Protein 6XSS (pdb70)

Structure (mmCIF, N/CA/C/O backbone):
data_6XSS
#
_entry.id   6XSS
#
_cell.length_a   1.00
_cell.length_b   1.00
_cell.length_c   1.00
_cell.angle_alpha   90.00
_cell.angle_beta   90.00
_cell.angle_gamma   90.00
#
_symmetry.space_group_name_H-M   'P 1'
#
loop_
_atom_site.group_PDB
_atom_site.id
_atom_site.type_symbol
_atom_site.label_atom_id
_atom_site.label_alt_id
_atom_site.label_comp_id
_atom_site.label_asym_id
_atom_site.label_entity_id
_atom_site.label_seq_id
_atom_site.pdbx_PDB_ins_code
_atom_site.Cartn_x
_atom_site.Cartn_y
_atom_site.Cartn_z
_atom_site.occupancy
_atom_site.B_iso_or_equiv
_atom_site.auth_seq_id
_atom_site.auth_comp_id
_atom_site.auth_asym_id
_atom_site.auth_atom_id
_atom_site.pdbx_PDB_model_num
ATOM 1 N N . ALA A 1 1 ? 100.827 102.109 140.138 1.00 92.76 1 ALA A N 1
ATOM 2 C CA . ALA A 1 1 ? 99.666 101.745 139.335 1.00 92.76 1 ALA A CA 1
ATOM 3 C C . ALA A 1 1 ? 99.841 102.191 137.888 1.00 92.76 1 ALA A C 1
ATOM 4 O O . ALA A 1 1 ? 99.910 101.366 136.978 1.00 92.76 1 ALA A O 1
ATOM 6 N N . SER A 1 2 ? 99.915 103.508 137.684 1.00 78.18 2 SER A N 1
ATOM 7 C CA . SER A 1 2 ? 100.069 104.049 136.340 1.00 78.18 2 SER A CA 1
ATOM 8 C C . SER A 1 2 ? 101.448 103.783 135.754 1.00 78.18 2 SER A C 1
ATOM 9 O O . SER A 1 2 ? 101.632 103.952 134.544 1.00 78.18 2 SER A O 1
ATOM 12 N N . SER A 1 3 ? 102.415 103.374 136.579 1.00 72.43 3 SER A N 1
ATOM 13 C CA . SER A 1 3 ? 103.752 103.085 136.071 1.00 72.43 3 SER A CA 1
ATOM 14 C C . SER A 1 3 ? 103.720 101.947 135.060 1.00 72.43 3 SER A C 1
ATOM 15 O O . SER A 1 3 ? 104.326 102.033 133.985 1.00 72.43 3 SER A O 1
ATOM 18 N N . TRP A 1 4 ? 103.007 100.868 135.384 1.00 65.31 4 TRP A N 1
ATOM 19 C CA . TRP A 1 4 ? 102.918 99.758 134.446 1.00 65.31 4 TRP A CA 1
ATOM 20 C C . TRP A 1 4 ? 102.072 100.117 133.233 1.00 65.31 4 TRP A C 1
ATOM 21 O O . TRP A 1 4 ? 102.283 99.565 132.150 1.00 65.31 4 TRP A O 1
ATOM 32 N N . VAL A 1 5 ? 101.131 101.051 133.382 1.00 57.49 5 VAL A N 1
ATOM 33 C CA . VAL A 1 5 ? 100.396 101.546 132.221 1.00 57.49 5 VAL A CA 1
ATOM 34 C C . VAL A 1 5 ? 101.344 102.265 131.272 1.00 57.49 5 VAL A C 1
ATOM 35 O O . VAL A 1 5 ? 101.298 102.073 130.050 1.00 57.49 5 VAL A O 1
ATOM 39 N N . MET A 1 6 ? 102.218 103.111 131.825 1.00 60.31 6 MET A N 1
ATOM 40 C CA . MET A 1 6 ? 103.237 103.764 131.011 1.00 60.31 6 MET A CA 1
ATOM 41 C C . MET A 1 6 ? 104.150 102.739 130.356 1.00 60.31 6 MET A C 1
ATOM 42 O O . MET A 1 6 ? 104.529 102.887 129.189 1.00 60.31 6 MET A O 1
ATOM 47 N N . LEU A 1 7 ? 104.519 101.696 131.100 1.00 55.86 7 LEU A N 1
ATOM 48 C CA . LEU A 1 7 ? 105.385 100.660 130.548 1.00 55.86 7 LEU A CA 1
ATOM 49 C C . LEU A 1 7 ? 104.716 99.949 129.378 1.00 55.86 7 LEU A C 1
ATOM 50 O O . LEU A 1 7 ? 105.354 99.687 128.351 1.00 55.86 7 LEU A O 1
ATOM 55 N N . GLY A 1 8 ? 103.429 99.632 129.517 1.00 51.41 8 GLY A N 1
ATOM 56 C CA . GLY A 1 8 ? 102.711 98.998 128.424 1.00 51.41 8 GLY A CA 1
ATOM 57 C C . GLY A 1 8 ? 102.578 99.904 127.217 1.00 51.41 8 GLY A C 1
ATOM 58 O O . GLY A 1 8 ? 102.718 99.457 126.076 1.00 51.41 8 GLY A O 1
ATOM 59 N N . LEU A 1 9 ? 102.309 101.190 127.448 1.00 46.54 9 LEU A N 1
ATOM 60 C CA . LEU A 1 9 ? 102.254 102.138 126.340 1.00 46.54 9 LEU A CA 1
ATOM 61 C C . LEU A 1 9 ? 103.593 102.209 125.617 1.00 46.54 9 LEU A C 1
ATOM 62 O O . LEU A 1 9 ? 103.647 102.208 124.379 1.00 46.54 9 LEU A O 1
ATOM 67 N N . LEU A 1 10 ? 104.688 102.252 126.378 1.00 45.57 10 LEU A N 1
ATOM 68 C CA . LEU A 1 10 ? 106.016 102.303 125.780 1.00 45.57 10 LEU A CA 1
ATOM 69 C C . LEU A 1 10 ? 106.293 101.052 124.959 1.00 45.57 10 LEU A C 1
ATOM 70 O O . LEU A 1 10 ? 106.793 101.131 123.832 1.00 45.57 10 LEU A O 1
ATOM 75 N N . LEU A 1 11 ? 105.970 99.882 125.514 1.00 51.95 11 LEU A N 1
ATOM 76 C CA . LEU A 1 11 ? 106.163 98.637 124.778 1.00 51.95 11 LEU A CA 1
ATOM 77 C C . LEU A 1 11 ? 105.328 98.616 123.506 1.00 51.95 11 LEU A C 1
ATOM 78 O O . LEU A 1 11 ? 105.775 98.112 122.469 1.00 51.95 11 LEU A O 1
ATOM 83 N N . SER A 1 12 ? 104.108 99.157 123.565 1.00 47.52 12 SER A N 1
ATOM 84 C CA . SER A 1 12 ? 103.273 99.230 122.372 1.00 47.52 12 SER A CA 1
ATOM 85 C C . SER A 1 12 ? 103.858 100.182 121.339 1.00 47.52 12 SER A C 1
ATOM 86 O O . SER A 1 12 ? 103.640 99.999 120.137 1.00 47.52 12 SER A O 1
ATOM 89 N N . LEU A 1 13 ? 104.594 101.203 121.781 1.00 46.09 13 LEU A N 1
ATOM 90 C CA . LEU A 1 13 ? 105.259 102.082 120.827 1.00 46.09 13 LEU A CA 1
ATOM 91 C C . LEU A 1 13 ? 106.379 101.381 120.073 1.00 46.09 13 LEU A C 1
ATOM 92 O O . LEU A 1 13 ? 106.755 101.836 118.989 1.00 46.09 13 LEU A O 1
ATOM 97 N N . LEU A 1 14 ? 106.937 100.329 120.662 1.00 50.39 14 LEU A N 1
ATOM 98 C CA . LEU A 1 14 ? 108.059 99.599 120.075 1.00 50.39 14 LEU A CA 1
ATOM 99 C C . LEU A 1 14 ? 107.623 98.392 119.260 1.00 50.39 14 LEU A C 1
ATOM 100 O O . LEU A 1 14 ? 108.458 97.557 118.896 1.00 50.39 14 LEU A O 1
ATOM 105 N N . ASN A 1 15 ? 106.306 98.289 119.070 1.00 58.13 15 ASN A N 1
ATOM 106 C CA . ASN A 1 15 ? 105.611 97.224 118.329 1.00 58.13 15 ASN A CA 1
ATOM 107 C C . ASN A 1 15 ? 105.597 95.899 119.081 1.00 58.13 15 ASN A C 1
ATOM 108 O O . ASN A 1 15 ? 105.272 94.853 118.522 1.00 58.13 15 ASN A O 1
ATOM 113 N N . ARG A 1 16 ? 105.956 95.962 120.360 1.00 62.32 16 ARG A N 1
ATOM 114 C CA . ARG A 1 16 ? 105.919 94.788 121.220 1.00 62.32 16 ARG A CA 1
ATOM 115 C C . ARG A 1 16 ? 104.527 94.739 121.839 1.00 62.32 16 ARG A C 1
ATOM 116 O O . ARG A 1 16 ? 104.352 95.027 123.023 1.00 62.32 16 ARG A O 1
ATOM 124 N N . LEU A 1 17 ? 103.541 94.371 121.031 1.00 61.91 17 LEU A N 1
ATOM 125 C CA . LEU A 1 17 ? 102.158 94.316 121.464 1.00 61.91 17 LEU A CA 1
ATOM 126 C C . LEU A 1 17 ? 101.927 93.296 122.562 1.00 61.91 17 LEU A C 1
ATOM 127 O O . LEU A 1 17 ? 101.150 93.535 123.486 1.00 61.91 17 LEU A O 1
ATOM 132 N N . SER A 1 18 ? 102.601 92.157 122.465 1.00 67.28 18 SER A N 1
ATOM 133 C CA . SER A 1 18 ? 102.373 91.098 123.444 1.00 67.28 18 SER A CA 1
ATOM 134 C C . SER A 1 18 ? 102.840 91.521 124.831 1.00 67.28 18 SER A C 1
ATOM 135 O O . SER A 1 18 ? 102.097 91.399 125.814 1.00 67.28 18 SER A O 1
ATOM 138 N N . LEU A 1 19 ? 104.075 92.017 124.930 1.00 64.81 19 LEU A N 1
ATOM 139 C CA . LEU A 1 19 ? 104.560 92.526 126.207 1.00 64.81 19 LEU A CA 1
ATOM 140 C C . LEU A 1 19 ? 103.742 93.719 126.673 1.00 64.81 19 LEU A C 1
ATOM 141 O O . LEU A 1 19 ? 103.562 93.916 127.879 1.00 64.81 19 LEU A O 1
ATOM 146 N N . ALA A 1 20 ? 103.234 94.521 125.736 1.00 64.07 20 ALA A N 1
ATOM 147 C CA . ALA A 1 20 ? 102.359 95.627 126.105 1.00 64.07 20 ALA A CA 1
ATOM 148 C C . ALA A 1 20 ? 101.096 95.115 126.784 1.00 64.07 20 ALA A C 1
ATOM 149 O O . ALA A 1 20 ? 100.686 95.629 127.830 1.00 64.07 20 ALA A O 1
ATOM 151 N N . ALA A 1 21 ? 100.468 94.094 126.199 1.00 69.44 21 ALA A N 1
ATOM 152 C CA . ALA A 1 21 ? 99.265 93.525 126.796 1.00 69.44 21 ALA A CA 1
ATOM 153 C C . ALA A 1 21 ? 99.571 92.892 128.145 1.00 69.44 21 ALA A C 1
ATOM 154 O O . ALA A 1 21 ? 98.763 92.977 129.078 1.00 69.44 21 ALA A O 1
ATOM 156 N N . GLU A 1 22 ? 100.737 92.257 128.271 1.00 76.99 22 GLU A N 1
ATOM 157 C CA . GLU A 1 22 ? 101.115 91.671 129.554 1.00 76.99 22 GLU A CA 1
ATOM 158 C C . GLU A 1 22 ? 101.295 92.747 130.618 1.00 76.99 22 GLU A C 1
ATOM 159 O O . GLU A 1 22 ? 100.845 92.586 131.760 1.00 76.99 22 GLU A O 1
ATOM 165 N N . ALA A 1 23 ? 101.945 93.855 130.260 1.00 70.28 23 ALA A N 1
ATOM 166 C CA . ALA A 1 23 ? 102.114 94.952 131.207 1.00 70.28 23 ALA A CA 1
ATOM 167 C C . ALA A 1 23 ? 100.775 95.577 131.568 1.00 70.28 23 ALA A C 1
ATOM 168 O O . ALA A 1 23 ? 100.566 95.992 132.712 1.00 70.28 23 ALA A O 1
ATOM 170 N N . TYR A 1 24 ? 99.851 95.649 130.607 1.00 63.67 24 TYR A N 1
ATOM 171 C CA . TYR A 1 24 ? 98.517 96.155 130.910 1.00 63.67 24 TYR A CA 1
ATOM 172 C C . TYR A 1 24 ? 97.796 95.237 131.888 1.00 63.67 24 TYR A C 1
ATOM 173 O O . TYR A 1 24 ? 97.139 95.705 132.826 1.00 63.67 24 TYR A O 1
ATOM 182 N N . LYS A 1 25 ? 97.902 93.924 131.677 1.00 74.47 25 LYS A N 1
ATOM 183 C CA . LYS A 1 25 ? 97.303 92.975 132.608 1.00 74.47 25 LYS A CA 1
ATOM 184 C C . LYS A 1 25 ? 97.904 93.121 133.999 1.00 74.47 25 LYS A C 1
ATOM 185 O O . LYS A 1 25 ? 97.186 93.063 135.003 1.00 74.47 25 LYS A O 1
ATOM 191 N N . LYS A 1 26 ? 99.220 93.322 134.077 1.00 79.58 26 LYS A N 1
ATOM 192 C CA . LYS A 1 26 ? 99.856 93.501 135.380 1.00 79.58 26 LYS A CA 1
ATOM 193 C C . LYS A 1 26 ? 99.402 94.795 136.046 1.00 79.58 26 LYS A C 1
ATOM 194 O O . LYS A 1 26 ? 99.197 94.835 137.265 1.00 79.58 26 LYS A O 1
ATOM 200 N N . ALA A 1 27 ? 99.242 95.863 135.262 1.00 82.13 27 ALA A N 1
ATOM 201 C CA . ALA A 1 27 ? 98.750 97.120 135.814 1.00 82.13 27 ALA A CA 1
ATOM 202 C C . ALA A 1 27 ? 97.335 96.963 136.351 1.00 82.13 27 ALA A C 1
ATOM 203 O O . ALA A 1 27 ? 96.999 97.507 137.409 1.00 82.13 27 ALA A O 1
ATOM 205 N N . ILE A 1 28 ? 96.491 96.225 135.630 1.00 86.40 28 ILE A N 1
ATOM 206 C CA . ILE A 1 28 ? 95.143 95.959 136.119 1.00 86.40 28 ILE A CA 1
ATOM 207 C C . ILE A 1 28 ? 95.196 95.114 137.385 1.00 86.40 28 ILE A C 1
ATOM 208 O O . ILE A 1 28 ? 94.397 95.304 138.309 1.00 86.40 28 ILE A O 1
ATOM 213 N N . GLU A 1 29 ? 96.138 94.173 137.449 1.00 97.75 29 GLU A N 1
ATOM 214 C CA . GLU A 1 29 ? 96.322 93.387 138.664 1.00 97.75 29 GLU A CA 1
ATOM 215 C C . GLU A 1 29 ? 96.691 94.278 139.843 1.00 97.75 29 GLU A C 1
ATOM 216 O O . GLU A 1 29 ? 96.230 94.055 140.968 1.00 97.75 29 GLU A O 1
ATOM 222 N N . LEU A 1 30 ? 97.520 95.297 139.603 1.00 95.93 30 LEU A N 1
ATOM 223 C CA . LEU A 1 30 ? 97.883 96.220 140.674 1.00 95.93 30 LEU A CA 1
ATOM 224 C C . LEU A 1 30 ? 96.676 97.018 141.151 1.00 95.93 30 LEU A C 1
ATOM 225 O O . LEU A 1 30 ? 96.512 97.246 142.355 1.00 95.93 30 LEU A O 1
ATOM 230 N N . ASP A 1 31 ? 95.826 97.454 140.226 1.00 104.84 31 ASP A N 1
ATOM 231 C CA . ASP A 1 31 ? 94.632 98.227 140.568 1.00 104.84 31 ASP A CA 1
ATOM 232 C C . ASP A 1 31 ? 93.586 98.010 139.485 1.00 104.84 31 ASP A C 1
ATOM 233 O O . ASP A 1 31 ? 93.643 98.638 138.417 1.00 104.84 31 ASP A O 1
ATOM 238 N N . PRO A 1 32 ? 92.611 97.126 139.719 1.00 103.42 32 PRO A N 1
ATOM 239 C CA . PRO A 1 32 ? 91.580 96.869 138.702 1.00 103.42 32 PRO A CA 1
ATOM 240 C C . PRO A 1 32 ? 90.594 98.009 138.515 1.00 103.42 32 PRO A C 1
ATOM 241 O O . PRO A 1 32 ? 89.708 97.899 137.660 1.00 103.42 32 PRO A O 1
ATOM 245 N N . ASN A 1 33 ? 90.711 99.094 139.278 1.00 107.63 33 ASN A N 1
ATOM 246 C CA . ASN A 1 33 ? 89.813 100.234 139.165 1.00 107.63 33 ASN A CA 1
ATOM 247 C C . ASN A 1 33 ? 90.288 101.257 138.139 1.00 107.63 33 ASN A C 1
ATOM 248 O O . ASN A 1 33 ? 89.843 102.410 138.173 1.00 107.63 33 ASN A O 1
ATOM 253 N N . ASP A 1 34 ? 91.177 100.862 137.232 1.00 95.35 34 ASP A N 1
ATOM 254 C CA . ASP A 1 34 ? 91.721 101.755 136.212 1.00 95.35 34 ASP A CA 1
ATOM 255 C C . ASP A 1 34 ? 90.993 101.475 134.902 1.00 95.35 34 ASP A C 1
ATOM 256 O O . ASP A 1 34 ? 91.264 100.478 134.228 1.00 95.35 34 ASP A O 1
ATOM 261 N N . ALA A 1 35 ? 90.062 102.361 134.545 1.00 85.39 35 ALA A N 1
ATOM 262 C CA . ALA A 1 35 ? 89.351 102.210 133.281 1.00 85.39 35 ALA A CA 1
ATOM 263 C C . ALA A 1 35 ? 90.285 102.398 132.095 1.00 85.39 35 ALA A C 1
ATOM 264 O O . ALA A 1 35 ? 90.141 101.717 131.074 1.00 85.39 35 ALA A O 1
ATOM 266 N N . LEU A 1 36 ? 91.247 103.315 132.212 1.00 72.38 36 LEU A N 1
ATOM 267 C CA . LEU A 1 36 ? 92.203 103.529 131.131 1.00 72.38 36 LEU A CA 1
ATOM 268 C C . LEU A 1 36 ? 93.039 102.282 130.882 1.00 72.38 36 LEU A C 1
ATOM 269 O O . LEU A 1 36 ? 93.373 101.968 129.734 1.00 72.38 36 LEU A O 1
ATOM 274 N N . ALA A 1 37 ? 93.380 101.553 131.946 1.00 72.10 37 ALA A N 1
ATOM 275 C CA . ALA A 1 37 ? 94.170 100.337 131.786 1.00 72.10 37 ALA A CA 1
ATOM 276 C C . ALA A 1 37 ? 93.406 99.289 130.987 1.00 72.10 37 ALA A C 1
ATOM 277 O O . ALA A 1 37 ? 93.936 98.721 130.025 1.00 72.10 37 ALA A O 1
ATOM 279 N N . TRP A 1 38 ? 92.158 99.015 131.377 1.00 76.04 38 TRP A N 1
ATOM 280 C CA . TRP A 1 38 ? 91.333 98.071 130.628 1.00 76.04 38 TRP A CA 1
ATOM 281 C C . TRP A 1 38 ? 91.135 98.538 129.194 1.00 76.04 38 TRP A C 1
ATOM 282 O O . TRP A 1 38 ? 91.152 97.732 128.255 1.00 76.04 38 TRP A O 1
ATOM 293 N N . LEU A 1 39 ? 90.945 99.844 129.013 1.00 64.16 39 LEU A N 1
ATOM 294 C CA . LEU A 1 39 ? 90.746 100.412 127.686 1.00 64.16 39 LEU A CA 1
ATOM 295 C C . LEU A 1 39 ? 91.943 100.132 126.787 1.00 64.16 39 LEU A C 1
ATOM 296 O O . LEU A 1 39 ? 91.799 99.599 125.679 1.00 64.16 39 LEU A O 1
ATOM 301 N N . LEU A 1 40 ? 93.141 100.473 127.263 1.00 63.41 40 LEU A N 1
ATOM 302 C CA . LEU A 1 40 ? 94.347 100.251 126.476 1.00 63.41 40 LEU A CA 1
ATOM 303 C C . LEU A 1 40 ? 94.604 98.766 126.262 1.00 63.41 40 LEU A C 1
ATOM 304 O O . LEU A 1 40 ? 95.073 98.361 125.192 1.00 63.41 40 LEU A O 1
ATOM 309 N N . LEU A 1 41 ? 94.305 97.938 127.267 1.00 64.53 41 LEU A N 1
ATOM 310 C CA . LEU A 1 41 ? 94.509 96.502 127.116 1.00 64.53 41 LEU A CA 1
ATOM 311 C C . LEU A 1 41 ? 93.623 95.937 126.017 1.00 64.53 41 LEU A C 1
ATOM 312 O O . LEU A 1 41 ? 94.084 95.151 125.184 1.00 64.53 41 LEU A O 1
ATOM 317 N N . GLY A 1 42 ? 92.348 96.322 126.000 1.00 74.15 42 GLY A N 1
ATOM 318 C CA . GLY A 1 42 ? 91.482 95.899 124.913 1.00 74.15 42 GLY A CA 1
ATOM 319 C C . GLY A 1 42 ? 91.956 96.411 123.568 1.00 74.15 42 GLY A C 1
ATOM 320 O O . GLY A 1 42 ? 91.959 95.676 122.575 1.00 74.15 42 GLY A O 1
ATOM 321 N N . SER A 1 43 ? 92.378 97.677 123.521 1.00 67.62 43 SER A N 1
ATOM 322 C CA . SER A 1 43 ? 92.846 98.258 122.268 1.00 67.62 43 SER A CA 1
ATOM 323 C C . SER A 1 43 ? 94.030 97.480 121.709 1.00 67.62 43 SER A C 1
ATOM 324 O O . SER A 1 43 ? 94.094 97.205 120.505 1.00 67.62 43 SER A O 1
ATOM 327 N N . VAL A 1 44 ? 94.977 97.108 122.571 1.00 66.97 44 VAL A N 1
ATOM 328 C CA . VAL A 1 44 ? 96.170 96.419 122.087 1.00 66.97 44 VAL A CA 1
ATOM 329 C C . VAL A 1 44 ? 95.864 94.956 121.791 1.00 66.97 44 VAL A C 1
ATOM 330 O O . VAL A 1 44 ? 96.412 94.374 120.847 1.00 66.97 44 VAL A O 1
ATOM 334 N N . LEU A 1 45 ? 94.974 94.339 122.574 1.00 72.33 45 LEU A N 1
ATOM 335 C CA . LEU A 1 45 ? 94.616 92.949 122.325 1.00 72.33 45 LEU A CA 1
ATOM 336 C C . LEU A 1 45 ? 93.853 92.798 121.021 1.00 72.33 45 LEU A C 1
ATOM 337 O O . LEU A 1 45 ? 93.896 91.730 120.400 1.00 72.33 45 LEU A O 1
ATOM 342 N N . LEU A 1 46 ? 93.148 93.849 120.594 1.00 76.48 46 LEU A N 1
ATOM 343 C CA . LEU A 1 46 ? 92.490 93.807 119.293 1.00 76.48 46 LEU A CA 1
ATOM 344 C C . LEU A 1 46 ? 93.495 93.561 118.176 1.00 76.48 46 LEU A C 1
ATOM 345 O O . LEU A 1 46 ? 93.184 92.890 117.185 1.00 76.48 46 LEU A O 1
ATOM 350 N N . LEU A 1 47 ? 94.699 94.096 118.336 1.00 67.68 47 LEU A N 1
ATOM 351 C CA . LEU A 1 47 ? 95.740 93.956 117.323 1.00 67.68 47 LEU A CA 1
ATOM 352 C C . LEU A 1 47 ? 96.369 92.569 117.277 1.00 67.68 47 LEU A C 1
ATOM 353 O O . LEU A 1 47 ? 96.932 92.172 116.259 1.00 67.68 47 LEU A O 1
ATOM 358 N N . LEU A 1 48 ? 96.271 91.835 118.378 1.00 71.20 48 LEU A N 1
ATOM 359 C CA . LEU A 1 48 ? 96.857 90.501 118.451 1.00 71.20 48 LEU A CA 1
ATOM 360 C C . LEU A 1 48 ? 96.030 89.434 117.737 1.00 71.20 48 LEU A C 1
ATOM 361 O O . LEU A 1 48 ? 96.581 88.529 117.111 1.00 71.20 48 LEU A O 1
ATOM 366 N N . GLY A 1 49 ? 94.710 89.544 117.828 1.00 77.52 49 GLY A N 1
ATOM 367 C CA . GLY A 1 49 ? 93.827 88.584 117.195 1.00 77.52 49 GLY A CA 1
ATOM 368 C C . GLY A 1 49 ? 92.889 87.962 118.219 1.00 77.52 49 GLY A C 1
ATOM 369 O O . GLY A 1 49 ? 91.999 87.191 117.866 1.00 77.52 49 GLY A O 1
ATOM 370 N N . ARG A 1 50 ? 93.091 88.300 119.492 1.00 79.32 50 ARG A N 1
ATOM 371 C CA . ARG A 1 50 ? 92.266 87.787 120.581 1.00 79.32 50 ARG A CA 1
ATOM 372 C C . ARG A 1 50 ? 91.074 88.705 120.810 1.00 79.32 50 ARG A C 1
ATOM 373 O O . ARG A 1 50 ? 90.949 89.337 121.858 1.00 79.32 50 ARG A O 1
ATOM 381 N N . GLU A 1 51 ? 90.194 88.756 119.819 1.00 92.56 51 GLU A N 1
ATOM 382 C CA . GLU A 1 51 ? 89.009 89.606 119.851 1.00 92.56 51 GLU A CA 1
ATOM 383 C C . GLU A 1 51 ? 88.170 89.365 121.098 1.00 92.56 51 GLU A C 1
ATOM 384 O O . GLU A 1 51 ? 87.510 90.289 121.582 1.00 92.56 51 GLU A O 1
ATOM 390 N N . GLU A 1 52 ? 88.180 88.141 121.630 1.00 96.84 52 GLU A N 1
ATOM 391 C CA . GLU A 1 52 ? 87.369 87.841 122.806 1.00 96.84 52 GLU A CA 1
ATOM 392 C C . GLU A 1 52 ? 87.903 88.557 124.041 1.00 96.84 52 GLU A C 1
ATOM 393 O O . GLU A 1 52 ? 87.137 89.160 124.803 1.00 96.84 52 GLU A O 1
ATOM 399 N N . GLU A 1 53 ? 89.218 88.497 124.257 1.00 91.56 53 GLU A N 1
ATOM 400 C CA . GLU A 1 53 ? 89.807 89.198 125.392 1.00 91.56 53 GLU A CA 1
ATOM 401 C C . GLU A 1 53 ? 89.643 90.705 125.249 1.00 91.56 53 GLU A C 1
ATOM 402 O O . GLU A 1 53 ? 89.408 91.409 126.238 1.00 91.56 53 GLU A O 1
ATOM 408 N N . ALA A 1 54 ? 89.751 91.216 124.021 1.00 90.81 54 ALA A N 1
ATOM 409 C CA . ALA A 1 54 ? 89.547 92.643 123.797 1.00 90.81 54 ALA A CA 1
ATOM 410 C C . ALA A 1 54 ? 88.107 93.044 124.089 1.00 90.81 54 ALA A C 1
ATOM 411 O O . ALA A 1 54 ? 87.856 94.105 124.671 1.00 90.81 54 ALA A O 1
ATOM 413 N N . GLU A 1 55 ? 87.147 92.204 123.698 1.00 95.55 55 GLU A N 1
ATOM 414 C CA . GLU A 1 55 ? 85.747 92.491 123.992 1.00 95.55 55 GLU A CA 1
ATOM 415 C C . GLU A 1 55 ? 85.485 92.453 125.492 1.00 95.55 55 GLU A C 1
ATOM 416 O O . GLU A 1 55 ? 84.731 93.279 126.020 1.00 95.55 55 GLU A O 1
ATOM 422 N N . GLU A 1 56 ? 86.104 91.503 126.195 1.00 95.33 56 GLU A N 1
ATOM 423 C CA . GLU A 1 56 ? 85.951 91.445 127.646 1.00 95.33 56 GLU A CA 1
ATOM 424 C C . GLU A 1 56 ? 86.549 92.679 128.310 1.00 95.33 56 GLU A C 1
ATOM 425 O O . GLU A 1 56 ? 85.971 93.229 129.255 1.00 95.33 56 GLU A O 1
ATOM 431 N N . ALA A 1 57 ? 87.707 93.132 127.824 1.00 89.29 57 ALA A N 1
ATOM 432 C CA . ALA A 1 57 ? 88.313 94.342 128.367 1.00 89.29 57 ALA A CA 1
ATOM 433 C C . ALA A 1 57 ? 87.446 95.563 128.092 1.00 89.29 57 ALA A C 1
ATOM 434 O O . ALA A 1 57 ? 87.316 96.446 128.948 1.00 89.29 57 ALA A O 1
ATOM 436 N N . ALA A 1 58 ? 86.843 95.629 126.903 1.00 91.61 58 ALA A N 1
ATOM 437 C CA . ALA A 1 58 ? 85.932 96.725 126.593 1.00 91.61 58 ALA A CA 1
ATOM 438 C C . ALA A 1 58 ? 84.725 96.711 127.519 1.00 91.61 58 ALA A C 1
ATOM 439 O O . ALA A 1 58 ? 84.298 97.761 128.013 1.00 91.61 58 ALA A O 1
ATOM 441 N N . ARG A 1 59 ? 84.155 95.527 127.755 1.00 101.14 59 ARG A N 1
ATOM 442 C CA . ARG A 1 59 ? 83.028 95.418 128.673 1.00 101.14 59 ARG A CA 1
ATOM 443 C C . ARG A 1 59 ? 83.421 95.858 130.076 1.00 101.14 59 ARG A C 1
ATOM 444 O O . ARG A 1 59 ? 82.658 96.558 130.752 1.00 101.14 59 ARG A O 1
ATOM 452 N N . LYS A 1 60 ? 84.612 95.459 130.529 1.00 95.01 60 LYS A N 1
ATOM 453 C CA . LYS A 1 60 ? 85.074 95.864 131.853 1.00 95.01 60 LYS A CA 1
ATOM 454 C C . LYS A 1 60 ? 85.244 97.374 131.939 1.00 95.01 60 LYS A C 1
ATOM 455 O O . LYS A 1 60 ? 84.849 97.996 132.933 1.00 95.01 60 LYS A O 1
ATOM 461 N N . ALA A 1 61 ? 85.825 97.983 130.904 1.00 95.49 61 ALA A N 1
ATOM 462 C CA . ALA A 1 61 ? 86.016 99.429 130.908 1.00 95.49 61 ALA A CA 1
ATOM 463 C C . ALA A 1 61 ? 84.681 100.161 130.902 1.00 95.49 61 ALA A C 1
ATOM 464 O O . ALA A 1 61 ? 84.515 101.170 131.596 1.00 95.49 61 ALA A O 1
ATOM 466 N N . ILE A 1 62 ? 83.717 99.665 130.126 1.00 95.84 62 ILE A N 1
ATOM 467 C CA . ILE A 1 62 ? 82.410 100.309 130.064 1.00 95.84 62 ILE A CA 1
ATOM 468 C C . ILE A 1 62 ? 81.695 100.189 131.403 1.00 95.84 62 ILE A C 1
ATOM 469 O O . ILE A 1 62 ? 81.118 101.161 131.907 1.00 95.84 62 ILE A O 1
ATOM 474 N N . GLU A 1 63 ? 81.728 98.998 132.007 1.00 111.48 63 GLU A N 1
ATOM 475 C CA . GLU A 1 63 ? 81.067 98.803 133.292 1.00 111.48 63 GLU A CA 1
ATOM 476 C C . GLU A 1 63 ? 81.742 99.597 134.401 1.00 111.48 63 GLU A C 1
ATOM 477 O O . GLU A 1 63 ? 81.078 100.004 135.360 1.00 111.48 63 GLU A O 1
ATOM 483 N N . LEU A 1 64 ? 83.051 99.830 134.291 1.00 103.95 64 LEU A N 1
ATOM 484 C CA . LEU A 1 64 ? 83.738 100.617 135.308 1.00 103.95 64 LEU A CA 1
ATOM 485 C C . LEU A 1 64 ? 83.444 102.103 135.146 1.00 103.95 64 LEU A C 1
ATOM 486 O O . LEU A 1 64 ? 83.195 102.800 136.136 1.00 103.95 64 LEU A O 1
ATOM 491 N N . LYS A 1 65 ? 83.466 102.601 133.912 1.00 107.58 65 LYS A N 1
ATOM 492 C CA . LYS A 1 65 ? 83.135 103.993 133.635 1.00 107.58 65 LYS A CA 1
ATOM 493 C C . LYS A 1 65 ? 82.298 104.079 132.364 1.00 107.58 65 LYS A C 1
ATOM 494 O O . LYS A 1 65 ? 82.826 103.908 131.258 1.00 107.58 65 LYS A O 1
ATOM 500 N N . PRO A 1 66 ? 80.995 104.338 132.479 1.00 111.80 66 PRO A N 1
ATOM 501 C CA . PRO A 1 66 ? 80.139 104.372 131.285 1.00 111.80 66 PRO A CA 1
ATOM 502 C C . PRO A 1 66 ? 80.343 105.623 130.447 1.00 111.80 66 PRO A C 1
ATOM 503 O O . PRO A 1 66 ? 80.100 105.611 129.236 1.00 111.80 66 PRO A O 1
ATOM 507 N N . GLU A 1 67 ? 80.784 106.712 131.082 1.00 120.97 67 GLU A N 1
ATOM 508 C CA . GLU A 1 67 ? 80.960 107.972 130.370 1.00 120.97 67 GLU A CA 1
ATOM 509 C C . GLU A 1 67 ? 82.087 107.916 129.348 1.00 120.97 67 GLU A C 1
ATOM 510 O O . GLU A 1 67 ? 82.130 108.762 128.449 1.00 120.97 67 GLU A O 1
ATOM 516 N N . MET A 1 68 ? 82.994 106.949 129.463 1.00 117.05 68 MET A N 1
ATOM 517 C CA . MET A 1 68 ? 84.112 106.827 128.533 1.00 117.05 68 MET A CA 1
ATOM 518 C C . MET A 1 68 ? 83.588 106.378 127.176 1.00 117.05 68 MET A C 1
ATOM 519 O O . MET A 1 68 ? 83.291 105.198 126.972 1.00 117.05 68 MET A O 1
ATOM 524 N N . ASP A 1 69 ? 83.473 107.320 126.240 1.00 109.78 69 ASP A N 1
ATOM 525 C CA . ASP A 1 69 ? 83.006 106.995 124.900 1.00 109.78 69 ASP A CA 1
ATOM 526 C C . ASP A 1 69 ? 84.048 106.248 124.082 1.00 109.78 69 ASP A C 1
ATOM 527 O O . ASP A 1 69 ? 83.679 105.469 123.197 1.00 109.78 69 ASP A O 1
ATOM 532 N N . SER A 1 70 ? 85.335 106.469 124.355 1.00 93.83 70 SER A N 1
ATOM 533 C CA . SER A 1 70 ? 86.385 105.758 123.634 1.00 93.83 70 SER A CA 1
ATOM 534 C C . SER A 1 70 ? 86.288 104.255 123.862 1.00 93.83 70 SER A C 1
ATOM 535 O O . SER A 1 70 ? 86.569 103.459 122.959 1.00 93.83 70 SER A O 1
ATOM 538 N N . ALA A 1 71 ? 85.899 103.846 125.071 1.00 97.91 71 ALA A N 1
ATOM 539 C CA . ALA A 1 71 ? 85.631 102.435 125.322 1.00 97.91 71 ALA A CA 1
ATOM 540 C C . ALA A 1 71 ? 84.493 101.938 124.442 1.00 97.91 71 ALA A C 1
ATOM 541 O O . ALA A 1 71 ? 84.592 100.873 123.820 1.00 97.91 71 ALA A O 1
ATOM 543 N N . ARG A 1 72 ? 83.405 102.707 124.376 1.00 101.35 72 ARG A N 1
ATOM 544 C CA . ARG A 1 72 ? 82.303 102.380 123.481 1.00 101.35 72 ARG A CA 1
ATOM 545 C C . ARG A 1 72 ? 82.767 102.380 122.031 1.00 101.35 72 ARG A C 1
ATOM 546 O O . ARG A 1 72 ? 82.252 101.625 121.200 1.00 101.35 72 ARG A O 1
ATOM 554 N N . ARG A 1 73 ? 83.753 103.222 121.714 1.00 98.85 73 ARG A N 1
ATOM 555 C CA . ARG A 1 73 ? 84.261 103.286 120.349 1.00 98.85 73 ARG A CA 1
ATOM 556 C C . ARG A 1 73 ? 84.881 101.963 119.922 1.00 98.85 73 ARG A C 1
ATOM 557 O O . ARG A 1 73 ? 84.498 101.402 118.891 1.00 98.85 73 ARG A O 1
ATOM 565 N N . LEU A 1 74 ? 85.820 101.428 120.705 1.00 96.11 74 LEU A N 1
ATOM 566 C CA . LEU A 1 74 ? 86.421 100.159 120.312 1.00 96.11 74 LEU A CA 1
ATOM 567 C C . LEU A 1 74 ? 85.475 98.993 120.568 1.00 96.11 74 LEU A C 1
ATOM 568 O O . LEU A 1 74 ? 85.617 97.935 119.953 1.00 96.11 74 LEU A O 1
ATOM 573 N N . GLU A 1 75 ? 84.495 99.169 121.456 1.00 102.15 75 GLU A N 1
ATOM 574 C CA . GLU A 1 75 ? 83.416 98.189 121.545 1.00 102.15 75 GLU A CA 1
ATOM 575 C C . GLU A 1 75 ? 82.689 98.056 120.213 1.00 102.15 75 GLU A C 1
ATOM 576 O O . GLU A 1 75 ? 82.540 96.946 119.682 1.00 102.15 75 GLU A O 1
ATOM 582 N N . GLY A 1 76 ? 82.238 99.182 119.659 1.00 100.17 76 GLY A N 1
ATOM 583 C CA . GLY A 1 76 ? 81.628 99.160 118.342 1.00 100.17 76 GLY A CA 1
ATOM 584 C C . GLY A 1 76 ? 82.594 98.705 117.266 1.00 100.17 76 GLY A C 1
ATOM 585 O O . GLY A 1 76 ? 82.189 98.101 116.274 1.00 100.17 76 GLY A O 1
ATOM 586 N N . ILE A 1 77 ? 83.886 98.978 117.454 1.00 97.96 77 ILE A N 1
ATOM 587 C CA . ILE A 1 77 ? 84.890 98.530 116.490 1.00 97.96 77 ILE A CA 1
ATOM 588 C C . ILE A 1 77 ? 84.967 97.007 116.469 1.00 97.96 77 ILE A C 1
ATOM 589 O O . ILE A 1 77 ? 85.020 96.387 115.402 1.00 97.96 77 ILE A O 1
ATOM 594 N N . ILE A 1 78 ? 84.980 96.385 117.648 1.00 100.11 78 ILE A N 1
ATOM 595 C CA . ILE A 1 78 ? 85.009 94.927 117.729 1.00 100.11 78 ILE A CA 1
ATOM 596 C C . ILE A 1 78 ? 83.721 94.342 117.167 1.00 100.11 78 ILE A C 1
ATOM 597 O O . ILE A 1 78 ? 83.738 93.330 116.452 1.00 100.11 78 ILE A O 1
ATOM 602 N N . GLU A 1 79 ? 82.583 94.959 117.495 1.00 108.12 79 GLU A N 1
ATOM 603 C CA . GLU A 1 79 ? 81.315 94.520 116.921 1.00 108.12 79 GLU A CA 1
ATOM 604 C C . GLU A 1 79 ? 81.355 94.590 115.400 1.00 108.12 79 GLU A C 1
ATOM 605 O O . GLU A 1 79 ? 80.889 93.676 114.710 1.00 108.12 79 GLU A O 1
ATOM 611 N N . LEU A 1 80 ? 81.937 95.662 114.862 1.00 104.85 80 LEU A N 1
ATOM 612 C CA . LEU A 1 80 ? 82.011 95.839 113.418 1.00 104.85 80 LEU A CA 1
ATOM 613 C C . LEU A 1 80 ? 82.950 94.820 112.792 1.00 104.85 80 LEU A C 1
ATOM 614 O O . LEU A 1 80 ? 82.692 94.320 111.695 1.00 104.85 80 LEU A O 1
ATOM 619 N N . ILE A 1 81 ? 84.050 94.505 113.473 1.00 105.73 81 ILE A N 1
ATOM 620 C CA . ILE A 1 81 ? 84.989 93.517 112.952 1.00 105.73 81 ILE A CA 1
ATOM 621 C C . ILE A 1 81 ? 84.338 92.141 112.916 1.00 105.73 81 ILE A C 1
ATOM 622 O O . ILE A 1 81 ? 84.481 91.391 111.942 1.00 105.73 81 ILE A O 1
ATOM 627 N N . ARG A 1 82 ? 83.601 91.793 113.973 1.00 115.16 82 ARG A N 1
ATOM 628 C CA . ARG A 1 82 ? 82.892 90.517 113.987 1.00 115.16 82 ARG A CA 1
ATOM 629 C C . ARG A 1 82 ? 81.819 90.477 112.906 1.00 115.16 82 ARG A C 1
ATOM 630 O O . ARG A 1 82 ? 81.646 89.458 112.227 1.00 115.16 82 ARG A O 1
ATOM 638 N N . ARG A 1 83 ? 81.139 91.601 112.717 1.00 122.18 83 ARG A N 1
ATOM 639 C CA . ARG A 1 83 ? 80.103 91.700 111.702 1.00 122.18 83 ARG A CA 1
ATOM 640 C C . ARG A 1 83 ? 80.708 91.536 110.309 1.00 122.18 83 ARG A C 1
ATOM 641 O O . ARG A 1 83 ? 80.131 90.875 109.447 1.00 122.18 83 ARG A O 1
ATOM 649 N N . ALA A 1 84 ? 81.876 92.135 110.099 1.00 115.44 84 ALA A N 1
ATOM 650 C CA . ALA A 1 84 ? 82.557 92.054 108.814 1.00 115.44 84 ALA A CA 1
ATOM 651 C C . ALA A 1 84 ? 83.064 90.645 108.550 1.00 115.44 84 ALA A C 1
ATOM 652 O O . ALA A 1 84 ? 82.993 90.160 107.419 1.00 115.44 84 ALA A O 1
ATOM 654 N N . ARG A 1 85 ? 83.573 89.969 109.582 1.00 120.64 85 ARG A N 1
ATOM 655 C CA . ARG A 1 85 ? 83.993 88.582 109.409 1.00 120.64 85 ARG A CA 1
ATOM 656 C C . ARG A 1 85 ? 82.802 87.680 109.109 1.00 120.64 85 ARG A C 1
ATOM 657 O O . ARG A 1 85 ? 82.907 86.749 108.301 1.00 120.64 85 ARG A O 1
ATOM 665 N N . GLU A 1 86 ? 81.660 87.946 109.747 1.00 140.15 86 GLU A N 1
ATOM 666 C CA . GLU A 1 86 ? 80.457 87.171 109.460 1.00 140.15 86 GLU A CA 1
ATOM 667 C C . GLU A 1 86 ? 79.996 87.389 108.025 1.00 140.15 86 GLU A C 1
ATOM 668 O O . GLU A 1 86 ? 79.651 86.432 107.321 1.00 140.15 86 GLU A O 1
ATOM 674 N N . ALA A 1 87 ? 79.986 88.642 107.571 1.00 142.13 87 ALA A N 1
ATOM 675 C CA . ALA A 1 87 ? 79.632 88.920 106.185 1.00 142.13 87 ALA A CA 1
ATOM 676 C C . ALA A 1 87 ? 80.634 88.293 105.225 1.00 142.13 87 ALA A C 1
ATOM 677 O O . ALA A 1 87 ? 80.260 87.822 104.147 1.00 142.13 87 ALA A O 1
ATOM 679 N N . ALA A 1 88 ? 81.909 88.254 105.612 1.00 143.32 88 ALA A N 1
ATOM 680 C CA . ALA A 1 88 ? 82.933 87.662 104.761 1.00 143.32 88 ALA A CA 1
ATOM 681 C C . ALA A 1 88 ? 82.719 86.162 104.607 1.00 143.32 88 ALA A C 1
ATOM 682 O O . ALA A 1 88 ? 82.777 85.628 103.493 1.00 143.32 88 ALA A O 1
ATOM 684 N N . GLU A 1 89 ? 82.467 85.464 105.717 1.00 152.07 89 GLU A N 1
ATOM 685 C CA . GLU A 1 89 ? 82.223 84.029 105.620 1.00 152.07 89 GLU A CA 1
ATOM 686 C C . GLU A 1 89 ? 80.908 83.734 104.910 1.00 152.07 89 GLU A C 1
ATOM 687 O O . GLU A 1 89 ? 80.807 82.729 104.198 1.00 152.07 89 GLU A O 1
ATOM 693 N N . ARG A 1 90 ? 79.902 84.599 105.064 1.00 153.77 90 ARG A N 1
ATOM 694 C CA . ARG A 1 90 ? 78.660 84.411 104.321 1.00 153.77 90 ARG A CA 1
ATOM 695 C C . ARG A 1 90 ? 78.882 84.585 102.823 1.00 153.77 90 ARG A C 1
ATOM 696 O O . ARG A 1 90 ? 78.347 83.816 102.016 1.00 153.77 90 ARG A O 1
ATOM 704 N N . ALA A 1 91 ? 79.671 85.590 102.434 1.00 161.41 91 ALA A N 1
ATOM 705 C CA . ALA A 1 91 ? 79.997 85.776 101.024 1.00 161.41 91 ALA A CA 1
ATOM 706 C C . ALA A 1 91 ? 80.790 84.595 100.486 1.00 161.41 91 ALA A C 1
ATOM 707 O O . ALA A 1 91 ? 80.570 84.157 99.352 1.00 161.41 91 ALA A O 1
ATOM 709 N N . GLN A 1 92 ? 81.719 84.070 101.286 1.00 164.98 92 GLN A N 1
ATOM 710 C CA . GLN A 1 92 ? 82.481 82.898 100.869 1.00 164.98 92 GLN A CA 1
ATOM 711 C C . GLN A 1 92 ? 81.568 81.695 100.671 1.00 164.98 92 GLN A C 1
ATOM 712 O O . GLN A 1 92 ? 81.696 80.960 99.684 1.00 164.98 92 GLN A O 1
ATOM 718 N N . GLU A 1 93 ? 80.628 81.488 101.596 1.00 176.25 93 GLU A N 1
ATOM 719 C CA . GLU A 1 93 ? 79.692 80.376 101.472 1.00 176.25 93 GLU A CA 1
ATOM 720 C C . GLU A 1 93 ? 78.814 80.529 100.237 1.00 176.25 93 GLU A C 1
ATOM 721 O O . GLU A 1 93 ? 78.574 79.556 99.512 1.00 176.25 93 GLU A O 1
ATOM 727 N N . ALA A 1 94 ? 78.331 81.745 99.976 1.00 177.70 94 ALA A N 1
ATOM 728 C CA . ALA A 1 94 ? 77.491 81.968 98.803 1.00 177.70 94 ALA A CA 1
ATOM 729 C C . ALA A 1 94 ? 78.276 81.767 97.513 1.00 177.70 94 ALA A C 1
ATOM 730 O O . ALA A 1 94 ? 77.768 81.170 96.556 1.00 177.70 94 ALA A O 1
ATOM 732 N N . ALA A 1 95 ? 79.521 82.250 97.469 1.00 180.29 95 ALA A N 1
ATOM 733 C CA . ALA A 1 95 ? 80.342 82.069 96.278 1.00 180.29 95 ALA A CA 1
ATOM 734 C C . ALA A 1 95 ? 80.672 80.601 96.053 1.00 180.29 95 ALA A C 1
ATOM 735 O O . ALA A 1 95 ? 80.728 80.143 94.906 1.00 180.29 95 ALA A O 1
ATOM 737 N N . GLU A 1 96 ? 80.883 79.843 97.132 1.00 182.51 96 GLU A N 1
ATOM 738 C CA . GLU A 1 96 ? 81.137 78.415 96.985 1.00 182.51 96 GLU A CA 1
ATOM 739 C C . GLU A 1 96 ? 79.887 77.679 96.518 1.00 182.51 96 GLU A C 1
ATOM 740 O O . GLU A 1 96 ? 79.972 76.761 95.692 1.00 182.51 96 GLU A O 1
ATOM 746 N N . ARG A 1 97 ? 78.718 78.066 97.034 1.00 182.90 97 ARG A N 1
ATOM 747 C CA . ARG A 1 97 ? 77.472 77.456 96.582 1.00 182.90 97 ARG A CA 1
ATOM 748 C C . ARG A 1 97 ? 77.206 77.755 95.113 1.00 182.90 97 ARG A C 1
ATOM 749 O O . ARG A 1 97 ? 76.699 76.894 94.385 1.00 182.90 97 ARG A O 1
ATOM 757 N N . THR A 1 98 ? 77.539 78.966 94.659 1.00 187.16 98 THR A N 1
ATOM 758 C CA . THR A 1 98 ? 77.366 79.290 93.247 1.00 187.16 98 THR A CA 1
ATOM 759 C C . THR A 1 98 ? 78.410 78.597 92.380 1.00 187.16 98 THR A C 1
ATOM 760 O O . THR A 1 98 ? 78.128 78.262 91.223 1.00 187.16 98 THR A O 1
ATOM 764 N N . GLY A 1 99 ? 79.611 78.374 92.913 1.00 184.62 99 GLY A N 1
ATOM 765 C CA . GLY A 1 99 ? 80.661 77.690 92.191 1.00 184.62 99 GLY A CA 1
ATOM 766 C C . GLY A 1 99 ? 81.405 78.526 91.174 1.00 184.62 99 GLY A C 1
ATOM 767 O O . GLY A 1 99 ? 82.366 78.029 90.574 1.00 184.62 99 GLY A O 1
ATOM 768 N N . ASP A 1 100 ? 81.003 79.770 90.958 1.00 181.33 100 ASP A N 1
ATOM 769 C CA . ASP A 1 100 ? 81.638 80.599 89.940 1.00 181.33 100 ASP A CA 1
ATOM 770 C C . ASP A 1 100 ? 82.999 81.082 90.420 1.00 181.33 100 ASP A C 1
ATOM 771 O O . ASP A 1 100 ? 83.082 81.731 91.473 1.00 181.33 100 ASP A O 1
ATOM 776 N N . PRO A 1 101 ? 84.084 80.792 89.697 1.00 179.72 101 PRO A N 1
ATOM 777 C CA . PRO A 1 101 ? 85.399 81.300 90.118 1.00 179.72 101 PRO A CA 1
ATOM 778 C C . PRO A 1 101 ? 85.471 82.815 90.139 1.00 179.72 101 PRO A C 1
ATOM 779 O O . PRO A 1 101 ? 86.209 83.380 90.957 1.00 179.72 101 PRO A O 1
ATOM 783 N N . ARG A 1 102 ? 84.716 83.491 89.269 1.00 174.03 102 ARG A N 1
ATOM 784 C CA . ARG A 1 102 ? 84.675 84.949 89.296 1.00 174.03 102 ARG A CA 1
ATOM 785 C C . ARG A 1 102 ? 84.163 85.455 90.638 1.00 174.03 102 ARG A C 1
ATOM 786 O O . ARG A 1 102 ? 84.835 86.240 91.318 1.00 174.03 102 ARG A O 1
ATOM 794 N N . VAL A 1 103 ? 82.969 85.012 91.039 1.00 171.46 103 VAL A N 1
ATOM 795 C CA . VAL A 1 103 ? 82.410 85.479 92.301 1.00 171.46 103 VAL A CA 1
ATOM 796 C C . VAL A 1 103 ? 83.248 84.985 93.473 1.00 171.46 103 VAL A C 1
ATOM 797 O O . VAL A 1 103 ? 83.334 85.658 94.506 1.00 171.46 103 VAL A O 1
ATOM 801 N N . ARG A 1 104 ? 83.914 83.836 93.326 1.00 177.51 104 ARG A N 1
ATOM 802 C CA . ARG A 1 104 ? 84.773 83.342 94.398 1.00 177.51 104 ARG A CA 1
ATOM 803 C C . ARG A 1 104 ? 85.969 84.263 94.617 1.00 177.51 104 ARG A C 1
ATOM 804 O O . ARG A 1 104 ? 86.260 84.660 95.752 1.00 177.51 104 ARG A O 1
ATOM 812 N N . GLU A 1 105 ? 86.674 84.620 93.540 1.00 174.96 105 GLU A N 1
ATOM 813 C CA . GLU A 1 105 ? 87.819 85.513 93.683 1.00 174.96 105 GLU A CA 1
ATOM 814 C C . GLU A 1 105 ? 87.385 86.919 94.080 1.00 174.96 105 GLU A C 1
ATOM 815 O O . GLU A 1 105 ? 88.121 87.615 94.791 1.00 174.96 105 GLU A O 1
ATOM 821 N N . LEU A 1 106 ? 86.195 87.350 93.655 1.00 166.51 106 LEU A N 1
ATOM 822 C CA . LEU A 1 106 ? 85.690 88.641 94.110 1.00 166.51 106 LEU A CA 1
ATOM 823 C C . LEU A 1 106 ? 85.413 88.630 95.608 1.00 166.51 106 LEU A C 1
ATOM 824 O O . LEU A 1 106 ? 85.756 89.586 96.313 1.00 166.51 106 LEU A O 1
ATOM 829 N N . ALA A 1 107 ? 84.806 87.555 96.117 1.00 155.25 107 ALA A N 1
ATOM 830 C CA . ALA A 1 107 ? 84.592 87.441 97.555 1.00 155.25 107 ALA A CA 1
ATOM 831 C C . ALA A 1 107 ? 85.916 87.368 98.302 1.00 155.25 107 ALA A C 1
ATOM 832 O O . ALA A 1 107 ? 86.046 87.911 99.404 1.00 155.25 107 ALA A O 1
ATOM 834 N N . ARG A 1 108 ? 86.916 86.711 97.711 1.00 157.31 108 ARG A N 1
ATOM 835 C CA . ARG A 1 108 ? 88.231 86.633 98.342 1.00 157.31 108 ARG A CA 1
ATOM 836 C C . ARG A 1 108 ? 88.875 88.011 98.446 1.00 157.31 108 ARG A C 1
ATOM 837 O O . ARG A 1 108 ? 89.404 88.388 99.499 1.00 157.31 108 ARG A O 1
ATOM 845 N N . GLU A 1 109 ? 88.845 88.778 97.352 1.00 148.15 109 GLU A N 1
ATOM 846 C CA . GLU A 1 109 ? 89.386 90.134 97.382 1.00 148.15 109 GLU A CA 1
ATOM 847 C C . GLU A 1 109 ? 88.604 91.019 98.345 1.00 148.15 109 GLU A C 1
ATOM 848 O O . GLU A 1 109 ? 89.182 91.886 99.011 1.00 148.15 109 GLU A O 1
ATOM 854 N N . LEU A 1 110 ? 87.290 90.808 98.437 1.00 137.33 110 LEU A N 1
ATOM 855 C CA . LEU A 1 110 ? 86.481 91.565 99.385 1.00 137.33 110 LEU A CA 1
ATOM 856 C C . LEU A 1 110 ? 86.879 91.252 100.822 1.00 137.33 110 LEU A C 1
ATOM 857 O O . LEU A 1 110 ? 86.989 92.159 101.655 1.00 137.33 110 LEU A O 1
ATOM 862 N N . LYS A 1 111 ? 87.098 89.971 101.129 1.00 139.90 111 LYS A N 1
ATOM 863 C CA . LYS A 1 111 ? 87.576 89.594 102.455 1.00 139.90 111 LYS A CA 1
ATOM 864 C C . LYS A 1 111 ? 88.936 90.213 102.743 1.00 139.90 111 LYS A C 1
ATOM 865 O O . LYS A 1 111 ? 89.186 90.697 103.854 1.00 139.90 111 LYS A O 1
ATOM 871 N N . ARG A 1 112 ? 89.830 90.201 101.752 1.00 137.63 112 ARG A N 1
ATOM 872 C CA . ARG A 1 112 ? 91.151 90.796 101.935 1.00 137.63 112 ARG A CA 1
ATOM 873 C C . ARG A 1 112 ? 91.046 92.285 102.238 1.00 137.63 112 ARG A C 1
ATOM 874 O O . ARG A 1 112 ? 91.723 92.797 103.138 1.00 137.63 112 ARG A O 1
ATOM 882 N N . LEU A 1 113 ? 90.194 92.995 101.497 1.00 137.01 113 LEU A N 1
ATOM 883 C CA . LEU A 1 113 ? 90.033 94.427 101.720 1.00 137.01 113 LEU A CA 1
ATOM 884 C C . LEU A 1 113 ? 89.402 94.711 103.077 1.00 137.01 113 LEU A C 1
ATOM 885 O O . LEU A 1 113 ? 89.788 95.668 103.762 1.00 137.01 113 LEU A O 1
ATOM 890 N N . ALA A 1 114 ? 88.426 93.893 103.479 1.00 128.68 114 ALA A N 1
ATOM 891 C CA . ALA A 1 114 ? 87.829 94.052 104.800 1.00 128.68 114 ALA A CA 1
ATOM 892 C C . ALA A 1 114 ? 88.866 93.850 105.895 1.00 128.68 114 ALA A C 1
ATOM 893 O O . ALA A 1 114 ? 88.905 94.608 106.870 1.00 128.68 114 ALA A O 1
ATOM 895 N N . GLN A 1 115 ? 89.726 92.840 105.745 1.00 133.37 115 GLN A N 1
ATOM 896 C CA . GLN A 1 115 ? 90.767 92.604 106.740 1.00 133.37 115 GLN A CA 1
ATOM 897 C C . GLN A 1 115 ? 91.780 93.742 106.761 1.00 133.37 115 GLN A C 1
ATOM 898 O O . GLN A 1 115 ? 92.277 94.118 107.829 1.00 133.37 115 GLN A O 1
ATOM 904 N N . GLU A 1 116 ? 92.096 94.306 105.593 1.00 133.76 116 GLU A N 1
ATOM 905 C CA . GLU A 1 116 ? 93.022 95.433 105.542 1.00 133.76 116 GLU A CA 1
ATOM 906 C C . GLU A 1 116 ? 92.445 96.645 106.264 1.00 133.76 116 GLU A C 1
ATOM 907 O O . GLU A 1 116 ? 93.131 97.296 107.063 1.00 133.76 116 GLU A O 1
ATOM 913 N N . ALA A 1 117 ? 91.175 96.959 105.999 1.00 124.29 117 ALA A N 1
ATOM 914 C CA . ALA A 1 117 ? 90.531 98.068 106.695 1.00 124.29 117 ALA A CA 1
ATOM 915 C C . ALA A 1 117 ? 90.414 97.798 108.190 1.00 124.29 117 ALA A C 1
ATOM 916 O O . ALA A 1 117 ? 90.528 98.726 109.002 1.00 124.29 117 ALA A O 1
ATOM 918 N N . ALA A 1 118 ? 90.196 96.538 108.572 1.00 121.13 118 ALA A N 1
ATOM 919 C CA . ALA A 1 118 ? 90.138 96.191 109.987 1.00 121.13 118 ALA A CA 1
ATOM 920 C C . ALA A 1 118 ? 91.485 96.416 110.659 1.00 121.13 118 ALA A C 1
ATOM 921 O O . ALA A 1 118 ? 91.558 96.953 111.768 1.00 121.13 118 ALA A O 1
ATOM 923 N N . GLU A 1 119 ? 92.569 96.011 109.997 1.00 125.62 119 GLU A N 1
ATOM 924 C CA . GLU A 1 119 ? 93.897 96.267 110.543 1.00 125.62 119 GLU A CA 1
ATOM 925 C C . GLU A 1 119 ? 94.164 97.764 110.648 1.00 125.62 119 GLU A C 1
ATOM 926 O O . GLU A 1 119 ? 94.771 98.230 111.621 1.00 125.62 119 GLU A O 1
ATOM 932 N N . GLU A 1 120 ? 93.701 98.535 109.662 1.00 122.38 120 GLU A N 1
ATOM 933 C CA . GLU A 1 120 ? 93.893 99.981 109.701 1.00 122.38 120 GLU A CA 1
ATOM 934 C C . GLU A 1 120 ? 93.173 100.600 110.894 1.00 122.38 120 GLU A C 1
ATOM 935 O O . GLU A 1 120 ? 93.745 101.417 111.626 1.00 122.38 120 GLU A O 1
ATOM 941 N N . VAL A 1 121 ? 91.911 100.218 111.108 1.00 117.27 121 VAL A N 1
ATOM 942 C CA . VAL A 1 121 ? 91.167 100.798 112.223 1.00 117.27 121 VAL A CA 1
ATOM 943 C C . VAL A 1 121 ? 91.717 100.295 113.553 1.00 117.27 121 VAL A C 1
ATOM 944 O O . VAL A 1 121 ? 91.646 100.999 114.567 1.00 117.27 121 VAL A O 1
ATOM 948 N N . ARG A 1 122 ? 92.288 99.088 113.577 1.00 107.84 122 ARG A N 1
ATOM 949 C CA . ARG A 1 122 ? 92.965 98.619 114.781 1.00 107.84 122 ARG A CA 1
ATOM 950 C C . ARG A 1 122 ? 94.180 99.484 115.088 1.00 107.84 122 ARG A C 1
ATOM 951 O O . ARG A 1 122 ? 94.430 99.835 116.247 1.00 107.84 122 ARG A O 1
ATOM 959 N N . ARG A 1 123 ? 94.947 99.838 114.055 1.00 114.67 123 ARG A N 1
ATOM 960 C CA . ARG A 1 123 ? 96.105 100.700 114.264 1.00 114.67 123 ARG A CA 1
ATOM 961 C C . ARG A 1 123 ? 95.695 102.100 114.699 1.00 114.67 123 ARG A C 1
ATOM 962 O O . ARG A 1 123 ? 96.373 102.709 115.535 1.00 114.67 123 ARG A O 1
ATOM 970 N N . ASP A 1 124 ? 94.595 102.628 114.155 1.00 116.22 124 ASP A N 1
ATOM 971 C CA . ASP A 1 124 ? 94.101 103.961 114.496 1.00 116.22 124 ASP A CA 1
ATOM 972 C C . ASP A 1 124 ? 92.645 103.838 114.931 1.00 116.22 124 ASP A C 1
ATOM 973 O O . ASP A 1 124 ? 91.724 104.049 114.128 1.00 116.22 124 ASP A O 1
ATOM 978 N N . PRO A 1 125 ? 92.398 103.496 116.199 1.00 115.12 125 PRO A N 1
ATOM 979 C CA . PRO A 1 125 ? 91.010 103.305 116.647 1.00 115.12 125 PRO A CA 1
ATOM 980 C C . PRO A 1 125 ? 90.239 104.603 116.815 1.00 115.12 125 PRO A C 1
ATOM 981 O O . PRO A 1 125 ? 89.064 104.675 116.437 1.00 115.12 125 PRO A O 1
ATOM 985 N N . ASP A 1 126 ? 90.872 105.634 117.375 1.00 108.26 126 ASP A N 1
ATOM 986 C CA . ASP A 1 126 ? 90.157 106.854 117.730 1.00 108.26 126 ASP A CA 1
ATOM 987 C C . ASP A 1 126 ? 89.745 107.689 116.525 1.00 108.26 126 ASP A C 1
ATOM 988 O O . ASP A 1 126 ? 88.954 108.624 116.690 1.00 108.26 126 ASP A O 1
ATOM 993 N N . SER A 1 127 ? 90.248 107.387 115.332 1.00 114.27 127 SER A N 1
ATOM 994 C CA . SER A 1 127 ? 89.979 108.222 114.164 1.00 114.27 127 SER A CA 1
ATOM 995 C C . SER A 1 127 ? 88.588 107.910 113.625 1.00 114.27 127 SER A C 1
ATOM 996 O O . SER A 1 127 ? 88.362 106.875 112.985 1.00 114.27 127 SER A O 1
ATOM 999 N N . LYS A 1 128 ? 87.649 108.826 113.882 1.00 120.47 128 LYS A N 1
ATOM 1000 C CA . LYS A 1 128 ? 86.296 108.687 113.356 1.00 120.47 128 LYS A CA 1
ATOM 1001 C C . LYS A 1 128 ? 86.297 108.588 111.838 1.00 120.47 128 LYS A C 1
ATOM 1002 O O . LYS A 1 128 ? 85.373 108.012 111.256 1.00 120.47 128 LYS A O 1
ATOM 1008 N N . ASP A 1 129 ? 87.329 109.128 111.188 1.00 124.76 129 ASP A N 1
ATOM 1009 C CA . ASP A 1 129 ? 87.446 109.021 109.738 1.00 124.76 129 ASP A CA 1
ATOM 1010 C C . ASP A 1 129 ? 87.418 107.565 109.291 1.00 124.76 129 ASP A C 1
ATOM 1011 O O . ASP A 1 129 ? 86.488 107.130 108.600 1.00 124.76 129 ASP A O 1
ATOM 1016 N N . VAL A 1 130 ? 88.424 106.788 109.698 1.00 110.58 130 VAL A N 1
ATOM 1017 C CA . VAL A 1 130 ? 88.481 105.391 109.285 1.00 110.58 130 VAL A CA 1
ATOM 1018 C C . VAL A 1 130 ? 87.378 104.588 109.965 1.00 110.58 130 VAL A C 1
ATOM 1019 O O . VAL A 1 130 ? 86.903 103.587 109.412 1.00 110.58 130 VAL A O 1
ATOM 1023 N N . ASN A 1 131 ? 86.923 105.021 111.145 1.00 115.91 131 ASN A N 1
ATOM 1024 C CA . ASN A 1 131 ? 85.765 104.381 111.764 1.00 115.91 131 ASN A CA 1
ATOM 1025 C C . ASN A 1 131 ? 84.567 104.380 110.817 1.00 115.91 131 ASN A C 1
ATOM 1026 O O . ASN A 1 131 ? 84.041 103.320 110.455 1.00 115.91 131 ASN A O 1
ATOM 1031 N N . GLU A 1 132 ? 84.127 105.569 110.396 1.00 121.65 132 GLU A N 1
ATOM 1032 C CA . GLU A 1 132 ? 82.987 105.666 109.493 1.00 121.65 132 GLU A CA 1
ATOM 1033 C C . GLU A 1 132 ? 83.301 105.079 108.124 1.00 121.65 132 GLU A C 1
ATOM 1034 O O . GLU A 1 132 ? 82.397 104.572 107.449 1.00 121.65 132 GLU A O 1
ATOM 1040 N N . ALA A 1 133 ? 84.566 105.132 107.697 1.00 118.07 133 ALA A N 1
ATOM 1041 C CA . ALA A 1 133 ? 84.945 104.490 106.443 1.00 118.07 133 ALA A CA 1
ATOM 1042 C C . ALA A 1 133 ? 84.648 102.997 106.490 1.00 118.07 133 ALA A C 1
ATOM 1043 O O . ALA A 1 133 ? 83.991 102.450 105.597 1.00 118.07 133 ALA A O 1
ATOM 1045 N N . LEU A 1 134 ? 85.113 102.323 107.542 1.00 117.21 134 LEU A N 1
ATOM 1046 C CA . LEU A 1 134 ? 84.832 100.902 107.685 1.00 117.21 134 LEU A CA 1
ATOM 1047 C C . LEU A 1 134 ? 83.355 100.642 107.953 1.00 117.21 134 LEU A C 1
ATOM 1048 O O . LEU A 1 134 ? 82.862 99.558 107.641 1.00 117.21 134 LEU A O 1
ATOM 1053 N N . LYS A 1 135 ? 82.633 101.614 108.514 1.00 113.75 135 LYS A N 1
ATOM 1054 C CA . LYS A 1 135 ? 81.182 101.476 108.631 1.00 113.75 135 LYS A CA 1
ATOM 1055 C C . LYS A 1 135 ? 80.526 101.388 107.254 1.00 113.75 135 LYS A C 1
ATOM 1056 O O . LYS A 1 135 ? 79.688 100.509 106.994 1.00 113.75 135 LYS A O 1
ATOM 1062 N N . LEU A 1 136 ? 80.883 102.313 106.362 1.00 126.46 136 LEU A N 1
ATOM 1063 C CA . LEU A 1 136 ? 80.384 102.232 104.993 1.00 126.46 136 LEU A CA 1
ATOM 1064 C C . LEU A 1 136 ? 80.835 100.938 104.328 1.00 126.46 136 LEU A C 1
ATOM 1065 O O . LEU A 1 136 ? 80.073 100.319 103.579 1.00 126.46 136 LEU A O 1
ATOM 1070 N N . ILE A 1 137 ? 82.059 100.495 104.621 1.00 115.72 137 ILE A N 1
ATOM 1071 C CA . ILE A 1 137 ? 82.569 99.261 104.026 1.00 115.72 137 ILE A CA 1
ATOM 1072 C C . ILE A 1 137 ? 81.766 98.055 104.504 1.00 115.72 137 ILE A C 1
ATOM 1073 O O . ILE A 1 137 ? 81.496 97.123 103.735 1.00 115.72 137 ILE A O 1
ATOM 1078 N N . VAL A 1 138 ? 81.370 98.048 105.777 1.00 115.15 138 VAL A N 1
ATOM 1079 C CA . VAL A 1 138 ? 80.665 96.879 106.286 1.00 115.15 138 VAL A CA 1
ATOM 1080 C C . VAL A 1 138 ? 79.222 96.866 105.796 1.00 115.15 138 VAL A C 1
ATOM 1081 O O . VAL A 1 138 ? 78.686 95.796 105.491 1.00 115.15 138 VAL A O 1
ATOM 1085 N N . GLU A 1 139 ? 78.567 98.027 105.674 1.00 121.54 139 GLU A N 1
ATOM 1086 C CA . GLU A 1 139 ? 77.270 98.011 104.999 1.00 121.54 139 GLU A CA 1
ATOM 1087 C C . GLU A 1 139 ? 77.421 97.652 103.524 1.00 121.54 139 GLU A C 1
ATOM 1088 O O . GLU A 1 139 ? 76.509 97.072 102.926 1.00 121.54 139 GLU A O 1
ATOM 1094 N N . ALA A 1 140 ? 78.575 97.956 102.927 1.00 119.94 140 ALA A N 1
ATOM 1095 C CA . ALA A 1 140 ? 78.811 97.542 101.548 1.00 119.94 140 ALA A CA 1
ATOM 1096 C C . ALA A 1 140 ? 78.887 96.026 101.430 1.00 119.94 140 ALA A C 1
ATOM 1097 O O . ALA A 1 140 ? 78.252 95.433 100.551 1.00 119.94 140 ALA A O 1
ATOM 1099 N N . ILE A 1 141 ? 79.645 95.376 102.315 1.00 132.47 141 ILE A N 1
ATOM 1100 C CA . ILE A 1 141 ? 79.741 93.919 102.242 1.00 132.47 141 ILE A CA 1
ATOM 1101 C C . ILE A 1 141 ? 78.421 93.276 102.659 1.00 132.47 141 ILE A C 1
ATOM 1102 O O . ILE A 1 141 ? 78.070 92.191 102.179 1.00 132.47 141 ILE A O 1
ATOM 1107 N N . GLU A 1 142 ? 77.650 93.939 103.524 1.00 129.04 142 GLU A N 1
ATOM 1108 C CA . GLU A 1 142 ? 76.331 93.420 103.870 1.00 129.04 142 GLU A CA 1
ATOM 1109 C C . GLU A 1 142 ? 75.378 93.488 102.681 1.00 129.04 142 GLU A C 1
ATOM 1110 O O . GLU A 1 142 ? 74.653 92.526 102.403 1.00 129.04 142 GLU A O 1
ATOM 1116 N N . ALA A 1 143 ? 75.356 94.619 101.973 1.00 133.67 143 ALA A N 1
ATOM 1117 C CA . ALA A 1 143 ? 74.575 94.697 100.744 1.00 133.67 143 ALA A CA 1
ATOM 1118 C C . ALA A 1 143 ? 75.068 93.681 99.723 1.00 133.67 143 ALA A C 1
ATOM 1119 O O . ALA A 1 143 ? 74.276 93.124 98.955 1.00 133.67 143 ALA A O 1
ATOM 1121 N N . ALA A 1 144 ? 76.374 93.406 99.720 1.00 132.41 144 ALA A N 1
ATOM 1122 C CA . ALA A 1 144 ? 76.922 92.423 98.794 1.00 132.41 144 ALA A CA 1
ATOM 1123 C C . ALA A 1 144 ? 76.423 91.018 99.110 1.00 132.41 144 ALA A C 1
ATOM 1124 O O . ALA A 1 144 ? 76.034 90.276 98.203 1.00 132.41 144 ALA A O 1
ATOM 1126 N N . VAL A 1 145 ? 76.427 90.631 100.388 1.00 142.16 145 VAL A N 1
ATOM 1127 C CA . VAL A 1 145 ? 75.953 89.291 100.724 1.00 142.16 145 VAL A CA 1
ATOM 1128 C C . VAL A 1 145 ? 74.443 89.201 100.552 1.00 142.16 145 VAL A C 1
ATOM 1129 O O . VAL A 1 145 ? 73.912 88.130 100.233 1.00 142.16 145 VAL A O 1
ATOM 1133 N N . ARG A 1 146 ? 73.726 90.313 100.739 1.00 148.77 146 ARG A N 1
ATOM 1134 C CA . ARG A 1 146 ? 72.302 90.322 100.425 1.00 148.77 146 ARG A CA 1
ATOM 1135 C C . ARG A 1 146 ? 72.073 90.107 98.933 1.00 148.77 146 ARG A C 1
ATOM 1136 O O . ARG A 1 146 ? 71.179 89.349 98.535 1.00 148.77 146 ARG A O 1
ATOM 1144 N N . ALA A 1 147 ? 72.882 90.754 98.093 1.00 155.02 147 ALA A N 1
ATOM 1145 C CA . ALA A 1 147 ? 72.789 90.531 96.655 1.00 155.02 147 ALA A CA 1
ATOM 1146 C C . ALA A 1 147 ? 73.132 89.092 96.299 1.00 155.02 147 ALA A C 1
ATOM 1147 O O . ALA A 1 147 ? 72.516 88.502 95.406 1.00 155.02 147 ALA A O 1
ATOM 1149 N N . LEU A 1 148 ? 74.111 88.508 96.993 1.00 163.10 148 LEU A N 1
ATOM 1150 C CA . LEU A 1 148 ? 74.478 87.119 96.732 1.00 163.10 148 LEU A CA 1
ATOM 1151 C C . LEU A 1 148 ? 73.347 86.167 97.097 1.00 163.10 148 LEU A C 1
ATOM 1152 O O . LEU A 1 148 ? 73.041 85.236 96.343 1.00 163.10 148 LEU A O 1
ATOM 1157 N N . GLU A 1 149 ? 72.713 86.379 98.253 1.00 168.50 149 GLU A N 1
ATOM 1158 C CA . GLU A 1 149 ? 71.609 85.507 98.641 1.00 168.50 149 GLU A CA 1
ATOM 1159 C C . GLU A 1 149 ? 70.417 85.694 97.709 1.00 168.50 149 GLU A C 1
ATOM 1160 O O . GLU A 1 149 ? 69.721 84.727 97.379 1.00 168.50 149 GLU A O 1
ATOM 1166 N N . ALA A 1 150 ? 70.186 86.926 97.243 1.00 172.88 150 ALA A N 1
ATOM 1167 C CA . ALA A 1 150 ? 69.114 87.154 96.281 1.00 172.88 150 ALA A CA 1
ATOM 1168 C C . ALA A 1 150 ? 69.406 86.461 94.956 1.00 172.88 150 ALA A C 1
ATOM 1169 O O . ALA A 1 150 ? 68.512 85.858 94.352 1.00 172.88 150 ALA A O 1
ATOM 1171 N N . ALA A 1 151 ? 70.657 86.527 94.494 1.00 180.53 151 ALA A N 1
ATOM 1172 C CA . ALA A 1 151 ? 71.027 85.857 93.253 1.00 180.53 151 ALA A CA 1
ATOM 1173 C C . ALA A 1 151 ? 70.900 84.346 93.386 1.00 180.53 151 ALA A C 1
ATOM 1174 O O . ALA A 1 151 ? 70.477 83.667 92.443 1.00 180.53 151 ALA A O 1
ATOM 1176 N N . GLU A 1 152 ? 71.261 83.801 94.550 1.00 180.53 152 GLU A N 1
ATOM 1177 C CA . GLU A 1 152 ? 71.100 82.369 94.771 1.00 180.53 152 GLU A CA 1
ATOM 1178 C C . GLU A 1 152 ? 69.631 81.970 94.810 1.00 180.53 152 GLU A C 1
ATOM 1179 O O . GLU A 1 152 ? 69.265 80.908 94.293 1.00 180.53 152 GLU A O 1
ATOM 1185 N N . ARG A 1 153 ? 68.778 82.803 95.412 1.00 180.31 153 ARG A N 1
ATOM 1186 C CA . ARG A 1 153 ? 67.350 82.503 95.433 1.00 180.31 153 ARG A CA 1
ATOM 1187 C C . ARG A 1 153 ? 66.730 82.623 94.047 1.00 180.31 153 ARG A C 1
ATOM 1188 O O . ARG A 1 153 ? 65.755 81.925 93.744 1.00 180.31 153 ARG A O 1
ATOM 1196 N N . THR A 1 154 ? 67.273 83.495 93.195 1.00 188.64 154 THR A N 1
ATOM 1197 C CA . THR A 1 154 ? 66.749 83.629 91.839 1.00 188.64 154 THR A CA 1
ATOM 1198 C C . THR A 1 154 ? 67.207 82.473 90.955 1.00 188.64 154 THR A C 1
ATOM 1199 O O . THR A 1 154 ? 66.387 81.698 90.451 1.00 188.64 154 THR A O 1
ATOM 1203 N N . GLY A 1 155 ? 68.518 82.343 90.757 1.00 191.42 155 GLY A N 1
ATOM 1204 C CA . GLY A 1 155 ? 69.072 81.266 89.967 1.00 191.42 155 GLY A CA 1
ATOM 1205 C C . GLY A 1 155 ? 69.190 81.535 88.482 1.00 191.42 155 GLY A C 1
ATOM 1206 O O . GLY A 1 155 ? 69.707 80.677 87.755 1.00 191.42 155 GLY A O 1
ATOM 1207 N N . ASP A 1 156 ? 68.730 82.693 88.002 1.00 187.33 156 ASP A N 1
ATOM 1208 C CA . ASP A 1 156 ? 68.816 82.980 86.576 1.00 187.33 156 ASP A CA 1
ATOM 1209 C C . ASP A 1 156 ? 70.197 83.530 86.225 1.00 187.33 156 ASP A C 1
ATOM 1210 O O . ASP A 1 156 ? 70.778 84.294 87.000 1.00 187.33 156 ASP A O 1
ATOM 1215 N N . PRO A 1 157 ? 70.746 83.154 85.066 1.00 188.91 157 PRO A N 1
ATOM 1216 C CA . PRO A 1 157 ? 72.076 83.662 84.694 1.00 188.91 157 PRO A CA 1
ATOM 1217 C C . PRO A 1 157 ? 72.105 85.163 84.473 1.00 188.91 157 PRO A C 1
ATOM 1218 O O . PRO A 1 157 ? 73.130 85.798 84.751 1.00 188.91 157 PRO A O 1
ATOM 1222 N N . GLU A 1 158 ? 71.011 85.751 83.984 1.00 184.19 158 GLU A N 1
ATOM 1223 C CA . GLU A 1 158 ? 70.969 87.196 83.788 1.00 184.19 158 GLU A CA 1
ATOM 1224 C C . GLU A 1 158 ? 71.153 87.932 85.109 1.00 184.19 158 GLU A C 1
ATOM 1225 O O . GLU A 1 158 ? 72.049 88.773 85.248 1.00 184.19 158 GLU A O 1
ATOM 1231 N N . VAL A 1 159 ? 70.316 87.617 86.101 1.00 177.17 159 VAL A N 1
ATOM 1232 C CA . VAL A 1 159 ? 70.445 88.265 87.398 1.00 177.17 159 VAL A CA 1
ATOM 1233 C C . VAL A 1 159 ? 71.726 87.841 88.103 1.00 177.17 159 VAL A C 1
ATOM 1234 O O . VAL A 1 159 ? 72.252 88.592 88.929 1.00 177.17 159 VAL A O 1
ATOM 1238 N N . ARG A 1 160 ? 72.262 86.661 87.782 1.00 180.71 160 ARG A N 1
ATOM 1239 C CA . ARG A 1 160 ? 73.564 86.274 88.317 1.00 180.71 160 ARG A CA 1
ATOM 1240 C C . ARG A 1 160 ? 74.652 87.225 87.835 1.00 180.71 160 ARG A C 1
ATOM 1241 O O . ARG A 1 160 ? 75.453 87.730 88.631 1.00 180.71 160 ARG A O 1
ATOM 1249 N N . GLU A 1 161 ? 74.690 87.487 86.527 1.00 176.39 161 GLU A N 1
ATOM 1250 C CA . GLU A 1 161 ? 75.660 88.437 85.990 1.00 176.39 161 GLU A CA 1
ATOM 1251 C C . GLU A 1 161 ? 75.405 89.843 86.520 1.00 176.39 161 GLU A C 1
ATOM 1252 O O . GLU A 1 161 ? 76.350 90.607 86.758 1.00 176.39 161 GLU A O 1
ATOM 1258 N N . LEU A 1 162 ? 74.134 90.201 86.712 1.00 172.08 162 LEU A N 1
ATOM 1259 C CA . LEU A 1 162 ? 73.810 91.508 87.278 1.00 172.08 162 LEU A CA 1
ATOM 1260 C C . LEU A 1 162 ? 74.383 91.652 88.683 1.00 172.08 162 LEU A C 1
ATOM 1261 O O . LEU A 1 162 ? 75.007 92.668 89.014 1.00 172.08 162 LEU A O 1
ATOM 1266 N N . ALA A 1 163 ? 74.178 90.637 89.526 1.00 167.58 163 ALA A N 1
ATOM 1267 C CA . ALA A 1 163 ? 74.750 90.653 90.866 1.00 167.58 163 ALA A CA 1
ATOM 1268 C C . ALA A 1 163 ? 76.270 90.656 90.823 1.00 167.58 163 ALA A C 1
ATOM 1269 O O . ALA A 1 163 ? 76.913 91.275 91.678 1.00 167.58 163 ALA A O 1
ATOM 1271 N N . ARG A 1 164 ? 76.861 89.966 89.843 1.00 171.09 164 ARG A N 1
ATOM 1272 C CA . ARG A 1 164 ? 78.310 90.012 89.679 1.00 171.09 164 ARG A CA 1
ATOM 1273 C C . ARG A 1 164 ? 78.784 91.436 89.425 1.00 171.09 164 ARG A C 1
ATOM 1274 O O . ARG A 1 164 ? 79.744 91.901 90.047 1.00 171.09 164 ARG A O 1
ATOM 1282 N N . GLU A 1 165 ? 78.113 92.147 88.516 1.00 176.68 165 GLU A N 1
ATOM 1283 C CA . GLU A 1 165 ? 78.485 93.533 88.240 1.00 176.68 165 GLU A CA 1
ATOM 1284 C C . GLU A 1 165 ? 78.288 94.418 89.468 1.00 176.68 165 GLU A C 1
ATOM 1285 O O . GLU A 1 165 ? 79.118 95.294 89.755 1.00 176.68 165 GLU A O 1
ATOM 1291 N N . LEU A 1 166 ? 77.194 94.205 90.206 1.00 161.92 166 LEU A N 1
ATOM 1292 C CA . LEU A 1 166 ? 76.947 95.004 91.404 1.00 161.92 166 LEU A CA 1
ATOM 1293 C C . LEU A 1 166 ? 78.036 94.791 92.448 1.00 161.92 166 LEU A C 1
ATOM 1294 O O . LEU A 1 166 ? 78.554 95.754 93.022 1.00 161.92 166 LEU A O 1
ATOM 1299 N N . VAL A 1 167 ? 78.403 93.535 92.709 1.00 156.33 167 VAL A N 1
ATOM 1300 C CA . VAL A 1 167 ? 79.431 93.292 93.715 1.00 156.33 167 VAL A CA 1
ATOM 1301 C C . VAL A 1 167 ? 80.793 93.753 93.213 1.00 156.33 167 VAL A C 1
ATOM 1302 O O . VAL A 1 167 ? 81.642 94.171 94.010 1.00 156.33 167 VAL A O 1
ATOM 1306 N N . ARG A 1 168 ? 81.019 93.724 91.897 1.00 163.88 168 ARG A N 1
ATOM 1307 C CA . ARG A 1 168 ? 82.262 94.257 91.351 1.00 163.88 168 ARG A CA 1
ATOM 1308 C C . ARG A 1 168 ? 82.381 95.749 91.631 1.00 163.88 168 ARG A C 1
ATOM 1309 O O . ARG A 1 168 ? 83.394 96.214 92.168 1.00 163.88 168 ARG A O 1
ATOM 1317 N N . LEU A 1 169 ? 81.345 96.518 91.282 1.00 159.37 169 LEU A N 1
ATOM 1318 C CA . LEU A 1 169 ? 81.397 97.952 91.552 1.00 159.37 169 LEU A CA 1
ATOM 1319 C C . LEU A 1 169 ? 81.436 98.228 93.050 1.00 159.37 169 LEU A C 1
ATOM 1320 O O . LEU A 1 169 ? 82.073 99.195 93.487 1.00 159.37 169 LEU A O 1
ATOM 1325 N N . ALA A 1 170 ? 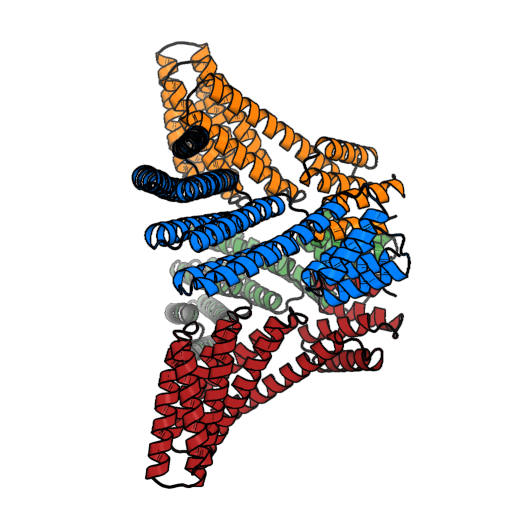80.782 97.384 93.850 1.00 152.47 170 ALA A N 1
ATOM 1326 C CA . ALA A 1 170 ? 80.795 97.565 95.296 1.00 152.47 170 ALA A CA 1
ATOM 1327 C C . ALA A 1 170 ? 82.204 97.422 95.852 1.00 152.47 170 ALA A C 1
ATOM 1328 O O . ALA A 1 170 ? 82.676 98.279 96.607 1.00 152.47 170 ALA A O 1
ATOM 1330 N N . VAL A 1 171 ? 82.897 96.341 95.487 1.00 149.74 171 VAL A N 1
ATOM 1331 C CA . VAL A 1 171 ? 84.245 96.137 96.003 1.00 149.74 171 VAL A CA 1
ATOM 1332 C C . VAL A 1 171 ? 85.205 97.166 95.419 1.00 149.74 171 VAL A C 1
ATOM 1333 O O . VAL A 1 171 ? 86.180 97.552 96.072 1.00 149.74 171 VAL A O 1
ATOM 1337 N N . GLU A 1 172 ? 84.935 97.659 94.207 1.00 160.43 172 GLU A N 1
ATOM 1338 C CA . GLU A 1 172 ? 85.781 98.710 93.648 1.00 160.43 172 GLU A CA 1
ATOM 1339 C C . GLU A 1 172 ? 85.645 100.003 94.445 1.00 160.43 172 GLU A C 1
ATOM 1340 O O . GLU A 1 172 ? 86.647 100.630 94.812 1.00 160.43 172 GLU A O 1
ATOM 1346 N N . ALA A 1 173 ? 84.407 100.413 94.730 1.00 156.66 173 ALA A N 1
ATOM 1347 C CA . ALA A 1 173 ? 84.196 101.604 95.544 1.00 156.66 173 ALA A CA 1
ATOM 1348 C C . ALA A 1 173 ? 84.742 101.418 96.953 1.00 156.66 173 ALA A C 1
ATOM 1349 O O . ALA A 1 173 ? 85.257 102.368 97.556 1.00 156.66 173 ALA A O 1
ATOM 1351 N N . ALA A 1 174 ? 84.649 100.200 97.491 1.00 152.21 174 ALA A N 1
ATOM 1352 C CA . ALA A 1 174 ? 85.188 99.938 98.819 1.00 152.21 174 ALA A CA 1
ATOM 1353 C C . ALA A 1 174 ? 86.708 100.047 98.827 1.00 152.21 174 ALA A C 1
ATOM 1354 O O . ALA A 1 174 ? 87.291 100.598 99.766 1.00 152.21 174 ALA A O 1
ATOM 1356 N N . GLU A 1 175 ? 87.366 99.535 97.785 1.00 152.60 175 GLU A N 1
ATOM 1357 C CA . GLU A 1 175 ? 88.809 99.712 97.668 1.00 152.60 175 GLU A CA 1
ATOM 1358 C C . GLU A 1 175 ? 89.166 101.186 97.537 1.00 152.60 175 GLU A C 1
ATOM 1359 O O . GLU A 1 175 ? 90.160 101.647 98.109 1.00 152.60 175 GLU A O 1
ATOM 1365 N N . GLU A 1 176 ? 88.355 101.943 96.795 1.00 163.27 176 GLU A N 1
ATOM 1366 C CA . GLU A 1 176 ? 88.605 103.374 96.650 1.00 163.27 176 GLU A CA 1
ATOM 1367 C C . GLU A 1 176 ? 88.537 104.086 97.997 1.00 163.27 176 GLU A C 1
ATOM 1368 O O . GLU A 1 176 ? 89.423 104.879 98.339 1.00 163.27 176 GLU A O 1
ATOM 1374 N N . VAL A 1 177 ? 87.490 103.811 98.779 1.00 155.63 177 VAL A N 1
ATOM 1375 C CA . VAL A 1 177 ? 87.336 104.506 100.054 1.00 155.63 177 VAL A CA 1
ATOM 1376 C C . VAL A 1 177 ? 88.362 104.010 101.067 1.00 155.63 177 VAL A C 1
ATOM 1377 O O . VAL A 1 177 ? 88.762 104.756 101.969 1.00 155.63 177 VAL A O 1
ATOM 1381 N N . GLN A 1 178 ? 88.821 102.763 100.932 1.00 157.77 178 GLN A N 1
ATOM 1382 C CA . GLN A 1 178 ? 89.887 102.281 101.802 1.00 157.77 178 GLN A CA 1
ATOM 1383 C C . GLN A 1 178 ? 91.214 102.951 101.472 1.00 157.77 178 GLN A C 1
ATOM 1384 O O . GLN A 1 178 ? 91.994 103.268 102.378 1.00 157.77 178 GLN A O 1
ATOM 1390 N N . ARG A 1 179 ? 91.488 103.175 100.186 1.00 158.49 179 ARG A N 1
ATOM 1391 C CA . ARG A 1 179 ? 92.719 103.854 99.800 1.00 158.49 179 ARG A CA 1
ATOM 1392 C C . ARG A 1 179 ? 92.678 105.331 100.172 1.00 158.49 179 ARG A C 1
ATOM 1393 O O . ARG A 1 179 ? 93.705 105.908 100.548 1.00 158.49 179 ARG A O 1
ATOM 1401 N N . ASN A 1 180 ? 91.503 105.959 100.074 1.00 157.09 180 ASN A N 1
ATOM 1402 C CA . ASN A 1 180 ? 91.324 107.378 100.378 1.00 157.09 180 ASN A CA 1
ATOM 1403 C C . ASN A 1 180 ? 90.273 107.512 101.475 1.00 157.09 180 ASN A C 1
ATOM 1404 O O . ASN A 1 180 ? 89.092 107.760 101.192 1.00 157.09 180 ASN A O 1
ATOM 1409 N N . PRO A 1 181 ? 90.668 107.353 102.741 1.00 154.96 181 PRO A N 1
ATOM 1410 C CA . PRO A 1 181 ? 89.671 107.437 103.822 1.00 154.96 181 PRO A CA 1
ATOM 1411 C C . PRO A 1 181 ? 89.217 108.855 104.121 1.00 154.96 181 PRO A C 1
ATOM 1412 O O . PRO A 1 181 ? 88.023 109.078 104.355 1.00 154.96 181 PRO A O 1
ATOM 1416 N N . SER A 1 182 ? 90.131 109.827 104.107 1.00 148.61 182 SER A N 1
ATOM 1417 C CA . SER A 1 182 ? 89.853 111.181 104.573 1.00 148.61 182 SER A CA 1
ATOM 1418 C C . SER A 1 182 ? 89.350 112.096 103.464 1.00 148.61 182 SER A C 1
ATOM 1419 O O . SER A 1 182 ? 89.575 113.312 103.515 1.00 148.61 182 SER A O 1
ATOM 1422 N N . SER A 1 183 ? 88.671 111.547 102.461 1.00 164.15 183 SER A N 1
ATOM 1423 C CA . SER A 1 183 ? 88.152 112.328 101.343 1.00 164.15 183 SER A CA 1
ATOM 1424 C C . SER A 1 183 ? 86.626 112.268 101.342 1.00 164.15 183 SER A C 1
ATOM 1425 O O . SER A 1 183 ? 86.028 111.236 101.006 1.00 164.15 183 SER A O 1
ATOM 1428 N N . SER A 1 184 ? 86.005 113.389 101.718 1.00 170.09 184 SER A N 1
ATOM 1429 C CA . SER A 1 184 ? 84.551 113.448 101.822 1.00 170.09 184 SER A CA 1
ATOM 1430 C C . SER A 1 184 ? 83.872 113.194 100.484 1.00 170.09 184 SER A C 1
ATOM 1431 O O . SER A 1 184 ? 82.727 112.732 100.452 1.00 170.09 184 SER A O 1
ATOM 1434 N N . ASP A 1 185 ? 84.552 113.485 99.374 1.00 177.61 185 ASP A N 1
ATOM 1435 C CA . ASP A 1 185 ? 83.959 113.226 98.066 1.00 177.61 185 ASP A CA 1
ATOM 1436 C C . ASP A 1 185 ? 83.724 111.734 97.859 1.00 177.61 185 ASP A C 1
ATOM 1437 O O . ASP A 1 185 ? 82.620 111.312 97.494 1.00 177.61 185 ASP A O 1
ATOM 1442 N N . VAL A 1 186 ? 84.743 110.909 98.121 1.00 166.92 186 VAL A N 1
ATOM 1443 C CA . VAL A 1 186 ? 84.540 109.474 97.969 1.00 166.92 186 VAL A CA 1
ATOM 1444 C C . VAL A 1 186 ? 83.673 108.945 99.099 1.00 166.92 186 VAL A C 1
ATOM 1445 O O . VAL A 1 186 ? 83.022 107.908 98.949 1.00 166.92 186 VAL A O 1
ATOM 1449 N N . ASN A 1 187 ? 83.622 109.647 100.235 1.00 165.10 187 ASN A N 1
ATOM 1450 C CA . ASN A 1 187 ? 82.690 109.250 101.289 1.00 165.10 187 ASN A CA 1
ATOM 1451 C C . ASN A 1 187 ? 81.244 109.364 100.810 1.00 165.10 187 ASN A C 1
ATOM 1452 O O . ASN A 1 187 ? 80.453 108.419 100.938 1.00 165.10 187 ASN A O 1
ATOM 1457 N N . GLU A 1 188 ? 80.884 110.526 100.257 1.00 163.67 188 GLU A N 1
ATOM 1458 C CA . GLU A 1 188 ? 79.550 110.707 99.692 1.00 163.67 188 GLU A CA 1
ATOM 1459 C C . GLU A 1 188 ? 79.310 109.751 98.533 1.00 163.67 188 GLU A C 1
ATOM 1460 O O . GLU A 1 188 ? 78.200 109.231 98.367 1.00 163.67 188 GLU A O 1
ATOM 1466 N N . ALA A 1 189 ? 80.340 109.510 97.717 1.00 159.16 189 ALA A N 1
ATOM 1467 C CA . ALA A 1 189 ? 80.207 108.565 96.614 1.00 159.16 189 ALA A CA 1
ATOM 1468 C C . ALA A 1 189 ? 79.860 107.174 97.127 1.00 159.16 189 ALA A C 1
ATOM 1469 O O . ALA A 1 189 ? 78.973 106.505 96.589 1.00 159.16 189 ALA A O 1
ATOM 1471 N N . LEU A 1 190 ? 80.542 106.728 98.184 1.00 149.54 190 LEU A N 1
ATOM 1472 C CA . LEU A 1 190 ? 80.275 105.407 98.742 1.00 149.54 190 LEU A CA 1
ATOM 1473 C C . LEU A 1 190 ? 78.887 105.338 99.362 1.00 149.54 190 LEU A C 1
ATOM 1474 O O . LEU A 1 190 ? 78.186 104.330 99.219 1.00 149.54 190 LEU A O 1
ATOM 1479 N N . LYS A 1 191 ? 78.478 106.393 100.070 1.00 148.08 191 LYS A N 1
ATOM 1480 C CA . LYS A 1 191 ? 77.131 106.410 100.636 1.00 148.08 191 LYS A CA 1
ATOM 1481 C C . LYS A 1 191 ? 76.081 106.289 99.537 1.00 148.08 191 LYS A C 1
ATOM 1482 O O . LYS A 1 191 ? 75.152 105.473 99.626 1.00 148.08 191 LYS A O 1
ATOM 1488 N N . LEU A 1 192 ? 76.232 107.082 98.475 1.00 160.71 192 LEU A N 1
ATOM 1489 C CA . LEU A 1 192 ? 75.288 107.031 97.365 1.00 160.71 192 LEU A CA 1
ATOM 1490 C C . LEU A 1 192 ? 75.308 105.665 96.691 1.00 160.71 192 LEU A C 1
ATOM 1491 O O . LEU A 1 192 ? 74.257 105.135 96.309 1.00 160.71 192 LEU A O 1
ATOM 1496 N N . ILE A 1 193 ? 76.493 105.066 96.564 1.00 151.91 193 ILE A N 1
ATOM 1497 C CA . ILE A 1 193 ? 76.609 103.777 95.891 1.00 151.91 193 ILE A CA 1
ATOM 1498 C C . ILE A 1 193 ? 75.929 102.683 96.705 1.00 151.91 193 ILE A C 1
ATOM 1499 O O . ILE A 1 193 ? 75.218 101.837 96.154 1.00 151.91 193 ILE A O 1
ATOM 1504 N N . VAL A 1 194 ? 76.125 102.681 98.025 1.00 148.93 194 VAL A N 1
ATOM 1505 C CA . VAL A 1 194 ? 75.488 101.644 98.832 1.00 148.93 194 VAL A CA 1
ATOM 1506 C C . VAL A 1 194 ? 73.980 101.855 98.885 1.00 148.93 194 VAL A C 1
ATOM 1507 O O . VAL A 1 194 ? 73.215 100.882 98.917 1.00 148.93 194 VAL A O 1
ATOM 1511 N N . GLU A 1 195 ? 73.517 103.110 98.869 1.00 155.80 195 GLU A N 1
ATOM 1512 C CA . GLU A 1 195 ? 72.080 103.344 98.753 1.00 155.80 195 GLU A CA 1
ATOM 1513 C C . GLU A 1 195 ? 71.546 102.792 97.437 1.00 155.80 195 GLU A C 1
ATOM 1514 O O . GLU A 1 195 ? 70.470 102.178 97.397 1.00 155.80 195 GLU A O 1
ATOM 1520 N N . ALA A 1 196 ? 72.295 102.990 96.350 1.00 159.21 196 ALA A N 1
ATOM 1521 C CA . ALA A 1 196 ? 71.882 102.464 95.055 1.00 159.21 196 ALA A CA 1
ATOM 1522 C C . ALA A 1 196 ? 71.833 100.941 95.066 1.00 159.21 196 ALA A C 1
ATOM 1523 O O . ALA A 1 196 ? 70.910 100.341 94.506 1.00 159.21 196 ALA A O 1
ATOM 1525 N N . ILE A 1 197 ? 72.819 100.298 95.695 1.00 155.39 197 ILE A N 1
ATOM 1526 C CA . ILE A 1 197 ? 72.814 98.838 95.765 1.00 155.39 197 ILE A CA 1
ATOM 1527 C C . ILE A 1 197 ? 71.645 98.340 96.604 1.00 155.39 197 ILE A C 1
ATOM 1528 O O . ILE A 1 197 ? 71.026 97.322 96.275 1.00 155.39 197 ILE A O 1
ATOM 1533 N N . ASP A 1 198 ? 71.328 99.034 97.699 1.00 170.73 198 ASP A N 1
ATOM 1534 C CA . ASP A 1 198 ? 70.177 98.643 98.507 1.00 170.73 198 ASP A CA 1
ATOM 1535 C C . ASP A 1 198 ? 68.890 98.742 97.699 1.00 170.73 198 ASP A C 1
ATOM 1536 O O . ASP A 1 198 ? 68.056 97.825 97.714 1.00 170.73 198 ASP A O 1
ATOM 1541 N N . ALA A 1 199 ? 68.714 99.849 96.977 1.00 177.95 199 ALA A N 1
ATOM 1542 C CA . ALA A 1 199 ? 67.531 99.988 96.136 1.00 177.95 199 ALA A CA 1
ATOM 1543 C C . ALA A 1 199 ? 67.493 98.912 95.058 1.00 177.95 199 ALA A C 1
ATOM 1544 O O . ALA A 1 199 ? 66.427 98.365 94.754 1.00 177.95 199 ALA A O 1
ATOM 1546 N N . ALA A 1 200 ? 68.651 98.584 94.482 1.00 175.32 200 ALA A N 1
ATOM 1547 C CA . ALA A 1 200 ? 68.699 97.589 93.418 1.00 175.32 200 ALA A CA 1
ATOM 1548 C C . ALA A 1 200 ? 68.323 96.207 93.934 1.00 175.32 200 ALA A C 1
ATOM 1549 O O . ALA A 1 200 ? 67.559 95.484 93.283 1.00 175.32 200 ALA A O 1
ATOM 1551 N N . VAL A 1 201 ? 68.846 95.820 95.101 1.00 175.55 201 VAL A N 1
ATOM 1552 C CA . VAL A 1 201 ? 68.525 94.498 95.628 1.00 175.55 201 VAL A CA 1
ATOM 1553 C C . VAL A 1 201 ? 67.059 94.436 96.036 1.00 175.55 201 VAL A C 1
ATOM 1554 O O . VAL A 1 201 ? 66.386 93.425 95.809 1.00 175.55 201 VAL A O 1
ATOM 1558 N N . ARG A 1 202 ? 66.529 95.520 96.613 1.00 183.25 202 ARG A N 1
ATOM 1559 C CA . ARG A 1 202 ? 65.108 95.542 96.947 1.00 183.25 202 ARG A CA 1
ATOM 1560 C C . ARG A 1 202 ? 64.249 95.399 95.695 1.00 183.25 202 ARG A C 1
ATOM 1561 O O . ARG A 1 202 ? 63.285 94.622 95.674 1.00 183.25 202 ARG A O 1
ATOM 1569 N N . ALA A 1 203 ? 64.605 96.122 94.630 1.00 192.91 203 ALA A N 1
ATOM 1570 C CA . ALA A 1 203 ? 63.820 96.075 93.401 1.00 192.91 203 ALA A CA 1
ATOM 1571 C C . ALA A 1 203 ? 63.879 94.698 92.755 1.00 192.91 203 ALA A C 1
ATOM 1572 O O . ALA A 1 203 ? 62.853 94.174 92.305 1.00 192.91 203 ALA A O 1
ATOM 1574 N N . LEU A 1 204 ? 65.069 94.095 92.691 1.00 192.80 204 LEU A N 1
ATOM 1575 C CA . LEU A 1 204 ? 65.169 92.779 92.069 1.00 192.80 204 LEU A CA 1
ATOM 1576 C C . LEU A 1 204 ? 64.485 91.711 92.913 1.00 192.80 204 LEU A C 1
ATOM 1577 O O . LEU A 1 204 ? 63.903 90.770 92.363 1.00 192.80 204 LEU A O 1
ATOM 1582 N N . GLU A 1 205 ? 64.525 91.844 94.242 1.00 204.70 205 GLU A N 1
ATOM 1583 C CA . GLU A 1 205 ? 63.788 90.916 95.091 1.00 204.70 205 GLU A CA 1
ATOM 1584 C C . GLU A 1 205 ? 62.288 91.033 94.856 1.00 204.70 205 GLU A C 1
ATOM 1585 O O . GLU A 1 205 ? 61.588 90.018 94.760 1.00 204.70 205 GLU A O 1
ATOM 1591 N N . ALA A 1 206 ? 61.777 92.263 94.752 1.00 213.01 206 ALA A N 1
ATOM 1592 C CA . ALA A 1 206 ? 60.356 92.445 94.471 1.00 213.01 206 ALA A CA 1
ATOM 1593 C C . ALA A 1 206 ? 59.989 91.894 93.097 1.00 213.01 206 ALA A C 1
ATOM 1594 O O . ALA A 1 206 ? 58.916 91.303 92.922 1.00 213.01 206 ALA A O 1
ATOM 1596 N N . ALA A 1 207 ? 60.870 92.074 92.109 1.00 216.67 207 ALA A N 1
ATOM 1597 C CA . ALA A 1 207 ? 60.594 91.558 90.772 1.00 216.67 207 ALA A CA 1
ATOM 1598 C C . ALA A 1 207 ? 60.578 90.035 90.758 1.00 216.67 207 ALA A C 1
ATOM 1599 O O . ALA A 1 207 ? 59.739 89.424 90.085 1.00 216.67 207 ALA A O 1
ATOM 1601 N N . GLU A 1 208 ? 61.502 89.404 91.485 1.00 214.85 208 GLU A N 1
ATOM 1602 C CA . GLU A 1 208 ? 61.496 87.949 91.575 1.00 214.85 208 GLU A CA 1
ATOM 1603 C C . GLU A 1 208 ? 60.277 87.446 92.336 1.00 214.85 208 GLU A C 1
ATOM 1604 O O . GLU A 1 208 ? 59.740 86.381 92.011 1.00 214.85 208 GLU A O 1
ATOM 1610 N N . LYS A 1 209 ? 59.826 88.195 93.343 1.00 212.77 209 LYS A N 1
ATOM 1611 C CA . LYS A 1 209 ? 58.613 87.816 94.057 1.00 212.77 209 LYS A CA 1
ATOM 1612 C C . LYS A 1 209 ? 57.393 87.898 93.153 1.00 212.77 209 LYS A C 1
ATOM 1613 O O . LYS A 1 209 ? 56.516 87.028 93.205 1.00 212.77 209 LYS A O 1
ATOM 1619 N N . THR A 1 210 ? 57.314 88.936 92.322 1.00 219.21 210 THR A N 1
ATOM 1620 C CA . THR A 1 210 ? 56.203 89.036 91.386 1.00 219.21 210 THR A CA 1
ATOM 1621 C C . THR A 1 210 ? 56.257 87.905 90.369 1.00 219.21 210 THR A C 1
ATOM 1622 O O . THR A 1 210 ? 55.311 87.117 90.247 1.00 219.21 210 THR A O 1
ATOM 1626 N N . GLY A 1 211 ? 57.368 87.799 89.639 1.00 223.63 211 GLY A N 1
ATOM 1627 C CA . GLY A 1 211 ? 57.560 86.712 88.702 1.00 223.63 211 GLY A CA 1
ATOM 1628 C C . GLY A 1 211 ? 56.863 86.896 87.372 1.00 223.63 211 GLY A C 1
ATOM 1629 O O . GLY A 1 211 ? 56.233 85.956 86.880 1.00 223.63 211 GLY A O 1
ATOM 1630 N N . ASP A 1 212 ? 56.961 88.082 86.778 1.00 225.03 212 ASP A N 1
ATOM 1631 C CA . ASP A 1 212 ? 56.398 88.311 85.457 1.00 225.03 212 ASP A CA 1
ATOM 1632 C C . ASP A 1 212 ? 57.507 88.733 84.505 1.00 225.03 212 ASP A C 1
ATOM 1633 O O . ASP A 1 212 ? 58.447 89.425 84.913 1.00 225.03 212 ASP A O 1
ATOM 1638 N N . PRO A 1 213 ? 57.444 88.317 83.237 1.00 224.89 213 PRO A N 1
ATOM 1639 C CA . PRO A 1 213 ? 58.526 88.663 82.302 1.00 224.89 213 PRO A CA 1
ATOM 1640 C C . PRO A 1 213 ? 58.697 90.159 82.100 1.00 224.89 213 PRO A C 1
ATOM 1641 O O . PRO A 1 213 ? 59.834 90.640 82.006 1.00 224.89 213 PRO A O 1
ATOM 1645 N N . GLU A 1 214 ? 57.598 90.914 82.048 1.00 218.32 214 GLU A N 1
ATOM 1646 C CA . GLU A 1 214 ? 57.694 92.353 81.831 1.00 218.32 214 GLU A CA 1
ATOM 1647 C C . GLU A 1 214 ? 58.327 93.068 83.021 1.00 218.32 214 GLU A C 1
ATOM 1648 O O . GLU A 1 214 ? 59.208 93.917 82.839 1.00 218.32 214 GLU A O 1
ATOM 1654 N N . VAL A 1 215 ? 57.918 92.727 84.246 1.00 214.43 215 VAL A N 1
ATOM 1655 C CA . VAL A 1 215 ? 58.511 93.360 85.419 1.00 214.43 215 VAL A CA 1
ATOM 1656 C C . VAL A 1 215 ? 59.940 92.882 85.628 1.00 214.43 215 VAL A C 1
ATOM 1657 O O . VAL A 1 215 ? 60.778 93.621 86.154 1.00 214.43 215 VAL A O 1
ATOM 1661 N N . ARG A 1 216 ? 60.256 91.663 85.185 1.00 210.10 216 ARG A N 1
ATOM 1662 C CA . ARG A 1 216 ? 61.630 91.179 85.252 1.00 210.10 216 ARG A CA 1
ATOM 1663 C C . ARG A 1 216 ? 62.534 91.944 84.295 1.00 210.10 216 ARG A C 1
ATOM 1664 O O . ARG A 1 216 ? 63.653 92.323 84.656 1.00 210.10 216 ARG A O 1
ATOM 1672 N N . GLU A 1 217 ? 62.068 92.172 83.064 1.00 205.89 217 GLU A N 1
ATOM 1673 C CA . GLU A 1 217 ? 62.831 92.979 82.117 1.00 205.89 217 GLU A CA 1
ATOM 1674 C C . GLU A 1 217 ? 62.964 94.418 82.601 1.00 205.89 217 GLU A C 1
ATOM 1675 O O . GLU A 1 217 ? 64.023 95.036 82.448 1.00 205.89 217 GLU A O 1
ATOM 1681 N N . LEU A 1 218 ? 61.905 94.960 83.206 1.00 198.05 218 LEU A N 1
ATOM 1682 C CA . LEU A 1 218 ? 61.984 96.297 83.786 1.00 198.05 218 LEU A CA 1
ATOM 1683 C C . LEU A 1 218 ? 63.027 96.346 84.896 1.00 198.05 218 LEU A C 1
ATOM 1684 O O . LEU A 1 218 ? 63.799 97.308 84.999 1.00 198.05 218 LEU A O 1
ATOM 1689 N N . ALA A 1 219 ? 63.061 95.308 85.738 1.00 203.64 219 ALA A N 1
ATOM 1690 C CA . ALA A 1 219 ? 64.053 95.243 86.804 1.00 203.64 219 ALA A CA 1
ATOM 1691 C C . ALA A 1 219 ? 65.464 95.160 86.241 1.00 203.64 219 ALA A C 1
ATOM 1692 O O . ALA A 1 219 ? 66.381 95.825 86.740 1.00 203.64 219 ALA A O 1
ATOM 1694 N N . ARG A 1 220 ? 65.655 94.337 85.208 1.00 199.06 220 ARG A N 1
ATOM 1695 C CA . ARG A 1 220 ? 66.955 94.253 84.553 1.00 199.06 220 ARG A CA 1
ATOM 1696 C C . ARG A 1 220 ? 67.359 95.604 83.982 1.00 199.06 220 ARG A C 1
ATOM 1697 O O . ARG A 1 220 ? 68.526 96.001 84.064 1.00 199.06 220 ARG A O 1
ATOM 1705 N N . GLU A 1 221 ? 66.393 96.343 83.435 1.00 200.89 221 GLU A N 1
ATOM 1706 C CA . GLU A 1 221 ? 66.690 97.662 82.888 1.00 200.89 221 GLU A CA 1
ATOM 1707 C C . GLU A 1 221 ? 67.131 98.628 83.981 1.00 200.89 221 GLU A C 1
ATOM 1708 O O . GLU A 1 221 ? 68.117 99.361 83.809 1.00 200.89 221 GLU A O 1
ATOM 1714 N N . LEU A 1 222 ? 66.413 98.656 85.111 1.00 196.16 222 LEU A N 1
ATOM 1715 C CA . LEU A 1 222 ? 66.802 99.600 86.157 1.00 196.16 222 LEU A CA 1
ATOM 1716 C C . LEU A 1 222 ? 68.155 99.228 86.749 1.00 196.16 222 LEU A C 1
ATOM 1717 O O . LEU A 1 222 ? 68.980 100.106 87.018 1.00 196.16 222 LEU A O 1
ATOM 1722 N N . VAL A 1 223 ? 68.421 97.932 86.938 1.00 187.16 223 VAL A N 1
ATOM 1723 C CA . VAL A 1 223 ? 69.708 97.569 87.526 1.00 187.16 223 VAL A CA 1
ATOM 1724 C C . VAL A 1 223 ? 70.837 97.801 86.526 1.00 187.16 223 VAL A C 1
ATOM 1725 O O . VAL A 1 223 ? 71.969 98.105 86.921 1.00 187.16 223 VAL A O 1
ATOM 1729 N N . ARG A 1 224 ? 70.552 97.713 85.223 1.00 189.52 224 ARG A N 1
ATOM 1730 C CA . ARG A 1 224 ? 71.588 97.977 84.230 1.00 189.52 224 ARG A CA 1
ATOM 1731 C C . ARG A 1 224 ? 71.919 99.464 84.163 1.00 189.52 224 ARG A C 1
ATOM 1732 O O . ARG A 1 224 ? 73.097 99.848 84.146 1.00 189.52 224 ARG A O 1
ATOM 1740 N N . LEU A 1 225 ? 70.897 100.322 84.137 1.00 184.84 225 LEU A N 1
ATOM 1741 C CA . LEU A 1 225 ? 71.180 101.752 84.208 1.00 184.84 225 LEU A CA 1
ATOM 1742 C C . LEU A 1 225 ? 71.821 102.113 85.543 1.00 184.84 225 LEU A C 1
ATOM 1743 O O . LEU A 1 225 ? 72.636 103.041 85.615 1.00 184.84 225 LEU A O 1
ATOM 1748 N N . ALA A 1 226 ? 71.510 101.354 86.596 1.00 185.01 226 ALA A N 1
ATOM 1749 C CA . ALA A 1 226 ? 72.098 101.608 87.904 1.00 185.01 226 ALA A CA 1
ATOM 1750 C C . ALA A 1 226 ? 73.584 101.280 87.916 1.00 185.01 226 ALA A C 1
ATOM 1751 O O . ALA A 1 226 ? 74.385 102.054 88.441 1.00 185.01 226 ALA A O 1
ATOM 1753 N N . VAL A 1 227 ? 73.973 100.135 87.349 1.00 183.38 227 VAL A N 1
ATOM 1754 C CA . VAL A 1 227 ? 75.394 99.797 87.308 1.00 183.38 227 VAL A CA 1
ATOM 1755 C C . VAL A 1 227 ? 76.135 100.744 86.372 1.00 183.38 227 VAL A C 1
ATOM 1756 O O . VAL A 1 227 ? 77.279 101.131 86.642 1.00 183.38 227 VAL A O 1
ATOM 1760 N N . GLU A 1 228 ? 75.489 101.162 85.278 1.00 192.79 228 GLU A N 1
ATOM 1761 C CA . GLU A 1 228 ? 76.083 102.176 84.411 1.00 192.79 228 GLU A CA 1
ATOM 1762 C C . GLU A 1 228 ? 76.394 103.451 85.187 1.00 192.79 228 GLU A C 1
ATOM 1763 O O . GLU A 1 228 ? 77.542 103.916 85.216 1.00 192.79 228 GLU A O 1
ATOM 1769 N N . ALA A 1 229 ? 75.376 104.028 85.830 1.00 188.12 229 ALA A N 1
ATOM 1770 C CA . ALA A 1 229 ? 75.567 105.271 86.566 1.00 188.12 229 ALA A CA 1
ATOM 1771 C C . ALA A 1 229 ? 76.503 105.091 87.755 1.00 188.12 229 ALA A C 1
ATOM 1772 O O . ALA A 1 229 ? 77.228 106.024 88.115 1.00 188.12 229 ALA A O 1
ATOM 1774 N N . ALA A 1 230 ? 76.515 103.905 88.367 1.00 188.99 230 ALA A N 1
ATOM 1775 C CA . ALA A 1 230 ? 77.406 103.658 89.494 1.00 188.99 230 ALA A CA 1
ATOM 1776 C C . ALA A 1 230 ? 78.858 103.620 89.047 1.00 188.99 230 ALA A C 1
ATOM 1777 O O . ALA A 1 230 ? 79.729 104.198 89.705 1.00 188.99 230 ALA A O 1
ATOM 1779 N N . GLU A 1 231 ? 79.141 102.949 87.930 1.00 187.25 231 GLU A N 1
ATOM 1780 C CA . GLU A 1 231 ? 80.488 102.991 87.375 1.00 187.25 231 GLU A CA 1
ATOM 1781 C C . GLU A 1 231 ? 80.868 104.413 86.988 1.00 187.25 231 GLU A C 1
ATOM 1782 O O . GLU A 1 231 ? 82.011 104.839 87.197 1.00 187.25 231 GLU A O 1
ATOM 1788 N N . GLU A 1 232 ? 79.912 105.175 86.449 1.00 195.58 232 GLU A N 1
ATOM 1789 C CA . GLU A 1 232 ? 80.200 106.552 86.059 1.00 195.58 232 GLU A CA 1
ATOM 1790 C C . GLU A 1 232 ? 80.575 107.404 87.268 1.00 195.58 232 GLU A C 1
ATOM 1791 O O . GLU A 1 232 ? 81.557 108.155 87.231 1.00 195.58 232 GLU A O 1
ATOM 1797 N N . VAL A 1 233 ? 79.809 107.293 88.356 1.00 193.82 233 VAL A N 1
ATOM 1798 C CA . VAL A 1 233 ? 80.089 108.112 89.533 1.00 193.82 233 VAL A CA 1
ATOM 1799 C C . VAL A 1 233 ? 81.332 107.606 90.257 1.00 193.82 233 VAL A C 1
ATOM 1800 O O . VAL A 1 233 ? 82.038 108.384 90.909 1.00 193.82 233 VAL A O 1
ATOM 1804 N N . GLN A 1 234 ? 81.634 106.310 90.150 1.00 185.19 234 GLN A N 1
ATOM 1805 C CA . GLN A 1 234 ? 82.862 105.796 90.743 1.00 185.19 234 GLN A CA 1
ATOM 1806 C C . GLN A 1 234 ? 84.084 106.289 89.983 1.00 185.19 234 GLN A C 1
ATOM 1807 O O . GLN A 1 234 ? 85.134 106.539 90.586 1.00 185.19 234 GLN A O 1
ATOM 1813 N N . ARG A 1 235 ? 83.968 106.438 88.662 1.00 194.83 235 ARG A N 1
ATOM 1814 C CA . ARG A 1 235 ? 85.069 106.995 87.885 1.00 194.83 235 ARG A CA 1
ATOM 1815 C C . ARG A 1 235 ? 85.166 108.508 88.035 1.00 194.83 235 ARG A C 1
ATOM 1816 O O . ARG A 1 235 ? 86.261 109.068 87.907 1.00 194.83 235 ARG A O 1
ATOM 1824 N N . ASN A 1 236 ? 84.049 109.181 88.307 1.00 205.89 236 ASN A N 1
ATOM 1825 C CA . ASN A 1 236 ? 84.024 110.630 88.516 1.00 205.89 236 ASN A CA 1
ATOM 1826 C C . ASN A 1 236 ? 83.294 110.914 89.821 1.00 205.89 236 ASN A C 1
ATOM 1827 O O . ASN A 1 236 ? 82.098 111.230 89.829 1.00 205.89 236 ASN A O 1
ATOM 1832 N N . PRO A 1 237 ? 83.991 110.806 90.956 1.00 199.57 237 PRO A N 1
ATOM 1833 C CA . PRO A 1 237 ? 83.319 111.007 92.249 1.00 199.57 237 PRO A CA 1
ATOM 1834 C C . PRO A 1 237 ? 83.029 112.466 92.562 1.00 199.57 237 PRO A C 1
ATOM 1835 O O . PRO A 1 237 ? 82.027 112.764 93.223 1.00 199.57 237 PRO A O 1
ATOM 1839 N N . SER A 1 238 ? 83.875 113.384 92.101 1.00 202.64 238 SER A N 1
ATOM 1840 C CA . SER A 1 238 ? 83.761 114.797 92.442 1.00 202.64 238 SER A CA 1
ATOM 1841 C C . SER A 1 238 ? 82.731 115.544 91.594 1.00 202.64 238 SER A C 1
ATOM 1842 O O . SER A 1 238 ? 82.768 116.780 91.553 1.00 202.64 238 SER A O 1
ATOM 1845 N N . SER A 1 239 ? 81.818 114.838 90.931 1.00 203.05 239 SER A N 1
ATOM 1846 C CA . SER A 1 239 ? 80.825 115.455 90.057 1.00 203.05 239 SER A CA 1
ATOM 1847 C C . SER A 1 239 ? 79.475 115.464 90.769 1.00 203.05 239 SER A C 1
ATOM 1848 O O . SER A 1 239 ? 78.807 114.428 90.873 1.00 203.05 239 SER A O 1
ATOM 1851 N N . GLU A 1 240 ? 79.073 116.641 91.257 1.00 199.71 240 GLU A N 1
ATOM 1852 C CA . GLU A 1 240 ? 77.740 116.786 91.830 1.00 199.71 240 GLU A CA 1
ATOM 1853 C C . GLU A 1 240 ? 76.655 116.493 90.803 1.00 199.71 240 GLU A C 1
ATOM 1854 O O . GLU A 1 240 ? 75.550 116.087 91.175 1.00 199.71 240 GLU A O 1
ATOM 1860 N N . GLU A 1 241 ? 76.957 116.673 89.515 1.00 198.41 241 GLU A N 1
ATOM 1861 C CA . GLU A 1 241 ? 76.002 116.323 88.468 1.00 198.41 241 GLU A CA 1
ATOM 1862 C C . GLU A 1 241 ? 75.681 114.833 88.497 1.00 198.41 241 GLU A C 1
ATOM 1863 O O . GLU A 1 241 ? 74.511 114.438 88.560 1.00 198.41 241 GLU A O 1
ATOM 1869 N N . VAL A 1 242 ? 76.714 113.986 88.462 1.00 192.30 242 VAL A N 1
ATOM 1870 C CA . VAL A 1 242 ? 76.470 112.548 88.502 1.00 192.30 242 VAL A CA 1
ATOM 1871 C C . VAL A 1 242 ? 75.963 112.124 89.874 1.00 192.30 242 VAL A C 1
ATOM 1872 O O . VAL A 1 242 ? 75.227 111.136 89.988 1.00 192.30 242 VAL A O 1
ATOM 1876 N N . ASN A 1 243 ? 76.315 112.863 90.930 1.00 193.08 243 ASN A N 1
ATOM 1877 C CA . ASN A 1 243 ? 75.752 112.573 92.245 1.00 193.08 243 ASN A CA 1
ATOM 1878 C C . ASN A 1 243 ? 74.237 112.751 92.240 1.00 193.08 243 ASN A C 1
ATOM 1879 O O . ASN A 1 243 ? 73.488 111.863 92.670 1.00 193.08 243 ASN A O 1
ATOM 1884 N N . GLU A 1 244 ? 73.766 113.895 91.740 1.00 184.63 244 GLU A N 1
ATOM 1885 C CA . GLU A 1 244 ? 72.330 114.117 91.621 1.00 184.63 244 GLU A CA 1
ATOM 1886 C C . GLU A 1 244 ? 71.694 113.143 90.639 1.00 184.63 244 GLU A C 1
ATOM 1887 O O . GLU A 1 244 ? 70.525 112.779 90.802 1.00 184.63 244 GLU A O 1
ATOM 1893 N N . ALA A 1 245 ? 72.441 112.706 89.622 1.00 184.87 245 ALA A N 1
ATOM 1894 C CA . ALA A 1 245 ? 71.913 111.715 88.688 1.00 184.87 245 ALA A CA 1
ATOM 1895 C C . ALA A 1 245 ? 71.635 110.392 89.392 1.00 184.87 245 ALA A C 1
ATOM 1896 O O . ALA A 1 245 ? 70.561 109.800 89.228 1.00 184.87 245 ALA A O 1
ATOM 1898 N N . LEU A 1 246 ? 72.599 109.912 90.181 1.00 184.31 246 LEU A N 1
ATOM 1899 C CA . LEU A 1 246 ? 72.386 108.695 90.961 1.00 184.31 246 LEU A CA 1
ATOM 1900 C C . LEU A 1 246 ? 71.274 108.875 91.985 1.00 184.31 246 LEU A C 1
ATOM 1901 O O . LEU A 1 246 ? 70.518 107.934 92.253 1.00 184.31 246 LEU A O 1
ATOM 1906 N N . LYS A 1 247 ? 71.171 110.064 92.584 1.00 181.60 247 LYS A N 1
ATOM 1907 C CA . LYS A 1 247 ? 70.084 110.325 93.525 1.00 181.60 247 LYS A CA 1
ATOM 1908 C C . LYS A 1 247 ? 68.727 110.230 92.835 1.00 181.60 247 LYS A C 1
ATOM 1909 O O . LYS A 1 247 ? 67.788 109.618 93.357 1.00 181.60 247 LYS A O 1
ATOM 1915 N N . ASP A 1 248 ? 68.606 110.836 91.653 1.00 186.74 248 ASP A N 1
ATOM 1916 C CA . ASP A 1 248 ? 67.377 110.721 90.877 1.00 186.74 248 ASP A CA 1
ATOM 1917 C C . ASP A 1 248 ? 67.096 109.274 90.495 1.00 186.74 248 ASP A C 1
ATOM 1918 O O . ASP A 1 248 ? 65.940 108.837 90.519 1.00 186.74 248 ASP A O 1
ATOM 1923 N N . ILE A 1 249 ? 68.139 108.516 90.159 1.00 183.83 249 ILE A N 1
ATOM 1924 C CA . ILE A 1 249 ? 67.956 107.128 89.746 1.00 183.83 249 ILE A CA 1
ATOM 1925 C C . ILE A 1 249 ? 67.446 106.285 90.909 1.00 183.83 249 ILE A C 1
ATOM 1926 O O . ILE A 1 249 ? 66.514 105.486 90.757 1.00 183.83 249 ILE A O 1
ATOM 1931 N N . VAL A 1 250 ? 68.042 106.455 92.092 1.00 183.52 250 VAL A N 1
ATOM 1932 C CA . VAL A 1 250 ? 67.592 105.689 93.250 1.00 183.52 250 VAL A CA 1
ATOM 1933 C C . VAL A 1 250 ? 66.196 106.133 93.675 1.00 183.52 250 VAL A C 1
ATOM 1934 O O . VAL A 1 250 ? 65.386 105.309 94.119 1.00 183.52 250 VAL A O 1
ATOM 1938 N N . LYS A 1 251 ? 65.875 107.421 93.518 1.00 182.74 251 LYS A N 1
ATOM 1939 C CA . LYS A 1 251 ? 64.514 107.874 93.786 1.00 182.74 251 LYS A CA 1
ATOM 1940 C C . LYS A 1 251 ? 63.521 107.212 92.840 1.00 182.74 251 LYS A C 1
ATOM 1941 O O . LYS A 1 251 ? 62.430 106.803 93.257 1.00 182.74 251 LYS A O 1
ATOM 1947 N N . ALA A 1 252 ? 63.884 107.093 91.561 1.00 186.91 252 ALA A N 1
ATOM 1948 C CA . ALA A 1 252 ? 63.006 106.439 90.597 1.00 186.91 252 ALA A CA 1
ATOM 1949 C C . ALA A 1 252 ? 62.834 104.960 90.920 1.00 186.91 252 ALA A C 1
ATOM 1950 O O . ALA A 1 252 ? 61.730 104.418 90.798 1.00 186.91 252 ALA A O 1
ATOM 1952 N N . ILE A 1 253 ? 63.914 104.291 91.331 1.00 186.10 253 ILE A N 1
ATOM 1953 C CA . ILE A 1 253 ? 63.807 102.882 91.707 1.00 186.10 253 ILE A CA 1
ATOM 1954 C C . ILE A 1 253 ? 62.896 102.720 92.916 1.00 186.10 253 ILE A C 1
ATOM 1955 O O . ILE A 1 253 ? 62.072 101.797 92.973 1.00 186.10 253 ILE A O 1
ATOM 1960 N N . GLN A 1 254 ? 63.025 103.613 93.901 1.00 192.31 254 GLN A N 1
ATOM 1961 C CA . GLN A 1 254 ? 62.154 103.546 95.070 1.00 192.31 254 GLN A CA 1
ATOM 1962 C C . GLN A 1 254 ? 60.698 103.772 94.683 1.00 192.31 254 GLN A C 1
ATOM 1963 O O . GLN A 1 254 ? 59.806 103.045 95.138 1.00 192.31 254 GLN A O 1
ATOM 1969 N N . GLU A 1 255 ? 60.439 104.776 93.842 1.00 200.90 255 GLU A N 1
ATOM 1970 C CA . GLU A 1 255 ? 59.076 105.024 93.385 1.00 200.90 255 GLU A CA 1
ATOM 1971 C C . GLU A 1 255 ? 58.507 103.808 92.667 1.00 200.90 255 GLU A C 1
ATOM 1972 O O . GLU A 1 255 ? 57.361 103.414 92.910 1.00 200.90 255 GLU A O 1
ATOM 1978 N N . ALA A 1 256 ? 59.304 103.184 91.797 1.00 202.17 256 ALA A N 1
ATOM 1979 C CA . ALA A 1 256 ? 58.823 102.026 91.052 1.00 202.17 256 ALA A CA 1
ATOM 1980 C C . ALA A 1 256 ? 58.536 100.847 91.975 1.00 202.17 256 ALA A C 1
ATOM 1981 O O . ALA A 1 256 ? 57.513 100.168 91.823 1.00 202.17 256 ALA A O 1
ATOM 1983 N N . VAL A 1 257 ? 59.423 100.588 92.940 1.00 200.32 257 VAL A N 1
ATOM 1984 C CA . VAL A 1 257 ? 59.239 99.421 93.797 1.00 200.32 257 VAL A CA 1
ATOM 1985 C C . VAL A 1 257 ? 58.074 99.633 94.757 1.00 200.32 257 VAL A C 1
ATOM 1986 O O . VAL A 1 257 ? 57.382 98.675 95.124 1.00 200.32 257 VAL A O 1
ATOM 1990 N N . GLU A 1 258 ? 57.820 100.878 95.171 1.00 210.51 258 GLU A N 1
ATOM 1991 C CA . GLU A 1 258 ? 56.644 101.134 95.996 1.00 210.51 258 GLU A CA 1
ATOM 1992 C C . GLU A 1 258 ? 55.366 101.193 95.171 1.00 210.51 258 GLU A C 1
ATOM 1993 O O . GLU A 1 258 ? 54.274 101.014 95.722 1.00 210.51 258 GLU A O 1
ATOM 1999 N N . SER A 1 259 ? 55.473 101.441 93.863 1.00 208.46 259 SER A N 1
ATOM 2000 C CA . SER A 1 259 ? 54.290 101.413 93.012 1.00 208.46 259 SER A CA 1
ATOM 2001 C C . SER A 1 259 ? 53.875 99.987 92.676 1.00 208.46 259 SER A C 1
ATOM 2002 O O . SER A 1 259 ? 52.683 99.662 92.712 1.00 208.46 259 SER A O 1
ATOM 2005 N N . LEU A 1 260 ? 54.835 99.126 92.348 1.00 206.10 260 LEU A N 1
ATOM 2006 C CA . LEU A 1 260 ? 54.519 97.739 92.023 1.00 206.10 260 LEU A CA 1
ATOM 2007 C C . LEU A 1 260 ? 54.100 96.971 93.273 1.00 206.10 260 LEU A C 1
ATOM 2008 O O . LEU A 1 260 ? 53.668 95.821 93.190 1.00 206.10 260 LEU A O 1
ATOM 2013 N N . ALA B 1 1 ? 102.340 114.072 140.180 1.00 92.76 1 ALA B N 1
ATOM 2014 C CA . ALA B 1 1 ? 101.964 115.228 139.376 1.00 92.76 1 ALA B CA 1
ATOM 2015 C C . ALA B 1 1 ? 102.410 115.056 137.929 1.00 92.76 1 ALA B C 1
ATOM 2016 O O . ALA B 1 1 ? 101.585 114.978 137.020 1.00 92.76 1 ALA B O 1
ATOM 2018 N N . SER B 1 2 ? 103.728 114.995 137.724 1.00 78.18 2 SER B N 1
ATOM 2019 C CA . SER B 1 2 ? 104.269 114.844 136.380 1.00 78.18 2 SER B CA 1
ATOM 2020 C C . SER B 1 2 ? 104.016 113.462 135.796 1.00 78.18 2 SER B C 1
ATOM 2021 O O . SER B 1 2 ? 104.186 113.278 134.586 1.00 78.18 2 SER B O 1
ATOM 2024 N N . SER B 1 3 ? 103.617 112.492 136.622 1.00 72.43 3 SER B N 1
ATOM 2025 C CA . SER B 1 3 ? 103.341 111.152 136.116 1.00 72.43 3 SER B CA 1
ATOM 2026 C C . SER B 1 3 ? 102.202 111.171 135.106 1.00 72.43 3 SER B C 1
ATOM 2027 O O . SER B 1 3 ? 102.293 110.565 134.032 1.00 72.43 3 SER B O 1
ATOM 2030 N N . TRP B 1 4 ? 101.116 111.874 135.430 1.00 65.31 4 TRP B N 1
ATOM 2031 C CA . TRP B 1 4 ? 100.005 111.951 134.493 1.00 65.31 4 TRP B CA 1
ATOM 2032 C C . TRP B 1 4 ? 100.354 112.799 133.279 1.00 65.31 4 TRP B C 1
ATOM 2033 O O . TRP B 1 4 ? 99.804 112.581 132.196 1.00 65.31 4 TRP B O 1
ATOM 2044 N N . VAL B 1 5 ? 101.279 113.749 133.426 1.00 57.49 5 VAL B N 1
ATOM 2045 C CA . VAL B 1 5 ? 101.766 114.487 132.263 1.00 57.49 5 VAL B CA 1
ATOM 2046 C C . VAL B 1 5 ? 102.493 113.545 131.315 1.00 57.49 5 VAL B C 1
ATOM 2047 O O . VAL B 1 5 ? 102.300 113.588 130.093 1.00 57.49 5 VAL B O 1
ATOM 2051 N N . MET B 1 6 ? 103.348 112.680 131.868 1.00 60.31 6 MET B N 1
ATOM 2052 C CA . MET B 1 6 ? 104.011 111.667 131.055 1.00 60.31 6 MET B CA 1
ATOM 2053 C C . MET B 1 6 ? 102.994 110.743 130.402 1.00 60.31 6 MET B C 1
ATOM 2054 O O . MET B 1 6 ? 103.145 110.364 129.235 1.00 60.31 6 MET B O 1
ATOM 2059 N N . LEU B 1 7 ? 101.955 110.365 131.147 1.00 55.86 7 LEU B N 1
ATOM 2060 C CA . LEU B 1 7 ? 100.928 109.488 130.597 1.00 55.86 7 LEU B CA 1
ATOM 2061 C C . LEU B 1 7 ? 100.209 110.148 129.427 1.00 55.86 7 LEU B C 1
ATOM 2062 O O . LEU B 1 7 ? 99.952 109.506 128.401 1.00 55.86 7 LEU B O 1
ATOM 2067 N N . GLY B 1 8 ? 99.879 111.432 129.565 1.00 51.41 8 GLY B N 1
ATOM 2068 C CA . GLY B 1 8 ? 99.237 112.143 128.471 1.00 51.41 8 GLY B CA 1
ATOM 2069 C C . GLY B 1 8 ? 100.141 112.283 127.263 1.00 51.41 8 GLY B C 1
ATOM 2070 O O . GLY B 1 8 ? 99.694 112.137 126.123 1.00 51.41 8 GLY B O 1
ATOM 2071 N N . LEU B 1 9 ? 101.425 112.565 127.493 1.00 46.54 9 LEU B N 1
ATOM 2072 C CA . LEU B 1 9 ? 102.371 112.628 126.384 1.00 46.54 9 LEU B CA 1
ATOM 2073 C C . LEU B 1 9 ? 102.455 111.289 125.663 1.00 46.54 9 LEU B C 1
ATOM 2074 O O . LEU B 1 9 ? 102.453 111.233 124.425 1.00 46.54 9 LEU B O 1
ATOM 2079 N N . LEU B 1 10 ? 102.509 110.195 126.425 1.00 45.57 10 LEU B N 1
ATOM 2080 C CA . LEU B 1 10 ? 102.573 108.867 125.829 1.00 45.57 10 LEU B CA 1
ATOM 2081 C C . LEU B 1 10 ? 101.324 108.577 125.009 1.00 45.57 10 LEU B C 1
ATOM 2082 O O . LEU B 1 10 ? 101.407 108.076 123.883 1.00 45.57 10 LEU B O 1
ATOM 2087 N N . LEU B 1 11 ? 100.151 108.889 125.565 1.00 51.95 11 LEU B N 1
ATOM 2088 C CA . LEU B 1 11 ? 98.907 108.683 124.830 1.00 51.95 11 LEU B CA 1
ATOM 2089 C C . LEU B 1 11 ? 98.877 109.516 123.557 1.00 51.95 11 LEU B C 1
ATOM 2090 O O . LEU B 1 11 ? 98.376 109.063 122.521 1.00 51.95 11 LEU B O 1
ATOM 2095 N N . SER B 1 12 ? 99.406 110.741 123.614 1.00 47.52 12 SER B N 1
ATOM 2096 C CA . SER B 1 12 ? 99.470 111.575 122.420 1.00 47.52 12 SER B CA 1
ATOM 2097 C C . SER B 1 12 ? 100.426 110.998 121.387 1.00 47.52 12 SER B C 1
ATOM 2098 O O . SER B 1 12 ? 100.240 111.213 120.185 1.00 47.52 12 SER B O 1
ATOM 2101 N N . LEU B 1 13 ? 101.455 110.273 121.829 1.00 46.09 13 LEU B N 1
ATOM 2102 C CA . LEU B 1 13 ? 102.340 109.616 120.875 1.00 46.09 13 LEU B CA 1
ATOM 2103 C C . LEU B 1 13 ? 101.649 108.488 120.123 1.00 46.09 13 LEU B C 1
ATOM 2104 O O . LEU B 1 13 ? 102.107 108.115 119.039 1.00 46.09 13 LEU B O 1
ATOM 2109 N N . LEU B 1 14 ? 100.603 107.920 120.713 1.00 50.39 14 LEU B N 1
ATOM 2110 C CA . LEU B 1 14 ? 99.883 106.790 120.128 1.00 50.39 14 LEU B CA 1
ATOM 2111 C C . LEU B 1 14 ? 98.672 107.213 119.314 1.00 50.39 14 LEU B C 1
ATOM 2112 O O . LEU B 1 14 ? 97.845 106.370 118.952 1.00 50.39 14 LEU B O 1
ATOM 2117 N N . ASN B 1 15 ? 98.556 108.529 119.122 1.00 58.13 15 ASN B N 1
ATOM 2118 C CA . ASN B 1 15 ? 97.484 109.213 118.381 1.00 58.13 15 ASN B CA 1
ATOM 2119 C C . ASN B 1 15 ? 96.159 109.214 119.135 1.00 58.13 15 ASN B C 1
ATOM 2120 O O . ASN B 1 15 ? 95.109 109.529 118.576 1.00 58.13 15 ASN B O 1
ATOM 2125 N N . ARG B 1 16 ? 96.227 108.858 120.414 1.00 62.32 16 ARG B N 1
ATOM 2126 C CA . ARG B 1 16 ? 95.053 108.885 121.275 1.00 62.32 16 ARG B CA 1
ATOM 2127 C C . ARG B 1 16 ? 94.990 110.276 121.893 1.00 62.32 16 ARG B C 1
ATOM 2128 O O . ARG B 1 16 ? 95.278 110.456 123.076 1.00 62.32 16 ARG B O 1
ATOM 2136 N N . LEU B 1 17 ? 94.613 111.258 121.084 1.00 61.91 17 LEU B N 1
ATOM 2137 C CA . LEU B 1 17 ? 94.544 112.641 121.515 1.00 61.91 17 LEU B CA 1
ATOM 2138 C C . LEU B 1 17 ? 93.523 112.863 122.614 1.00 61.91 17 LEU B C 1
ATOM 2139 O O . LEU B 1 17 ? 93.756 113.643 123.537 1.00 61.91 17 LEU B O 1
ATOM 2144 N N . SER B 1 18 ? 92.390 112.178 122.518 1.00 67.28 18 SER B N 1
ATOM 2145 C CA . SER B 1 18 ? 91.330 112.397 123.498 1.00 67.28 18 SER B CA 1
ATOM 2146 C C . SER B 1 18 ? 91.759 111.935 124.885 1.00 67.28 18 SER B C 1
ATOM 2147 O O . SER B 1 18 ? 91.631 112.678 125.867 1.00 67.28 18 SER B O 1
ATOM 2150 N N . LEU B 1 19 ? 92.267 110.706 124.985 1.00 64.81 19 LEU B N 1
ATOM 2151 C CA . LEU B 1 19 ? 92.782 110.227 126.262 1.00 64.81 19 LEU B CA 1
ATOM 2152 C C . LEU B 1 19 ? 93.967 111.058 126.726 1.00 64.81 19 LEU B C 1
ATOM 2153 O O . LEU B 1 19 ? 94.164 111.241 127.932 1.00 64.81 19 LEU B O 1
ATOM 2158 N N . ALA B 1 20 ? 94.763 111.572 125.788 1.00 64.07 20 ALA B N 1
ATOM 2159 C CA . ALA B 1 20 ? 95.861 112.459 126.155 1.00 64.07 20 ALA B CA 1
ATOM 2160 C C . ALA B 1 20 ? 95.337 113.717 126.833 1.00 64.07 20 ALA B C 1
ATOM 2161 O O . ALA B 1 20 ? 95.848 114.134 127.878 1.00 64.07 20 ALA B O 1
ATOM 2163 N N . ALA B 1 21 ? 94.310 114.334 126.248 1.00 69.44 21 ALA B N 1
ATOM 2164 C CA . ALA B 1 21 ? 93.729 115.533 126.844 1.00 69.44 21 ALA B CA 1
ATOM 2165 C C . ALA B 1 21 ? 93.101 115.222 128.194 1.00 69.44 21 ALA B C 1
ATOM 2166 O O . ALA B 1 21 ? 93.178 116.032 129.126 1.00 69.44 21 ALA B O 1
ATOM 2168 N N . GLU B 1 22 ? 92.477 114.050 128.322 1.00 76.99 22 GLU B N 1
ATOM 2169 C CA . GLU B 1 22 ? 91.896 113.668 129.606 1.00 76.99 22 GLU B CA 1
ATOM 2170 C C . GLU B 1 22 ? 92.975 113.500 130.669 1.00 76.99 22 GLU B C 1
ATOM 2171 O O . GLU B 1 22 ? 92.810 113.950 131.811 1.00 76.99 22 GLU B O 1
ATOM 2177 N N . ALA B 1 23 ? 94.089 112.860 130.311 1.00 70.28 23 ALA B N 1
ATOM 2178 C CA . ALA B 1 23 ? 95.188 112.703 131.257 1.00 70.28 23 ALA B CA 1
ATOM 2179 C C . ALA B 1 23 ? 95.800 114.049 131.616 1.00 70.28 23 ALA B C 1
ATOM 2180 O O . ALA B 1 23 ? 96.214 114.263 132.759 1.00 70.28 23 ALA B O 1
ATOM 2182 N N . TYR B 1 24 ? 95.862 114.972 130.654 1.00 63.67 24 TYR B N 1
ATOM 2183 C CA . TYR B 1 24 ? 96.355 116.312 130.955 1.00 63.67 24 TYR B CA 1
ATOM 2184 C C . TYR B 1 24 ? 95.431 117.025 131.933 1.00 63.67 24 TYR B C 1
ATOM 2185 O O . TYR B 1 24 ? 95.894 117.687 132.869 1.00 63.67 24 TYR B O 1
ATOM 2194 N N . LYS B 1 25 ? 94.119 116.906 131.723 1.00 74.47 25 LYS B N 1
ATOM 2195 C CA . LYS B 1 25 ? 93.165 117.496 132.654 1.00 74.47 25 LYS B CA 1
ATOM 2196 C C . LYS B 1 25 ? 93.318 116.899 134.046 1.00 74.47 25 LYS B C 1
ATOM 2197 O O . LYS B 1 25 ? 93.254 117.617 135.049 1.00 74.47 25 LYS B O 1
ATOM 2203 N N . LYS B 1 26 ? 93.532 115.585 134.125 1.00 79.58 26 LYS B N 1
ATOM 2204 C CA . LYS B 1 26 ? 93.719 114.952 135.429 1.00 79.58 26 LYS B CA 1
ATOM 2205 C C . LYS B 1 26 ? 95.009 115.420 136.093 1.00 79.58 26 LYS B C 1
ATOM 2206 O O . LYS B 1 26 ? 95.048 115.627 137.312 1.00 79.58 26 LYS B O 1
ATOM 2212 N N . ALA B 1 27 ? 96.074 115.589 135.308 1.00 82.13 27 ALA B N 1
ATOM 2213 C CA . ALA B 1 27 ? 97.327 116.094 135.858 1.00 82.13 27 ALA B CA 1
ATOM 2214 C C . ALA B 1 27 ? 97.157 117.508 136.393 1.00 82.13 27 ALA B C 1
ATOM 2215 O O . ALA B 1 27 ? 97.698 117.851 137.451 1.00 82.13 27 ALA B O 1
ATOM 2217 N N . ILE B 1 28 ? 96.410 118.344 135.672 1.00 86.40 28 ILE B N 1
ATOM 2218 C CA . ILE B 1 28 ? 96.131 119.690 136.160 1.00 86.40 28 ILE B CA 1
ATOM 2219 C C . ILE B 1 28 ? 95.288 119.630 137.426 1.00 86.40 28 ILE B C 1
ATOM 2220 O O . ILE B 1 28 ? 95.470 120.432 138.349 1.00 86.40 28 ILE B O 1
ATOM 2225 N N . GLU B 1 29 ? 94.356 118.679 137.492 1.00 97.75 29 GLU B N 1
ATOM 2226 C CA . GLU B 1 29 ? 93.573 118.489 138.708 1.00 97.75 29 GLU B CA 1
ATOM 2227 C C . GLU B 1 29 ? 94.468 118.130 139.887 1.00 97.75 29 GLU B C 1
ATOM 2228 O O . GLU B 1 29 ? 94.242 118.590 141.012 1.00 97.75 29 GLU B O 1
ATOM 2234 N N . LEU B 1 30 ? 95.495 117.311 139.647 1.00 95.93 30 LEU B N 1
ATOM 2235 C CA . LEU B 1 30 ? 96.423 116.958 140.718 1.00 95.93 30 LEU B CA 1
ATOM 2236 C C . LEU B 1 30 ? 97.209 118.174 141.193 1.00 95.93 30 LEU B C 1
ATOM 2237 O O . LEU B 1 30 ? 97.437 118.342 142.396 1.00 95.93 30 LEU B O 1
ATOM 2242 N N . ASP B 1 31 ? 97.636 119.027 140.266 1.00 104.84 31 ASP B N 1
ATOM 2243 C CA . ASP B 1 31 ? 98.398 120.229 140.606 1.00 104.84 31 ASP B CA 1
ATOM 2244 C C . ASP B 1 31 ? 98.169 121.271 139.522 1.00 104.84 31 ASP B C 1
ATOM 2245 O O . ASP B 1 31 ? 98.797 121.219 138.453 1.00 104.84 31 ASP B O 1
ATOM 2250 N N . PRO B 1 32 ? 97.276 122.238 139.755 1.00 103.42 32 PRO B N 1
ATOM 2251 C CA . PRO B 1 32 ? 97.008 123.265 138.737 1.00 103.42 32 PRO B CA 1
ATOM 2252 C C . PRO B 1 32 ? 98.138 124.262 138.548 1.00 103.42 32 PRO B C 1
ATOM 2253 O O . PRO B 1 32 ? 98.019 125.146 137.692 1.00 103.42 32 PRO B O 1
ATOM 2257 N N . ASN B 1 33 ? 99.225 124.157 139.310 1.00 107.63 33 ASN B N 1
ATOM 2258 C CA . ASN B 1 33 ? 100.356 125.066 139.195 1.00 107.63 33 ASN B CA 1
ATOM 2259 C C . ASN B 1 33 ? 101.383 124.600 138.169 1.00 107.63 33 ASN B C 1
ATOM 2260 O O . ASN B 1 33 ? 102.531 125.056 138.201 1.00 107.63 33 ASN B O 1
ATOM 2265 N N . ASP B 1 34 ? 100.996 123.706 137.263 1.00 95.35 34 ASP B N 1
ATOM 2266 C CA . ASP B 1 34 ? 101.893 123.169 136.243 1.00 95.35 34 ASP B CA 1
ATOM 2267 C C . ASP B 1 34 ? 101.605 123.893 134.933 1.00 95.35 34 ASP B C 1
ATOM 2268 O O . ASP B 1 34 ? 100.610 123.611 134.260 1.00 95.35 34 ASP B O 1
ATOM 2273 N N . ALA B 1 35 ? 102.481 124.832 134.574 1.00 85.39 35 ALA B N 1
ATOM 2274 C CA . ALA B 1 35 ? 102.322 125.540 133.309 1.00 85.39 35 ALA B CA 1
ATOM 2275 C C . ALA B 1 35 ? 102.518 124.606 132.124 1.00 85.39 35 ALA B C 1
ATOM 2276 O O . ALA B 1 35 ? 101.835 124.742 131.103 1.00 85.39 35 ALA B O 1
ATOM 2278 N N . LEU B 1 36 ? 103.445 123.653 132.241 1.00 72.38 36 LEU B N 1
ATOM 2279 C CA . LEU B 1 36 ? 103.667 122.698 131.161 1.00 72.38 36 LEU B CA 1
ATOM 2280 C C . LEU B 1 36 ? 102.428 121.850 130.914 1.00 72.38 36 LEU B C 1
ATOM 2281 O O . LEU B 1 36 ? 102.117 121.511 129.767 1.00 72.38 36 LEU B O 1
ATOM 2286 N N . ALA B 1 37 ? 101.704 121.503 131.979 1.00 72.10 37 ALA B N 1
ATOM 2287 C CA . ALA B 1 37 ? 100.495 120.701 131.822 1.00 72.10 37 ALA B CA 1
ATOM 2288 C C . ALA B 1 37 ? 99.439 121.453 131.023 1.00 72.10 37 ALA B C 1
ATOM 2289 O O . ALA B 1 37 ? 98.875 120.916 130.062 1.00 72.10 37 ALA B O 1
ATOM 2291 N N . TRP B 1 38 ? 99.153 122.699 131.411 1.00 76.04 38 TRP B N 1
ATOM 2292 C CA . TRP B 1 38 ? 98.200 123.514 130.662 1.00 76.04 38 TRP B CA 1
ATOM 2293 C C . TRP B 1 38 ? 98.664 123.715 129.227 1.00 76.04 38 TRP B C 1
ATOM 2294 O O . TRP B 1 38 ? 97.858 123.688 128.289 1.00 76.04 38 TRP B O 1
ATOM 2305 N N . LEU B 1 39 ? 99.968 123.917 129.045 1.00 64.16 39 LEU B N 1
ATOM 2306 C CA . LEU B 1 39 ? 100.533 124.120 127.717 1.00 64.16 39 LEU B CA 1
ATOM 2307 C C . LEU B 1 39 ? 100.264 122.919 126.820 1.00 64.16 39 LEU B C 1
ATOM 2308 O O . LEU B 1 39 ? 99.729 123.057 125.712 1.00 64.16 39 LEU B O 1
ATOM 2313 N N . LEU B 1 40 ? 100.617 121.725 127.297 1.00 63.41 40 LEU B N 1
ATOM 2314 C CA . LEU B 1 40 ? 100.406 120.516 126.512 1.00 63.41 40 LEU B CA 1
ATOM 2315 C C . LEU B 1 40 ? 98.924 120.244 126.299 1.00 63.41 40 LEU B C 1
ATOM 2316 O O . LEU B 1 40 ? 98.522 119.770 125.230 1.00 63.41 40 LEU B O 1
ATOM 2321 N N . LEU B 1 41 ? 98.094 120.536 127.305 1.00 64.53 41 LEU B N 1
ATOM 2322 C CA . LEU B 1 41 ? 96.660 120.318 127.155 1.00 64.53 41 LEU B CA 1
ATOM 2323 C C . LEU B 1 41 ? 96.085 121.197 126.056 1.00 64.53 41 LEU B C 1
ATOM 2324 O O . LEU B 1 41 ? 95.303 120.727 125.224 1.00 64.53 41 LEU B O 1
ATOM 2329 N N . GLY B 1 42 ? 96.457 122.476 126.037 1.00 74.15 42 GLY B N 1
ATOM 2330 C CA . GLY B 1 42 ? 96.025 123.336 124.949 1.00 74.15 42 GLY B CA 1
ATOM 2331 C C . GLY B 1 42 ? 96.540 122.866 123.604 1.00 74.15 42 GLY B C 1
ATOM 2332 O O . GLY B 1 42 ? 95.805 122.854 122.612 1.00 74.15 42 GLY B O 1
ATOM 2333 N N . SER B 1 43 ? 97.810 122.456 123.557 1.00 67.62 43 SER B N 1
ATOM 2334 C CA . SER B 1 43 ? 98.395 121.992 122.304 1.00 67.62 43 SER B CA 1
ATOM 2335 C C . SER B 1 43 ? 97.628 120.800 121.747 1.00 67.62 43 SER B C 1
ATOM 2336 O O . SER B 1 43 ? 97.353 120.732 120.543 1.00 67.62 43 SER B O 1
ATOM 2339 N N . VAL B 1 44 ? 97.266 119.850 122.610 1.00 66.97 44 VAL B N 1
ATOM 2340 C CA . VAL B 1 44 ? 96.589 118.650 122.129 1.00 66.97 44 VAL B CA 1
ATOM 2341 C C . VAL B 1 44 ? 95.122 118.941 121.833 1.00 66.97 44 VAL B C 1
ATOM 2342 O O . VAL B 1 44 ? 94.545 118.386 120.891 1.00 66.97 44 VAL B O 1
ATOM 2346 N N . LEU B 1 45 ? 94.497 119.826 122.616 1.00 72.33 45 LEU B N 1
ATOM 2347 C CA . LEU B 1 45 ? 93.104 120.170 122.368 1.00 72.33 45 LEU B CA 1
ATOM 2348 C C . LEU B 1 45 ? 92.944 120.930 121.063 1.00 72.33 45 LEU B C 1
ATOM 2349 O O . LEU B 1 45 ? 91.876 120.876 120.443 1.00 72.33 45 LEU B O 1
ATOM 2354 N N . LEU B 1 46 ? 93.988 121.645 120.634 1.00 76.48 46 LEU B N 1
ATOM 2355 C CA . LEU B 1 46 ? 93.938 122.301 119.332 1.00 76.48 46 LEU B CA 1
ATOM 2356 C C . LEU B 1 46 ? 93.701 121.292 118.217 1.00 76.48 46 LEU B C 1
ATOM 2357 O O . LEU B 1 46 ? 93.026 121.595 117.226 1.00 76.48 46 LEU B O 1
ATOM 2362 N N . LEU B 1 47 ? 94.248 120.093 118.378 1.00 67.68 47 LEU B N 1
ATOM 2363 C CA . LEU B 1 47 ? 94.117 119.050 117.366 1.00 67.68 47 LEU B CA 1
ATOM 2364 C C . LEU B 1 47 ? 92.737 118.407 117.322 1.00 67.68 47 LEU B C 1
ATOM 2365 O O . LEU B 1 47 ? 92.344 117.839 116.305 1.00 67.68 47 LEU B O 1
ATOM 2370 N N . LEU B 1 48 ? 92.003 118.499 118.424 1.00 71.20 48 LEU B N 1
ATOM 2371 C CA . LEU B 1 48 ? 90.674 117.900 118.499 1.00 71.20 48 LEU B CA 1
ATOM 2372 C C . LEU B 1 48 ? 89.599 118.716 117.785 1.00 71.20 48 LEU B C 1
ATOM 2373 O O . LEU B 1 48 ? 88.699 118.155 117.160 1.00 71.20 48 LEU B O 1
ATOM 2378 N N . GLY B 1 49 ? 89.696 120.037 117.874 1.00 77.52 49 GLY B N 1
ATOM 2379 C CA . GLY B 1 49 ? 88.727 120.910 117.241 1.00 77.52 49 GLY B CA 1
ATOM 2380 C C . GLY B 1 49 ? 88.096 121.843 118.264 1.00 77.52 49 GLY B C 1
ATOM 2381 O O . GLY B 1 49 ? 87.316 122.725 117.911 1.00 77.52 49 GLY B O 1
ATOM 2382 N N . ARG B 1 50 ? 88.437 121.646 119.537 1.00 79.32 50 ARG B N 1
ATOM 2383 C CA . ARG B 1 50 ? 87.917 122.467 120.625 1.00 79.32 50 ARG B CA 1
ATOM 2384 C C . ARG B 1 50 ? 88.824 123.668 120.852 1.00 79.32 50 ARG B C 1
ATOM 2385 O O . ARG B 1 50 ? 89.455 123.801 121.899 1.00 79.32 50 ARG B O 1
ATOM 2393 N N . GLU B 1 51 ? 88.865 124.547 119.860 1.00 92.56 51 GLU B N 1
ATOM 2394 C CA . GLU B 1 51 ? 89.703 125.741 119.890 1.00 92.56 51 GLU B CA 1
ATOM 2395 C C . GLU B 1 51 ? 89.455 126.579 121.136 1.00 92.56 51 GLU B C 1
ATOM 2396 O O . GLU B 1 51 ? 90.373 127.249 121.618 1.00 92.56 51 GLU B O 1
ATOM 2402 N N . GLU B 1 52 ? 88.232 126.557 121.669 1.00 96.84 52 GLU B N 1
ATOM 2403 C CA . GLU B 1 52 ? 87.925 127.367 122.844 1.00 96.84 52 GLU B CA 1
ATOM 2404 C C . GLU B 1 52 ? 88.647 126.842 124.079 1.00 96.84 52 GLU B C 1
ATOM 2405 O O . GLU B 1 52 ? 89.243 127.614 124.840 1.00 96.84 52 GLU B O 1
ATOM 2411 N N . GLU B 1 53 ? 88.600 125.526 124.297 1.00 91.56 53 GLU B N 1
ATOM 2412 C CA . GLU B 1 53 ? 89.308 124.946 125.432 1.00 91.56 53 GLU B CA 1
ATOM 2413 C C . GLU B 1 53 ? 90.813 125.124 125.287 1.00 91.56 53 GLU B C 1
ATOM 2414 O O . GLU B 1 53 ? 91.516 125.368 126.276 1.00 91.56 53 GLU B O 1
ATOM 2420 N N . ALA B 1 54 ? 91.324 125.020 124.059 1.00 90.81 54 ALA B N 1
ATOM 2421 C CA . ALA B 1 54 ? 92.749 125.238 123.834 1.00 90.81 54 ALA B CA 1
ATOM 2422 C C . ALA B 1 54 ? 93.136 126.682 124.123 1.00 90.81 54 ALA B C 1
ATOM 2423 O O . ALA B 1 54 ? 94.195 126.944 124.704 1.00 90.81 54 ALA B O 1
ATOM 2425 N N . GLU B 1 55 ? 92.286 127.633 123.732 1.00 95.55 55 GLU B N 1
ATOM 2426 C CA . GLU B 1 55 ? 92.560 129.036 124.024 1.00 95.55 55 GLU B CA 1
ATOM 2427 C C . GLU B 1 55 ? 92.521 129.300 125.524 1.00 95.55 55 GLU B C 1
ATOM 2428 O O . GLU B 1 55 ? 93.340 130.062 126.050 1.00 95.55 55 GLU B O 1
ATOM 2434 N N . GLU B 1 56 ? 91.577 128.672 126.228 1.00 95.33 56 GLU B N 1
ATOM 2435 C CA . GLU B 1 56 ? 91.519 128.826 127.679 1.00 95.33 56 GLU B CA 1
ATOM 2436 C C . GLU B 1 56 ? 92.760 128.241 128.343 1.00 95.33 56 GLU B C 1
ATOM 2437 O O . GLU B 1 56 ? 93.305 128.826 129.287 1.00 95.33 56 GLU B O 1
ATOM 2443 N N . ALA B 1 57 ? 93.223 127.087 127.858 1.00 89.29 57 ALA B N 1
ATOM 2444 C CA . ALA B 1 57 ? 94.440 126.494 128.401 1.00 89.29 57 ALA B CA 1
ATOM 2445 C C . ALA B 1 57 ? 95.652 127.373 128.123 1.00 89.29 57 ALA B C 1
ATOM 2446 O O . ALA B 1 57 ? 96.534 127.512 128.978 1.00 89.29 57 ALA B O 1
ATOM 2448 N N . ALA B 1 58 ? 95.711 127.975 126.934 1.00 91.61 58 ALA B N 1
ATOM 2449 C CA . ALA B 1 58 ? 96.798 128.896 126.621 1.00 91.61 58 ALA B CA 1
ATOM 2450 C C . ALA B 1 58 ? 96.773 130.104 127.546 1.00 91.61 58 ALA B C 1
ATOM 2451 O O . ALA B 1 58 ? 97.819 130.542 128.038 1.00 91.61 58 ALA B O 1
ATOM 2453 N N . ARG B 1 59 ? 95.583 130.663 127.782 1.00 101.14 59 ARG B N 1
ATOM 2454 C CA . ARG B 1 59 ? 95.464 131.790 128.699 1.00 101.14 59 ARG B CA 1
ATOM 2455 C C . ARG B 1 59 ? 95.909 131.403 130.102 1.00 101.14 59 ARG B C 1
ATOM 2456 O O . ARG B 1 59 ? 96.602 132.174 130.777 1.00 101.14 59 ARG B O 1
ATOM 2464 N N . LYS B 1 60 ? 95.522 130.209 130.557 1.00 95.01 60 LYS B N 1
ATOM 2465 C CA . LYS B 1 60 ? 95.933 129.752 131.881 1.00 95.01 60 LYS B CA 1
ATOM 2466 C C . LYS B 1 60 ? 97.445 129.597 131.966 1.00 95.01 60 LYS B C 1
ATOM 2467 O O . LYS B 1 60 ? 98.064 130.000 132.959 1.00 95.01 60 LYS B O 1
ATOM 2473 N N . ALA B 1 61 ? 98.058 129.021 130.931 1.00 95.49 61 ALA B N 1
ATOM 2474 C CA . ALA B 1 61 ? 99.506 128.844 130.934 1.00 95.49 61 ALA B CA 1
ATOM 2475 C C . ALA B 1 61 ? 100.225 130.186 130.926 1.00 95.49 61 ALA B C 1
ATOM 2476 O O . ALA B 1 61 ? 101.233 130.363 131.619 1.00 95.49 61 ALA B O 1
ATOM 2478 N N . ILE B 1 62 ? 99.719 131.144 130.149 1.00 95.84 62 ILE B N 1
ATOM 2479 C CA . ILE B 1 62 ? 100.350 132.458 130.085 1.00 95.84 62 ILE B CA 1
ATOM 2480 C C . ILE B 1 62 ? 100.224 133.173 131.423 1.00 95.84 62 ILE B C 1
ATOM 2481 O O . ILE B 1 62 ? 101.191 133.760 131.925 1.00 95.84 62 ILE B O 1
ATOM 2486 N N . GLU B 1 63 ? 99.034 133.129 132.028 1.00 111.48 63 GLU B N 1
ATOM 2487 C CA . GLU B 1 63 ? 98.834 133.790 133.313 1.00 111.48 63 GLU B CA 1
ATOM 2488 C C . GLU B 1 63 ? 99.635 133.124 134.422 1.00 111.48 63 GLU B C 1
ATOM 2489 O O . GLU B 1 63 ? 100.036 133.793 135.379 1.00 111.48 63 GLU B O 1
ATOM 2495 N N . LEU B 1 64 ? 99.881 131.817 134.313 1.00 103.95 64 LEU B N 1
ATOM 2496 C CA . LEU B 1 64 ? 100.676 131.139 135.330 1.00 103.95 64 LEU B CA 1
ATOM 2497 C C . LEU B 1 64 ? 102.158 131.448 135.167 1.00 103.95 64 LEU B C 1
ATOM 2498 O O . LEU B 1 64 ? 102.854 131.705 136.156 1.00 103.95 64 LEU B O 1
ATOM 2503 N N . LYS B 1 65 ? 102.656 131.429 133.932 1.00 107.58 65 LYS B N 1
ATOM 2504 C CA . LYS B 1 65 ? 104.044 131.773 133.653 1.00 107.58 65 LYS B CA 1
ATOM 2505 C C . LYS B 1 65 ? 104.121 132.610 132.381 1.00 107.58 65 LYS B C 1
ATOM 2506 O O . LYS B 1 65 ? 103.954 132.079 131.276 1.00 107.58 65 LYS B O 1
ATOM 2512 N N . PRO B 1 66 ? 104.367 133.915 132.495 1.00 111.80 66 PRO B N 1
ATOM 2513 C CA . PRO B 1 66 ? 104.391 134.770 131.299 1.00 111.80 66 PRO B CA 1
ATOM 2514 C C . PRO B 1 66 ? 105.644 134.577 130.461 1.00 111.80 66 PRO B C 1
ATOM 2515 O O . PRO B 1 66 ? 105.628 134.819 129.249 1.00 111.80 66 PRO B O 1
ATOM 2519 N N . GLU B 1 67 ? 106.737 134.148 131.095 1.00 120.97 67 GLU B N 1
ATOM 2520 C CA . GLU B 1 67 ? 107.999 133.983 130.382 1.00 120.97 67 GLU B CA 1
ATOM 2521 C C . GLU B 1 67 ? 107.953 132.855 129.362 1.00 120.97 67 GLU B C 1
ATOM 2522 O O . GLU B 1 67 ? 108.798 132.819 128.462 1.00 120.97 67 GLU B O 1
ATOM 2528 N N . MET B 1 68 ? 106.995 131.938 129.479 1.00 117.05 68 MET B N 1
ATOM 2529 C CA . MET B 1 68 ? 106.883 130.818 128.550 1.00 117.05 68 MET B CA 1
ATOM 2530 C C . MET B 1 68 ? 106.428 131.336 127.193 1.00 117.05 68 MET B C 1
ATOM 2531 O O . MET B 1 68 ? 105.245 131.621 126.990 1.00 117.05 68 MET B O 1
ATOM 2536 N N . ASP B 1 69 ? 107.368 131.459 126.256 1.00 109.78 69 ASP B N 1
ATOM 2537 C CA . ASP B 1 69 ? 107.037 131.921 124.916 1.00 109.78 69 ASP B CA 1
ATOM 2538 C C . ASP B 1 69 ? 106.300 130.871 124.100 1.00 109.78 69 ASP B C 1
ATOM 2539 O O . ASP B 1 69 ? 105.516 131.231 123.215 1.00 109.78 69 ASP B O 1
ATOM 2544 N N . SER B 1 70 ? 106.533 129.586 124.374 1.00 93.83 70 SER B N 1
ATOM 2545 C CA . SER B 1 70 ? 105.832 128.528 123.655 1.00 93.83 70 SER B CA 1
ATOM 2546 C C . SER B 1 70 ? 104.328 128.611 123.884 1.00 93.83 70 SER B C 1
ATOM 2547 O O . SER B 1 70 ? 103.534 128.321 122.982 1.00 93.83 70 SER B O 1
ATOM 2550 N N . ALA B 1 71 ? 103.917 128.997 125.093 1.00 97.91 71 ALA B N 1
ATOM 2551 C CA . ALA B 1 71 ? 102.503 129.252 125.345 1.00 97.91 71 ALA B CA 1
ATOM 2552 C C . ALA B 1 71 ? 101.994 130.384 124.464 1.00 97.91 71 ALA B C 1
ATOM 2553 O O . ALA B 1 71 ? 100.930 130.273 123.843 1.00 97.91 71 ALA B O 1
ATOM 2555 N N . ARG B 1 72 ? 102.753 131.479 124.396 1.00 101.35 72 ARG B N 1
ATOM 2556 C CA . ARG B 1 72 ? 102.414 132.577 123.500 1.00 101.35 72 ARG B CA 1
ATOM 2557 C C . ARG B 1 72 ? 102.417 132.111 122.050 1.00 101.35 72 ARG B C 1
ATOM 2558 O O . ARG B 1 72 ? 101.657 132.617 121.220 1.00 101.35 72 ARG B O 1
ATOM 2566 N N . ARG B 1 73 ? 103.269 131.133 121.734 1.00 98.85 73 ARG B N 1
ATOM 2567 C CA . ARG B 1 73 ? 103.336 130.624 120.370 1.00 98.85 73 ARG B CA 1
ATOM 2568 C C . ARG B 1 73 ? 102.019 129.990 119.944 1.00 98.85 73 ARG B C 1
ATOM 2569 O O . ARG B 1 73 ? 101.454 130.366 118.914 1.00 98.85 73 ARG B O 1
ATOM 2577 N N . LEU B 1 74 ? 101.494 129.047 120.729 1.00 96.11 74 LEU B N 1
ATOM 2578 C CA . LEU B 1 74 ? 100.231 128.433 120.338 1.00 96.11 74 LEU B CA 1
ATOM 2579 C C . LEU B 1 74 ? 99.056 129.368 120.594 1.00 96.11 74 LEU B C 1
ATOM 2580 O O . LEU B 1 74 ? 97.999 129.215 119.980 1.00 96.11 74 LEU B O 1
ATOM 2585 N N . GLU B 1 75 ? 99.223 130.351 121.480 1.00 102.15 75 GLU B N 1
ATOM 2586 C CA . GLU B 1 75 ? 98.232 131.420 121.569 1.00 102.15 75 GLU B CA 1
ATOM 2587 C C . GLU B 1 75 ? 98.091 132.144 120.236 1.00 102.15 75 GLU B C 1
ATOM 2588 O O . GLU B 1 75 ? 96.979 132.281 119.706 1.00 102.15 75 GLU B O 1
ATOM 2594 N N . GLY B 1 76 ? 99.212 132.605 119.681 1.00 100.17 76 GLY B N 1
ATOM 2595 C CA . GLY B 1 76 ? 99.183 133.214 118.363 1.00 100.17 76 GLY B CA 1
ATOM 2596 C C . GLY B 1 76 ? 98.737 132.242 117.289 1.00 100.17 76 GLY B C 1
ATOM 2597 O O . GLY B 1 76 ? 98.128 132.639 116.297 1.00 100.17 76 GLY B O 1
ATOM 2598 N N . ILE B 1 77 ? 99.022 130.953 117.478 1.00 97.96 77 ILE B N 1
ATOM 2599 C CA . ILE B 1 77 ? 98.584 129.943 116.516 1.00 97.96 77 ILE B CA 1
ATOM 2600 C C . ILE B 1 77 ? 97.061 129.851 116.496 1.00 97.96 77 ILE B C 1
ATOM 2601 O O . ILE B 1 77 ? 96.441 129.791 115.430 1.00 97.96 77 ILE B O 1
ATOM 2606 N N . ILE B 1 78 ? 96.441 129.833 117.676 1.00 100.11 78 ILE B N 1
ATOM 2607 C CA . ILE B 1 78 ? 94.983 129.790 117.758 1.00 100.11 78 ILE B CA 1
ATOM 2608 C C . ILE B 1 78 ? 94.385 131.072 117.195 1.00 100.11 78 ILE B C 1
ATOM 2609 O O . ILE B 1 78 ? 93.372 131.044 116.481 1.00 100.11 78 ILE B O 1
ATOM 2614 N N . GLU B 1 79 ? 94.991 132.216 117.521 1.00 108.12 79 GLU B N 1
ATOM 2615 C CA . GLU B 1 79 ? 94.539 133.479 116.946 1.00 108.12 79 GLU B CA 1
ATOM 2616 C C . GLU B 1 79 ? 94.608 133.438 115.425 1.00 108.12 79 GLU B C 1
ATOM 2617 O O . GLU B 1 79 ? 93.689 133.894 114.735 1.00 108.12 79 GLU B O 1
ATOM 2623 N N . LEU B 1 80 ? 95.685 132.866 114.886 1.00 104.85 80 LEU B N 1
ATOM 2624 C CA . LEU B 1 80 ? 95.862 132.792 113.442 1.00 104.85 80 LEU B CA 1
ATOM 2625 C C . LEU B 1 80 ? 94.851 131.842 112.818 1.00 104.85 80 LEU B C 1
ATOM 2626 O O . LEU B 1 80 ? 94.348 132.094 111.722 1.00 104.85 80 LEU B O 1
ATOM 2631 N N . ILE B 1 81 ? 94.548 130.740 113.501 1.00 105.73 81 ILE B N 1
ATOM 2632 C CA . ILE B 1 81 ? 93.569 129.790 112.982 1.00 105.73 81 ILE B CA 1
ATOM 2633 C C . ILE B 1 81 ? 92.186 130.428 112.947 1.00 105.73 81 ILE B C 1
ATOM 2634 O O . ILE B 1 81 ? 91.437 130.276 111.973 1.00 105.73 81 ILE B O 1
ATOM 2639 N N . ARG B 1 82 ? 91.832 131.163 114.003 1.00 115.16 82 ARG B N 1
ATOM 2640 C CA . ARG B 1 82 ? 90.549 131.859 114.017 1.00 115.16 82 ARG B CA 1
ATOM 2641 C C . ARG B 1 82 ? 90.498 132.930 112.935 1.00 115.16 82 ARG B C 1
ATOM 2642 O O . ARG B 1 82 ? 89.476 133.092 112.257 1.00 115.16 82 ARG B O 1
ATOM 2650 N N . ARG B 1 83 ? 91.615 133.621 112.744 1.00 122.18 83 ARG B N 1
ATOM 2651 C CA . ARG B 1 83 ? 91.703 134.657 111.728 1.00 122.18 83 ARG B CA 1
ATOM 2652 C C . ARG B 1 83 ? 91.543 134.048 110.336 1.00 122.18 83 ARG B C 1
ATOM 2653 O O . ARG B 1 83 ? 90.876 134.618 109.473 1.00 122.18 83 ARG B O 1
ATOM 2661 N N . ALA B 1 84 ? 92.154 132.886 110.126 1.00 115.44 84 ALA B N 1
ATOM 2662 C CA . ALA B 1 84 ? 92.078 132.203 108.842 1.00 115.44 84 ALA B CA 1
ATOM 2663 C C . ALA B 1 84 ? 90.674 131.681 108.580 1.00 115.44 84 ALA B C 1
ATOM 2664 O O . ALA B 1 84 ? 90.187 131.746 107.450 1.00 115.44 84 ALA B O 1
ATOM 2666 N N . ARG B 1 85 ? 90.004 131.167 109.614 1.00 120.64 85 ARG B N 1
ATOM 2667 C CA . ARG B 1 85 ? 88.621 130.733 109.442 1.00 120.64 85 ARG B CA 1
ATOM 2668 C C . ARG B 1 85 ? 87.707 131.915 109.142 1.00 120.64 85 ARG B C 1
ATOM 2669 O O . ARG B 1 85 ? 86.776 131.800 108.335 1.00 120.64 85 ARG B O 1
ATOM 2677 N N . GLU B 1 86 ? 87.962 133.060 109.778 1.00 140.15 86 GLU B N 1
ATOM 2678 C CA . GLU B 1 86 ? 87.175 134.255 109.490 1.00 140.15 86 GLU B CA 1
ATOM 2679 C C . GLU B 1 86 ? 87.387 134.717 108.054 1.00 140.15 86 GLU B C 1
ATOM 2680 O O . GLU B 1 86 ? 86.426 135.051 107.351 1.00 140.15 86 GLU B O 1
ATOM 2686 N N . ALA B 1 87 ? 88.640 134.738 107.599 1.00 142.13 87 ALA B N 1
ATOM 2687 C CA . ALA B 1 87 ? 88.913 135.093 106.213 1.00 142.13 87 ALA B CA 1
ATOM 2688 C C . ALA B 1 87 ? 88.295 134.084 105.254 1.00 142.13 87 ALA B C 1
ATOM 2689 O O . ALA B 1 87 ? 87.820 134.452 104.176 1.00 142.13 87 ALA B O 1
ATOM 2691 N N . ALA B 1 88 ? 88.269 132.809 105.643 1.00 143.32 88 ALA B N 1
ATOM 2692 C CA . ALA B 1 88 ? 87.686 131.778 104.794 1.00 143.32 88 ALA B CA 1
ATOM 2693 C C . ALA B 1 88 ? 86.184 131.977 104.641 1.00 143.32 88 ALA B C 1
ATOM 2694 O O . ALA B 1 88 ? 85.650 131.913 103.527 1.00 143.32 88 ALA B O 1
ATOM 2696 N N . GLU B 1 89 ? 85.485 132.224 105.751 1.00 152.07 89 GLU B N 1
ATOM 2697 C CA . GLU B 1 89 ? 84.047 132.454 105.655 1.00 152.07 89 GLU B CA 1
ATOM 2698 C C . GLU B 1 89 ? 83.739 133.765 104.944 1.00 152.07 89 GLU B C 1
ATOM 2699 O O . GLU B 1 89 ? 82.732 133.855 104.233 1.00 152.07 89 GLU B O 1
ATOM 2705 N N . ARG B 1 90 ? 84.594 134.779 105.096 1.00 153.77 90 ARG B N 1
ATOM 2706 C CA . ARG B 1 90 ? 84.393 136.018 104.351 1.00 153.77 90 ARG B CA 1
ATOM 2707 C C . ARG B 1 90 ? 84.568 135.796 102.853 1.00 153.77 90 ARG B C 1
ATOM 2708 O O . ARG B 1 90 ? 83.793 136.323 102.046 1.00 153.77 90 ARG B O 1
ATOM 2716 N N . ALA B 1 91 ? 85.580 135.017 102.465 1.00 161.41 91 ALA B N 1
ATOM 2717 C CA . ALA B 1 91 ? 85.768 134.691 101.055 1.00 161.41 91 ALA B CA 1
ATOM 2718 C C . ALA B 1 91 ? 84.595 133.886 100.519 1.00 161.41 91 ALA B C 1
ATOM 2719 O O . ALA B 1 91 ? 84.154 134.100 99.385 1.00 161.41 91 ALA B O 1
ATOM 2721 N N . GLN B 1 92 ? 84.080 132.952 101.320 1.00 164.98 92 GLN B N 1
ATOM 2722 C CA . GLN B 1 92 ? 82.915 132.178 100.905 1.00 164.98 92 GLN B CA 1
ATOM 2723 C C . GLN B 1 92 ? 81.703 133.079 100.707 1.00 164.98 92 GLN B C 1
ATOM 2724 O O . GLN B 1 92 ? 80.968 132.943 99.721 1.00 164.98 92 GLN B O 1
ATOM 2730 N N . GLU B 1 93 ? 81.487 134.018 101.631 1.00 176.25 93 GLU B N 1
ATOM 2731 C CA . GLU B 1 93 ? 80.366 134.943 101.507 1.00 176.25 93 GLU B CA 1
ATOM 2732 C C . GLU B 1 93 ? 80.509 135.821 100.271 1.00 176.25 93 GLU B C 1
ATOM 2733 O O . GLU B 1 93 ? 79.533 136.051 99.547 1.00 176.25 93 GLU B O 1
ATOM 2739 N N . ALA B 1 94 ? 81.720 136.316 100.008 1.00 177.70 94 ALA B N 1
ATOM 2740 C CA . ALA B 1 94 ? 81.934 137.156 98.834 1.00 177.70 94 ALA B CA 1
ATOM 2741 C C . ALA B 1 94 ? 81.740 136.368 97.545 1.00 177.70 94 ALA B C 1
ATOM 2742 O O . ALA B 1 94 ? 81.137 136.869 96.588 1.00 177.70 94 ALA B O 1
ATOM 2744 N N . ALA B 1 95 ? 82.235 135.128 97.502 1.00 180.29 95 ALA B N 1
ATOM 2745 C CA . ALA B 1 95 ? 82.061 134.303 96.313 1.00 180.29 95 ALA B CA 1
ATOM 2746 C C . ALA B 1 95 ? 80.596 133.959 96.089 1.00 180.29 95 ALA B C 1
ATOM 2747 O O . ALA B 1 95 ? 80.137 133.897 94.943 1.00 180.29 95 ALA B O 1
ATOM 2749 N N . GLU B 1 96 ? 79.841 133.742 97.169 1.00 182.51 96 GLU B N 1
ATOM 2750 C CA . GLU B 1 96 ? 78.415 133.473 97.024 1.00 182.51 96 GLU B CA 1
ATOM 2751 C C . GLU B 1 96 ? 77.667 134.715 96.556 1.00 182.51 96 GLU B C 1
ATOM 2752 O O . GLU B 1 96 ? 76.749 134.620 95.731 1.00 182.51 96 GLU B O 1
ATOM 2758 N N . ARG B 1 97 ? 78.043 135.889 97.070 1.00 182.90 97 ARG B N 1
ATOM 2759 C CA . ARG B 1 97 ? 77.420 137.128 96.617 1.00 182.90 97 ARG B CA 1
ATOM 2760 C C . A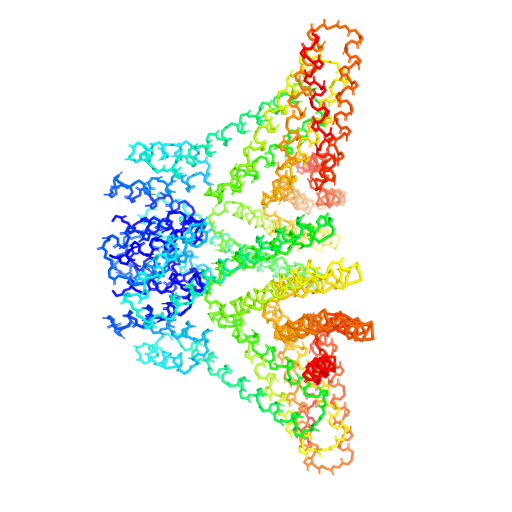RG B 1 97 ? 77.715 137.395 95.147 1.00 182.90 97 ARG B C 1
ATOM 2761 O O . ARG B 1 97 ? 76.849 137.893 94.420 1.00 182.90 97 ARG B O 1
ATOM 2769 N N . THR B 1 98 ? 78.92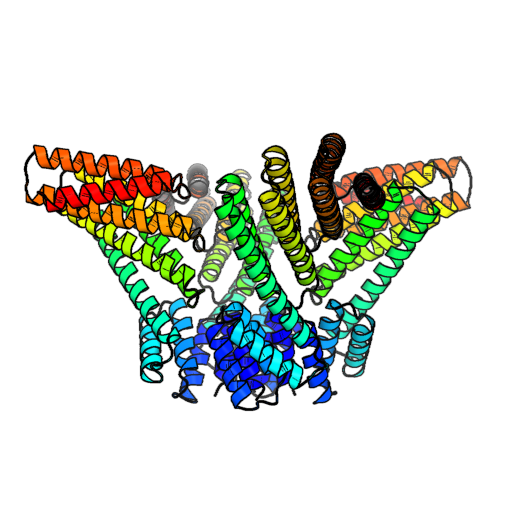9 137.074 94.693 1.00 187.16 98 THR B N 1
ATOM 2770 C CA . THR B 1 98 ? 79.250 137.248 93.280 1.00 187.16 98 THR B CA 1
ATOM 2771 C C . THR B 1 98 ? 78.567 136.196 92.415 1.00 187.16 98 THR B C 1
ATOM 2772 O O . THR B 1 98 ? 78.228 136.473 91.258 1.00 187.16 98 THR B O 1
ATOM 2776 N N . GLY B 1 99 ? 78.356 134.994 92.950 1.00 184.62 99 GLY B N 1
ATOM 2777 C CA . GLY B 1 99 ? 77.682 133.936 92.230 1.00 184.62 99 GLY B CA 1
ATOM 2778 C C . GLY B 1 99 ? 78.524 133.199 91.213 1.00 184.62 99 GLY B C 1
ATOM 2779 O O . GLY B 1 99 ? 78.036 132.232 90.615 1.00 184.62 99 GLY B O 1
ATOM 2780 N N . ASP B 1 100 ? 79.764 133.613 90.995 1.00 181.33 100 ASP B N 1
ATOM 2781 C CA . ASP B 1 100 ? 80.598 132.985 89.977 1.00 181.33 100 ASP B CA 1
ATOM 2782 C C . ASP B 1 100 ? 81.095 131.629 90.459 1.00 181.33 100 ASP B C 1
ATOM 2783 O O . ASP B 1 100 ? 81.746 131.554 91.511 1.00 181.33 100 ASP B O 1
ATOM 2788 N N . PRO B 1 101 ? 80.815 130.541 89.737 1.00 179.72 101 PRO B N 1
ATOM 2789 C CA . PRO B 1 101 ? 81.336 129.231 90.160 1.00 179.72 101 PRO B CA 1
ATOM 2790 C C . PRO B 1 101 ? 82.852 129.174 90.179 1.00 179.72 101 PRO B C 1
ATOM 2791 O O . PRO B 1 101 ? 83.425 128.443 90.998 1.00 179.72 101 PRO B O 1
ATOM 2795 N N . ARG B 1 102 ? 83.520 129.935 89.308 1.00 174.03 102 ARG B N 1
ATOM 2796 C CA . ARG B 1 102 ? 84.977 129.990 89.333 1.00 174.03 102 ARG B CA 1
ATOM 2797 C C . ARG B 1 102 ? 85.479 130.509 90.674 1.00 174.03 102 ARG B C 1
ATOM 2798 O O . ARG B 1 102 ? 86.271 129.845 91.354 1.00 174.03 102 ARG B O 1
ATOM 2806 N N . VAL B 1 103 ? 85.025 131.699 91.074 1.00 171.46 103 VAL B N 1
ATOM 2807 C CA . VAL B 1 103 ? 85.488 132.264 92.335 1.00 171.46 103 VAL B CA 1
ATOM 2808 C C . VAL B 1 103 ? 85.003 131.423 93.509 1.00 171.46 103 VAL B C 1
ATOM 2809 O O . VAL B 1 103 ? 85.678 131.345 94.541 1.00 171.46 103 VAL B O 1
ATOM 2813 N N . ARG B 1 104 ? 83.860 130.745 93.363 1.00 177.51 104 ARG B N 1
ATOM 2814 C CA . ARG B 1 104 ? 83.376 129.883 94.437 1.00 177.51 104 ARG B CA 1
ATOM 2815 C C . ARG B 1 104 ? 84.309 128.696 94.657 1.00 177.51 104 ARG B C 1
ATOM 2816 O O . ARG B 1 104 ? 84.709 128.411 95.792 1.00 177.51 104 ARG B O 1
ATOM 2824 N N . GLU B 1 105 ? 84.672 127.993 93.580 1.00 174.96 105 GLU B N 1
ATOM 2825 C CA . GLU B 1 105 ? 85.576 126.857 93.724 1.00 174.96 105 GLU B CA 1
ATOM 2826 C C . GLU B 1 105 ? 86.978 127.306 94.119 1.00 174.96 105 GLU B C 1
ATOM 2827 O O . GLU B 1 105 ? 87.682 126.577 94.830 1.00 174.96 105 GLU B O 1
ATOM 2833 N N . LEU B 1 106 ? 87.397 128.499 93.692 1.00 166.51 106 LEU B N 1
ATOM 2834 C CA . LEU B 1 106 ? 88.683 129.018 94.145 1.00 166.51 106 LEU B CA 1
ATOM 2835 C C . LEU B 1 106 ? 88.671 129.296 95.643 1.00 166.51 106 LEU B C 1
ATOM 2836 O O . LEU B 1 106 ? 89.631 128.964 96.348 1.00 166.51 106 LEU B O 1
ATOM 2841 N N . ALA B 1 107 ? 87.590 129.893 96.152 1.00 155.25 107 ALA B N 1
ATOM 2842 C CA . ALA B 1 107 ? 87.476 130.108 97.590 1.00 155.25 107 ALA B CA 1
ATOM 2843 C C . ALA B 1 107 ? 87.416 128.784 98.339 1.00 155.25 107 ALA B C 1
ATOM 2844 O O . ALA B 1 107 ? 87.961 128.661 99.440 1.00 155.25 107 ALA B O 1
ATOM 2846 N N . ARG B 1 108 ? 86.769 127.777 97.750 1.00 157.31 108 ARG B N 1
ATOM 2847 C CA . ARG B 1 108 ? 86.704 126.462 98.382 1.00 157.31 108 ARG B CA 1
ATOM 2848 C C . ARG B 1 108 ? 88.088 125.832 98.486 1.00 157.31 108 ARG B C 1
ATOM 2849 O O . ARG B 1 108 ? 88.472 125.308 99.539 1.00 157.31 108 ARG B O 1
ATOM 2857 N N . GLU B 1 109 ? 88.854 125.868 97.391 1.00 148.15 109 GLU B N 1
ATOM 2858 C CA . GLU B 1 109 ? 90.215 125.341 97.421 1.00 148.15 109 GLU B CA 1
ATOM 2859 C C . GLU B 1 109 ? 91.094 126.133 98.382 1.00 148.15 109 GLU B C 1
ATOM 2860 O O . GLU B 1 109 ? 91.967 125.564 99.048 1.00 148.15 109 GLU B O 1
ATOM 2866 N N . LEU B 1 110 ? 90.870 127.444 98.472 1.00 137.33 110 LEU B N 1
ATOM 2867 C CA . LEU B 1 110 ? 91.620 128.262 99.419 1.00 137.33 110 LEU B CA 1
ATOM 2868 C C . LEU B 1 110 ? 91.312 127.863 100.857 1.00 137.33 110 LEU B C 1
ATOM 2869 O O . LEU B 1 110 ? 92.220 127.763 101.689 1.00 137.33 110 LEU B O 1
ATOM 2874 N N . LYS B 1 111 ? 90.033 127.632 101.165 1.00 139.90 111 LYS B N 1
ATOM 2875 C CA . LYS B 1 111 ? 89.662 127.152 102.492 1.00 139.90 111 LYS B CA 1
ATOM 2876 C C . LYS B 1 111 ? 90.295 125.798 102.781 1.00 139.90 111 LYS B C 1
ATOM 2877 O O . LYS B 1 111 ? 90.782 125.554 103.892 1.00 139.90 111 LYS B O 1
ATOM 2883 N N . ARG B 1 112 ? 90.291 124.903 101.791 1.00 137.63 112 ARG B N 1
ATOM 2884 C CA . ARG B 1 112 ? 90.899 123.588 101.975 1.00 137.63 112 ARG B CA 1
ATOM 2885 C C . ARG B 1 112 ? 92.387 123.708 102.277 1.00 137.63 112 ARG B C 1
ATOM 2886 O O . ARG B 1 112 ? 92.906 123.037 103.177 1.00 137.63 112 ARG B O 1
ATOM 2894 N N . LEU B 1 113 ? 93.088 124.566 101.534 1.00 137.01 113 LEU B N 1
ATOM 2895 C CA . LEU B 1 113 ? 94.518 124.741 101.756 1.00 137.01 113 LEU B CA 1
ATOM 2896 C C . LEU B 1 113 ? 94.797 125.377 103.112 1.00 137.01 113 LEU B C 1
ATOM 2897 O O . LEU B 1 113 ? 95.759 125.001 103.796 1.00 137.01 113 LEU B O 1
ATOM 2902 N N . ALA B 1 114 ? 93.970 126.345 103.513 1.00 128.68 114 ALA B N 1
ATOM 2903 C CA . ALA B 1 114 ? 94.124 126.945 104.833 1.00 128.68 114 ALA B CA 1
ATOM 2904 C C . ALA B 1 114 ? 93.934 125.908 105.930 1.00 128.68 114 ALA B C 1
ATOM 2905 O O . ALA B 1 114 ? 94.693 125.878 106.904 1.00 128.68 114 ALA B O 1
ATOM 2907 N N . GLN B 1 115 ? 92.932 125.038 105.782 1.00 133.37 115 GLN B N 1
ATOM 2908 C CA . GLN B 1 115 ? 92.707 123.996 106.778 1.00 133.37 115 GLN B CA 1
ATOM 2909 C C . GLN B 1 115 ? 93.855 122.994 106.799 1.00 133.37 115 GLN B C 1
ATOM 2910 O O . GLN B 1 115 ? 94.237 122.502 107.868 1.00 133.37 115 GLN B O 1
ATOM 2916 N N . GLU B 1 116 ? 94.421 122.682 105.631 1.00 133.76 116 GLU B N 1
ATOM 2917 C CA . GLU B 1 116 ? 95.557 121.767 105.581 1.00 133.76 116 GLU B CA 1
ATOM 2918 C C . GLU B 1 116 ? 96.764 122.357 106.301 1.00 133.76 116 GLU B C 1
ATOM 2919 O O . GLU B 1 116 ? 97.422 121.679 107.100 1.00 133.76 116 GLU B O 1
ATOM 2925 N N . ALA B 1 117 ? 97.065 123.630 106.034 1.00 124.29 117 ALA B N 1
ATOM 2926 C CA . ALA B 1 117 ? 98.169 124.286 106.728 1.00 124.29 117 ALA B CA 1
ATOM 2927 C C . ALA B 1 117 ? 97.899 124.402 108.223 1.00 124.29 117 ALA B C 1
ATOM 2928 O O . ALA B 1 117 ? 98.828 124.298 109.034 1.00 124.29 117 ALA B O 1
ATOM 2930 N N . ALA B 1 118 ? 96.637 124.608 108.606 1.00 121.13 118 ALA B N 1
ATOM 2931 C CA . ALA B 1 118 ? 96.291 124.664 110.021 1.00 121.13 118 ALA B CA 1
ATOM 2932 C C . ALA B 1 118 ? 96.529 123.320 110.695 1.00 121.13 118 ALA B C 1
ATOM 2933 O O . ALA B 1 118 ? 97.068 123.254 111.803 1.00 121.13 118 ALA B O 1
ATOM 2935 N N . GLU B 1 119 ? 96.135 122.232 110.034 1.00 125.62 119 GLU B N 1
ATOM 2936 C CA . GLU B 1 119 ? 96.404 120.907 110.582 1.00 125.62 119 GLU B CA 1
ATOM 2937 C C . GLU B 1 119 ? 97.904 120.655 110.686 1.00 125.62 119 GLU B C 1
ATOM 2938 O O . GLU B 1 119 ? 98.377 120.054 111.659 1.00 125.62 119 GLU B O 1
ATOM 2944 N N . GLU B 1 120 ? 98.669 121.124 109.699 1.00 122.38 120 GLU B N 1
ATOM 2945 C CA . GLU B 1 120 ? 100.117 120.946 109.737 1.00 122.38 120 GLU B CA 1
ATOM 2946 C C . GLU B 1 120 ? 100.730 121.674 110.928 1.00 122.38 120 GLU B C 1
ATOM 2947 O O . GLU B 1 120 ? 101.553 121.111 111.660 1.00 122.38 120 GLU B O 1
ATOM 2953 N N . VAL B 1 121 ? 100.336 122.932 111.141 1.00 117.27 121 VAL B N 1
ATOM 2954 C CA . VAL B 1 121 ? 100.909 123.683 112.254 1.00 117.27 121 VAL B CA 1
ATOM 2955 C C . VAL B 1 121 ? 100.413 123.130 113.586 1.00 117.27 121 VAL B C 1
ATOM 2956 O O . VAL B 1 121 ? 101.117 123.209 114.599 1.00 117.27 121 VAL B O 1
ATOM 2960 N N . ARG B 1 122 ? 99.212 122.547 113.611 1.00 107.84 122 ARG B N 1
ATOM 2961 C CA . ARG B 1 122 ? 98.751 121.867 114.817 1.00 107.84 122 ARG B CA 1
ATOM 2962 C C . ARG B 1 122 ? 99.628 120.661 115.124 1.00 107.84 122 ARG B C 1
ATOM 2963 O O . ARG B 1 122 ? 99.982 120.416 116.283 1.00 107.84 122 ARG B O 1
ATOM 2971 N N . ARG B 1 123 ? 99.988 119.896 114.092 1.00 114.67 123 ARG B N 1
ATOM 2972 C CA . ARG B 1 123 ? 100.862 118.747 114.302 1.00 114.67 123 ARG B CA 1
ATOM 2973 C C . ARG B 1 123 ? 102.258 119.172 114.735 1.00 114.67 123 ARG B C 1
ATOM 2974 O O . ARG B 1 123 ? 102.875 118.501 115.571 1.00 114.67 123 ARG B O 1
ATOM 2982 N N . ASP B 1 124 ? 102.775 120.276 114.189 1.00 116.22 124 ASP B N 1
ATOM 2983 C CA . ASP B 1 124 ? 104.103 120.784 114.528 1.00 116.22 124 ASP B CA 1
ATOM 2984 C C . ASP B 1 124 ? 103.966 122.239 114.962 1.00 116.22 124 ASP B C 1
ATOM 2985 O O . ASP B 1 124 ? 104.167 123.161 114.157 1.00 116.22 124 ASP B O 1
ATOM 2990 N N . PRO B 1 125 ? 103.623 122.484 116.230 1.00 115.12 125 PRO B N 1
ATOM 2991 C CA . PRO B 1 125 ? 103.419 123.871 116.676 1.00 115.12 125 PRO B CA 1
ATOM 2992 C C . PRO B 1 125 ? 104.709 124.655 116.842 1.00 115.12 125 PRO B C 1
ATOM 2993 O O . PRO B 1 125 ? 104.769 125.830 116.462 1.00 115.12 125 PRO B O 1
ATOM 2997 N N . ASP B 1 126 ? 105.747 124.032 117.402 1.00 108.26 126 ASP B N 1
ATOM 2998 C CA . ASP B 1 126 ? 106.960 124.760 117.755 1.00 108.26 126 ASP B CA 1
ATOM 2999 C C . ASP B 1 126 ? 107.790 125.179 116.548 1.00 108.26 126 ASP B C 1
ATOM 3000 O O . ASP B 1 126 ? 108.717 125.979 116.712 1.00 108.26 126 ASP B O 1
ATOM 3005 N N . SER B 1 127 ? 107.492 124.671 115.356 1.00 114.27 127 SER B N 1
ATOM 3006 C CA . SER B 1 127 ? 108.323 124.947 114.187 1.00 114.27 127 SER B CA 1
ATOM 3007 C C . SER B 1 127 ? 107.997 126.334 113.647 1.00 114.27 127 SER B C 1
ATOM 3008 O O . SER B 1 127 ? 106.959 126.549 113.007 1.00 114.27 127 SER B O 1
ATOM 3011 N N . LYS B 1 128 ? 108.904 127.282 113.902 1.00 120.47 128 LYS B N 1
ATOM 3012 C CA . LYS B 1 128 ? 108.751 128.633 113.374 1.00 120.47 128 LYS B CA 1
ATOM 3013 C C . LYS B 1 128 ? 108.651 128.629 111.856 1.00 120.47 128 LYS B C 1
ATOM 3014 O O . LYS B 1 128 ? 108.065 129.547 111.274 1.00 120.47 128 LYS B O 1
ATOM 3020 N N . ASP B 1 129 ? 109.200 127.602 111.207 1.00 124.76 129 ASP B N 1
ATOM 3021 C CA . ASP B 1 129 ? 109.093 127.482 109.757 1.00 124.76 129 ASP B CA 1
ATOM 3022 C C . ASP B 1 129 ? 107.637 127.495 109.312 1.00 124.76 129 ASP B C 1
ATOM 3023 O O . ASP B 1 129 ? 107.192 128.420 108.620 1.00 124.76 129 ASP B O 1
ATOM 3028 N N . VAL B 1 130 ? 106.870 126.482 109.721 1.00 110.58 130 VAL B N 1
ATOM 3029 C CA . VAL B 1 130 ? 105.473 126.411 109.309 1.00 110.58 130 VAL B CA 1
ATOM 3030 C C . VAL B 1 130 ? 104.660 127.507 109.988 1.00 110.58 130 VAL B C 1
ATOM 3031 O O . VAL B 1 130 ? 103.654 127.971 109.436 1.00 110.58 130 VAL B O 1
ATOM 3035 N N . ASN B 1 131 ? 105.090 127.967 111.167 1.00 115.91 131 ASN B N 1
ATOM 3036 C CA . ASN B 1 131 ? 104.439 129.120 111.785 1.00 115.91 131 ASN B CA 1
ATOM 3037 C C . ASN B 1 131 ? 104.425 130.317 110.837 1.00 115.91 131 ASN B C 1
ATOM 3038 O O . ASN B 1 131 ? 103.360 130.832 110.475 1.00 115.91 131 ASN B O 1
ATOM 3043 N N . GLU B 1 132 ? 105.609 130.768 110.414 1.00 121.65 132 GLU B N 1
ATOM 3044 C CA . GLU B 1 132 ? 105.694 131.907 109.510 1.00 121.65 132 GLU B CA 1
ATOM 3045 C C . GLU B 1 132 ? 105.109 131.586 108.142 1.00 121.65 132 GLU B C 1
ATOM 3046 O O . GLU B 1 132 ? 104.593 132.484 107.466 1.00 121.65 132 GLU B O 1
ATOM 3052 N N . ALA B 1 133 ? 105.174 130.321 107.716 1.00 118.07 133 ALA B N 1
ATOM 3053 C CA . ALA B 1 133 ? 104.535 129.934 106.463 1.00 118.07 133 ALA B CA 1
ATOM 3054 C C . ALA B 1 133 ? 103.039 130.217 106.511 1.00 118.07 133 ALA B C 1
ATOM 3055 O O . ALA B 1 133 ? 102.485 130.867 105.618 1.00 118.07 133 ALA B O 1
ATOM 3057 N N . LEU B 1 134 ? 102.371 129.746 107.564 1.00 117.21 134 LEU B N 1
ATOM 3058 C CA . LEU B 1 134 ? 100.947 130.013 107.708 1.00 117.21 134 LEU B CA 1
ATOM 3059 C C . LEU B 1 134 ? 100.673 131.488 107.975 1.00 117.21 134 LEU B C 1
ATOM 3060 O O . LEU B 1 134 ? 99.584 131.970 107.663 1.00 117.21 134 LEU B O 1
ATOM 3065 N N . LYS B 1 135 ? 101.638 132.220 108.534 1.00 113.75 135 LYS B N 1
ATOM 3066 C CA . LYS B 1 135 ? 101.486 133.670 108.649 1.00 113.75 135 LYS B CA 1
ATOM 3067 C C . LYS B 1 135 ? 101.390 134.323 107.272 1.00 113.75 135 LYS B C 1
ATOM 3068 O O . LYS B 1 135 ? 100.503 135.152 107.011 1.00 113.75 135 LYS B O 1
ATOM 3074 N N . LEU B 1 136 ? 102.318 133.974 106.379 1.00 126.46 136 LEU B N 1
ATOM 3075 C CA . LEU B 1 136 ? 102.231 134.471 105.010 1.00 126.46 136 LEU B CA 1
ATOM 3076 C C . LEU B 1 136 ? 100.941 134.006 104.346 1.00 126.46 136 LEU B C 1
ATOM 3077 O O . LEU B 1 136 ? 100.314 134.761 103.597 1.00 126.46 136 LEU B O 1
ATOM 3082 N N . ILE B 1 137 ? 100.510 132.778 104.641 1.00 115.72 137 ILE B N 1
ATOM 3083 C CA . ILE B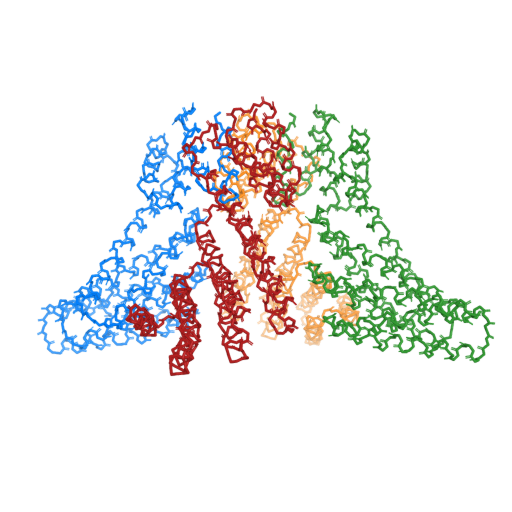 1 137 ? 99.281 132.256 104.048 1.00 115.72 137 ILE B CA 1
ATOM 3084 C C . ILE B 1 137 ? 98.067 133.047 104.526 1.00 115.72 137 ILE B C 1
ATOM 3085 O O . ILE B 1 137 ? 97.132 133.307 103.758 1.00 115.72 137 ILE B O 1
ATOM 3090 N N . VAL B 1 138 ? 98.057 133.445 105.799 1.00 115.15 138 VAL B N 1
ATOM 3091 C CA . VAL B 1 138 ? 96.882 134.139 106.308 1.00 115.15 138 VAL B CA 1
ATOM 3092 C C . VAL B 1 138 ? 96.854 135.581 105.816 1.00 115.15 138 VAL B C 1
ATOM 3093 O O . VAL B 1 138 ? 95.779 136.106 105.511 1.00 115.15 138 VAL B O 1
ATOM 3097 N N . GLU B 1 139 ? 98.009 136.247 105.692 1.00 121.54 139 GLU B N 1
ATOM 3098 C CA . GLU B 1 139 ? 97.979 137.543 105.016 1.00 121.54 139 GLU B CA 1
ATOM 3099 C C . GLU B 1 139 ? 97.621 137.387 103.541 1.00 121.54 139 GLU B C 1
ATOM 3100 O O . GLU B 1 139 ? 97.031 138.292 102.942 1.00 121.54 139 GLU B O 1
ATOM 3106 N N . ALA B 1 140 ? 97.935 136.235 102.945 1.00 119.94 140 ALA B N 1
ATOM 3107 C CA . ALA B 1 140 ? 97.523 135.993 101.567 1.00 119.94 140 ALA B CA 1
ATOM 3108 C C . ALA B 1 140 ? 96.007 135.902 101.450 1.00 119.94 140 ALA B C 1
ATOM 3109 O O . ALA B 1 140 ? 95.407 136.530 100.571 1.00 119.94 140 ALA B O 1
ATOM 3111 N N . ILE B 1 141 ? 95.366 135.139 102.337 1.00 132.47 141 ILE B N 1
ATOM 3112 C CA . ILE B 1 141 ? 93.910 135.029 102.265 1.00 132.47 141 ILE B CA 1
ATOM 3113 C C . ILE B 1 141 ? 93.254 136.343 102.681 1.00 132.47 141 ILE B C 1
ATOM 3114 O O . ILE B 1 141 ? 92.165 136.682 102.202 1.00 132.47 141 ILE B O 1
ATOM 3119 N N . GLU B 1 142 ? 93.910 137.121 103.545 1.00 129.04 142 GLU B N 1
ATOM 3120 C CA . GLU B 1 142 ? 93.378 138.435 103.889 1.00 129.04 142 GLU B CA 1
ATOM 3121 C C . GLU B 1 142 ? 93.436 139.388 102.699 1.00 129.04 142 GLU B C 1
ATOM 3122 O O . GLU B 1 142 ? 92.467 140.103 102.421 1.00 129.04 142 GLU B O 1
ATOM 3128 N N . ALA B 1 143 ? 94.566 139.420 101.990 1.00 133.67 143 ALA B N 1
ATOM 3129 C CA . ALA B 1 143 ? 94.635 140.200 100.760 1.00 133.67 143 ALA B CA 1
ATOM 3130 C C . ALA B 1 143 ? 93.623 139.696 99.741 1.00 133.67 143 ALA B C 1
ATOM 3131 O O . ALA B 1 143 ? 93.058 140.481 98.972 1.00 133.67 143 ALA B O 1
ATOM 3133 N N . ALA B 1 144 ? 93.361 138.387 99.739 1.00 132.41 144 ALA B N 1
ATOM 3134 C CA . ALA B 1 144 ? 92.383 137.828 98.815 1.00 132.41 144 ALA B CA 1
ATOM 3135 C C . ALA B 1 144 ? 90.973 138.314 99.132 1.00 132.41 144 ALA B C 1
ATOM 3136 O O . ALA B 1 144 ? 90.227 138.694 98.225 1.00 132.41 144 ALA B O 1
ATOM 3138 N N . VAL B 1 145 ? 90.587 138.308 100.410 1.00 142.16 145 VAL B N 1
ATOM 3139 C CA . VAL B 1 145 ? 89.243 138.769 100.747 1.00 142.16 145 VAL B CA 1
ATOM 3140 C C . VAL B 1 145 ? 89.138 140.278 100.573 1.00 142.16 145 VAL B C 1
ATOM 3141 O O . VAL B 1 145 ? 88.062 140.798 100.254 1.00 142.16 145 VAL B O 1
ATOM 3145 N N . ARG B 1 146 ? 90.243 141.006 100.758 1.00 148.77 146 ARG B N 1
ATOM 3146 C CA . ARG B 1 146 ? 90.238 142.429 100.442 1.00 148.77 146 ARG B CA 1
ATOM 3147 C C . ARG B 1 146 ? 90.019 142.654 98.950 1.00 148.77 146 ARG B C 1
ATOM 3148 O O . ARG B 1 146 ? 89.252 143.540 98.552 1.00 148.77 146 ARG B O 1
ATOM 3156 N N . ALA B 1 147 ? 90.674 141.851 98.110 1.00 155.02 147 ALA B N 1
ATOM 3157 C CA . ALA B 1 147 ? 90.448 141.940 96.673 1.00 155.02 147 ALA B CA 1
ATOM 3158 C C . ALA B 1 147 ? 89.012 141.582 96.318 1.00 155.02 147 ALA B C 1
ATOM 3159 O O . ALA B 1 147 ? 88.416 142.191 95.425 1.00 155.02 147 ALA B O 1
ATOM 3161 N N . LEU B 1 148 ? 88.439 140.598 97.014 1.00 163.10 148 LEU B N 1
ATOM 3162 C CA . LEU B 1 148 ? 87.053 140.217 96.755 1.00 163.10 148 LEU B CA 1
ATOM 3163 C C . LEU B 1 148 ? 86.090 141.339 97.119 1.00 163.10 148 LEU B C 1
ATOM 3164 O O . LEU B 1 148 ? 85.156 141.635 96.366 1.00 163.10 148 LEU B O 1
ATOM 3169 N N . GLU B 1 149 ? 86.297 141.977 98.274 1.00 168.50 149 GLU B N 1
ATOM 3170 C CA . GLU B 1 149 ? 85.415 143.073 98.662 1.00 168.50 149 GLU B CA 1
ATOM 3171 C C . GLU B 1 149 ? 85.589 144.265 97.728 1.00 168.50 149 GLU B C 1
ATOM 3172 O O . GLU B 1 149 ? 84.615 144.951 97.398 1.00 168.50 149 GLU B O 1
ATOM 3178 N N . ALA B 1 150 ? 86.818 144.508 97.261 1.00 172.88 150 ALA B N 1
ATOM 3179 C CA . ALA B 1 150 ? 87.035 145.581 96.297 1.00 172.88 150 ALA B CA 1
ATOM 3180 C C . ALA B 1 150 ? 86.344 145.280 94.973 1.00 172.88 150 ALA B C 1
ATOM 3181 O O . ALA B 1 150 ? 85.731 146.168 94.368 1.00 172.88 150 ALA B O 1
ATOM 3183 N N . ALA B 1 151 ? 86.422 144.030 94.512 1.00 180.53 151 ALA B N 1
ATOM 3184 C CA . ALA B 1 151 ? 85.754 143.651 93.273 1.00 180.53 151 ALA B CA 1
ATOM 3185 C C . ALA B 1 151 ? 84.242 143.764 93.407 1.00 180.53 151 ALA B C 1
ATOM 3186 O O . ALA B 1 151 ? 83.558 144.179 92.464 1.00 180.53 151 ALA B O 1
ATOM 3188 N N . GLU B 1 152 ? 83.702 143.399 94.572 1.00 180.53 152 GLU B N 1
ATOM 3189 C CA . GLU B 1 152 ? 82.268 143.546 94.794 1.00 180.53 152 GLU B CA 1
ATOM 3190 C C . GLU B 1 152 ? 81.855 145.011 94.831 1.00 180.53 152 GLU B C 1
ATOM 3191 O O . GLU B 1 152 ? 80.789 145.366 94.315 1.00 180.53 152 GLU B O 1
ATOM 3197 N N . ARG B 1 153 ? 82.680 145.873 95.431 1.00 180.31 153 ARG B N 1
ATOM 3198 C CA . ARG B 1 153 ? 82.366 147.298 95.451 1.00 180.31 153 ARG B CA 1
ATOM 3199 C C . ARG B 1 153 ? 82.479 147.917 94.064 1.00 180.31 153 ARG B C 1
ATOM 3200 O O . ARG B 1 153 ? 81.771 148.885 93.760 1.00 180.31 153 ARG B O 1
ATOM 3208 N N . THR B 1 154 ? 83.355 147.382 93.212 1.00 188.64 154 THR B N 1
ATOM 3209 C CA . THR B 1 154 ? 83.483 147.905 91.855 1.00 188.64 154 THR B CA 1
ATOM 3210 C C . THR B 1 154 ? 82.331 147.435 90.973 1.00 188.64 154 THR B C 1
ATOM 3211 O O . THR B 1 154 ? 81.547 148.247 90.468 1.00 188.64 154 THR B O 1
ATOM 3215 N N . GLY B 1 155 ? 82.213 146.123 90.777 1.00 191.42 155 GLY B N 1
ATOM 3216 C CA . GLY B 1 155 ? 81.141 145.557 89.988 1.00 191.42 155 GLY B CA 1
ATOM 3217 C C . GLY B 1 155 ? 81.410 145.440 88.503 1.00 191.42 155 GLY B C 1
ATOM 3218 O O . GLY B 1 155 ? 80.557 144.913 87.777 1.00 191.42 155 GLY B O 1
ATOM 3219 N N . ASP B 1 156 ? 82.563 145.911 88.021 1.00 187.33 156 ASP B N 1
ATOM 3220 C CA . ASP B 1 156 ? 82.850 145.826 86.595 1.00 187.33 156 ASP B CA 1
ATOM 3221 C C . ASP B 1 156 ? 83.413 144.450 86.246 1.00 187.33 156 ASP B C 1
ATOM 3222 O O . ASP B 1 156 ? 84.183 143.877 87.021 1.00 187.33 156 ASP B O 1
ATOM 3227 N N . PRO B 1 157 ? 83.041 143.895 85.088 1.00 188.91 157 PRO B N 1
ATOM 3228 C CA . PRO B 1 157 ? 83.562 142.570 84.717 1.00 188.91 157 PRO B CA 1
ATOM 3229 C C . PRO B 1 157 ? 85.063 142.556 84.495 1.00 188.91 157 PRO B C 1
ATOM 3230 O O . PRO B 1 157 ? 85.708 141.537 84.773 1.00 188.91 157 PRO B O 1
ATOM 3234 N N . GLU B 1 158 ? 85.640 143.655 84.004 1.00 184.19 158 GLU B N 1
ATOM 3235 C CA . GLU B 1 158 ? 87.084 143.711 83.806 1.00 184.19 158 GLU B CA 1
ATOM 3236 C C . GLU B 1 158 ? 87.823 143.536 85.127 1.00 184.19 158 GLU B C 1
ATOM 3237 O O . GLU B 1 158 ? 88.673 142.648 85.266 1.00 184.19 158 GLU B O 1
ATOM 3243 N N . VAL B 1 159 ? 87.501 144.371 86.118 1.00 177.17 159 VAL B N 1
ATOM 3244 C CA . VAL B 1 159 ? 88.151 144.250 87.415 1.00 177.17 159 VAL B CA 1
ATOM 3245 C C . VAL B 1 159 ? 87.740 142.965 88.122 1.00 177.17 159 VAL B C 1
ATOM 3246 O O . VAL B 1 159 ? 88.497 142.448 88.948 1.00 177.17 159 VAL B O 1
ATOM 3250 N N . ARG B 1 160 ? 86.566 142.417 87.802 1.00 180.71 160 ARG B N 1
ATOM 3251 C CA . ARG B 1 160 ? 86.192 141.112 88.339 1.00 180.71 160 ARG B CA 1
ATOM 3252 C C . ARG B 1 160 ? 87.153 140.033 87.858 1.00 180.71 160 ARG B C 1
ATOM 3253 O O . ARG B 1 160 ? 87.667 139.238 88.654 1.00 180.71 160 ARG B O 1
ATOM 3261 N N . GLU B 1 161 ? 87.414 139.996 86.550 1.00 176.39 161 GLU B N 1
ATOM 3262 C CA . GLU B 1 161 ? 88.373 139.035 86.013 1.00 176.39 161 GLU B CA 1
ATOM 3263 C C . GLU B 1 161 ? 89.777 139.304 86.541 1.00 176.39 161 GLU B C 1
ATOM 3264 O O . GLU B 1 161 ? 90.551 138.367 86.780 1.00 176.39 161 GLU B O 1
ATOM 3270 N N . LEU B 1 162 ? 90.123 140.579 86.732 1.00 172.08 162 LEU B N 1
ATOM 3271 C CA . LEU B 1 162 ? 91.427 140.917 87.296 1.00 172.08 162 LEU B CA 1
ATOM 3272 C C . LEU B 1 162 ? 91.578 140.347 88.702 1.00 172.08 162 LEU B C 1
ATOM 3273 O O . LEU B 1 162 ? 92.600 139.733 89.032 1.00 172.08 162 LEU B O 1
ATOM 3278 N N . ALA B 1 163 ? 90.562 140.543 89.545 1.00 167.58 163 ALA B N 1
ATOM 3279 C CA . ALA B 1 163 ? 90.585 139.973 90.886 1.00 167.58 163 ALA B CA 1
ATOM 3280 C C . ALA B 1 163 ? 90.602 138.453 90.845 1.00 167.58 163 ALA B C 1
ATOM 3281 O O . ALA B 1 163 ? 91.229 137.817 91.700 1.00 167.58 163 ALA B O 1
ATOM 3283 N N . ARG B 1 164 ? 89.917 137.854 89.866 1.00 171.09 164 ARG B N 1
ATOM 3284 C CA . ARG B 1 164 ? 89.978 136.405 89.704 1.00 171.09 164 ARG B CA 1
ATOM 3285 C C . ARG B 1 164 ? 91.406 135.945 89.449 1.00 171.09 164 ARG B C 1
ATOM 3286 O O . ARG B 1 164 ? 91.881 134.990 90.072 1.00 171.09 164 ARG B O 1
ATOM 3294 N N . GLU B 1 165 ? 92.110 136.622 88.539 1.00 176.68 165 GLU B N 1
ATOM 3295 C CA . GLU B 1 165 ? 93.499 136.263 88.262 1.00 176.68 165 GLU B CA 1
ATOM 3296 C C . GLU B 1 165 ? 94.383 136.470 89.489 1.00 176.68 165 GLU B C 1
ATOM 3297 O O . GLU B 1 165 ? 95.267 135.649 89.776 1.00 176.68 165 GLU B O 1
ATOM 3303 N N . LEU B 1 166 ? 94.160 137.563 90.226 1.00 161.92 166 LEU B N 1
ATOM 3304 C CA . LEU B 1 166 ? 94.957 137.819 91.423 1.00 161.92 166 LEU B CA 1
ATOM 3305 C C . LEU B 1 166 ? 94.756 136.730 92.468 1.00 161.92 166 LEU B C 1
ATOM 3306 O O . LEU B 1 166 ? 95.725 136.222 93.042 1.00 161.92 166 LEU B O 1
ATOM 3311 N N . VAL B 1 167 ? 93.504 136.351 92.731 1.00 156.33 167 VAL B N 1
ATOM 3312 C CA . VAL B 1 167 ? 93.272 135.322 93.738 1.00 156.33 167 VAL B CA 1
ATOM 3313 C C . VAL B 1 167 ? 93.746 133.964 93.238 1.00 156.33 167 VAL B C 1
ATOM 3314 O O . VAL B 1 167 ? 94.173 133.120 94.035 1.00 156.33 167 VAL B O 1
ATOM 3318 N N . ARG B 1 168 ? 93.718 133.736 91.922 1.00 163.88 168 ARG B N 1
ATOM 3319 C CA . ARG B 1 168 ? 94.263 132.497 91.377 1.00 163.88 168 ARG B CA 1
ATOM 3320 C C . ARG B 1 168 ? 95.756 132.393 91.656 1.00 163.88 168 ARG B C 1
ATOM 3321 O O . ARG B 1 168 ? 96.232 131.386 92.194 1.00 163.88 168 ARG B O 1
ATOM 3329 N N . LEU B 1 169 ? 96.515 133.436 91.305 1.00 159.37 169 LEU B N 1
ATOM 3330 C CA . LEU B 1 169 ? 97.949 133.399 91.574 1.00 159.37 169 LEU B CA 1
ATOM 3331 C C . LEU B 1 169 ? 98.227 133.364 93.072 1.00 159.37 169 LEU B C 1
ATOM 3332 O O . LEU B 1 169 ? 99.201 132.738 93.508 1.00 159.37 169 LEU B O 1
ATOM 3337 N N . ALA B 1 170 ? 97.377 134.011 93.871 1.00 152.47 170 ALA B N 1
ATOM 3338 C CA . ALA B 1 170 ? 97.560 134.002 95.317 1.00 152.47 170 ALA B CA 1
ATOM 3339 C C . ALA B 1 170 ? 97.431 132.592 95.875 1.00 152.47 170 ALA B C 1
ATOM 3340 O O . ALA B 1 170 ? 98.293 132.130 96.630 1.00 152.47 170 ALA B O 1
ATOM 3342 N N . VAL B 1 171 ? 96.357 131.888 95.512 1.00 149.74 171 VAL B N 1
ATOM 3343 C CA . VAL B 1 171 ? 96.166 130.539 96.030 1.00 149.74 171 VAL B CA 1
ATOM 3344 C C . VAL B 1 171 ? 97.204 129.588 95.446 1.00 149.74 171 VAL B C 1
ATOM 3345 O O . VAL B 1 171 ? 97.600 128.618 96.100 1.00 149.74 171 VAL B O 1
ATOM 3349 N N . GLU B 1 172 ? 97.693 129.861 94.233 1.00 160.43 172 GLU B N 1
ATOM 3350 C CA . GLU B 1 172 ? 98.752 129.025 93.675 1.00 160.43 172 GLU B CA 1
ATOM 3351 C C . GLU B 1 172 ? 100.045 129.175 94.470 1.00 160.43 172 GLU B C 1
ATOM 3352 O O . GLU B 1 172 ? 100.682 128.180 94.838 1.00 160.43 172 GLU B O 1
ATOM 3358 N N . ALA B 1 173 ? 100.443 130.417 94.753 1.00 156.66 173 ALA B N 1
ATOM 3359 C CA . ALA B 1 173 ? 101.632 130.641 95.566 1.00 156.66 173 ALA B CA 1
ATOM 3360 C C . ALA B 1 173 ? 101.453 130.095 96.976 1.00 156.66 173 ALA B C 1
ATOM 3361 O O . ALA B 1 173 ? 102.408 129.590 97.579 1.00 156.66 173 ALA B O 1
ATOM 3363 N N . ALA B 1 174 ? 100.234 130.177 97.515 1.00 152.21 174 ALA B N 1
ATOM 3364 C CA . ALA B 1 174 ? 99.979 129.637 98.844 1.00 152.21 174 ALA B CA 1
ATOM 3365 C C . ALA B 1 174 ? 100.103 128.118 98.854 1.00 152.21 174 ALA B C 1
ATOM 3366 O O . ALA B 1 174 ? 100.660 127.542 99.793 1.00 152.21 174 ALA B O 1
ATOM 3368 N N . GLU B 1 175 ? 99.596 127.454 97.813 1.00 152.60 175 GLU B N 1
ATOM 3369 C CA . GLU B 1 175 ? 99.788 126.012 97.697 1.00 152.60 175 GLU B CA 1
ATOM 3370 C C . GLU B 1 175 ? 101.265 125.670 97.566 1.00 152.60 175 GLU B C 1
ATOM 3371 O O . GLU B 1 175 ? 101.736 124.681 98.138 1.00 152.60 175 GLU B O 1
ATOM 3377 N N . GLU B 1 176 ? 102.013 126.487 96.822 1.00 163.27 176 GLU B N 1
ATOM 3378 C CA . GLU B 1 176 ? 103.446 126.251 96.676 1.00 163.27 176 GLU B CA 1
ATOM 3379 C C . GLU B 1 176 ? 104.159 126.328 98.022 1.00 163.27 176 GLU B C 1
ATOM 3380 O O . GLU B 1 176 ? 104.961 125.450 98.365 1.00 163.27 176 GLU B O 1
ATOM 3386 N N . VAL B 1 177 ? 103.874 127.373 98.803 1.00 155.63 177 VAL B N 1
ATOM 3387 C CA . VAL B 1 177 ? 104.569 127.535 100.077 1.00 155.63 177 VAL B CA 1
ATOM 3388 C C . VAL B 1 177 ? 104.084 126.506 101.092 1.00 155.63 177 VAL B C 1
ATOM 3389 O O . VAL B 1 177 ? 104.835 126.114 101.994 1.00 155.63 177 VAL B O 1
ATOM 3393 N N . GLN B 1 178 ? 102.841 126.034 100.959 1.00 157.77 178 GLN B N 1
ATOM 3394 C CA . GLN B 1 178 ? 102.371 124.965 101.830 1.00 157.77 178 GLN B CA 1
ATOM 3395 C C . GLN B 1 178 ? 103.053 123.644 101.502 1.00 157.77 178 GLN B C 1
ATOM 3396 O O . GLN B 1 178 ? 103.379 122.868 102.408 1.00 157.77 178 GLN B O 1
ATOM 3402 N N . ARG B 1 179 ? 103.279 123.371 100.216 1.00 158.49 179 ARG B N 1
ATOM 3403 C CA . ARG B 1 179 ? 103.970 122.146 99.831 1.00 158.49 179 ARG B CA 1
ATOM 3404 C C . ARG B 1 179 ? 105.447 122.202 100.201 1.00 158.49 179 ARG B C 1
ATOM 3405 O O . ARG B 1 179 ? 106.034 121.181 100.578 1.00 158.49 179 ARG B O 1
ATOM 3413 N N . ASN B 1 180 ? 106.063 123.383 100.101 1.00 157.09 180 ASN B N 1
ATOM 3414 C CA . ASN B 1 180 ? 107.480 123.576 100.404 1.00 157.09 180 ASN B CA 1
ATOM 3415 C C . ASN B 1 180 ? 107.605 124.630 101.499 1.00 157.09 180 ASN B C 1
ATOM 3416 O O . ASN B 1 180 ? 107.841 125.813 101.215 1.00 157.09 180 ASN B O 1
ATOM 3421 N N . PRO B 1 181 ? 107.451 124.235 102.766 1.00 154.96 181 PRO B N 1
ATOM 3422 C CA . PRO B 1 181 ? 107.526 125.234 103.846 1.00 154.96 181 PRO B CA 1
ATOM 3423 C C . PRO B 1 181 ? 108.940 125.702 104.143 1.00 154.96 181 PRO B C 1
ATOM 3424 O O . PRO B 1 181 ? 109.151 126.899 104.375 1.00 154.96 181 PRO B O 1
ATOM 3428 N N . SER B 1 182 ? 109.921 124.798 104.129 1.00 148.61 182 SER B N 1
ATOM 3429 C CA . SER B 1 182 ? 111.272 125.090 104.594 1.00 148.61 182 SER B CA 1
ATOM 3430 C C . SER B 1 182 ? 112.181 125.601 103.483 1.00 148.61 182 SER B C 1
ATOM 3431 O O . SER B 1 182 ? 113.400 125.388 103.533 1.00 148.61 182 SER B O 1
ATOM 3434 N N . SER B 1 183 ? 111.625 126.273 102.480 1.00 164.15 183 SER B N 1
ATOM 3435 C CA . SER B 1 183 ? 112.400 126.798 101.360 1.00 164.15 183 SER B CA 1
ATOM 3436 C C . SER B 1 183 ? 112.325 128.323 101.358 1.00 164.15 183 SER B C 1
ATOM 3437 O O . SER B 1 183 ? 111.287 128.911 101.022 1.00 164.15 183 SER B O 1
ATOM 3440 N N . SER B 1 184 ? 113.440 128.956 101.732 1.00 170.09 184 SER B N 1
ATOM 3441 C CA . SER B 1 184 ? 113.485 130.411 101.834 1.00 170.09 184 SER B CA 1
ATOM 3442 C C . SER B 1 184 ? 113.223 131.085 100.495 1.00 170.09 184 SER B C 1
ATOM 3443 O O . SER B 1 184 ? 112.749 132.226 100.462 1.00 170.09 184 SER B O 1
ATOM 3446 N N . ASP B 1 185 ? 113.519 130.407 99.386 1.00 177.61 185 ASP B N 1
ATOM 3447 C CA . ASP B 1 185 ? 113.253 130.996 98.077 1.00 177.61 185 ASP B CA 1
ATOM 3448 C C . ASP B 1 185 ? 111.759 131.216 97.871 1.00 177.61 185 ASP B C 1
ATOM 3449 O O . ASP B 1 185 ? 111.326 132.315 97.505 1.00 177.61 185 ASP B O 1
ATOM 3454 N N . VAL B 1 186 ? 110.944 130.189 98.135 1.00 166.92 186 VAL B N 1
ATOM 3455 C CA . VAL B 1 186 ? 109.507 130.378 97.984 1.00 166.92 186 VAL B CA 1
ATOM 3456 C C . VAL B 1 186 ? 108.971 131.241 99.114 1.00 166.92 186 VAL B C 1
ATOM 3457 O O . VAL B 1 186 ? 107.927 131.881 98.964 1.00 166.92 186 VAL B O 1
ATOM 3461 N N . ASN B 1 187 ? 109.673 131.300 100.249 1.00 165.10 187 ASN B N 1
ATOM 3462 C CA . ASN B 1 187 ? 109.268 132.229 101.302 1.00 165.10 187 ASN B CA 1
ATOM 3463 C C . ASN B 1 187 ? 109.367 133.676 100.821 1.00 165.10 187 ASN B C 1
ATOM 3464 O O . ASN B 1 187 ? 108.415 134.458 100.949 1.00 165.10 187 ASN B O 1
ATOM 3469 N N . GLU B 1 188 ? 110.525 134.047 100.267 1.00 163.67 188 GLU B N 1
ATOM 3470 C CA . GLU B 1 188 ? 110.693 135.382 99.700 1.00 163.67 188 GLU B CA 1
ATOM 3471 C C . GLU B 1 188 ? 109.733 135.611 98.542 1.00 163.67 188 GLU B C 1
ATOM 3472 O O . GLU B 1 188 ? 109.202 136.715 98.375 1.00 163.67 188 GLU B O 1
ATOM 3478 N N . ALA B 1 189 ? 109.502 134.577 97.727 1.00 159.16 189 ALA B N 1
ATOM 3479 C CA . ALA B 1 189 ? 108.554 134.700 96.625 1.00 159.16 189 ALA B CA 1
ATOM 3480 C C . ALA B 1 189 ? 107.161 135.034 97.139 1.00 159.16 189 ALA B C 1
ATOM 3481 O O . ALA B 1 189 ? 106.482 135.913 96.600 1.00 159.16 189 ALA B O 1
ATOM 3483 N N . LEU B 1 190 ? 106.722 134.349 98.197 1.00 149.54 190 LEU B N 1
ATOM 3484 C CA . LEU B 1 190 ? 105.399 134.603 98.756 1.00 149.54 190 LEU B CA 1
ATOM 3485 C C . LEU B 1 190 ? 105.317 135.991 99.374 1.00 149.54 190 LEU B C 1
ATOM 3486 O O . LEU B 1 190 ? 104.302 136.682 99.231 1.00 149.54 190 LEU B O 1
ATOM 3491 N N . LYS B 1 191 ? 106.369 136.412 100.081 1.00 148.08 191 LYS B N 1
ATOM 3492 C CA . LYS B 1 191 ? 106.373 137.759 100.645 1.00 148.08 191 LYS B CA 1
ATOM 3493 C C . LYS B 1 191 ? 106.241 138.807 99.545 1.00 148.08 191 LYS B C 1
ATOM 3494 O O . LYS B 1 191 ? 105.415 139.728 99.633 1.00 148.08 191 LYS B O 1
ATOM 3500 N N . LEU B 1 192 ? 107.034 138.662 98.482 1.00 160.71 192 LEU B N 1
ATOM 3501 C CA . LEU B 1 192 ? 106.973 139.604 97.371 1.00 160.71 192 LEU B CA 1
ATOM 3502 C C . LEU B 1 192 ? 105.606 139.570 96.698 1.00 160.71 192 LEU B C 1
ATOM 3503 O O . LEU B 1 192 ? 105.066 140.615 96.315 1.00 160.71 192 LEU B O 1
ATOM 3508 N N . ILE B 1 193 ? 105.019 138.379 96.573 1.00 151.91 193 ILE B N 1
ATOM 3509 C CA . ILE B 1 193 ? 103.731 138.249 95.902 1.00 151.91 193 ILE B CA 1
ATOM 3510 C C . ILE B 1 193 ? 102.631 138.920 96.716 1.00 151.91 193 ILE B C 1
ATOM 3511 O O . ILE B 1 193 ? 101.777 139.622 96.165 1.00 151.91 193 ILE B O 1
ATOM 3516 N N . VAL B 1 194 ? 102.632 138.725 98.036 1.00 148.93 194 VAL B N 1
ATOM 3517 C CA . VAL B 1 194 ? 101.589 139.353 98.843 1.00 148.93 194 VAL B CA 1
ATOM 3518 C C . VAL B 1 194 ? 101.785 140.863 98.894 1.00 148.93 194 VAL B C 1
ATOM 3519 O O . VAL B 1 194 ? 100.805 141.619 98.926 1.00 148.93 194 VAL B O 1
ATOM 3523 N N . GLU B 1 195 ? 103.036 141.338 98.876 1.00 155.80 195 GLU B N 1
ATOM 3524 C CA . GLU B 1 195 ? 103.256 142.778 98.758 1.00 155.80 195 GLU B CA 1
ATOM 3525 C C . GLU B 1 195 ? 102.697 143.304 97.442 1.00 155.80 195 GLU B C 1
ATOM 3526 O O . GLU B 1 195 ? 102.073 144.374 97.401 1.00 155.80 195 GLU B O 1
ATOM 3532 N N . ALA B 1 196 ? 102.902 142.556 96.356 1.00 159.21 196 ALA B N 1
ATOM 3533 C CA . ALA B 1 196 ? 102.370 142.962 95.061 1.00 159.21 196 ALA B CA 1
ATOM 3534 C C . ALA B 1 196 ? 100.847 142.996 95.073 1.00 159.21 196 ALA B C 1
ATOM 3535 O O . ALA B 1 196 ? 100.237 143.913 94.512 1.00 159.21 196 ALA B O 1
ATOM 3537 N N . ILE B 1 197 ? 100.214 142.005 95.704 1.00 155.39 197 ILE B N 1
ATOM 3538 C CA . ILE B 1 197 ? 98.754 141.995 95.775 1.00 155.39 197 ILE B CA 1
ATOM 3539 C C . ILE B 1 197 ? 98.246 143.161 96.613 1.00 155.39 197 ILE B C 1
ATOM 3540 O O . ILE B 1 197 ? 97.221 143.769 96.284 1.00 155.39 197 ILE B O 1
ATOM 3545 N N . ASP B 1 198 ? 98.937 143.486 97.707 1.00 170.73 198 ASP B N 1
ATOM 3546 C CA . ASP B 1 198 ? 98.536 144.634 98.514 1.00 170.73 198 ASP B CA 1
ATOM 3547 C C . ASP B 1 198 ? 98.621 145.921 97.704 1.00 170.73 198 ASP B C 1
ATOM 3548 O O . ASP B 1 198 ? 97.696 146.746 97.719 1.00 170.73 198 ASP B O 1
ATOM 3553 N N . ALA B 1 199 ? 99.726 146.107 96.981 1.00 177.95 199 ALA B N 1
ATOM 3554 C CA . ALA B 1 199 ? 99.853 147.290 96.139 1.00 177.95 199 ALA B CA 1
ATOM 3555 C C . ALA B 1 199 ? 98.775 147.316 95.061 1.00 177.95 199 ALA B C 1
ATOM 3556 O O . ALA B 1 199 ? 98.218 148.376 94.757 1.00 177.95 199 ALA B O 1
ATOM 3558 N N . ALA B 1 200 ? 98.458 146.154 94.487 1.00 175.32 200 ALA B N 1
ATOM 3559 C CA . ALA B 1 200 ? 97.463 146.095 93.424 1.00 175.32 200 ALA B CA 1
ATOM 3560 C C . ALA B 1 200 ? 96.078 146.458 93.941 1.00 175.32 200 ALA B C 1
ATOM 3561 O O . ALA B 1 200 ? 95.347 147.214 93.290 1.00 175.32 200 ALA B O 1
ATOM 3563 N N . VAL B 1 201 ? 95.697 145.933 95.109 1.00 175.55 201 VAL B N 1
ATOM 3564 C CA . VAL B 1 201 ? 94.372 146.241 95.637 1.00 175.55 201 VAL B CA 1
ATOM 3565 C C . VAL B 1 201 ? 94.296 147.707 96.043 1.00 175.55 201 VAL B C 1
ATOM 3566 O O . VAL B 1 201 ? 93.278 148.370 95.816 1.00 175.55 201 VAL B O 1
ATOM 3570 N N . ARG B 1 202 ? 95.375 148.249 96.618 1.00 183.25 202 ARG B N 1
ATOM 3571 C CA . ARG B 1 202 ? 95.384 149.670 96.951 1.00 183.25 202 ARG B CA 1
ATOM 3572 C C . ARG B 1 202 ? 95.231 150.526 95.698 1.00 183.25 202 ARG B C 1
ATOM 3573 O O . ARG B 1 202 ? 94.445 151.482 95.676 1.00 183.25 202 ARG B O 1
ATOM 3581 N N . ALA B 1 203 ? 95.957 150.176 94.632 1.00 192.91 203 ALA B N 1
ATOM 3582 C CA . ALA B 1 203 ? 95.901 150.959 93.402 1.00 192.91 203 ALA B CA 1
ATOM 3583 C C . ALA B 1 203 ? 94.524 150.885 92.758 1.00 192.91 203 ALA B C 1
ATOM 3584 O O . ALA B 1 203 ? 93.989 151.906 92.307 1.00 192.91 203 ALA B O 1
ATOM 3586 N N . LEU B 1 204 ? 93.933 149.690 92.696 1.00 192.80 204 LEU B N 1
ATOM 3587 C CA . LEU B 1 204 ? 92.617 149.576 92.075 1.00 192.80 204 LEU B CA 1
ATOM 3588 C C . LEU B 1 204 ? 91.543 150.250 92.919 1.00 192.80 204 LEU B C 1
ATOM 3589 O O . LEU B 1 204 ? 90.596 150.822 92.369 1.00 192.80 204 LEU B O 1
ATOM 3594 N N . GLU B 1 205 ? 91.678 150.213 94.248 1.00 204.70 205 GLU B N 1
ATOM 3595 C CA . GLU B 1 205 ? 90.743 150.942 95.097 1.00 204.70 205 GLU B CA 1
ATOM 3596 C C . GLU B 1 205 ? 90.845 152.443 94.860 1.00 204.70 205 GLU B C 1
ATOM 3597 O O . GLU B 1 205 ? 89.823 153.133 94.764 1.00 204.70 205 GLU B O 1
ATOM 3603 N N . ALA B 1 206 ? 92.070 152.966 94.754 1.00 213.01 206 ALA B N 1
ATOM 3604 C CA . ALA B 1 206 ? 92.238 154.388 94.471 1.00 213.01 206 ALA B CA 1
ATOM 3605 C C . ALA B 1 206 ? 91.682 154.748 93.097 1.00 213.01 206 ALA B C 1
ATOM 3606 O O . ALA B 1 206 ? 91.080 155.815 92.922 1.00 213.01 206 ALA B O 1
ATOM 3608 N N . ALA B 1 207 ? 91.870 153.868 92.110 1.00 216.67 207 ALA B N 1
ATOM 3609 C CA . ALA B 1 207 ? 91.350 154.137 90.773 1.00 216.67 207 ALA B CA 1
ATOM 3610 C C . ALA B 1 207 ? 89.827 154.138 90.761 1.00 216.67 207 ALA B C 1
ATOM 3611 O O . ALA B 1 207 ? 89.207 154.970 90.087 1.00 216.67 207 ALA B O 1
ATOM 3613 N N . GLU B 1 208 ? 89.206 153.209 91.489 1.00 214.85 208 GLU B N 1
ATOM 3614 C CA . GLU B 1 208 ? 87.751 153.200 91.581 1.00 214.85 208 GLU B CA 1
ATOM 3615 C C . GLU B 1 208 ? 87.236 154.415 92.341 1.00 214.85 208 GLU B C 1
ATOM 3616 O O . GLU B 1 208 ? 86.166 154.941 92.016 1.00 214.85 208 GLU B O 1
ATOM 3622 N N . LYS B 1 209 ? 87.982 154.875 93.346 1.00 212.77 209 LYS B N 1
ATOM 3623 C CA . LYS B 1 209 ? 87.592 156.085 94.059 1.00 212.77 209 LYS B CA 1
ATOM 3624 C C . LYS B 1 209 ? 87.661 157.305 93.154 1.00 212.77 209 LYS B C 1
ATOM 3625 O O . LYS B 1 209 ? 86.782 158.173 93.205 1.00 212.77 209 LYS B O 1
ATOM 3631 N N . THR B 1 210 ? 88.697 157.393 92.322 1.00 219.21 210 THR B N 1
ATOM 3632 C CA . THR B 1 210 ? 88.785 158.504 91.384 1.00 219.21 210 THR B CA 1
ATOM 3633 C C . THR B 1 210 ? 87.654 158.437 90.368 1.00 219.21 210 THR B C 1
ATOM 3634 O O . THR B 1 210 ? 86.857 159.375 90.246 1.00 219.21 210 THR B O 1
ATOM 3638 N N . GLY B 1 211 ? 87.558 157.324 89.640 1.00 223.63 211 GLY B N 1
ATOM 3639 C CA . GLY B 1 211 ? 86.473 157.120 88.704 1.00 223.63 211 GLY B CA 1
ATOM 3640 C C . GLY B 1 211 ? 86.649 157.818 87.373 1.00 223.63 211 GLY B C 1
ATOM 3641 O O . GLY B 1 211 ? 85.702 158.438 86.881 1.00 223.63 211 GLY B O 1
ATOM 3642 N N . ASP B 1 212 ? 87.835 157.730 86.778 1.00 225.03 212 ASP B N 1
ATOM 3643 C CA . ASP B 1 212 ? 88.057 158.294 85.456 1.00 225.03 212 ASP B CA 1
ATOM 3644 C C . ASP B 1 212 ? 88.489 157.188 84.505 1.00 225.03 212 ASP B C 1
ATOM 3645 O O . ASP B 1 212 ? 89.191 156.255 84.914 1.00 225.03 212 ASP B O 1
ATOM 3650 N N . PRO B 1 213 ? 88.072 157.245 83.237 1.00 224.89 213 PRO B N 1
ATOM 3651 C CA . PRO B 1 213 ? 88.427 156.166 82.303 1.00 224.89 213 PRO B CA 1
ATOM 3652 C C . PRO B 1 213 ? 89.925 156.009 82.100 1.00 224.89 213 PRO B C 1
ATOM 3653 O O . PRO B 1 213 ? 90.417 154.877 82.007 1.00 224.89 213 PRO B O 1
ATOM 3657 N N . GLU B 1 214 ? 90.669 157.115 82.046 1.00 218.32 214 GLU B N 1
ATOM 3658 C CA . GLU B 1 214 ? 92.109 157.033 81.828 1.00 218.32 214 GLU B CA 1
ATOM 3659 C C . GLU B 1 214 ? 92.831 156.409 83.018 1.00 218.32 214 GLU B C 1
ATOM 3660 O O . GLU B 1 214 ? 93.688 155.536 82.837 1.00 218.32 214 GLU B O 1
ATOM 3666 N N . VAL B 1 215 ? 92.487 156.816 84.243 1.00 214.43 215 VAL B N 1
ATOM 3667 C CA . VAL B 1 215 ? 93.127 156.231 85.416 1.00 214.43 215 VAL B CA 1
ATOM 3668 C C . VAL B 1 215 ? 92.663 154.797 85.627 1.00 214.43 215 VAL B C 1
ATOM 3669 O O . VAL B 1 215 ? 93.411 153.967 86.154 1.00 214.43 215 VAL B O 1
ATOM 3673 N N . ARG B 1 216 ? 91.447 154.469 85.186 1.00 210.10 216 ARG B N 1
ATOM 3674 C CA . ARG B 1 216 ? 90.976 153.090 85.255 1.00 210.10 216 ARG B CA 1
ATOM 3675 C C . ARG B 1 216 ? 91.749 152.193 84.299 1.00 210.10 216 ARG B C 1
ATOM 3676 O O . ARG B 1 216 ? 92.140 151.078 84.661 1.00 210.10 216 ARG B O 1
ATOM 3684 N N . GLU B 1 217 ? 91.972 152.659 83.067 1.00 205.89 217 GLU B N 1
ATOM 3685 C CA . GLU B 1 217 ? 92.785 151.903 82.120 1.00 205.89 217 GLU B CA 1
ATOM 3686 C C . GLU B 1 217 ? 94.226 151.785 82.603 1.00 205.89 217 GLU B C 1
ATOM 3687 O O . GLU B 1 217 ? 94.854 150.732 82.451 1.00 205.89 217 GLU B O 1
ATOM 3693 N N . LEU B 1 218 ? 94.758 152.850 83.206 1.00 198.05 218 LEU B N 1
ATOM 3694 C CA . LEU B 1 218 ? 96.096 152.785 83.785 1.00 198.05 218 LEU B CA 1
ATOM 3695 C C . LEU B 1 218 ? 96.157 151.744 84.896 1.00 198.05 218 LEU B C 1
ATOM 3696 O O . LEU B 1 218 ? 97.126 150.981 84.999 1.00 198.05 218 LEU B O 1
ATOM 3701 N N . ALA B 1 219 ? 95.120 151.701 85.739 1.00 203.64 219 ALA B N 1
ATOM 3702 C CA . ALA B 1 219 ? 95.065 150.709 86.806 1.00 203.64 219 ALA B CA 1
ATOM 3703 C C . ALA B 1 219 ? 94.996 149.297 86.245 1.00 203.64 219 ALA B C 1
ATOM 3704 O O . ALA B 1 219 ? 95.670 148.387 86.745 1.00 203.64 219 ALA B O 1
ATOM 3706 N N . ARG B 1 220 ? 94.174 149.097 85.213 1.00 199.06 220 ARG B N 1
ATOM 3707 C CA . ARG B 1 220 ? 94.102 147.795 84.560 1.00 199.06 220 ARG B CA 1
ATOM 3708 C C . ARG B 1 220 ? 95.456 147.404 83.988 1.00 199.06 220 ARG B C 1
ATOM 3709 O O . ARG B 1 220 ? 95.865 146.241 84.071 1.00 199.06 220 ARG B O 1
ATOM 3717 N N . GLU B 1 221 ? 96.185 148.376 83.439 1.00 200.89 221 GLU B N 1
ATOM 3718 C CA . GLU B 1 221 ? 97.507 148.091 82.892 1.00 200.89 221 GLU B CA 1
ATOM 3719 C C . GLU B 1 221 ? 98.478 147.661 83.984 1.00 200.89 221 GLU B C 1
ATOM 3720 O O . GLU B 1 221 ? 99.221 146.682 83.813 1.00 200.89 221 GLU B O 1
ATOM 3726 N N . LEU B 1 222 ? 98.500 148.381 85.113 1.00 196.16 222 LEU B N 1
ATOM 3727 C CA . LEU B 1 222 ? 99.449 148.003 86.159 1.00 196.16 222 LEU B CA 1
ATOM 3728 C C . LEU B 1 222 ? 99.091 146.647 86.753 1.00 196.16 222 LEU B C 1
ATOM 3729 O O . LEU B 1 222 ? 99.977 145.831 87.022 1.00 196.16 222 LEU B O 1
ATOM 3734 N N . VAL B 1 223 ? 97.797 146.368 86.944 1.00 187.16 223 VAL B N 1
ATOM 3735 C CA . VAL B 1 223 ? 97.448 145.078 87.533 1.00 187.16 223 VAL B CA 1
ATOM 3736 C C . VAL B 1 223 ? 97.690 143.951 86.535 1.00 187.16 223 VAL B C 1
ATOM 3737 O O . VAL B 1 223 ? 98.005 142.822 86.931 1.00 187.16 223 VAL B O 1
ATOM 3741 N N . ARG B 1 224 ? 97.598 144.233 85.231 1.00 189.52 224 ARG B N 1
ATOM 3742 C CA . ARG B 1 224 ? 97.871 143.198 84.239 1.00 189.52 224 ARG B CA 1
ATOM 3743 C C . ARG B 1 224 ? 99.361 142.882 84.172 1.00 189.52 224 ARG B C 1
ATOM 3744 O O . ARG B 1 224 ? 99.757 141.708 84.156 1.00 189.52 224 ARG B O 1
ATOM 3752 N N . LEU B 1 225 ? 100.209 143.912 84.144 1.00 184.84 225 LEU B N 1
ATOM 3753 C CA . LEU B 1 225 ? 101.642 143.644 84.214 1.00 184.84 225 LEU B CA 1
ATOM 3754 C C . LEU B 1 225 ? 102.010 143.008 85.549 1.00 184.84 225 LEU B C 1
ATOM 3755 O O . LEU B 1 225 ? 102.947 142.202 85.621 1.00 184.84 225 LEU B O 1
ATOM 3760 N N . ALA B 1 226 ? 101.249 143.313 86.602 1.00 185.01 226 ALA B N 1
ATOM 3761 C CA . ALA B 1 226 ? 101.510 142.729 87.911 1.00 185.01 226 ALA B CA 1
ATOM 3762 C C . ALA B 1 226 ? 101.197 141.240 87.925 1.00 185.01 226 ALA B C 1
ATOM 3763 O O . ALA B 1 226 ? 101.979 140.447 88.450 1.00 185.01 226 ALA B O 1
ATOM 3765 N N . VAL B 1 227 ? 100.055 140.839 87.360 1.00 183.38 227 VAL B N 1
ATOM 3766 C CA . VAL B 1 227 ? 99.731 139.414 87.321 1.00 183.38 227 VAL B CA 1
ATOM 3767 C C . VAL B 1 227 ? 100.685 138.682 86.385 1.00 183.38 227 VAL B C 1
ATOM 3768 O O . VAL B 1 227 ? 101.083 137.542 86.656 1.00 183.38 227 VAL B O 1
ATOM 3772 N N . GLU B 1 228 ? 101.095 139.330 85.290 1.00 192.79 228 GLU B N 1
ATOM 3773 C CA . GLU B 1 228 ? 102.114 138.745 84.422 1.00 192.79 228 GLU B CA 1
ATOM 3774 C C . GLU B 1 228 ? 103.393 138.448 85.198 1.00 192.79 228 GLU B C 1
ATOM 3775 O O . GLU B 1 228 ? 103.869 137.304 85.228 1.00 192.79 228 GLU B O 1
ATOM 3781 N N . ALA B 1 229 ? 103.961 139.472 85.839 1.00 188.12 229 ALA B N 1
ATOM 3782 C CA . ALA B 1 229 ? 105.206 139.294 86.574 1.00 188.12 229 ALA B CA 1
ATOM 3783 C C . ALA B 1 229 ? 105.036 138.358 87.764 1.00 188.12 229 ALA B C 1
ATOM 3784 O O . ALA B 1 229 ? 105.977 137.643 88.124 1.00 188.12 229 ALA B O 1
ATOM 3786 N N . ALA B 1 230 ? 103.851 138.335 88.377 1.00 188.99 230 ALA B N 1
ATOM 3787 C CA . ALA B 1 230 ? 103.614 137.443 89.506 1.00 188.99 230 ALA B CA 1
ATOM 3788 C C . ALA B 1 230 ? 103.590 135.990 89.061 1.00 188.99 230 ALA B C 1
ATOM 3789 O O . ALA B 1 230 ? 104.177 135.126 89.719 1.00 188.99 230 ALA B O 1
ATOM 3791 N N . GLU B 1 231 ? 102.921 135.699 87.944 1.00 187.25 231 GLU B N 1
ATOM 3792 C CA . GLU B 1 231 ? 102.975 134.352 87.391 1.00 187.25 231 GLU B CA 1
ATOM 3793 C C . GLU B 1 231 ? 104.401 133.986 87.003 1.00 187.25 231 GLU B C 1
ATOM 3794 O O . GLU B 1 231 ? 104.838 132.847 87.213 1.00 187.25 231 GLU B O 1
ATOM 3800 N N . GLU B 1 232 ? 105.153 134.948 86.462 1.00 195.58 232 GLU B N 1
ATOM 3801 C CA . GLU B 1 232 ? 106.532 134.674 86.072 1.00 195.58 232 GLU B CA 1
ATOM 3802 C C . GLU B 1 232 ? 107.389 134.309 87.280 1.00 195.58 232 GLU B C 1
ATOM 3803 O O . GLU B 1 232 ? 108.150 133.334 87.244 1.00 195.58 232 GLU B O 1
ATOM 3809 N N . VAL B 1 233 ? 107.271 135.075 88.367 1.00 193.82 233 VAL B N 1
ATOM 3810 C CA . VAL B 1 233 ? 108.094 134.804 89.544 1.00 193.82 233 VAL B CA 1
ATOM 3811 C C . VAL B 1 233 ? 107.601 133.557 90.270 1.00 193.82 233 VAL B C 1
ATOM 3812 O O . VAL B 1 233 ? 108.387 132.860 90.922 1.00 193.82 233 VAL B O 1
ATOM 3816 N N . GLN B 1 234 ? 106.308 133.242 90.165 1.00 185.19 234 GLN B N 1
ATOM 3817 C CA . GLN B 1 234 ? 105.807 132.010 90.760 1.00 185.19 234 GLN B CA 1
ATOM 3818 C C . GLN B 1 234 ? 106.311 130.792 90.001 1.00 185.19 234 GLN B C 1
ATOM 3819 O O . GLN B 1 234 ? 106.572 129.745 90.605 1.00 185.19 234 GLN B O 1
ATOM 3825 N N . ARG B 1 235 ? 106.458 130.908 88.679 1.00 194.83 235 ARG B N 1
ATOM 3826 C CA . ARG B 1 235 ? 107.025 129.811 87.903 1.00 194.83 235 ARG B CA 1
ATOM 3827 C C . ARG B 1 235 ? 108.539 129.730 88.052 1.00 194.83 235 ARG B C 1
ATOM 3828 O O . ARG B 1 235 ? 109.109 128.640 87.925 1.00 194.83 235 ARG B O 1
ATOM 3836 N N . ASN B 1 236 ? 109.201 130.853 88.322 1.00 205.89 236 ASN B N 1
ATOM 3837 C CA . ASN B 1 236 ? 110.650 130.893 88.530 1.00 205.89 236 ASN B CA 1
ATOM 3838 C C . ASN B 1 236 ? 110.928 131.627 89.834 1.00 205.89 236 ASN B C 1
ATOM 3839 O O . ASN B 1 236 ? 111.232 132.826 89.840 1.00 205.89 236 ASN B O 1
ATOM 3844 N N . PRO B 1 237 ? 110.828 130.931 90.970 1.00 199.57 237 PRO B N 1
ATOM 3845 C CA . PRO B 1 237 ? 111.023 131.606 92.262 1.00 199.57 237 PRO B CA 1
ATOM 3846 C C . PRO B 1 237 ? 112.480 131.911 92.573 1.00 199.57 237 PRO B C 1
ATOM 3847 O O . PRO B 1 237 ? 112.768 132.917 93.232 1.00 199.57 237 PRO B O 1
ATOM 3851 N N . SER B 1 238 ? 113.405 131.074 92.112 1.00 202.64 238 SER B N 1
ATOM 3852 C CA . SER B 1 238 ? 114.818 131.202 92.452 1.00 202.64 238 SER B CA 1
ATOM 3853 C C . SER B 1 238 ? 115.554 132.238 91.602 1.00 202.64 238 SER B C 1
ATOM 3854 O O . SER B 1 238 ? 116.790 132.213 91.560 1.00 202.64 238 SER B O 1
ATOM 3857 N N . SER B 1 239 ? 114.838 133.143 90.938 1.00 203.05 239 SER B N 1
ATOM 3858 C CA . SER B 1 239 ? 115.444 134.141 90.062 1.00 203.05 239 SER B CA 1
ATOM 3859 C C . SER B 1 239 ? 115.441 135.492 90.773 1.00 203.05 239 SER B C 1
ATOM 3860 O O . SER B 1 239 ? 114.398 136.150 90.877 1.00 203.05 239 SER B O 1
ATOM 3863 N N . GLU B 1 240 ? 116.614 135.906 91.259 1.00 199.71 240 GLU B N 1
ATOM 3864 C CA . GLU B 1 240 ? 116.747 137.241 91.830 1.00 199.71 240 GLU B CA 1
ATOM 3865 C C . GLU B 1 240 ? 116.442 138.322 90.802 1.00 199.71 240 GLU B C 1
ATOM 3866 O O . GLU B 1 240 ? 116.025 139.424 91.173 1.00 199.71 240 GLU B O 1
ATOM 3872 N N . GLU B 1 241 ? 116.624 138.020 89.515 1.00 198.41 241 GLU B N 1
ATOM 3873 C CA . GLU B 1 241 ? 116.264 138.971 88.467 1.00 198.41 241 GLU B CA 1
ATOM 3874 C C . GLU B 1 241 ? 114.770 139.277 88.497 1.00 198.41 241 GLU B C 1
ATOM 3875 O O . GLU B 1 241 ? 114.364 140.443 88.558 1.00 198.41 241 GLU B O 1
ATOM 3881 N N . VAL B 1 242 ? 113.934 138.236 88.464 1.00 192.30 242 VAL B N 1
ATOM 3882 C CA . VAL B 1 242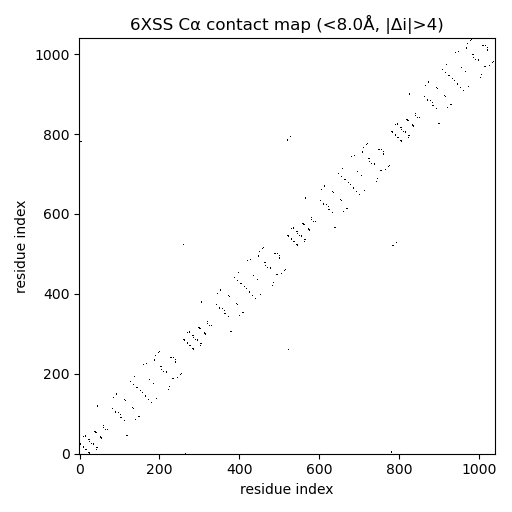 ? 112.493 138.466 88.505 1.00 192.30 242 VAL B CA 1
ATOM 3883 C C . VAL B 1 242 ? 112.066 138.970 89.876 1.00 192.30 242 VAL B C 1
ATOM 3884 O O . VAL B 1 242 ? 111.070 139.696 89.990 1.00 192.30 242 VAL B O 1
ATOM 3888 N N . ASN B 1 243 ? 112.809 138.627 90.932 1.00 193.08 243 ASN B N 1
ATOM 3889 C CA . ASN B 1 243 ? 112.515 139.188 92.247 1.00 193.08 243 ASN B CA 1
ATOM 3890 C C . ASN B 1 243 ? 112.678 140.705 92.240 1.00 193.08 243 ASN B C 1
ATOM 3891 O O . ASN B 1 243 ? 111.783 141.446 92.669 1.00 193.08 243 ASN B O 1
ATOM 3896 N N . GLU B 1 244 ? 113.817 141.187 91.738 1.00 184.63 244 GLU B N 1
ATOM 3897 C CA . GLU B 1 244 ? 114.024 142.625 91.617 1.00 184.63 244 GLU B CA 1
ATOM 3898 C C . GLU B 1 244 ? 113.043 143.250 90.635 1.00 184.63 244 GLU B C 1
ATOM 3899 O O . GLU B 1 244 ? 112.668 144.415 90.797 1.00 184.63 244 GLU B O 1
ATOM 3905 N N . ALA B 1 245 ? 112.613 142.497 89.619 1.00 184.87 245 ALA B N 1
ATOM 3906 C CA . ALA B 1 245 ? 111.616 143.014 88.686 1.00 184.87 245 ALA B CA 1
ATOM 3907 C C . ALA B 1 245 ? 110.291 143.280 89.390 1.00 184.87 245 ALA B C 1
ATOM 3908 O O . ALA B 1 245 ? 109.688 144.348 89.226 1.00 184.87 245 ALA B O 1
ATOM 3910 N N . LEU B 1 246 ? 109.821 142.312 90.181 1.00 184.31 246 LEU B N 1
ATOM 3911 C CA . LEU B 1 246 ? 108.602 142.514 90.962 1.00 184.31 246 LEU B CA 1
ATOM 3912 C C . LEU B 1 246 ? 108.772 143.629 91.984 1.00 184.31 246 LEU B C 1
ATOM 3913 O O . LEU B 1 246 ? 107.824 144.377 92.252 1.00 184.31 246 LEU B O 1
ATOM 3918 N N . LYS B 1 247 ? 109.961 143.745 92.582 1.00 181.60 247 LYS B N 1
ATOM 3919 C CA . LYS B 1 247 ? 110.212 144.836 93.522 1.00 181.60 247 LYS B CA 1
ATOM 3920 C C . LYS B 1 247 ? 110.103 146.191 92.830 1.00 181.60 247 LYS B C 1
ATOM 3921 O O . LYS B 1 247 ? 109.482 147.124 93.351 1.00 181.60 247 LYS B O 1
ATOM 3927 N N . ASP B 1 248 ? 110.707 146.316 91.647 1.00 186.74 248 ASP B N 1
ATOM 3928 C CA . ASP B 1 248 ? 110.579 147.543 90.870 1.00 186.74 248 ASP B CA 1
ATOM 3929 C C . ASP B 1 248 ? 109.129 147.809 90.489 1.00 186.74 248 ASP B C 1
ATOM 3930 O O . ASP B 1 248 ? 108.681 148.961 90.512 1.00 186.74 248 ASP B O 1
ATOM 3935 N N . ILE B 1 249 ? 108.381 146.758 90.155 1.00 183.83 249 ILE B N 1
ATOM 3936 C CA . ILE B 1 249 ? 106.991 146.927 89.743 1.00 183.83 249 ILE B CA 1
ATOM 3937 C C . ILE B 1 249 ? 106.144 147.430 90.906 1.00 183.83 249 ILE B C 1
ATOM 3938 O O . ILE B 1 249 ? 105.336 148.354 90.753 1.00 183.83 249 ILE B O 1
ATOM 3943 N N . VAL B 1 250 ? 106.321 146.838 92.089 1.00 183.52 250 VAL B N 1
ATOM 3944 C CA . VAL B 1 250 ? 105.551 147.282 93.248 1.00 183.52 250 VAL B CA 1
ATOM 3945 C C . VAL B 1 250 ? 105.982 148.682 93.670 1.00 183.52 250 VAL B C 1
ATOM 3946 O O . VAL B 1 250 ? 105.150 149.485 94.114 1.00 183.52 250 VAL B O 1
ATOM 3950 N N . LYS B 1 251 ? 107.267 149.016 93.512 1.00 182.74 251 LYS B N 1
ATOM 3951 C CA . LYS B 1 251 ? 107.706 150.382 93.778 1.00 182.74 251 LYS B CA 1
ATOM 3952 C C . LYS B 1 251 ? 107.034 151.367 92.831 1.00 182.74 251 LYS B C 1
ATOM 3953 O O . LYS B 1 251 ? 106.615 152.454 93.247 1.00 182.74 251 LYS B O 1
ATOM 3959 N N . ALA B 1 252 ? 106.917 151.001 91.553 1.00 186.91 252 ALA B N 1
ATOM 3960 C CA . ALA B 1 252 ? 106.254 151.871 90.588 1.00 186.91 252 ALA B CA 1
ATOM 3961 C C . ALA B 1 252 ? 104.774 152.029 90.912 1.00 186.91 252 ALA B C 1
ATOM 3962 O O . ALA B 1 252 ? 104.221 153.128 90.789 1.00 186.91 252 ALA B O 1
ATOM 3964 N N . ILE B 1 253 ? 104.116 150.943 91.325 1.00 186.10 253 ILE B N 1
ATOM 3965 C CA . ILE B 1 253 ? 102.706 151.037 91.702 1.00 186.10 253 ILE B CA 1
ATOM 3966 C C . ILE B 1 253 ? 102.536 151.948 92.910 1.00 186.10 253 ILE B C 1
ATOM 3967 O O . ILE B 1 253 ? 101.605 152.763 92.967 1.00 186.10 253 ILE B O 1
ATOM 3972 N N . GLN B 1 254 ? 103.431 151.829 93.895 1.00 192.31 254 GLN B N 1
ATOM 3973 C CA . GLN B 1 254 ? 103.357 152.700 95.063 1.00 192.31 254 GLN B CA 1
ATOM 3974 C C . GLN B 1 254 ? 103.568 154.158 94.674 1.00 192.31 254 GLN B C 1
ATOM 3975 O O . GLN B 1 254 ? 102.833 155.043 95.128 1.00 192.31 254 GLN B O 1
ATOM 3981 N N . GLU B 1 255 ? 104.569 154.426 93.831 1.00 200.90 255 GLU B N 1
ATOM 3982 C CA . GLU B 1 255 ? 104.803 155.791 93.373 1.00 200.90 255 GLU B CA 1
ATOM 3983 C C . GLU B 1 255 ? 103.581 156.347 92.655 1.00 200.90 255 GLU B C 1
ATOM 3984 O O . GLU B 1 255 ? 103.175 157.489 92.897 1.00 200.90 255 GLU B O 1
ATOM 3990 N N . ALA B 1 256 ? 102.964 155.543 91.786 1.00 202.17 256 ALA B N 1
ATOM 3991 C CA . ALA B 1 256 ? 101.800 156.011 91.042 1.00 202.17 256 ALA B CA 1
ATOM 3992 C C . ALA B 1 256 ? 100.619 156.288 91.966 1.00 202.17 256 ALA B C 1
ATOM 3993 O O . ALA B 1 256 ? 99.930 157.304 91.813 1.00 202.17 256 ALA B O 1
ATOM 3995 N N . VAL B 1 257 ? 100.370 155.399 92.932 1.00 200.32 257 VAL B N 1
ATOM 3996 C CA . VAL B 1 257 ? 99.202 155.573 93.790 1.00 200.32 257 VAL B CA 1
ATOM 3997 C C . VAL B 1 257 ? 99.403 156.741 94.748 1.00 200.32 257 VAL B C 1
ATOM 3998 O O . VAL B 1 257 ? 98.439 157.424 95.115 1.00 200.32 257 VAL B O 1
ATOM 4002 N N . GLU B 1 258 ? 100.646 157.008 95.161 1.00 210.51 258 GLU B N 1
ATOM 4003 C CA . GLU B 1 258 ? 100.891 158.188 95.984 1.00 210.51 258 GLU B CA 1
ATOM 4004 C C . GLU B 1 258 ? 100.937 159.465 95.157 1.00 210.51 258 GLU B C 1
ATOM 4005 O O . GLU B 1 258 ? 100.748 160.556 95.707 1.00 210.51 258 GLU B O 1
ATOM 4011 N N . SER B 1 259 ? 101.185 159.359 93.849 1.00 208.46 259 SER B N 1
ATOM 4012 C CA . SER B 1 259 ? 101.144 160.540 92.997 1.00 208.46 259 SER B CA 1
ATOM 4013 C C . SER B 1 259 ? 99.714 160.941 92.662 1.00 208.46 259 SER B C 1
ATOM 4014 O O . SER B 1 259 ? 99.377 162.130 92.696 1.00 208.46 259 SER B O 1
ATOM 4017 N N . LEU B 1 260 ? 98.862 159.972 92.335 1.00 206.10 260 LEU B N 1
ATOM 4018 C CA . LEU B 1 260 ? 97.472 160.274 92.011 1.00 206.10 260 LEU B CA 1
ATOM 4019 C C . LEU B 1 260 ? 96.701 160.687 93.261 1.00 206.10 260 LEU B C 1
ATOM 4020 O O . LEU B 1 260 ? 95.547 161.108 93.179 1.00 206.10 260 LEU B O 1
ATOM 4025 N N . ALA C 1 1 ? 114.022 112.420 139.888 1.00 92.76 1 ALA C N 1
ATOM 4026 C CA . ALA C 1 1 ? 115.183 112.805 139.096 1.00 92.76 1 ALA C CA 1
ATOM 4027 C C . ALA C 1 1 ? 115.026 112.362 137.646 1.00 92.76 1 ALA C C 1
ATOM 4028 O O . ALA C 1 1 ? 114.951 113.190 136.738 1.00 92.76 1 ALA C O 1
ATOM 4030 N N . SER C 1 2 ? 114.974 111.045 137.436 1.00 78.18 2 SER C N 1
ATOM 4031 C CA . SER C 1 2 ? 114.838 110.507 136.088 1.00 78.18 2 SER C CA 1
ATOM 4032 C C . SER C 1 2 ? 113.459 110.755 135.493 1.00 78.18 2 SER C C 1
ATOM 4033 O O . SER C 1 2 ? 113.287 110.588 134.281 1.00 78.18 2 SER C O 1
ATOM 4036 N N . SER C 1 3 ? 112.480 111.145 136.312 1.00 72.43 3 SER C N 1
ATOM 4037 C CA . SER C 1 3 ? 111.143 111.416 135.796 1.00 72.43 3 SER C CA 1
ATOM 4038 C C . SER C 1 3 ? 111.165 112.558 134.789 1.00 72.43 3 SER C C 1
ATOM 4039 O O . SER C 1 3 ? 110.568 112.467 133.709 1.00 72.43 3 SER C O 1
ATOM 4042 N N . TRP C 1 4 ? 111.858 113.647 135.123 1.00 65.31 4 TRP C N 1
ATOM 4043 C CA . TRP C 1 4 ? 111.937 114.762 134.190 1.00 65.31 4 TRP C CA 1
ATOM 4044 C C . TRP C 1 4 ? 112.798 114.421 132.982 1.00 65.31 4 TRP C C 1
ATOM 4045 O O . TRP C 1 4 ? 112.586 114.974 131.900 1.00 65.31 4 TRP C O 1
ATOM 4056 N N . VAL C 1 5 ? 113.752 113.501 133.135 1.00 57.49 5 VAL C N 1
ATOM 4057 C CA . VAL C 1 5 ? 114.503 113.022 131.977 1.00 57.49 5 VAL C CA 1
ATOM 4058 C C . VAL C 1 5 ? 113.574 112.292 131.018 1.00 57.49 5 VAL C C 1
ATOM 4059 O O . VAL C 1 5 ? 113.626 112.490 129.797 1.00 57.49 5 VAL C O 1
ATOM 4063 N N . MET C 1 6 ? 112.709 111.431 131.561 1.00 60.31 6 MET C N 1
ATOM 4064 C CA . MET C 1 6 ? 111.706 110.765 130.737 1.00 60.31 6 MET C CA 1
ATOM 4065 C C . MET C 1 6 ? 110.782 111.779 130.079 1.00 60.31 6 MET C C 1
ATOM 4066 O O . MET C 1 6 ? 110.414 111.630 128.909 1.00 60.31 6 MET C O 1
ATOM 4071 N N . LEU C 1 7 ? 110.392 112.813 130.824 1.00 55.86 7 LEU C N 1
ATOM 4072 C CA . LEU C 1 7 ? 109.514 113.838 130.270 1.00 55.86 7 LEU C CA 1
ATOM 4073 C C . LEU C 1 7 ? 110.180 114.564 129.108 1.00 55.86 7 LEU C C 1
ATOM 4074 O O . LEU C 1 7 ? 109.546 114.820 128.077 1.00 55.86 7 LEU C O 1
ATOM 4079 N N . GLY C 1 8 ? 111.461 114.900 129.258 1.00 51.41 8 GLY C N 1
ATOM 4080 C CA . GLY C 1 8 ? 112.178 115.550 128.173 1.00 51.41 8 GLY C CA 1
ATOM 4081 C C . GLY C 1 8 ? 112.334 114.651 126.963 1.00 51.41 8 GLY C C 1
ATOM 4082 O O . GLY C 1 8 ? 112.195 115.100 125.823 1.00 51.41 8 GLY C O 1
ATOM 4083 N N . LEU C 1 9 ? 112.621 113.368 127.191 1.00 46.54 9 LEU C N 1
ATOM 4084 C CA . LEU C 1 9 ? 112.699 112.426 126.080 1.00 46.54 9 LEU C CA 1
ATOM 4085 C C . LEU C 1 9 ? 111.366 112.337 125.347 1.00 46.54 9 LEU C C 1
ATOM 4086 O O . LEU C 1 9 ? 111.322 112.342 124.108 1.00 46.54 9 LEU C O 1
ATOM 4091 N N . LEU C 1 10 ? 110.267 112.274 126.099 1.00 45.57 10 LEU C N 1
ATOM 4092 C CA . LEU C 1 10 ? 108.944 112.205 125.491 1.00 45.57 10 LEU C CA 1
ATOM 4093 C C . LEU C 1 10 ? 108.654 113.455 124.673 1.00 45.57 10 LEU C C 1
ATOM 4094 O O . LEU C 1 10 ? 108.164 113.373 123.542 1.00 45.57 10 LEU C O 1
ATOM 4099 N N . LEU C 1 11 ? 108.955 114.627 125.235 1.00 51.95 11 LEU C N 1
ATOM 4100 C CA . LEU C 1 11 ? 108.748 115.872 124.503 1.00 51.95 11 LEU C CA 1
ATOM 4101 C C . LEU C 1 11 ? 109.592 115.911 123.237 1.00 51.95 11 LEU C C 1
ATOM 4102 O O . LEU C 1 11 ? 109.145 116.413 122.199 1.00 51.95 11 LEU C O 1
ATOM 4107 N N . SER C 1 12 ? 110.820 115.389 123.303 1.00 47.52 12 SER C N 1
ATOM 4108 C CA . SER C 1 12 ? 111.665 115.334 122.116 1.00 47.52 12 SER C CA 1
ATOM 4109 C C . SER C 1 12 ? 111.102 114.377 121.075 1.00 47.52 12 SER C C 1
ATOM 4110 O O . SER C 1 12 ? 111.326 114.568 119.875 1.00 47.52 12 SER C O 1
ATOM 4113 N N . LEU C 1 13 ? 110.379 113.343 121.507 1.00 46.09 13 LEU C N 1
ATOM 4114 C CA . LEU C 1 13 ? 109.735 112.458 120.545 1.00 46.09 13 LEU C CA 1
ATOM 4115 C C . LEU C 1 13 ? 108.610 113.145 119.785 1.00 46.09 13 LEU C C 1
ATOM 4116 O O . LEU C 1 13 ? 108.249 112.688 118.696 1.00 46.09 13 LEU C O 1
ATOM 4121 N N . LEU C 1 14 ? 108.031 114.186 120.374 1.00 50.39 14 LEU C N 1
ATOM 4122 C CA . LEU C 1 14 ? 106.902 114.901 119.781 1.00 50.39 14 LEU C CA 1
ATOM 4123 C C . LEU C 1 14 ? 107.326 116.118 118.974 1.00 50.39 14 LEU C C 1
ATOM 4124 O O . LEU C 1 14 ? 106.481 116.941 118.608 1.00 50.39 14 LEU C O 1
ATOM 4129 N N . ASN C 1 15 ? 108.642 116.242 118.795 1.00 58.13 15 ASN C N 1
ATOM 4130 C CA . ASN C 1 15 ? 109.326 117.320 118.063 1.00 58.13 15 ASN C CA 1
ATOM 4131 C C . ASN C 1 15 ? 109.314 118.642 118.821 1.00 58.13 15 ASN C C 1
ATOM 4132 O O . ASN C 1 15 ? 109.627 119.696 118.268 1.00 58.13 15 ASN C O 1
ATOM 4137 N N . ARG C 1 16 ? 108.947 118.568 120.097 1.00 62.32 16 ARG C N 1
ATOM 4138 C CA . ARG C 1 16 ? 108.959 119.739 120.961 1.00 62.32 16 ARG C CA 1
ATOM 4139 C C . ARG C 1 16 ? 110.345 119.808 121.592 1.00 62.32 16 ARG C C 1
ATOM 4140 O O . ARG C 1 16 ? 110.516 119.517 122.776 1.00 62.32 16 ARG C O 1
ATOM 4148 N N . LEU C 1 17 ? 111.331 120.193 120.793 1.00 61.91 17 LEU C N 1
ATOM 4149 C CA . LEU C 1 17 ? 112.710 120.268 121.236 1.00 61.91 17 LEU C CA 1
ATOM 4150 C C . LEU C 1 17 ? 112.917 121.287 122.340 1.00 61.91 17 LEU C C 1
ATOM 4151 O O . LEU C 1 17 ? 113.691 121.056 123.269 1.00 61.91 17 LEU C O 1
ATOM 4156 N N . SER C 1 18 ? 112.226 122.416 122.242 1.00 67.28 18 SER C N 1
ATOM 4157 C CA . SER C 1 18 ? 112.431 123.474 123.227 1.00 67.28 18 SER C CA 1
ATOM 4158 C C . SER C 1 18 ? 111.960 123.038 124.609 1.00 67.28 18 SER C C 1
ATOM 4159 O O . SER C 1 18 ? 112.693 123.168 125.598 1.00 67.28 18 SER C O 1
ATOM 4162 N N . LEU C 1 19 ? 110.732 122.523 124.697 1.00 64.81 19 LEU C N 1
ATOM 4163 C CA . LEU C 1 19 ? 110.245 122.001 125.968 1.00 64.81 19 LEU C CA 1
ATOM 4164 C C . LEU C 1 19 ? 111.078 120.819 126.435 1.00 64.81 19 LEU C C 1
ATOM 4165 O O . LEU C 1 19 ? 111.252 120.620 127.642 1.00 64.81 19 LEU C O 1
ATOM 4170 N N . ALA C 1 20 ? 111.605 120.029 125.499 1.00 64.07 20 ALA C N 1
ATOM 4171 C CA . ALA C 1 20 ? 112.495 118.935 125.870 1.00 64.07 20 ALA C CA 1
ATOM 4172 C C . ALA C 1 20 ? 113.745 119.464 126.561 1.00 64.07 20 ALA C C 1
ATOM 4173 O O . ALA C 1 20 ? 114.155 118.952 127.608 1.00 64.07 20 ALA C O 1
ATOM 4175 N N . ALA C 1 21 ? 114.361 120.497 125.985 1.00 69.44 21 ALA C N 1
ATOM 4176 C CA . ALA C 1 21 ? 115.551 121.082 126.593 1.00 69.44 21 ALA C CA 1
ATOM 4177 C C . ALA C 1 21 ? 115.225 121.704 127.942 1.00 69.44 21 ALA C C 1
ATOM 4178 O O . ALA C 1 21 ? 116.027 121.628 128.881 1.00 69.44 21 ALA C O 1
ATOM 4180 N N . GLU C 1 22 ? 114.048 122.321 128.062 1.00 76.99 22 GLU C N 1
ATOM 4181 C CA . GLU C 1 22 ? 113.651 122.896 129.344 1.00 76.99 22 GLU C CA 1
ATOM 4182 C C . GLU C 1 22 ? 113.480 121.813 130.403 1.00 76.99 22 GLU C C 1
ATOM 4183 O O . GLU C 1 22 ? 113.919 121.976 131.549 1.00 76.99 22 GLU C O 1
ATOM 4189 N N . ALA C 1 23 ? 112.850 120.696 130.035 1.00 70.28 23 ALA C N 1
ATOM 4190 C CA . ALA C 1 23 ? 112.691 119.593 130.977 1.00 70.28 23 ALA C CA 1
ATOM 4191 C C . ALA C 1 23 ? 114.037 118.987 131.345 1.00 70.28 23 ALA C C 1
ATOM 4192 O O . ALA C 1 23 ? 114.244 118.571 132.489 1.00 70.28 23 ALA C O 1
ATOM 4194 N N . TYR C 1 24 ? 114.969 118.933 130.391 1.00 63.67 24 TYR C N 1
ATOM 4195 C CA . TYR C 1 24 ? 116.308 118.447 130.702 1.00 63.67 24 TYR C CA 1
ATOM 4196 C C . TYR C 1 24 ? 117.008 119.372 131.689 1.00 63.67 24 TYR C C 1
ATOM 4197 O O . TYR C 1 24 ? 117.665 118.910 132.630 1.00 63.67 24 TYR C O 1
ATOM 4206 N N . LYS C 1 25 ? 116.883 120.684 131.483 1.00 74.47 25 LYS C N 1
ATOM 4207 C CA . LYS C 1 25 ? 117.460 121.638 132.422 1.00 74.47 25 LYS C CA 1
ATOM 4208 C C . LYS C 1 25 ? 116.851 121.477 133.808 1.00 74.47 25 LYS C C 1
ATOM 4209 O O . LYS C 1 25 ? 117.561 121.542 134.817 1.00 74.47 25 LYS C O 1
ATOM 4215 N N . LYS C 1 26 ? 115.538 121.255 133.875 1.00 79.58 26 LYS C N 1
ATOM 4216 C CA . LYS C 1 26 ? 114.895 121.061 135.172 1.00 79.58 26 LYS C CA 1
ATOM 4217 C C . LYS C 1 26 ? 115.364 119.772 135.837 1.00 79.58 26 LYS C C 1
ATOM 4218 O O . LYS C 1 26 ? 115.560 119.730 137.057 1.00 79.58 26 LYS C O 1
ATOM 4224 N N . ALA C 1 27 ? 115.546 118.710 135.050 1.00 82.13 27 ALA C N 1
ATOM 4225 C CA . ALA C 1 27 ? 116.054 117.458 135.600 1.00 82.13 27 ALA C CA 1
ATOM 4226 C C . ALA C 1 27 ? 117.462 117.635 136.149 1.00 82.13 27 ALA C C 1
ATOM 4227 O O . ALA C 1 27 ? 117.798 117.092 137.207 1.00 82.13 27 ALA C O 1
ATOM 4229 N N . ILE C 1 28 ? 118.300 118.389 135.437 1.00 86.40 28 ILE C N 1
ATOM 4230 C CA . ILE C 1 28 ? 119.640 118.673 135.937 1.00 86.40 28 ILE C CA 1
ATOM 4231 C C . ILE C 1 28 ? 119.564 119.512 137.206 1.00 86.40 28 ILE C C 1
ATOM 4232 O O . ILE C 1 28 ? 120.359 119.331 138.135 1.00 86.40 28 ILE C O 1
ATOM 4237 N N . GLU C 1 29 ? 118.607 120.438 137.267 1.00 97.75 29 GLU C N 1
ATOM 4238 C CA . GLU C 1 29 ? 118.402 121.216 138.483 1.00 97.75 29 GLU C CA 1
ATOM 4239 C C . GLU C 1 29 ? 118.038 120.315 139.656 1.00 97.75 29 GLU C C 1
ATOM 4240 O O . GLU C 1 29 ? 118.487 120.540 140.785 1.00 97.75 29 GLU C O 1
ATOM 4246 N N . LEU C 1 30 ? 117.227 119.284 139.406 1.00 95.93 30 LEU C N 1
ATOM 4247 C CA . LEU C 1 30 ? 116.870 118.351 140.470 1.00 95.93 30 LEU C CA 1
ATOM 4248 C C . LEU C 1 30 ? 118.086 117.570 140.953 1.00 95.93 30 LEU C C 1
ATOM 4249 O O . LEU C 1 30 ? 118.244 117.340 142.157 1.00 95.93 30 LEU C O 1
ATOM 4254 N N . ASP C 1 31 ? 118.949 117.151 140.033 1.00 104.84 31 ASP C N 1
ATOM 4255 C CA . ASP C 1 31 ? 120.152 116.395 140.381 1.00 104.84 31 ASP C CA 1
ATOM 4256 C C . ASP C 1 31 ? 121.203 116.633 139.307 1.00 104.84 31 ASP C C 1
ATOM 4257 O O . ASP C 1 31 ? 121.164 116.008 138.236 1.00 104.84 31 ASP C O 1
ATOM 4262 N N . PRO C 1 32 ? 122.162 117.531 139.551 1.00 103.42 32 PRO C N 1
ATOM 4263 C CA . PRO C 1 32 ? 123.197 117.808 138.543 1.00 103.42 32 PRO C CA 1
ATOM 4264 C C . PRO C 1 32 ? 124.202 116.684 138.359 1.00 103.42 32 PRO C C 1
ATOM 4265 O O . PRO C 1 32 ? 125.092 116.811 137.511 1.00 103.42 32 PRO C O 1
ATOM 4269 N N . ASN C 1 33 ? 124.096 115.594 139.117 1.00 107.63 33 ASN C N 1
ATOM 4270 C CA . ASN C 1 33 ? 125.012 114.469 139.006 1.00 107.63 33 ASN C CA 1
ATOM 4271 C C . ASN C 1 33 ? 124.561 113.443 137.972 1.00 107.63 33 ASN C C 1
ATOM 4272 O O . ASN C 1 33 ? 125.023 112.297 138.005 1.00 107.63 33 ASN C O 1
ATOM 4277 N N . ASP C 1 34 ? 123.673 113.828 137.060 1.00 95.35 34 ASP C N 1
ATOM 4278 C CA . ASP C 1 34 ? 123.150 112.931 136.033 1.00 95.35 34 ASP C CA 1
ATOM 4279 C C . ASP C 1 34 ? 123.884 113.227 134.729 1.00 95.35 34 ASP C C 1
ATOM 4280 O O . ASP C 1 34 ? 123.602 114.223 134.057 1.00 95.35 34 ASP C O 1
ATOM 4285 N N . ALA C 1 35 ? 124.831 112.357 134.376 1.00 85.39 35 ALA C N 1
ATOM 4286 C CA . ALA C 1 35 ? 125.549 112.524 133.118 1.00 85.39 35 ALA C CA 1
ATOM 4287 C C . ALA C 1 35 ? 124.627 112.327 131.924 1.00 85.39 35 ALA C C 1
ATOM 4288 O O . ALA C 1 35 ? 124.768 113.014 130.907 1.00 85.39 35 ALA C O 1
ATOM 4290 N N . LEU C 1 36 ? 123.678 111.395 132.030 1.00 72.38 36 LEU C N 1
ATOM 4291 C CA . LEU C 1 36 ? 122.734 111.170 130.941 1.00 72.38 36 LEU C CA 1
ATOM 4292 C C . LEU C 1 36 ? 121.881 112.405 130.691 1.00 72.38 36 LEU C C 1
ATOM 4293 O O . LEU C 1 36 ? 121.550 112.719 129.542 1.00 72.38 36 LEU C O 1
ATOM 4298 N N . ALA C 1 37 ? 121.520 113.124 131.755 1.00 72.10 37 ALA C N 1
ATOM 4299 C CA . ALA C 1 37 ? 120.713 114.329 131.594 1.00 72.10 37 ALA C CA 1
ATOM 4300 C C . ALA C 1 37 ? 121.466 115.392 130.805 1.00 72.10 37 ALA C C 1
ATOM 4301 O O . ALA C 1 37 ? 120.935 115.955 129.841 1.00 72.10 37 ALA C O 1
ATOM 4303 N N . TRP C 1 38 ? 122.707 115.683 131.206 1.00 76.04 38 TRP C N 1
ATOM 4304 C CA . TRP C 1 38 ? 123.523 116.643 130.467 1.00 76.04 38 TRP C CA 1
ATOM 4305 C C . TRP C 1 38 ? 123.739 116.185 129.032 1.00 76.04 38 TRP C C 1
ATOM 4306 O O . TRP C 1 38 ? 123.717 116.995 128.096 1.00 76.04 38 TRP C O 1
ATOM 4317 N N . LEU C 1 39 ? 123.950 114.883 128.848 1.00 64.16 39 LEU C N 1
ATOM 4318 C CA . LEU C 1 39 ? 124.168 114.324 127.520 1.00 64.16 39 LEU C CA 1
ATOM 4319 C C . LEU C 1 39 ? 122.974 114.589 126.613 1.00 64.16 39 LEU C C 1
ATOM 4320 O O . LEU C 1 39 ? 123.118 115.128 125.508 1.00 64.16 39 LEU C O 1
ATOM 4325 N N . LEU C 1 40 ? 121.778 114.227 127.078 1.00 63.41 40 LEU C N 1
ATOM 4326 C CA . LEU C 1 40 ? 120.574 114.434 126.283 1.00 63.41 40 LEU C CA 1
ATOM 4327 C C . LEU C 1 40 ? 120.296 115.916 126.073 1.00 63.41 40 LEU C C 1
ATOM 4328 O O . LEU C 1 40 ? 119.829 116.318 125.001 1.00 63.41 40 LEU C O 1
ATOM 4333 N N . LEU C 1 41 ? 120.575 116.744 127.084 1.00 64.53 41 LEU C N 1
ATOM 4334 C CA . LEU C 1 41 ? 120.350 118.177 126.937 1.00 64.53 41 LEU C CA 1
ATOM 4335 C C . LEU C 1 41 ? 121.235 118.760 125.847 1.00 64.53 41 LEU C C 1
ATOM 4336 O O . LEU C 1 41 ? 120.768 119.543 125.014 1.00 64.53 41 LEU C O 1
ATOM 4341 N N . GLY C 1 42 ? 122.516 118.395 125.838 1.00 74.15 42 GLY C N 1
ATOM 4342 C CA . GLY C 1 42 ? 123.383 118.836 124.759 1.00 74.15 42 GLY C CA 1
ATOM 4343 C C . GLY C 1 42 ? 122.927 118.322 123.409 1.00 74.15 42 GLY C C 1
ATOM 4344 O O . GLY C 1 42 ? 122.920 119.061 122.419 1.00 74.15 42 GLY C O 1
ATOM 4345 N N . SER C 1 43 ? 122.525 117.050 123.354 1.00 67.62 43 SER C N 1
ATOM 4346 C CA . SER C 1 43 ? 122.076 116.467 122.095 1.00 67.62 43 SER C CA 1
ATOM 4347 C C . SER C 1 43 ? 120.884 117.229 121.530 1.00 67.62 43 SER C C 1
ATOM 4348 O O . SER C 1 43 ? 120.825 117.508 120.327 1.00 67.62 43 SER C O 1
ATOM 4351 N N . VAL C 1 44 ? 119.925 117.583 122.386 1.00 66.97 44 VAL C N 1
ATOM 4352 C CA . VAL C 1 44 ? 118.725 118.255 121.896 1.00 66.97 44 VAL C CA 1
ATOM 4353 C C . VAL C 1 44 ? 119.011 119.724 121.608 1.00 66.97 44 VAL C C 1
ATOM 4354 O O . VAL C 1 44 ? 118.461 120.301 120.662 1.00 66.97 44 VAL C O 1
ATOM 4358 N N . LEU C 1 45 ? 119.885 120.352 122.400 1.00 72.33 45 LEU C N 1
ATOM 4359 C CA . LEU C 1 45 ? 120.223 121.748 122.160 1.00 72.33 45 LEU C CA 1
ATOM 4360 C C . LEU C 1 45 ? 120.994 121.916 120.862 1.00 72.33 45 LEU C C 1
ATOM 4361 O O . LEU C 1 45 ? 120.939 122.986 120.245 1.00 72.33 45 LEU C O 1
ATOM 4366 N N . LEU C 1 46 ? 121.718 120.878 120.436 1.00 76.48 46 LEU C N 1
ATOM 4367 C CA . LEU C 1 46 ? 122.385 120.935 119.140 1.00 76.48 46 LEU C CA 1
ATOM 4368 C C . LEU C 1 46 ? 121.385 121.170 118.017 1.00 76.48 46 LEU C C 1
ATOM 4369 O O . LEU C 1 46 ? 121.693 121.850 117.031 1.00 76.48 46 LEU C O 1
ATOM 4374 N N . LEU C 1 47 ? 120.188 120.616 118.166 1.00 67.68 47 LEU C N 1
ATOM 4375 C CA . LEU C 1 47 ? 119.153 120.744 117.145 1.00 67.68 47 LEU C CA 1
ATOM 4376 C C . LEU C 1 47 ? 118.503 122.122 117.100 1.00 67.68 47 LEU C C 1
ATOM 4377 O O . LEU C 1 47 ? 117.941 122.514 116.079 1.00 67.68 47 LEU C O 1
ATOM 4382 N N . LEU C 1 48 ? 118.581 122.852 118.205 1.00 71.20 48 LEU C N 1
ATOM 4383 C CA . LEU C 1 48 ? 117.974 124.177 118.279 1.00 71.20 48 LEU C CA 1
ATOM 4384 C C . LEU C 1 48 ? 118.790 125.260 117.575 1.00 71.20 48 LEU C C 1
ATOM 4385 O O . LEU C 1 48 ? 118.229 126.158 116.949 1.00 71.20 48 LEU C O 1
ATOM 4390 N N . GLY C 1 49 ? 120.110 125.170 117.676 1.00 77.52 49 GLY C N 1
ATOM 4391 C CA . GLY C 1 49 ? 120.983 126.146 117.053 1.00 77.52 49 GLY C CA 1
ATOM 4392 C C . GLY C 1 49 ? 121.904 126.778 118.087 1.00 77.52 49 GLY C C 1
ATOM 4393 O O . GLY C 1 49 ? 122.784 127.564 117.744 1.00 77.52 49 GLY C O 1
ATOM 4394 N N . ARG C 1 50 ? 121.698 126.432 119.357 1.00 79.32 50 ARG C N 1
ATOM 4395 C CA . ARG C 1 50 ? 122.506 126.953 120.454 1.00 79.32 50 ARG C CA 1
ATOM 4396 C C . ARG C 1 50 ? 123.711 126.052 120.688 1.00 79.32 50 ARG C C 1
ATOM 4397 O O . ARG C 1 50 ? 123.838 125.418 121.735 1.00 79.32 50 ARG C O 1
ATOM 4405 N N . GLU C 1 51 ? 124.599 126.019 119.704 1.00 92.56 51 GLU C N 1
ATOM 4406 C CA . GLU C 1 51 ? 125.796 125.187 119.741 1.00 92.56 51 GLU C CA 1
ATOM 4407 C C . GLU C 1 51 ? 126.622 125.436 120.996 1.00 92.56 51 GLU C C 1
ATOM 4408 O O . GLU C 1 51 ? 127.293 124.520 121.481 1.00 92.56 51 GLU C O 1
ATOM 4414 N N . GLU C 1 52 ? 126.589 126.658 121.533 1.00 96.84 52 GLU C N 1
ATOM 4415 C CA . GLU C 1 52 ? 127.387 126.965 122.716 1.00 96.84 52 GLU C CA 1
ATOM 4416 C C . GLU C 1 52 ? 126.855 126.236 123.944 1.00 96.84 52 GLU C C 1
ATOM 4417 O O . GLU C 1 52 ? 127.624 125.642 124.709 1.00 96.84 52 GLU C O 1
ATOM 4423 N N . GLU C 1 53 ? 125.537 126.275 124.150 1.00 91.56 53 GLU C N 1
ATOM 4424 C CA . GLU C 1 53 ? 124.951 125.560 125.278 1.00 91.56 53 GLU C CA 1
ATOM 4425 C C . GLU C 1 53 ? 125.139 124.056 125.130 1.00 91.56 53 GLU C C 1
ATOM 4426 O O . GLU C 1 53 ? 125.378 123.352 126.118 1.00 91.56 53 GLU C O 1
ATOM 4432 N N . ALA C 1 54 ? 125.048 123.549 123.899 1.00 90.81 54 ALA C N 1
ATOM 4433 C CA . ALA C 1 54 ? 125.276 122.126 123.671 1.00 90.81 54 ALA C CA 1
ATOM 4434 C C . ALA C 1 54 ? 126.720 121.746 123.972 1.00 90.81 54 ALA C C 1
ATOM 4435 O O . ALA C 1 54 ? 126.983 120.687 124.552 1.00 90.81 54 ALA C O 1
ATOM 4437 N N . GLU C 1 55 ? 127.670 122.603 123.592 1.00 95.55 55 GLU C N 1
ATOM 4438 C CA . GLU C 1 55 ? 129.072 122.336 123.895 1.00 95.55 55 GLU C CA 1
ATOM 4439 C C . GLU C 1 55 ? 129.322 122.372 125.397 1.00 95.55 55 GLU C C 1
ATOM 4440 O O . GLU C 1 55 ? 130.084 121.555 125.928 1.00 95.55 55 GLU C O 1
ATOM 4446 N N . GLU C 1 56 ? 128.683 123.309 126.100 1.00 95.33 56 GLU C N 1
ATOM 4447 C CA . GLU C 1 56 ? 128.824 123.364 127.552 1.00 95.33 56 GLU C CA 1
ATOM 4448 C C . GLU C 1 56 ? 128.240 122.118 128.206 1.00 95.33 56 GLU C C 1
ATOM 4449 O O . GLU C 1 56 ? 128.820 121.573 129.154 1.00 95.33 56 GLU C O 1
ATOM 4455 N N . ALA C 1 57 ? 127.093 121.649 127.710 1.00 89.29 57 ALA C N 1
ATOM 4456 C CA . ALA C 1 57 ? 126.502 120.428 128.243 1.00 89.29 57 ALA C CA 1
ATOM 4457 C C . ALA C 1 57 ? 127.390 119.221 127.970 1.00 89.29 57 ALA C C 1
ATOM 4458 O O . ALA C 1 57 ? 127.527 118.337 128.824 1.00 89.29 57 ALA C O 1
ATOM 4460 N N . ALA C 1 58 ? 128.002 119.169 126.785 1.00 91.61 58 ALA C N 1
ATOM 4461 C CA . ALA C 1 58 ? 128.933 118.089 126.478 1.00 91.61 58 ALA C CA 1
ATOM 4462 C C . ALA C 1 58 ? 130.132 118.118 127.413 1.00 91.61 58 ALA C C 1
ATOM 4463 O O . ALA C 1 58 ? 130.572 117.072 127.906 1.00 91.61 58 ALA C O 1
ATOM 4465 N N . ARG C 1 59 ? 130.682 119.309 127.658 1.00 101.14 59 ARG C N 1
ATOM 4466 C CA . ARG C 1 59 ? 131.800 119.432 128.585 1.00 101.14 59 ARG C CA 1
ATOM 4467 C C . ARG C 1 59 ? 131.404 118.980 129.983 1.00 101.14 59 ARG C C 1
ATOM 4468 O O . ARG C 1 59 ? 132.172 118.289 130.662 1.00 101.14 59 ARG C O 1
ATOM 4476 N N . LYS C 1 60 ? 130.203 119.359 130.429 1.00 95.01 60 LYS C N 1
ATOM 4477 C CA . LYS C 1 60 ? 129.738 118.941 131.748 1.00 95.01 60 LYS C CA 1
ATOM 4478 C C . LYS C 1 60 ? 129.590 117.429 131.826 1.00 95.01 60 LYS C C 1
ATOM 4479 O O . LYS C 1 60 ? 129.988 116.809 132.821 1.00 95.01 60 LYS C O 1
ATOM 4485 N N . ALA C 1 61 ? 129.027 116.815 130.785 1.00 95.49 61 ALA C N 1
ATOM 4486 C CA . ALA C 1 61 ? 128.858 115.366 130.781 1.00 95.49 61 ALA C CA 1
ATOM 4487 C C . ALA C 1 61 ? 130.204 114.655 130.783 1.00 95.49 61 ALA C C 1
ATOM 4488 O O . ALA C 1 61 ? 130.381 113.646 131.474 1.00 95.49 61 ALA C O 1
ATOM 4490 N N . ILE C 1 62 ? 131.166 115.169 130.016 1.00 95.84 62 ILE C N 1
ATOM 4491 C CA . ILE C 1 62 ? 132.484 114.545 129.961 1.00 95.84 62 ILE C CA 1
ATOM 4492 C C . ILE C 1 62 ? 133.187 114.671 131.306 1.00 95.84 62 ILE C C 1
ATOM 4493 O O . ILE C 1 62 ? 133.775 113.706 131.810 1.00 95.84 62 ILE C O 1
ATOM 4498 N N . GLU C 1 63 ? 133.131 115.859 131.914 1.00 111.48 63 GLU C N 1
ATOM 4499 C CA . GLU C 1 63 ? 133.779 116.059 133.205 1.00 111.48 63 GLU C CA 1
ATOM 4500 C C . GLU C 1 63 ? 133.108 115.250 134.306 1.00 111.48 63 GLU C C 1
ATOM 4501 O O . GLU C 1 63 ? 133.771 114.849 135.268 1.00 111.48 63 GLU C O 1
ATOM 4507 N N . LEU C 1 64 ? 131.804 114.997 134.185 1.00 103.95 64 LEU C N 1
ATOM 4508 C CA . LEU C 1 64 ? 131.121 114.195 135.194 1.00 103.95 64 LEU C CA 1
ATOM 4509 C C . LEU C 1 64 ? 131.439 112.715 135.028 1.00 103.95 64 LEU C C 1
ATOM 4510 O O . LEU C 1 64 ? 131.692 112.018 136.017 1.00 103.95 64 LEU C O 1
ATOM 4515 N N . LYS C 1 65 ? 131.434 112.222 133.792 1.00 107.58 65 LYS C N 1
ATOM 4516 C CA . LYS C 1 65 ? 131.789 110.836 133.512 1.00 107.58 65 LYS C CA 1
ATOM 4517 C C . LYS C 1 65 ? 132.637 110.768 132.247 1.00 107.58 65 LYS C C 1
ATOM 4518 O O . LYS C 1 65 ? 132.114 110.936 131.138 1.00 107.58 65 LYS C O 1
ATOM 4524 N N . PRO C 1 66 ? 133.943 110.529 132.371 1.00 111.80 66 PRO C N 1
ATOM 4525 C CA . PRO C 1 66 ? 134.808 110.513 131.183 1.00 111.80 66 PRO C CA 1
ATOM 4526 C C . PRO C 1 66 ? 134.630 109.263 130.338 1.00 111.80 66 PRO C C 1
ATOM 4527 O O . PRO C 1 66 ? 134.881 109.283 129.129 1.00 111.80 66 PRO C O 1
ATOM 4531 N N . GLU C 1 67 ? 134.201 108.164 130.966 1.00 120.97 67 GLU C N 1
ATOM 4532 C CA . GLU C 1 67 ? 134.050 106.905 130.247 1.00 120.97 67 GLU C CA 1
ATOM 4533 C C . GLU C 1 67 ? 132.930 106.947 129.217 1.00 120.97 67 GLU C C 1
ATOM 4534 O O . GLU C 1 67 ? 132.906 106.105 128.314 1.00 120.97 67 GLU C O 1
ATOM 4540 N N . MET C 1 68 ? 132.007 107.900 129.329 1.00 117.05 68 MET C N 1
ATOM 4541 C CA . MET C 1 68 ? 130.894 108.008 128.391 1.00 117.05 68 MET C CA 1
ATOM 4542 C C . MET C 1 68 ? 131.421 108.471 127.040 1.00 117.05 68 MET C C 1
ATOM 4543 O O . MET C 1 68 ? 131.701 109.656 126.843 1.00 117.05 68 MET C O 1
ATOM 4548 N N . ASP C 1 69 ? 131.558 107.535 126.101 1.00 109.78 69 ASP C N 1
ATOM 4549 C CA . ASP C 1 69 ? 132.030 107.872 124.766 1.00 109.78 69 ASP C CA 1
ATOM 4550 C C . ASP C 1 69 ? 130.982 108.607 123.943 1.00 109.78 69 ASP C C 1
ATOM 4551 O O . ASP C 1 69 ? 131.346 109.395 123.064 1.00 109.78 69 ASP C O 1
ATOM 4556 N N . SER C 1 70 ? 129.697 108.365 124.206 1.00 93.83 70 SER C N 1
ATOM 4557 C CA . SER C 1 70 ? 128.642 109.062 123.480 1.00 93.83 70 SER C CA 1
ATOM 4558 C C . SER C 1 70 ? 128.714 110.566 123.714 1.00 93.83 70 SER C C 1
ATOM 4559 O O . SER C 1 70 ? 128.427 111.361 122.812 1.00 93.83 70 SER C O 1
ATOM 4562 N N . ALA C 1 71 ? 129.087 110.976 124.928 1.00 97.91 71 ALA C N 1
ATOM 4563 C CA . ALA C 1 71 ? 129.331 112.390 125.186 1.00 97.91 71 ALA C CA 1
ATOM 4564 C C . ALA C 1 71 ? 130.468 112.908 124.317 1.00 97.91 71 ALA C C 1
ATOM 4565 O O . ALA C 1 71 ? 130.357 113.974 123.699 1.00 97.91 71 ALA C O 1
ATOM 4567 N N . ARG C 1 72 ? 131.568 112.156 124.256 1.00 101.35 72 ARG C N 1
ATOM 4568 C CA . ARG C 1 72 ? 132.672 112.504 123.371 1.00 101.35 72 ARG C CA 1
ATOM 4569 C C . ARG C 1 72 ? 132.219 112.502 121.917 1.00 101.35 72 ARG C C 1
ATOM 4570 O O . ARG C 1 72 ? 132.728 113.269 121.093 1.00 101.35 72 ARG C O 1
ATOM 4578 N N . ARG C 1 73 ? 131.248 111.647 121.590 1.00 98.85 73 ARG C N 1
ATOM 4579 C CA . ARG C 1 73 ? 130.752 111.580 120.221 1.00 98.85 73 ARG C CA 1
ATOM 4580 C C . ARG C 1 73 ? 130.114 112.895 119.794 1.00 98.85 73 ARG C C 1
ATOM 4581 O O . ARG C 1 73 ? 130.496 113.466 118.768 1.00 98.85 73 ARG C O 1
ATOM 4589 N N . LEU C 1 74 ? 129.161 113.413 120.572 1.00 96.11 74 LEU C N 1
ATOM 4590 C CA . LEU C 1 74 ? 128.544 114.674 120.180 1.00 96.11 74 LEU C CA 1
ATOM 4591 C C . LEU C 1 74 ? 129.470 115.853 120.448 1.00 96.11 74 LEU C C 1
ATOM 4592 O O . LEU C 1 74 ? 129.316 116.911 119.836 1.00 96.11 74 LEU C O 1
ATOM 4597 N N . GLU C 1 75 ? 130.446 115.689 121.342 1.00 102.15 75 GLU C N 1
ATOM 4598 C CA . GLU C 1 75 ? 131.509 116.685 121.443 1.00 102.15 75 GLU C CA 1
ATOM 4599 C C . GLU C 1 75 ? 132.244 116.834 120.117 1.00 102.15 75 GLU C C 1
ATOM 4600 O O . GLU C 1 75 ? 132.379 117.949 119.592 1.00 102.15 75 GLU C O 1
ATOM 4606 N N . GLY C 1 76 ? 132.716 115.718 119.562 1.00 100.17 76 GLY C N 1
ATOM 4607 C CA . GLY C 1 76 ? 133.335 115.755 118.250 1.00 100.17 76 GLY C CA 1
ATOM 4608 C C . GLY C 1 76 ? 132.371 116.199 117.169 1.00 100.17 76 GLY C C 1
ATOM 4609 O O . GLY C 1 76 ? 132.774 116.813 116.182 1.00 100.17 76 GLY C O 1
ATOM 4610 N N . ILE C 1 77 ? 131.082 115.905 117.346 1.00 97.96 77 ILE C N 1
ATOM 4611 C CA . ILE C 1 77 ? 130.078 116.342 116.376 1.00 97.96 77 ILE C CA 1
ATOM 4612 C C . ILE C 1 77 ? 129.978 117.864 116.361 1.00 97.96 77 ILE C C 1
ATOM 4613 O O . ILE C 1 77 ? 129.923 118.487 115.296 1.00 97.96 77 ILE C O 1
ATOM 4618 N N . ILE C 1 78 ? 129.946 118.480 117.542 1.00 100.11 78 ILE C N 1
ATOM 4619 C CA . ILE C 1 78 ? 129.894 119.937 117.628 1.00 100.11 78 ILE C CA 1
ATOM 4620 C C . ILE C 1 78 ? 131.177 120.545 117.079 1.00 100.11 78 ILE C C 1
ATOM 4621 O O . ILE C 1 78 ? 131.150 121.559 116.368 1.00 100.11 78 ILE C O 1
ATOM 4626 N N . GLU C 1 79 ? 132.322 119.944 117.413 1.00 108.12 79 GLU C N 1
ATOM 4627 C CA . GLU C 1 79 ? 133.587 120.405 116.850 1.00 108.12 79 GLU C CA 1
ATOM 4628 C C . GLU C 1 79 ? 133.560 120.340 115.329 1.00 108.12 79 GLU C C 1
ATOM 4629 O O . GLU C 1 79 ? 134.017 121.264 114.646 1.00 108.12 79 GLU C O 1
ATOM 4635 N N . LEU C 1 80 ? 132.998 119.262 114.782 1.00 104.85 80 LEU C N 1
ATOM 4636 C CA . LEU C 1 80 ? 132.938 119.090 113.337 1.00 104.85 80 LEU C CA 1
ATOM 4637 C C . LEU C 1 80 ? 131.988 120.097 112.708 1.00 104.85 80 LEU C C 1
ATOM 4638 O O . LEU C 1 80 ? 132.247 120.605 111.615 1.00 104.85 80 LEU C O 1
ATOM 4643 N N . ILE C 1 81 ? 130.878 120.392 113.382 1.00 105.73 81 ILE C N 1
ATOM 4644 C CA . ILE C 1 81 ? 129.928 121.367 112.857 1.00 105.73 81 ILE C CA 1
ATOM 4645 C C . ILE C 1 81 ? 130.558 122.753 112.832 1.00 105.73 81 ILE C C 1
ATOM 4646 O O . ILE C 1 81 ? 130.411 123.505 111.860 1.00 105.73 81 ILE C O 1
ATOM 4651 N N . ARG C 1 82 ? 131.282 123.108 113.896 1.00 115.16 82 ARG C N 1
ATOM 4652 C CA . ARG C 1 82 ? 131.971 124.395 113.920 1.00 115.16 82 ARG C CA 1
ATOM 4653 C C . ARG C 1 82 ? 133.051 124.456 112.848 1.00 115.16 82 ARG C C 1
ATOM 4654 O O . ARG C 1 82 ? 133.213 125.480 112.174 1.00 115.16 82 ARG C O 1
ATOM 4662 N N . ARG C 1 83 ? 133.750 123.343 112.659 1.00 122.18 83 ARG C N 1
ATOM 4663 C CA . ARG C 1 83 ? 134.795 123.265 111.652 1.00 122.18 83 ARG C CA 1
ATOM 4664 C C . ARG C 1 83 ? 134.198 123.425 110.255 1.00 122.18 83 ARG C C 1
ATOM 4665 O O . ARG C 1 83 ? 134.771 124.098 109.400 1.00 122.18 83 ARG C O 1
ATOM 4673 N N . ALA C 1 84 ? 133.041 122.809 110.034 1.00 115.44 84 ALA C N 1
ATOM 4674 C CA . ALA C 1 84 ? 132.368 122.885 108.744 1.00 115.44 84 ALA C CA 1
ATOM 4675 C C . ALA C 1 84 ? 131.841 124.287 108.482 1.00 115.44 84 ALA C C 1
ATOM 4676 O O . ALA C 1 84 ? 131.913 124.777 107.353 1.00 115.44 84 ALA C O 1
ATOM 4678 N N . ARG C 1 85 ? 131.314 124.951 109.512 1.00 120.64 85 ARG C N 1
ATOM 4679 C CA . ARG C 1 85 ? 130.874 126.332 109.342 1.00 120.64 85 ARG C CA 1
ATOM 4680 C C . ARG C 1 85 ? 132.053 127.253 109.054 1.00 120.64 85 ARG C C 1
ATOM 4681 O O . ARG C 1 85 ? 131.940 128.186 108.249 1.00 120.64 85 ARG C O 1
ATOM 4689 N N . GLU C 1 86 ? 133.194 127.002 109.700 1.00 140.15 86 GLU C N 1
ATOM 4690 C CA . GLU C 1 86 ? 134.387 127.797 109.425 1.00 140.15 86 GLU C CA 1
ATOM 4691 C C . GLU C 1 86 ? 134.862 127.592 107.993 1.00 140.15 86 GLU C C 1
ATOM 4692 O O . GLU C 1 86 ? 135.198 128.557 107.295 1.00 140.15 86 GLU C O 1
ATOM 4698 N N . ALA C 1 87 ? 134.895 126.341 107.534 1.00 142.13 87 ALA C N 1
ATOM 4699 C CA . ALA C 1 87 ? 135.264 126.074 106.150 1.00 142.13 87 ALA C CA 1
ATOM 4700 C C . ALA C 1 87 ? 134.259 126.690 105.185 1.00 142.13 87 ALA C C 1
ATOM 4701 O O . ALA C 1 87 ? 134.634 127.171 104.111 1.00 142.13 87 ALA C O 1
ATOM 4703 N N . ALA C 1 88 ? 132.981 126.707 105.562 1.00 143.32 88 ALA C N 1
ATOM 4704 C CA . ALA C 1 88 ? 131.955 127.287 104.706 1.00 143.32 88 ALA C CA 1
ATOM 4705 C C . ALA C 1 88 ? 132.146 128.791 104.559 1.00 143.32 88 ALA C C 1
ATOM 4706 O O . ALA C 1 88 ? 132.089 129.328 103.447 1.00 143.32 88 ALA C O 1
ATOM 4708 N N . GLU C 1 89 ? 132.379 129.488 105.674 1.00 152.07 89 GLU C N 1
ATOM 4709 C CA . GLU C 1 89 ? 132.602 130.927 105.585 1.00 152.07 89 GLU C CA 1
ATOM 4710 C C . GLU C 1 89 ? 133.917 131.245 104.886 1.00 152.07 89 GLU C C 1
ATOM 4711 O O . GLU C 1 89 ? 134.008 132.255 104.179 1.00 152.07 89 GLU C O 1
ATOM 4717 N N . ARG C 1 90 ? 134.935 130.395 105.044 1.00 153.77 90 ARG C N 1
ATOM 4718 C CA . ARG C 1 90 ? 136.180 130.605 104.311 1.00 153.77 90 ARG C CA 1
ATOM 4719 C C . ARG C 1 90 ? 135.972 130.434 102.811 1.00 153.77 90 ARG C C 1
ATOM 4720 O O . ARG C 1 90 ? 136.501 131.215 102.011 1.00 153.77 90 ARG C O 1
ATOM 4728 N N . ALA C 1 91 ? 135.201 129.419 102.412 1.00 161.41 91 ALA C N 1
ATOM 4729 C CA . ALA C 1 91 ? 134.889 129.233 100.999 1.00 161.41 91 ALA C CA 1
ATOM 4730 C C . ALA C 1 91 ? 134.082 130.404 100.459 1.00 161.41 91 ALA C C 1
ATOM 4731 O O . ALA C 1 91 ? 134.303 130.850 99.329 1.00 161.41 91 ALA C O 1
ATOM 4733 N N . GLN C 1 92 ? 133.139 130.912 101.254 1.00 164.98 92 GLN C N 1
ATOM 4734 C CA . GLN C 1 92 ? 132.362 132.073 100.836 1.00 164.98 92 GLN C CA 1
ATOM 4735 C C . GLN C 1 92 ? 133.258 133.291 100.650 1.00 164.98 92 GLN C C 1
ATOM 4736 O O . GLN C 1 92 ? 133.126 134.028 99.665 1.00 164.98 92 GLN C O 1
ATOM 4742 N N . GLU C 1 93 ? 134.187 133.509 101.583 1.00 176.25 93 GLU C N 1
ATOM 4743 C CA . GLU C 1 93 ? 135.107 134.636 101.470 1.00 176.25 93 GLU C CA 1
ATOM 4744 C C . GLU C 1 93 ? 135.996 134.501 100.242 1.00 176.25 93 GLU C C 1
ATOM 4745 O O . GLU C 1 93 ? 136.227 135.481 99.522 1.00 176.25 93 GLU C O 1
ATOM 4751 N N . ALA C 1 94 ? 136.500 133.294 99.979 1.00 177.70 94 ALA C N 1
ATOM 4752 C CA . ALA C 1 94 ? 137.352 133.089 98.812 1.00 177.70 94 ALA C CA 1
ATOM 4753 C C . ALA C 1 94 ? 136.574 133.283 97.517 1.00 177.70 94 ALA C C 1
ATOM 4754 O O . ALA C 1 94 ? 137.080 133.892 96.566 1.00 177.70 94 ALA C O 1
ATOM 4756 N N . ALA C 1 95 ? 135.337 132.781 97.461 1.00 180.29 95 ALA C N 1
ATOM 4757 C CA . ALA C 1 95 ? 134.522 132.954 96.265 1.00 180.29 95 ALA C CA 1
ATOM 4758 C C . ALA C 1 95 ? 134.171 134.418 96.043 1.00 180.29 95 ALA C C 1
ATOM 4759 O O . ALA C 1 95 ? 134.117 134.880 94.898 1.00 180.29 95 ALA C O 1
ATOM 4761 N N . GLU C 1 96 ? 133.940 135.168 97.124 1.00 182.51 96 GLU C N 1
ATOM 4762 C CA . GLU C 1 96 ? 133.665 136.593 96.981 1.00 182.51 96 GLU C CA 1
ATOM 4763 C C . GLU C 1 96 ? 134.907 137.350 96.526 1.00 182.51 96 GLU C C 1
ATOM 4764 O O . GLU C 1 96 ? 134.814 138.270 95.703 1.00 182.51 96 GLU C O 1
ATOM 4770 N N . ARG C 1 97 ? 136.078 136.979 97.049 1.00 182.90 97 ARG C N 1
ATOM 4771 C CA . ARG C 1 97 ? 137.318 137.610 96.609 1.00 182.90 97 ARG C CA 1
ATOM 4772 C C . ARG C 1 97 ? 137.600 137.321 95.141 1.00 182.90 97 ARG C C 1
ATOM 4773 O O . ARG C 1 97 ? 138.099 138.193 94.420 1.00 182.90 97 ARG C O 1
ATOM 4781 N N . THR C 1 98 ? 137.289 136.107 94.680 1.00 187.16 98 THR C N 1
ATOM 4782 C CA . THR C 1 98 ? 137.477 135.791 93.268 1.00 187.16 98 THR C CA 1
ATOM 4783 C C . THR C 1 98 ? 136.429 136.472 92.396 1.00 187.16 98 THR C C 1
ATOM 4784 O O . THR C 1 98 ? 136.715 136.816 91.242 1.00 187.16 98 THR C O 1
ATOM 4788 N N . GLY C 1 99 ? 135.221 136.674 92.920 1.00 184.62 99 GLY C N 1
ATOM 4789 C CA . GLY C 1 99 ? 134.166 137.345 92.193 1.00 184.62 99 GLY C CA 1
ATOM 4790 C C . GLY C 1 99 ? 133.443 136.501 91.167 1.00 184.62 99 GLY C C 1
ATOM 4791 O O . GLY C 1 99 ? 132.479 136.986 90.562 1.00 184.62 99 GLY C O 1
ATOM 4792 N N . ASP C 1 100 ? 133.866 135.265 90.949 1.00 181.33 100 ASP C N 1
ATOM 4793 C CA . ASP C 1 100 ? 133.251 134.430 89.923 1.00 181.33 100 ASP C CA 1
ATOM 4794 C C . ASP C 1 100 ? 131.894 133.924 90.391 1.00 181.33 100 ASP C C 1
ATOM 4795 O O . ASP C 1 100 ? 131.813 133.270 91.441 1.00 181.33 100 ASP C O 1
ATOM 4800 N N . PRO C 1 101 ? 130.810 134.200 89.661 1.00 179.72 101 PRO C N 1
ATOM 4801 C CA . PRO C 1 101 ? 129.500 133.670 90.070 1.00 179.72 101 PRO C CA 1
ATOM 4802 C C . PRO C 1 101 ? 129.451 132.154 90.084 1.00 179.72 101 PRO C C 1
ATOM 4803 O O . PRO C 1 101 ? 128.716 131.575 90.895 1.00 179.72 101 PRO C O 1
ATOM 4807 N N . ARG C 1 102 ? 130.223 131.494 89.217 1.00 174.03 102 ARG C N 1
ATOM 4808 C CA . ARG C 1 102 ? 130.287 130.036 89.239 1.00 174.03 102 ARG C CA 1
ATOM 4809 C C . ARG C 1 102 ? 130.796 129.533 90.583 1.00 174.03 102 ARG C C 1
ATOM 4810 O O . ARG C 1 102 ? 130.132 128.735 91.255 1.00 174.03 102 ARG C O 1
ATOM 4818 N N . VAL C 1 103 ? 131.980 129.993 90.995 1.00 171.46 103 VAL C N 1
ATOM 4819 C CA . VAL C 1 103 ? 132.537 129.529 92.259 1.00 171.46 103 VAL C CA 1
ATOM 4820 C C . VAL C 1 103 ? 131.683 130.005 93.426 1.00 171.46 103 VAL C C 1
ATOM 4821 O O . VAL C 1 103 ? 131.599 129.327 94.456 1.00 171.46 103 VAL C O 1
ATOM 4825 N N . ARG C 1 104 ? 131.000 131.144 93.279 1.00 177.51 104 ARG C N 1
ATOM 4826 C CA . ARG C 1 104 ? 130.126 131.621 94.346 1.00 177.51 104 ARG C CA 1
ATOM 4827 C C . ARG C 1 104 ? 128.942 130.680 94.553 1.00 177.51 104 ARG C C 1
ATOM 4828 O O . ARG C 1 104 ? 128.649 130.274 95.684 1.00 177.51 104 ARG C O 1
ATOM 4836 N N . GLU C 1 105 ? 128.251 130.317 93.469 1.00 174.96 105 GLU C N 1
ATOM 4837 C CA . GLU C 1 105 ? 127.119 129.406 93.600 1.00 174.96 105 GLU C CA 1
ATOM 4838 C C . GLU C 1 105 ? 127.572 128.005 93.994 1.00 174.96 105 GLU C C 1
ATOM 4839 O O . GLU C 1 105 ? 126.841 127.295 94.697 1.00 174.96 105 GLU C O 1
ATOM 4845 N N . LEU C 1 106 ? 128.771 127.594 93.577 1.00 166.51 106 LEU C N 1
ATOM 4846 C CA . LEU C 1 106 ? 129.293 126.309 94.030 1.00 166.51 106 LEU C CA 1
ATOM 4847 C C . LEU C 1 106 ? 129.558 126.319 95.530 1.00 166.51 106 LEU C C 1
ATOM 4848 O O . LEU C 1 106 ? 129.225 125.354 96.229 1.00 166.51 106 LEU C O 1
ATOM 4853 N N . ALA C 1 107 ? 130.145 127.401 96.048 1.00 155.25 107 ALA C N 1
ATOM 4854 C CA . ALA C 1 107 ? 130.346 127.512 97.488 1.00 155.25 107 ALA C CA 1
ATOM 4855 C C . ALA C 1 107 ? 129.016 127.562 98.226 1.00 155.25 107 ALA C C 1
ATOM 4856 O O . ALA C 1 107 ? 128.886 127.012 99.324 1.00 155.25 107 ALA C O 1
ATOM 4858 N N . ARG C 1 108 ? 128.010 128.205 97.630 1.00 157.31 108 ARG C N 1
ATOM 4859 C CA . ARG C 1 108 ? 126.689 128.261 98.251 1.00 157.31 108 ARG C CA 1
ATOM 4860 C C . ARG C 1 108 ? 126.066 126.872 98.345 1.00 157.31 108 ARG C C 1
ATOM 4861 O O . ARG C 1 108 ? 125.535 126.483 99.392 1.00 157.31 108 ARG C O 1
ATOM 4869 N N . GLU C 1 109 ? 126.116 126.110 97.248 1.00 148.15 109 GLU C N 1
ATOM 4870 C CA . GLU C 1 109 ? 125.596 124.746 97.268 1.00 148.15 109 GLU C CA 1
ATOM 4871 C C . GLU C 1 109 ? 126.384 123.869 98.234 1.00 148.15 109 GLU C C 1
ATOM 4872 O O . GLU C 1 109 ? 125.815 122.991 98.892 1.00 148.15 109 GLU C O 1
ATOM 4878 N N . LEU C 1 110 ? 127.694 124.100 98.336 1.00 137.33 110 LEU C N 1
ATOM 4879 C CA . LEU C 1 110 ? 128.508 123.352 99.287 1.00 137.33 110 LEU C CA 1
ATOM 4880 C C . LEU C 1 110 ? 128.094 123.653 100.723 1.00 137.33 110 LEU C C 1
ATOM 4881 O O . LEU C 1 110 ? 127.992 122.741 101.551 1.00 137.33 110 LEU C O 1
ATOM 4886 N N . LYS C 1 111 ? 127.853 124.929 101.033 1.00 139.90 111 LYS C N 1
ATOM 4887 C CA . LYS C 1 111 ? 127.359 125.293 102.357 1.00 139.90 111 LYS C CA 1
ATOM 4888 C C . LYS C 1 111 ? 126.007 124.652 102.632 1.00 139.90 111 LYS C C 1
ATOM 4889 O O . LYS C 1 111 ? 125.756 124.160 103.739 1.00 139.90 111 LYS C O 1
ATOM 4895 N N . ARG C 1 112 ? 125.120 124.654 101.635 1.00 137.63 112 ARG C N 1
ATOM 4896 C CA . ARG C 1 112 ? 123.807 124.038 101.805 1.00 137.63 112 ARG C CA 1
ATOM 4897 C C . ARG C 1 112 ? 123.933 122.550 102.103 1.00 137.63 112 ARG C C 1
ATOM 4898 O O . ARG C 1 112 ? 123.257 122.024 102.996 1.00 137.63 112 ARG C O 1
ATOM 4906 N N . LEU C 1 113 ? 124.802 121.856 101.366 1.00 137.01 113 LEU C N 1
ATOM 4907 C CA . LEU C 1 113 ? 124.983 120.426 101.584 1.00 137.01 113 LEU C CA 1
ATOM 4908 C C . LEU C 1 113 ? 125.608 120.146 102.945 1.00 137.01 113 LEU C C 1
ATOM 4909 O O . LEU C 1 113 ? 125.232 119.180 103.623 1.00 137.01 113 LEU C O 1
ATOM 4914 N N . ALA C 1 114 ? 126.568 120.977 103.357 1.00 128.68 114 ALA C N 1
ATOM 4915 C CA . ALA C 1 114 ? 127.158 120.822 104.682 1.00 128.68 114 ALA C CA 1
ATOM 4916 C C . ALA C 1 114 ? 126.110 121.004 105.770 1.00 128.68 114 ALA C C 1
ATOM 4917 O O . ALA C 1 114 ? 126.075 120.241 106.742 1.00 128.68 114 ALA C O 1
ATOM 4919 N N . GLN C 1 115 ? 125.235 122.001 105.618 1.00 133.37 115 GLN C N 1
ATOM 4920 C CA . GLN C 1 115 ? 124.183 122.217 106.606 1.00 133.37 115 GLN C CA 1
ATOM 4921 C C . GLN C 1 115 ? 123.188 121.063 106.614 1.00 133.37 115 GLN C C 1
ATOM 4922 O O . GLN C 1 115 ? 122.689 120.675 107.677 1.00 133.37 115 GLN C O 1
ATOM 4928 N N . GLU C 1 116 ? 122.889 120.499 105.442 1.00 133.76 116 GLU C N 1
ATOM 4929 C CA . GLU C 1 116 ? 121.981 119.358 105.379 1.00 133.76 116 GLU C CA 1
ATOM 4930 C C . GLU C 1 116 ? 122.572 118.152 106.101 1.00 133.76 116 GLU C C 1
ATOM 4931 O O . GLU C 1 116 ? 121.890 117.487 106.892 1.00 133.76 116 GLU C O 1
ATOM 4937 N N . ALA C 1 117 ? 123.848 117.859 105.844 1.00 124.29 117 ALA C N 1
ATOM 4938 C CA . ALA C 1 117 ? 124.504 116.757 106.541 1.00 124.29 117 ALA C CA 1
ATOM 4939 C C . ALA C 1 117 ? 124.606 117.023 108.037 1.00 124.29 117 ALA C C 1
ATOM 4940 O O . ALA C 1 117 ? 124.500 116.090 108.845 1.00 124.29 117 ALA C O 1
ATOM 4942 N N . ALA C 1 118 ? 124.801 118.284 108.426 1.00 121.13 118 ALA C N 1
ATOM 4943 C CA . ALA C 1 118 ? 124.843 118.626 109.843 1.00 121.13 118 ALA C CA 1
ATOM 4944 C C . ALA C 1 118 ? 123.495 118.378 110.504 1.00 121.13 118 ALA C C 1
ATOM 4945 O O . ALA C 1 118 ? 123.422 117.835 111.610 1.00 121.13 118 ALA C O 1
ATOM 4947 N N . GLU C 1 119 ? 122.410 118.769 109.835 1.00 125.62 119 GLU C N 1
ATOM 4948 C CA . GLU C 1 119 ? 121.082 118.490 110.370 1.00 125.62 119 GLU C CA 1
ATOM 4949 C C . GLU C 1 119 ? 120.837 116.989 110.467 1.00 125.62 119 GLU C C 1
ATOM 4950 O O . GLU C 1 119 ? 120.230 116.509 111.434 1.00 125.62 119 GLU C O 1
ATOM 4956 N N . GLU C 1 120 ? 121.320 116.229 109.482 1.00 122.38 120 GLU C N 1
ATOM 4957 C CA . GLU C 1 120 ? 121.150 114.780 109.513 1.00 122.38 120 GLU C CA 1
ATOM 4958 C C . GLU C 1 120 ? 121.870 114.167 110.709 1.00 122.38 120 GLU C C 1
ATOM 4959 O O . GLU C 1 120 ? 121.306 113.339 111.434 1.00 122.38 120 GLU C O 1
ATOM 4965 N N . VAL C 1 121 ? 123.125 114.568 110.934 1.00 117.27 121 VAL C N 1
ATOM 4966 C CA . VAL C 1 121 ? 123.869 113.995 112.053 1.00 117.27 121 VAL C CA 1
ATOM 4967 C C . VAL C 1 121 ? 123.301 114.484 113.380 1.00 117.27 121 VAL C C 1
ATOM 4968 O O . VAL C 1 121 ? 123.376 113.777 114.392 1.00 117.27 121 VAL C O 1
ATOM 4972 N N . ARG C 1 122 ? 122.712 115.682 113.405 1.00 107.84 122 ARG C N 1
ATOM 4973 C CA . ARG C 1 122 ? 122.018 116.135 114.606 1.00 107.84 122 ARG C CA 1
ATOM 4974 C C . ARG C 1 122 ? 120.815 115.250 114.900 1.00 107.84 122 ARG C C 1
ATOM 4975 O O . ARG C 1 122 ? 120.562 114.891 116.056 1.00 107.84 122 ARG C O 1
ATOM 4983 N N . ARG C 1 123 ? 120.061 114.889 113.860 1.00 114.67 123 ARG C N 1
ATOM 4984 C CA . ARG C 1 123 ? 118.915 114.008 114.057 1.00 114.67 123 ARG C CA 1
ATOM 4985 C C . ARG C 1 123 ? 119.343 112.613 114.489 1.00 114.67 123 ARG C C 1
ATOM 4986 O O . ARG C 1 123 ? 118.669 111.990 115.318 1.00 114.67 123 ARG C O 1
ATOM 4994 N N . ASP C 1 124 ? 120.455 112.104 113.951 1.00 116.22 124 ASP C N 1
ATOM 4995 C CA . ASP C 1 124 ? 120.967 110.778 114.291 1.00 116.22 124 ASP C CA 1
ATOM 4996 C C . ASP C 1 124 ? 122.418 110.921 114.737 1.00 116.22 124 ASP C C 1
ATOM 4997 O O . ASP C 1 124 ? 123.348 110.728 113.940 1.00 116.22 124 ASP C O 1
ATOM 5002 N N . PRO C 1 125 ? 122.650 111.262 116.008 1.00 115.12 125 PRO C N 1
ATOM 5003 C CA . PRO C 1 125 ? 124.032 111.472 116.468 1.00 115.12 125 PRO C CA 1
ATOM 5004 C C . PRO C 1 125 ? 124.821 110.186 116.636 1.00 115.12 125 PRO C C 1
ATOM 5005 O O . PRO C 1 125 ? 126.000 110.133 116.267 1.00 115.12 125 PRO C O 1
ATOM 5009 N N . ASP C 1 126 ? 124.200 109.143 117.187 1.00 108.26 126 ASP C N 1
ATOM 5010 C CA . ASP C 1 126 ? 124.931 107.932 117.543 1.00 108.26 126 ASP C CA 1
ATOM 5011 C C . ASP C 1 126 ? 125.365 107.109 116.338 1.00 108.26 126 ASP C C 1
ATOM 5012 O O . ASP C 1 126 ? 126.169 106.186 116.505 1.00 108.26 126 ASP C O 1
ATOM 5017 N N . SER C 1 127 ? 124.867 107.408 115.142 1.00 114.27 127 SER C N 1
ATOM 5018 C CA . SER C 1 127 ? 125.157 106.582 113.973 1.00 114.27 127 SER C CA 1
ATOM 5019 C C . SER C 1 127 ? 126.547 106.918 113.446 1.00 114.27 127 SER C C 1
ATOM 5020 O O . SER C 1 127 ? 126.762 107.959 112.811 1.00 114.27 127 SER C O 1
ATOM 5023 N N . LYS C 1 128 ? 127.498 106.015 113.706 1.00 120.47 128 LYS C N 1
ATOM 5024 C CA . LYS C 1 128 ? 128.853 106.177 113.191 1.00 120.47 128 LYS C CA 1
ATOM 5025 C C . LYS C 1 128 ? 128.862 106.283 111.673 1.00 120.47 128 LYS C C 1
ATOM 5026 O O . LYS C 1 128 ? 129.781 106.875 111.101 1.00 120.47 128 LYS C O 1
ATOM 5032 N N . ASP C 1 129 ? 127.843 105.729 111.013 1.00 124.76 129 ASP C N 1
ATOM 5033 C CA . ASP C 1 129 ? 127.735 105.841 109.563 1.00 124.76 129 ASP C CA 1
ATOM 5034 C C . ASP C 1 129 ? 127.744 107.299 109.122 1.00 124.76 129 ASP C C 1
ATOM 5035 O O . ASP C 1 129 ? 128.672 107.751 108.440 1.00 124.76 129 ASP C O 1
ATOM 5040 N N . VAL C 1 130 ? 126.723 108.058 109.524 1.00 110.58 130 VAL C N 1
ATOM 5041 C CA . VAL C 1 130 ? 126.648 109.456 109.117 1.00 110.58 130 VAL C CA 1
ATOM 5042 C C . VAL C 1 130 ? 127.733 110.273 109.808 1.00 110.58 130 VAL C C 1
ATOM 5043 O O . VAL C 1 130 ? 128.197 111.284 109.263 1.00 110.58 130 VAL C O 1
ATOM 5047 N N . ASN C 1 131 ? 128.186 109.842 110.990 1.00 115.91 131 ASN C N 1
ATOM 5048 C CA . ASN C 1 131 ? 129.329 110.498 111.620 1.00 115.91 131 ASN C CA 1
ATOM 5049 C C . ASN C 1 131 ? 130.534 110.521 110.682 1.00 115.91 131 ASN C C 1
ATOM 5050 O O . ASN C 1 131 ? 131.046 111.590 110.328 1.00 115.91 131 ASN C O 1
ATOM 5055 N N . GLU C 1 132 ? 130.996 109.341 110.260 1.00 121.65 132 GLU C N 1
ATOM 5056 C CA . GLU C 1 132 ? 132.144 109.265 109.365 1.00 121.65 132 GLU C CA 1
ATOM 5057 C C . GLU C 1 132 ? 131.831 109.853 107.996 1.00 121.65 132 GLU C C 1
ATOM 5058 O O . GLU C 1 132 ? 132.732 110.376 107.330 1.00 121.65 132 GLU C O 1
ATOM 5064 N N . ALA C 1 133 ? 130.570 109.782 107.559 1.00 118.07 133 ALA C N 1
ATOM 5065 C CA . ALA C 1 133 ? 130.191 110.423 106.305 1.00 118.07 133 ALA C CA 1
ATOM 5066 C C . ALA C 1 133 ? 130.464 111.920 106.360 1.00 118.07 133 ALA C C 1
ATOM 5067 O O . ALA C 1 133 ? 131.119 112.481 105.474 1.00 118.07 133 ALA C O 1
ATOM 5069 N N . LEU C 1 134 ? 129.981 112.583 107.411 1.00 117.21 134 LEU C N 1
ATOM 5070 C CA . LEU C 1 134 ? 130.239 114.007 107.562 1.00 117.21 134 LEU C CA 1
ATOM 5071 C C . LEU C 1 134 ? 131.709 114.289 107.842 1.00 117.21 134 LEU C C 1
ATOM 5072 O O . LEU C 1 134 ? 132.188 115.382 107.539 1.00 117.21 134 LEU C O 1
ATOM 5077 N N . LYS C 1 135 ? 132.442 113.326 108.405 1.00 113.75 135 LYS C N 1
ATOM 5078 C CA . LYS C 1 135 ? 133.890 113.486 108.533 1.00 113.75 135 LYS C CA 1
ATOM 5079 C C . LYS C 1 135 ? 134.555 113.590 107.162 1.00 113.75 135 LYS C C 1
ATOM 5080 O O . LYS C 1 135 ? 135.381 114.483 106.912 1.00 113.75 135 LYS C O 1
ATOM 5086 N N . LEU C 1 136 ? 134.219 112.663 106.263 1.00 126.46 136 LEU C N 1
ATOM 5087 C CA . LEU C 1 136 ? 134.727 112.757 104.899 1.00 126.46 136 LEU C CA 1
ATOM 5088 C C . LEU C 1 136 ? 134.261 114.047 104.235 1.00 126.46 136 LEU C C 1
ATOM 5089 O O . LEU C 1 136 ? 135.019 114.681 103.495 1.00 126.46 136 LEU C O 1
ATOM 5094 N N . ILE C 1 137 ? 133.028 114.470 104.521 1.00 115.72 137 ILE C N 1
ATOM 5095 C CA . ILE C 1 137 ? 132.503 115.698 103.927 1.00 115.72 137 ILE C CA 1
ATOM 5096 C C . ILE C 1 137 ? 133.284 116.914 104.416 1.00 115.72 137 ILE C C 1
ATOM 5097 O O . ILE C 1 137 ? 133.545 117.854 103.653 1.00 115.72 137 ILE C O 1
ATOM 5102 N N . VAL C 1 138 ? 133.670 116.922 105.692 1.00 115.15 138 VAL C N 1
ATOM 5103 C CA . VAL C 1 138 ? 134.353 118.100 106.211 1.00 115.15 138 VAL C CA 1
ATOM 5104 C C . VAL C 1 138 ? 135.800 118.137 105.732 1.00 115.15 138 VAL C C 1
ATOM 5105 O O . VAL C 1 138 ? 136.321 119.217 105.435 1.00 115.15 138 VAL C O 1
ATOM 5109 N N . GLU C 1 139 ? 136.473 116.987 105.610 1.00 121.54 139 GLU C N 1
ATOM 5110 C CA . GLU C 1 139 ? 137.775 117.026 104.945 1.00 121.54 139 GLU C CA 1
ATOM 5111 C C . GLU C 1 139 ? 137.630 117.388 103.470 1.00 121.54 139 GLU C C 1
ATOM 5112 O O . GLU C 1 139 ? 138.537 117.985 102.882 1.00 121.54 139 GLU C O 1
ATOM 5118 N N . ALA C 1 140 ? 136.485 117.069 102.863 1.00 119.94 140 ALA C N 1
ATOM 5119 C CA . ALA C 1 140 ? 136.253 117.485 101.484 1.00 119.94 140 ALA C CA 1
ATOM 5120 C C . ALA C 1 140 ? 136.154 119.000 101.372 1.00 119.94 140 ALA C C 1
ATOM 5121 O O . ALA C 1 140 ? 136.787 119.607 100.500 1.00 119.94 140 ALA C O 1
ATOM 5123 N N . ILE C 1 141 ? 135.380 119.635 102.254 1.00 132.47 141 ILE C N 1
ATOM 5124 C CA . ILE C 1 141 ? 135.262 121.090 102.186 1.00 132.47 141 ILE C CA 1
ATOM 5125 C C . ILE C 1 141 ? 136.568 121.752 102.615 1.00 132.47 141 ILE C C 1
ATOM 5126 O O . ILE C 1 141 ? 136.906 122.844 102.142 1.00 132.47 141 ILE C O 1
ATOM 5131 N N . GLU C 1 142 ? 137.343 121.097 103.484 1.00 129.04 142 GLU C N 1
ATOM 5132 C CA . GLU C 1 142 ? 138.651 121.635 103.842 1.00 129.04 142 GLU C CA 1
ATOM 5133 C C . GLU C 1 142 ? 139.614 121.587 102.660 1.00 129.04 142 GLU C C 1
ATOM 5134 O O . GLU C 1 142 ? 140.326 122.561 102.391 1.00 129.04 142 GLU C O 1
ATOM 5140 N N . ALA C 1 143 ? 139.659 120.459 101.947 1.00 133.67 143 ALA C N 1
ATOM 5141 C CA . ALA C 1 143 ? 140.450 120.399 100.724 1.00 133.67 143 ALA C CA 1
ATOM 5142 C C . ALA C 1 143 ? 139.949 121.411 99.703 1.00 133.67 143 ALA C C 1
ATOM 5143 O O . ALA C 1 143 ? 140.738 121.983 98.943 1.00 133.67 143 ALA C O 1
ATOM 5145 N N . ALA C 1 144 ? 138.639 121.666 99.691 1.00 132.41 144 ALA C N 1
ATOM 5146 C CA . ALA C 1 144 ? 138.083 122.644 98.765 1.00 132.41 144 ALA C CA 1
ATOM 5147 C C . ALA C 1 144 ? 138.558 124.055 99.091 1.00 132.41 144 ALA C C 1
ATOM 5148 O O . ALA C 1 144 ? 138.942 124.807 98.190 1.00 132.41 144 ALA C O 1
ATOM 5150 N N . VAL C 1 145 ? 138.538 124.437 100.370 1.00 142.16 145 VAL C N 1
ATOM 5151 C CA . VAL C 1 145 ? 138.989 125.783 100.715 1.00 142.16 145 VAL C CA 1
ATOM 5152 C C . VAL C 1 145 ? 140.499 125.897 100.555 1.00 142.16 145 VAL C C 1
ATOM 5153 O O . VAL C 1 145 ? 141.015 126.977 100.244 1.00 142.16 145 VAL C O 1
ATOM 5157 N N . ARG C 1 146 ? 141.231 124.795 100.743 1.00 148.77 146 ARG C N 1
ATOM 5158 C CA . ARG C 1 146 ? 142.658 124.809 100.440 1.00 148.77 146 ARG C CA 1
ATOM 5159 C C . ARG C 1 146 ? 142.894 125.034 98.950 1.00 148.77 146 ARG C C 1
ATOM 5160 O O . ARG C 1 146 ? 143.780 125.807 98.562 1.00 148.77 146 ARG C O 1
ATOM 5168 N N . ALA C 1 147 ? 142.102 124.378 98.102 1.00 155.02 147 ALA C N 1
ATOM 5169 C CA . ALA C 1 147 ? 142.202 124.608 96.665 1.00 155.02 147 ALA C CA 1
ATOM 5170 C C . ALA C 1 147 ? 141.840 126.043 96.312 1.00 155.02 147 ALA C C 1
ATOM 5171 O O . ALA C 1 147 ? 142.453 126.647 95.426 1.00 155.02 147 ALA C O 1
ATOM 5173 N N . LEU C 1 148 ? 140.846 126.609 97.001 1.00 163.10 148 LEU C N 1
ATOM 5174 C CA . LEU C 1 148 ? 140.460 127.994 96.743 1.00 163.10 148 LEU C CA 1
ATOM 5175 C C . LEU C 1 148 ? 141.573 128.961 97.120 1.00 163.10 148 LEU C C 1
ATOM 5176 O O . LEU C 1 148 ? 141.871 129.900 96.372 1.00 163.10 148 LEU C O 1
ATOM 5181 N N . GLU C 1 149 ? 142.202 128.754 98.280 1.00 168.50 149 GLU C N 1
ATOM 5182 C CA . GLU C 1 149 ? 143.289 129.642 98.680 1.00 168.50 149 GLU C CA 1
ATOM 5183 C C . GLU C 1 149 ? 144.491 129.477 97.756 1.00 168.50 149 GLU C C 1
ATOM 5184 O O . GLU C 1 149 ? 145.174 130.456 97.436 1.00 168.50 149 GLU C O 1
ATOM 5190 N N . ALA C 1 150 ? 144.745 128.251 97.287 1.00 172.88 150 ALA C N 1
ATOM 5191 C CA . ALA C 1 150 ? 145.827 128.043 96.332 1.00 172.88 150 ALA C CA 1
ATOM 5192 C C . ALA C 1 150 ? 145.534 128.737 95.008 1.00 172.88 150 ALA C C 1
ATOM 5193 O O . ALA C 1 150 ? 146.423 129.356 94.413 1.00 172.88 150 ALA C O 1
ATOM 5195 N N . ALA C 1 151 ? 144.288 128.654 94.536 1.00 180.53 151 ALA C N 1
ATOM 5196 C CA . ALA C 1 151 ? 143.917 129.323 93.295 1.00 180.53 151 ALA C CA 1
ATOM 5197 C C . ALA C 1 151 ? 144.020 130.835 93.435 1.00 180.53 151 ALA C C 1
ATOM 5198 O O . ALA C 1 151 ? 144.439 131.525 92.498 1.00 180.53 151 ALA C O 1
ATOM 5200 N N . GLU C 1 152 ? 143.642 131.370 94.599 1.00 180.53 152 GLU C N 1
ATOM 5201 C CA . GLU C 1 152 ? 143.779 132.803 94.827 1.00 180.53 152 GLU C CA 1
ATOM 5202 C C . GLU C 1 152 ? 145.241 133.225 94.878 1.00 180.53 152 GLU C C 1
ATOM 5203 O O . GLU C 1 152 ? 145.594 134.294 94.368 1.00 180.53 152 GLU C O 1
ATOM 5209 N N . ARG C 1 153 ? 146.102 132.402 95.483 1.00 180.31 153 ARG C N 1
ATOM 5210 C CA . ARG C 1 153 ? 147.525 132.724 95.516 1.00 180.31 153 ARG C CA 1
ATOM 5211 C C . ARG C 1 153 ? 148.157 132.620 94.135 1.00 180.31 153 ARG C C 1
ATOM 5212 O O . ARG C 1 153 ? 149.124 133.334 93.842 1.00 180.31 153 ARG C O 1
ATOM 5220 N N . THR C 1 154 ? 147.634 131.743 93.275 1.00 188.64 154 THR C N 1
ATOM 5221 C CA . THR C 1 154 ? 148.171 131.623 91.923 1.00 188.64 154 THR C CA 1
ATOM 5222 C C . THR C 1 154 ? 147.701 132.775 91.040 1.00 188.64 154 THR C C 1
ATOM 5223 O O . THR C 1 154 ? 148.513 133.565 90.545 1.00 188.64 154 THR C O 1
ATOM 5227 N N . GLY C 1 155 ? 146.390 132.886 90.832 1.00 191.42 155 GLY C N 1
ATOM 5228 C CA . GLY C 1 155 ? 145.825 133.957 90.043 1.00 191.42 155 GLY C CA 1
ATOM 5229 C C . GLY C 1 155 ? 145.723 133.692 88.556 1.00 191.42 155 GLY C C 1
ATOM 5230 O O . GLY C 1 155 ? 145.198 134.545 87.828 1.00 191.42 155 GLY C O 1
ATOM 5231 N N . ASP C 1 156 ? 146.204 132.544 88.075 1.00 187.33 156 ASP C N 1
ATOM 5232 C CA . ASP C 1 156 ? 146.133 132.261 86.647 1.00 187.33 156 ASP C CA 1
ATOM 5233 C C . ASP C 1 156 ? 144.764 131.691 86.283 1.00 187.33 156 ASP C C 1
ATOM 5234 O O . ASP C 1 156 ? 144.189 130.915 87.051 1.00 187.33 156 ASP C O 1
ATOM 5239 N N . PRO C 1 157 ? 144.218 132.064 85.122 1.00 188.91 157 PRO C N 1
ATOM 5240 C CA . PRO C 1 157 ? 142.898 131.537 84.737 1.00 188.91 157 PRO C CA 1
ATOM 5241 C C . PRO C 1 157 ? 142.894 130.036 84.510 1.00 188.91 157 PRO C C 1
ATOM 5242 O O . PRO C 1 157 ? 141.877 129.385 84.778 1.00 188.91 157 PRO C O 1
ATOM 5246 N N . GLU C 1 158 ? 144.001 129.467 84.027 1.00 184.19 158 GLU C N 1
ATOM 5247 C CA . GLU C 1 158 ? 144.067 128.024 83.826 1.00 184.19 158 GLU C CA 1
ATOM 5248 C C . GLU C 1 158 ? 143.884 127.280 85.142 1.00 184.19 158 GLU C C 1
ATOM 5249 O O . GLU C 1 158 ? 143.000 126.425 85.271 1.00 184.19 158 GLU C O 1
ATOM 5255 N N . VAL C 1 159 ? 144.709 127.604 86.142 1.00 177.17 159 VAL C N 1
ATOM 5256 C CA . VAL C 1 159 ? 144.580 126.948 87.435 1.00 177.17 159 VAL C CA 1
ATOM 5257 C C . VAL C 1 159 ? 143.287 127.350 88.132 1.00 177.17 159 VAL C C 1
ATOM 5258 O O . VAL C 1 159 ? 142.767 126.587 88.951 1.00 177.17 159 VAL C O 1
ATOM 5262 N N . ARG C 1 160 ? 142.736 128.523 87.812 1.00 180.71 160 ARG C N 1
ATOM 5263 C CA . ARG C 1 160 ? 141.424 128.887 88.339 1.00 180.71 160 ARG C CA 1
ATOM 5264 C C . ARG C 1 160 ? 140.354 127.922 87.845 1.00 180.71 160 ARG C C 1
ATOM 5265 O O . ARG C 1 160 ? 139.555 127.401 88.633 1.00 180.71 160 ARG C O 1
ATOM 5273 N N . GLU C 1 161 ? 140.330 127.664 86.535 1.00 176.39 161 GLU C N 1
ATOM 5274 C CA . GLU C 1 161 ? 139.379 126.702 85.987 1.00 176.39 161 GLU C CA 1
ATOM 5275 C C . GLU C 1 161 ? 139.652 125.298 86.514 1.00 176.39 161 GLU C C 1
ATOM 5276 O O . GLU C 1 161 ? 138.717 124.518 86.741 1.00 176.39 161 GLU C O 1
ATOM 5282 N N . LEU C 1 162 ? 140.927 124.959 86.714 1.00 172.08 162 LEU C N 1
ATOM 5283 C CA . LEU C 1 162 ? 141.267 123.654 87.277 1.00 172.08 162 LEU C CA 1
ATOM 5284 C C . LEU C 1 162 ? 140.685 123.496 88.677 1.00 172.08 162 LEU C C 1
ATOM 5285 O O . LEU C 1 162 ? 140.075 122.469 88.999 1.00 172.08 162 LEU C O 1
ATOM 5290 N N . ALA C 1 163 ? 140.868 124.510 89.525 1.00 167.58 163 ALA C N 1
ATOM 5291 C CA . ALA C 1 163 ? 140.287 124.480 90.861 1.00 167.58 163 ALA C CA 1
ATOM 5292 C C . ALA C 1 163 ? 138.767 124.454 90.807 1.00 167.58 163 ALA C C 1
ATOM 5293 O O . ALA C 1 163 ? 138.128 123.821 91.654 1.00 167.58 163 ALA C O 1
ATOM 5295 N N . ARG C 1 164 ? 138.173 125.139 89.825 1.00 171.09 164 ARG C N 1
ATOM 5296 C CA . ARG C 1 164 ? 136.726 125.071 89.650 1.00 171.09 164 ARG C CA 1
ATOM 5297 C C . ARG C 1 164 ? 136.276 123.641 89.386 1.00 171.09 164 ARG C C 1
ATOM 5298 O O . ARG C 1 164 ? 135.319 123.158 89.999 1.00 171.09 164 ARG C O 1
ATOM 5306 N N . GLU C 1 165 ? 136.965 122.944 88.480 1.00 176.68 165 GLU C N 1
ATOM 5307 C CA . GLU C 1 165 ? 136.616 121.553 88.195 1.00 176.68 165 GLU C CA 1
ATOM 5308 C C . GLU C 1 165 ? 136.818 120.667 89.421 1.00 176.68 165 GLU C C 1
ATOM 5309 O O . GLU C 1 165 ? 135.999 119.777 89.699 1.00 176.68 165 GLU C O 1
ATOM 5315 N N . LEU C 1 166 ? 137.903 120.893 90.168 1.00 161.92 166 LEU C N 1
ATOM 5316 C CA . LEU C 1 166 ? 138.153 120.093 91.365 1.00 161.92 166 LEU C CA 1
ATOM 5317 C C . LEU C 1 166 ? 137.053 120.285 92.402 1.00 161.92 166 LEU C C 1
ATOM 5318 O O . LEU C 1 166 ? 136.546 119.312 92.968 1.00 161.92 166 LEU C O 1
ATOM 5323 N N . VAL C 1 167 ? 136.665 121.534 92.665 1.00 156.33 167 VAL C N 1
ATOM 5324 C CA . VAL C 1 167 ? 135.626 121.757 93.664 1.00 156.33 167 VAL C CA 1
ATOM 5325 C C . VAL C 1 167 ? 134.275 121.277 93.150 1.00 156.33 167 VAL C C 1
ATOM 5326 O O . VAL C 1 167 ? 133.427 120.843 93.939 1.00 156.33 167 VAL C O 1
ATOM 5330 N N . ARG C 1 168 ? 134.058 121.308 91.832 1.00 163.88 168 ARG C N 1
ATOM 5331 C CA . ARG C 1 168 ? 132.828 120.758 91.275 1.00 163.88 168 ARG C CA 1
ATOM 5332 C C . ARG C 1 168 ? 132.730 119.264 91.548 1.00 163.88 168 ARG C C 1
ATOM 5333 O O . ARG C 1 168 ? 131.720 118.781 92.075 1.00 163.88 168 ARG C O 1
ATOM 5341 N N . LEU C 1 169 ? 133.780 118.512 91.204 1.00 159.37 169 LEU C N 1
ATOM 5342 C CA . LEU C 1 169 ? 133.748 117.076 91.468 1.00 159.37 169 LEU C CA 1
ATOM 5343 C C . LEU C 1 169 ? 133.703 116.794 92.964 1.00 159.37 169 LEU C C 1
ATOM 5344 O O . LEU C 1 169 ? 133.077 115.815 93.392 1.00 159.37 169 LEU C O 1
ATOM 5349 N N . ALA C 1 170 ? 134.337 117.644 93.772 1.00 152.47 170 ALA C N 1
ATOM 5350 C CA . ALA C 1 170 ? 134.316 117.457 95.218 1.00 152.47 170 ALA C CA 1
ATOM 5351 C C . ALA C 1 170 ? 132.901 117.576 95.763 1.00 152.47 170 ALA C C 1
ATOM 5352 O O . ALA C 1 170 ? 132.437 116.709 96.511 1.00 152.47 170 ALA C O 1
ATOM 5354 N N . VAL C 1 171 ? 132.194 118.648 95.398 1.00 149.74 171 VAL C N 1
ATOM 5355 C CA . VAL C 1 171 ? 130.839 118.829 95.904 1.00 149.74 171 VAL C CA 1
ATOM 5356 C C . VAL C 1 171 ? 129.900 117.788 95.309 1.00 149.74 171 VAL C C 1
ATOM 5357 O O . VAL C 1 171 ? 128.926 117.384 95.953 1.00 149.74 171 VAL C O 1
ATOM 5361 N N . GLU C 1 172 ? 130.187 117.304 94.097 1.00 160.43 172 GLU C N 1
ATOM 5362 C CA . GLU C 1 172 ? 129.361 116.242 93.527 1.00 160.43 172 GLU C CA 1
ATOM 5363 C C . GLU C 1 172 ? 129.511 114.948 94.320 1.00 160.43 172 GLU C C 1
ATOM 5364 O O . GLU C 1 172 ? 128.516 114.304 94.677 1.00 160.43 172 GLU C O 1
ATOM 5370 N N . ALA C 1 173 ? 130.753 114.556 94.613 1.00 156.66 173 ALA C N 1
ATOM 5371 C CA . ALA C 1 173 ? 130.976 113.365 95.424 1.00 156.66 173 ALA C CA 1
ATOM 5372 C C . ALA C 1 173 ? 130.417 113.537 96.829 1.00 156.66 173 ALA C C 1
ATOM 5373 O O . ALA C 1 173 ? 129.912 112.577 97.425 1.00 156.66 173 ALA C O 1
ATOM 5375 N N . ALA C 1 174 ? 130.487 114.754 97.373 1.00 152.21 174 ALA C N 1
ATOM 5376 C CA . ALA C 1 174 ? 129.934 115.002 98.698 1.00 152.21 174 ALA C CA 1
ATOM 5377 C C . ALA C 1 174 ? 128.416 114.870 98.694 1.00 152.21 174 ALA C C 1
ATOM 5378 O O . ALA C 1 174 ? 127.835 114.306 99.626 1.00 152.21 174 ALA C O 1
ATOM 5380 N N . GLU C 1 175 ? 127.758 115.376 97.649 1.00 152.60 175 GLU C N 1
ATOM 5381 C CA . GLU C 1 175 ? 126.319 115.177 97.520 1.00 152.60 175 GLU C CA 1
ATOM 5382 C C . GLU C 1 175 ? 125.986 113.698 97.381 1.00 152.60 175 GLU C C 1
ATOM 5383 O O . GLU C 1 175 ? 124.995 113.220 97.943 1.00 152.60 175 GLU C O 1
ATOM 5389 N N . GLU C 1 176 ? 126.814 112.957 96.642 1.00 163.27 176 GLU C N 1
ATOM 5390 C CA . GLU C 1 176 ? 126.587 111.523 96.489 1.00 163.27 176 GLU C CA 1
ATOM 5391 C C . GLU C 1 176 ? 126.656 110.806 97.834 1.00 163.27 176 GLU C C 1
ATOM 5392 O O . GLU C 1 176 ? 125.780 109.998 98.166 1.00 163.27 176 GLU C O 1
ATOM 5398 N N . VAL C 1 177 ? 127.693 111.094 98.625 1.00 155.63 177 VAL C N 1
ATOM 5399 C CA . VAL C 1 177 ? 127.848 110.397 99.898 1.00 155.63 177 VAL C CA 1
ATOM 5400 C C . VAL C 1 177 ? 126.807 110.872 100.905 1.00 155.63 177 VAL C C 1
ATOM 5401 O O . VAL C 1 177 ? 126.412 110.117 101.801 1.00 155.63 177 VAL C O 1
ATOM 5405 N N . GLN C 1 178 ? 126.330 112.113 100.772 1.00 157.77 178 GLN C N 1
ATOM 5406 C CA . GLN C 1 178 ? 125.250 112.575 101.636 1.00 157.77 178 GLN C CA 1
ATOM 5407 C C . GLN C 1 178 ? 123.936 111.886 101.293 1.00 157.77 178 GLN C C 1
ATOM 5408 O O . GLN C 1 178 ? 123.154 111.553 102.192 1.00 157.77 178 GLN C O 1
ATOM 5414 N N . ARG C 1 179 ? 123.675 111.663 100.004 1.00 158.49 179 ARG C N 1
ATOM 5415 C CA . ARG C 1 179 ? 122.458 110.966 99.606 1.00 158.49 179 ARG C CA 1
ATOM 5416 C C . ARG C 1 179 ? 122.519 109.489 99.973 1.00 158.49 179 ARG C C 1
ATOM 5417 O O . ARG C 1 179 ? 121.498 108.894 100.338 1.00 158.49 179 ARG C O 1
ATOM 5425 N N . ASN C 1 180 ? 123.704 108.879 99.881 1.00 157.09 180 ASN C N 1
ATOM 5426 C CA . ASN C 1 180 ? 123.903 107.462 100.181 1.00 157.09 180 ASN C CA 1
ATOM 5427 C C . ASN C 1 180 ? 124.947 107.340 101.285 1.00 157.09 180 ASN C C 1
ATOM 5428 O O . ASN C 1 180 ? 126.134 107.111 101.010 1.00 157.09 180 ASN C O 1
ATOM 5433 N N . PRO C 1 181 ? 124.540 107.487 102.549 1.00 154.96 181 PRO C N 1
ATOM 5434 C CA . PRO C 1 181 ? 125.531 107.414 103.637 1.00 154.96 181 PRO C CA 1
ATOM 5435 C C . PRO C 1 181 ? 126.004 106.002 103.933 1.00 154.96 181 PRO C C 1
ATOM 5436 O O . PRO C 1 181 ? 127.200 105.797 104.176 1.00 154.96 181 PRO C O 1
ATOM 5440 N N . SER C 1 182 ? 125.105 105.016 103.909 1.00 148.61 182 SER C N 1
ATOM 5441 C CA . SER C 1 182 ? 125.401 103.665 104.371 1.00 148.61 182 SER C CA 1
ATOM 5442 C C . SER C 1 182 ? 125.926 102.762 103.262 1.00 148.61 182 SER C C 1
ATOM 5443 O O . SER C 1 182 ? 125.720 101.543 103.307 1.00 148.61 182 SER C O 1
ATOM 5446 N N . SER C 1 183 ? 126.604 103.326 102.267 1.00 164.15 183 SER C N 1
ATOM 5447 C CA . SER C 1 183 ? 127.144 102.558 101.150 1.00 164.15 183 SER C CA 1
ATOM 5448 C C . SER C 1 183 ? 128.668 102.641 101.160 1.00 164.15 183 SER C C 1
ATOM 5449 O O . SER C 1 183 ? 129.253 103.684 100.833 1.00 164.15 183 SER C O 1
ATOM 5452 N N . SER C 1 184 ? 129.304 101.528 101.537 1.00 170.09 184 SER C N 1
ATOM 5453 C CA . SER C 1 184 ? 130.758 101.491 101.651 1.00 170.09 184 SER C CA 1
ATOM 5454 C C . SER C 1 184 ? 131.443 101.761 100.320 1.00 170.09 184 SER C C 1
ATOM 5455 O O . SER C 1 184 ? 132.581 102.241 100.298 1.00 170.09 184 SER C O 1
ATOM 5458 N N . ASP C 1 185 ? 130.776 101.464 99.203 1.00 177.61 185 ASP C N 1
ATOM 5459 C CA . ASP C 1 185 ? 131.374 101.738 97.901 1.00 177.61 185 ASP C CA 1
ATOM 5460 C C . ASP C 1 185 ? 131.588 103.234 97.702 1.00 177.61 185 ASP C C 1
ATOM 5461 O O . ASP C 1 185 ? 132.688 103.675 97.347 1.00 177.61 185 ASP C O 1
ATOM 5466 N N . VAL C 1 186 ? 130.554 104.042 97.959 1.00 166.92 186 VAL C N 1
ATOM 5467 C CA . VAL C 1 186 ? 130.736 105.481 97.815 1.00 166.92 186 VAL C CA 1
ATOM 5468 C C . VAL C 1 186 ? 131.586 106.019 98.953 1.00 166.92 186 VAL C C 1
ATOM 5469 O O . VAL C 1 186 ? 132.222 107.066 98.812 1.00 166.92 186 VAL C O 1
ATOM 5473 N N . ASN C 1 187 ? 131.640 105.313 100.087 1.00 165.10 187 ASN C N 1
ATOM 5474 C CA . ASN C 1 187 ? 132.558 105.720 101.149 1.00 165.10 187 ASN C CA 1
ATOM 5475 C C . ASN C 1 187 ? 134.009 105.630 100.681 1.00 165.10 187 ASN C C 1
ATOM 5476 O O . ASN C 1 187 ? 134.784 106.587 100.818 1.00 165.10 187 ASN C O 1
ATOM 5481 N N . GLU C 1 188 ? 134.391 104.476 100.126 1.00 163.67 188 GLU C N 1
ATOM 5482 C CA . GLU C 1 188 ? 135.732 104.318 99.570 1.00 163.67 188 GLU C CA 1
ATOM 5483 C C . GLU C 1 188 ? 135.965 105.282 98.417 1.00 163.67 188 GLU C C 1
ATOM 5484 O O . GLU C 1 188 ? 137.068 105.820 98.261 1.00 163.67 188 GLU C O 1
ATOM 5490 N N . ALA C 1 189 ? 134.938 105.511 97.594 1.00 159.16 189 ALA C N 1
ATOM 5491 C CA . ALA C 1 189 ? 135.065 106.462 96.496 1.00 159.16 189 ALA C CA 1
ATOM 5492 C C . ALA C 1 189 ? 135.386 107.856 97.017 1.00 159.16 189 ALA C C 1
ATOM 5493 O O . ALA C 1 189 ? 136.267 108.541 96.488 1.00 159.16 189 ALA C O 1
ATOM 5495 N N . LEU C 1 190 ? 134.689 108.287 98.071 1.00 149.54 190 LEU C N 1
ATOM 5496 C CA . LEU C 1 190 ? 134.932 109.610 98.636 1.00 149.54 190 LEU C CA 1
ATOM 5497 C C . LEU C 1 190 ? 136.314 109.698 99.267 1.00 149.54 190 LEU C C 1
ATOM 5498 O O . LEU C 1 190 ? 137.000 110.717 99.133 1.00 149.54 190 LEU C O 1
ATOM 5503 N N . LYS C 1 191 ? 136.734 108.647 99.974 1.00 148.08 191 LYS C N 1
ATOM 5504 C CA . LYS C 1 191 ? 138.077 108.648 100.550 1.00 148.08 191 LYS C CA 1
ATOM 5505 C C . LYS C 1 191 ? 139.133 108.790 99.459 1.00 148.08 191 LYS C C 1
ATOM 5506 O O . LYS C 1 191 ? 140.048 109.620 99.558 1.00 148.08 191 LYS C O 1
ATOM 5512 N N . LEU C 1 192 ? 139.002 107.999 98.393 1.00 160.71 192 LEU C N 1
ATOM 5513 C CA . LEU C 1 192 ? 139.953 108.069 97.290 1.00 160.71 192 LEU C CA 1
ATOM 5514 C C . LEU C 1 192 ? 139.917 109.437 96.622 1.00 160.71 192 LEU C C 1
ATOM 5515 O O . LEU C 1 192 ? 140.963 109.985 96.250 1.00 160.71 192 LEU C O 1
ATOM 5520 N N . ILE C 1 193 ? 138.724 110.018 96.488 1.00 151.91 193 ILE C N 1
ATOM 5521 C CA . ILE C 1 193 ? 138.593 111.308 95.819 1.00 151.91 193 ILE C CA 1
ATOM 5522 C C . ILE C 1 193 ? 139.250 112.409 96.643 1.00 151.91 193 ILE C C 1
ATOM 5523 O O . ILE C 1 193 ? 139.952 113.268 96.101 1.00 151.91 193 ILE C O 1
ATOM 5528 N N . VAL C 1 194 ? 139.044 112.403 97.961 1.00 148.93 194 VAL C N 1
ATOM 5529 C CA . VAL C 1 194 ? 139.659 113.446 98.777 1.00 148.93 194 VAL C CA 1
ATOM 5530 C C . VAL C 1 194 ? 141.170 113.258 98.841 1.00 148.93 194 VAL C C 1
ATOM 5531 O O . VAL C 1 194 ? 141.919 114.243 98.882 1.00 148.93 194 VAL C O 1
ATOM 5535 N N . GLU C 1 195 ? 141.652 112.011 98.823 1.00 155.80 195 GLU C N 1
ATOM 5536 C CA . GLU C 1 195 ? 143.094 111.799 98.717 1.00 155.80 195 GLU C CA 1
ATOM 5537 C C . GLU C 1 195 ? 143.629 112.365 97.407 1.00 155.80 195 GLU C C 1
ATOM 5538 O O . GLU C 1 195 ? 144.695 112.996 97.378 1.00 155.80 195 GLU C O 1
ATOM 5544 N N . ALA C 1 196 ? 142.891 112.160 96.314 1.00 159.21 196 ALA C N 1
ATOM 5545 C CA . ALA C 1 196 ? 143.306 112.698 95.024 1.00 159.21 196 ALA C CA 1
ATOM 5546 C C . ALA C 1 196 ? 143.331 114.221 95.042 1.00 159.21 196 ALA C C 1
ATOM 5547 O O . ALA C 1 196 ? 144.249 114.838 94.491 1.00 159.21 196 ALA C O 1
ATOM 5549 N N . ILE C 1 197 ? 142.330 114.846 95.666 1.00 155.39 197 ILE C N 1
ATOM 5550 C CA . ILE C 1 197 ? 142.312 116.306 95.742 1.00 155.39 197 ILE C CA 1
ATOM 5551 C C . ILE C 1 197 ? 143.467 116.818 96.592 1.00 155.39 197 ILE C C 1
ATOM 5552 O O . ILE C 1 197 ? 144.073 117.847 96.271 1.00 155.39 197 ILE C O 1
ATOM 5557 N N . ASP C 1 198 ? 143.787 116.125 97.686 1.00 170.73 198 ASP C N 1
ATOM 5558 C CA . ASP C 1 198 ? 144.925 116.530 98.504 1.00 170.73 198 ASP C CA 1
ATOM 5559 C C . ASP C 1 198 ? 146.220 116.454 97.706 1.00 170.73 198 ASP C C 1
ATOM 5560 O O . ASP C 1 198 ? 147.039 117.384 97.731 1.00 170.73 198 ASP C O 1
ATOM 5565 N N . ALA C 1 199 ? 146.418 115.353 96.981 1.00 177.95 199 ALA C N 1
ATOM 5566 C CA . ALA C 1 199 ? 147.610 115.236 96.148 1.00 177.95 199 ALA C CA 1
ATOM 5567 C C . ALA C 1 199 ? 147.639 116.317 95.075 1.00 177.95 199 ALA C C 1
ATOM 5568 O O . ALA C 1 199 ? 148.699 116.881 94.781 1.00 177.95 199 ALA C O 1
ATOM 5570 N N . ALA C 1 200 ? 146.480 116.629 94.491 1.00 175.32 200 ALA C N 1
ATOM 5571 C CA . ALA C 1 200 ? 146.425 117.628 93.431 1.00 175.32 200 ALA C CA 1
ATOM 5572 C C . ALA C 1 200 ? 146.776 119.013 93.955 1.00 175.32 200 ALA C C 1
ATOM 5573 O O . ALA C 1 200 ? 147.533 119.751 93.313 1.00 175.32 200 ALA C O 1
ATOM 5575 N N . VAL C 1 201 ? 146.238 119.387 95.120 1.00 175.55 201 VAL C N 1
ATOM 5576 C CA . VAL C 1 201 ? 146.535 120.712 95.655 1.00 175.55 201 VAL C CA 1
ATOM 5577 C C . VAL C 1 201 ? 147.996 120.795 96.074 1.00 175.55 201 VAL C C 1
ATOM 5578 O O . VAL C 1 201 ? 148.655 121.817 95.856 1.00 175.55 201 VAL C O 1
ATOM 5582 N N . ARG C 1 202 ? 148.539 119.717 96.650 1.00 183.25 202 ARG C N 1
ATOM 5583 C CA . ARG C 1 202 ? 149.957 119.715 96.995 1.00 183.25 202 ARG C CA 1
ATOM 5584 C C . ARG C 1 202 ? 150.823 119.877 95.750 1.00 183.25 202 ARG C C 1
ATOM 5585 O O . ARG C 1 202 ? 151.775 120.669 95.740 1.00 183.25 202 ARG C O 1
ATOM 5593 N N . ALA C 1 203 ? 150.487 119.153 94.680 1.00 192.91 203 ALA C N 1
ATOM 5594 C CA . ALA C 1 203 ? 151.280 119.217 93.457 1.00 192.91 203 ALA C CA 1
ATOM 5595 C C . ALA C 1 203 ? 151.205 120.596 92.816 1.00 192.91 203 ALA C C 1
ATOM 5596 O O . ALA C 1 203 ? 152.226 121.137 92.376 1.00 192.91 203 ALA C O 1
ATOM 5598 N N . LEU C 1 204 ? 150.006 121.180 92.745 1.00 192.80 204 LEU C N 1
ATOM 5599 C CA . LEU C 1 204 ? 149.890 122.497 92.128 1.00 192.80 204 LEU C CA 1
ATOM 5600 C C . LEU C 1 204 ? 150.551 123.572 92.981 1.00 192.80 204 LEU C C 1
ATOM 5601 O O . LEU C 1 204 ? 151.123 124.524 92.439 1.00 192.80 204 LEU C O 1
ATOM 5606 N N . GLU C 1 205 ? 150.503 123.433 94.309 1.00 204.70 205 GLU C N 1
ATOM 5607 C CA . GLU C 1 205 ? 151.219 124.369 95.168 1.00 204.70 205 GLU C CA 1
ATOM 5608 C C . GLU C 1 205 ? 152.723 124.276 94.944 1.00 204.70 205 GLU C C 1
ATOM 5609 O O . GLU C 1 205 ? 153.408 125.302 94.857 1.00 204.70 205 GLU C O 1
ATOM 5615 N N . ALA C 1 206 ? 153.254 123.055 94.838 1.00 213.01 206 ALA C N 1
ATOM 5616 C CA . ALA C 1 206 ? 154.679 122.896 94.568 1.00 213.01 206 ALA C CA 1
ATOM 5617 C C . ALA C 1 206 ? 155.048 123.458 93.199 1.00 213.01 206 ALA C C 1
ATOM 5618 O O . ALA C 1 206 ? 156.113 124.066 93.034 1.00 213.01 206 ALA C O 1
ATOM 5620 N N . ALA C 1 207 ? 154.177 123.268 92.203 1.00 216.67 207 ALA C N 1
ATOM 5621 C CA . ALA C 1 207 ? 154.455 123.794 90.870 1.00 216.67 207 ALA C CA 1
ATOM 5622 C C . ALA C 1 207 ? 154.448 125.317 90.863 1.00 216.67 207 ALA C C 1
ATOM 5623 O O . ALA C 1 207 ? 155.282 125.944 90.198 1.00 216.67 207 ALA C O 1
ATOM 5625 N N . GLU C 1 208 ? 153.509 125.931 91.585 1.00 214.85 208 GLU C N 1
ATOM 5626 C CA . GLU C 1 208 ? 153.492 127.385 91.681 1.00 214.85 208 GLU C CA 1
ATOM 5627 C C . GLU C 1 208 ? 154.697 127.904 92.453 1.00 214.85 208 GLU C C 1
ATOM 5628 O O . GLU C 1 208 ? 155.220 128.979 92.137 1.00 214.85 208 GLU C O 1
ATOM 5634 N N . LYS C 1 209 ? 155.152 127.158 93.461 1.00 212.77 209 LYS C N 1
ATOM 5635 C CA . LYS C 1 209 ? 156.353 127.553 94.185 1.00 212.77 209 LYS C CA 1
ATOM 5636 C C . LYS C 1 209 ? 157.581 127.493 93.290 1.00 212.77 209 LYS C C 1
ATOM 5637 O O . LYS C 1 209 ? 158.444 128.376 93.352 1.00 212.77 209 LYS C O 1
ATOM 5643 N N . THR C 1 210 ? 157.683 126.460 92.456 1.00 219.21 210 THR C N 1
ATOM 5644 C CA . THR C 1 210 ? 158.802 126.381 91.528 1.00 219.21 210 THR C CA 1
ATOM 5645 C C . THR C 1 210 ? 158.738 127.515 90.515 1.00 219.21 210 THR C C 1
ATOM 5646 O O . THR C 1 210 ? 159.673 128.318 90.403 1.00 219.21 210 THR C O 1
ATOM 5650 N N . GLY C 1 211 ? 157.631 127.607 89.777 1.00 223.63 211 GLY C N 1
ATOM 5651 C CA . GLY C 1 211 ? 157.429 128.695 88.843 1.00 223.63 211 GLY C CA 1
ATOM 5652 C C . GLY C 1 211 ? 158.139 128.527 87.517 1.00 223.63 211 GLY C C 1
ATOM 5653 O O . GLY C 1 211 ? 158.758 129.479 87.034 1.00 223.63 211 GLY C O 1
ATOM 5654 N N . ASP C 1 212 ? 158.064 127.342 86.918 1.00 225.03 212 ASP C N 1
ATOM 5655 C CA . ASP C 1 212 ? 158.640 127.127 85.600 1.00 225.03 212 ASP C CA 1
ATOM 5656 C C . ASP C 1 212 ? 157.545 126.692 84.638 1.00 225.03 212 ASP C C 1
ATOM 5657 O O . ASP C 1 212 ? 156.613 125.984 85.036 1.00 225.03 212 ASP C O 1
ATOM 5662 N N . PRO C 1 213 ? 157.611 127.114 83.372 1.00 224.89 213 PRO C N 1
ATOM 5663 C CA . PRO C 1 213 ? 156.542 126.756 82.428 1.00 224.89 213 PRO C CA 1
ATOM 5664 C C . PRO C 1 213 ? 156.395 125.258 82.219 1.00 224.89 213 PRO C C 1
ATOM 5665 O O . PRO C 1 213 ? 155.267 124.760 82.114 1.00 224.89 213 PRO C O 1
ATOM 5669 N N . GLU C 1 214 ? 157.506 124.520 82.172 1.00 218.32 214 GLU C N 1
ATOM 5670 C CA . GLU C 1 214 ? 157.434 123.081 81.948 1.00 218.32 214 GLU C CA 1
ATOM 5671 C C . GLU C 1 214 ? 156.803 122.351 83.131 1.00 218.32 214 GLU C C 1
ATOM 5672 O O . GLU C 1 214 ? 155.937 121.489 82.939 1.00 218.32 214 GLU C O 1
ATOM 5678 N N . VAL C 1 215 ? 157.198 122.693 84.360 1.00 214.43 215 VAL C N 1
ATOM 5679 C CA . VAL C 1 215 ? 156.606 122.047 85.526 1.00 214.43 215 VAL C CA 1
ATOM 5680 C C . VAL C 1 215 ? 155.168 122.502 85.726 1.00 214.43 215 VAL C C 1
ATOM 5681 O O . VAL C 1 215 ? 154.338 121.748 86.243 1.00 214.43 215 VAL C O 1
ATOM 5685 N N . ARG C 1 216 ? 154.837 123.717 85.286 1.00 210.10 216 ARG C N 1
ATOM 5686 C CA . ARG C 1 216 ? 153.455 124.180 85.344 1.00 210.10 216 ARG C CA 1
ATOM 5687 C C . ARG C 1 216 ? 152.570 123.405 84.377 1.00 210.10 216 ARG C C 1
ATOM 5688 O O . ARG C 1 216 ? 151.454 123.007 84.728 1.00 210.10 216 ARG C O 1
ATOM 5696 N N . GLU C 1 217 ? 153.049 123.189 83.149 1.00 205.89 217 GLU C N 1
ATOM 5697 C CA . GLU C 1 217 ? 152.305 122.374 82.193 1.00 205.89 217 GLU C CA 1
ATOM 5698 C C . GLU C 1 217 ? 152.191 120.932 82.670 1.00 205.89 217 GLU C C 1
ATOM 5699 O O . GLU C 1 217 ? 151.143 120.298 82.507 1.00 205.89 217 GLU C O 1
ATOM 5705 N N . LEU C 1 218 ? 153.254 120.403 83.281 1.00 198.05 218 LEU C N 1
ATOM 5706 C CA . LEU C 1 218 ? 153.191 119.063 83.855 1.00 198.05 218 LEU C CA 1
ATOM 5707 C C . LEU C 1 218 ? 152.141 118.993 84.957 1.00 198.05 218 LEU C C 1
ATOM 5708 O O . LEU C 1 218 ? 151.383 118.019 85.050 1.00 198.05 218 LEU C O 1
ATOM 5713 N N . ALA C 1 219 ? 152.084 120.027 85.803 1.00 203.64 219 ALA C N 1
ATOM 5714 C CA . ALA C 1 219 ? 151.084 120.072 86.862 1.00 203.64 219 ALA C CA 1
ATOM 5715 C C . ALA C 1 219 ? 149.676 120.136 86.288 1.00 203.64 219 ALA C C 1
ATOM 5716 O O . ALA C 1 219 ? 148.765 119.455 86.778 1.00 203.64 219 ALA C O 1
ATOM 5718 N N . ARG C 1 220 ? 149.480 120.960 85.257 1.00 199.06 220 ARG C N 1
ATOM 5719 C CA . ARG C 1 220 ? 148.184 121.027 84.593 1.00 199.06 220 ARG C CA 1
ATOM 5720 C C . ARG C 1 220 ? 147.805 119.672 84.013 1.00 199.06 220 ARG C C 1
ATOM 5721 O O . ARG C 1 220 ? 146.643 119.257 84.085 1.00 199.06 220 ARG C O 1
ATOM 5729 N N . GLU C 1 221 ? 148.786 118.950 83.471 1.00 200.89 221 GLU C N 1
ATOM 5730 C CA . GLU C 1 221 ? 148.514 117.629 82.916 1.00 200.89 221 GLU C CA 1
ATOM 5731 C C . GLU C 1 221 ? 148.080 116.652 84.002 1.00 200.89 221 GLU C C 1
ATOM 5732 O O . GLU C 1 221 ? 147.106 115.905 83.820 1.00 200.89 221 GLU C O 1
ATOM 5738 N N . LEU C 1 222 ? 148.789 116.630 85.137 1.00 196.16 222 LEU C N 1
ATOM 5739 C CA . LEU C 1 222 ? 148.407 115.676 86.176 1.00 196.16 222 LEU C CA 1
ATOM 5740 C C . LEU C 1 222 ? 147.044 116.025 86.760 1.00 196.16 222 LEU C C 1
ATOM 5741 O O . LEU C 1 222 ? 146.231 115.133 87.019 1.00 196.16 222 LEU C O 1
ATOM 5746 N N . VAL C 1 223 ? 146.757 117.316 86.952 1.00 187.16 223 VAL C N 1
ATOM 5747 C CA . VAL C 1 223 ? 145.460 117.656 87.532 1.00 187.16 223 VAL C CA 1
ATOM 5748 C C . VAL C 1 223 ? 144.342 117.411 86.522 1.00 187.16 223 VAL C C 1
ATOM 5749 O O . VAL C 1 223 ? 143.212 117.088 86.907 1.00 187.16 223 VAL C O 1
ATOM 5753 N N . ARG C 1 224 ? 144.636 117.509 85.222 1.00 189.52 224 ARG C N 1
ATOM 5754 C CA . ARG C 1 224 ? 143.611 117.233 84.220 1.00 189.52 224 ARG C CA 1
ATOM 5755 C C . ARG C 1 224 ? 143.304 115.741 84.144 1.00 189.52 224 ARG C C 1
ATOM 5756 O O . ARG C 1 224 ? 142.132 115.339 84.117 1.00 189.52 224 ARG C O 1
ATOM 5764 N N . LEU C 1 225 ? 144.339 114.899 84.123 1.00 184.84 225 LEU C N 1
ATOM 5765 C CA . LEU C 1 225 ? 144.078 113.465 84.186 1.00 184.84 225 LEU C CA 1
ATOM 5766 C C . LEU C 1 225 ? 143.432 113.089 85.515 1.00 184.84 225 LEU C C 1
ATOM 5767 O O . LEU C 1 225 ? 142.631 112.148 85.577 1.00 184.84 225 LEU C O 1
ATOM 5772 N N . ALA C 1 226 ? 143.724 113.848 86.573 1.00 185.01 226 ALA C N 1
ATOM 5773 C CA . ALA C 1 226 ? 143.130 113.580 87.875 1.00 185.01 226 ALA C CA 1
ATOM 5774 C C . ALA C 1 226 ? 141.639 113.884 87.877 1.00 185.01 226 ALA C C 1
ATOM 5775 O O . ALA C 1 226 ? 140.846 113.096 88.393 1.00 185.01 226 ALA C O 1
ATOM 5777 N N . VAL C 1 227 ? 141.237 115.026 87.312 1.00 183.38 227 VAL C N 1
ATOM 5778 C CA . VAL C 1 227 ? 139.811 115.342 87.262 1.00 183.38 227 VAL C CA 1
ATOM 5779 C C . VAL C 1 227 ? 139.092 114.387 86.316 1.00 183.38 227 VAL C C 1
ATOM 5780 O O . VAL C 1 227 ? 137.952 113.982 86.576 1.00 183.38 227 VAL C O 1
ATOM 5784 N N . GLU C 1 228 ? 139.752 113.984 85.226 1.00 192.79 228 GLU C N 1
ATOM 5785 C CA . GLU C 1 228 ? 139.181 112.964 84.350 1.00 192.79 228 GLU C CA 1
ATOM 5786 C C . GLU C 1 228 ? 138.884 111.682 85.119 1.00 192.79 228 GLU C C 1
ATOM 5787 O O . GLU C 1 228 ? 137.743 111.199 85.137 1.00 192.79 228 GLU C O 1
ATOM 5793 N N . ALA C 1 229 ? 139.905 111.118 85.767 1.00 188.12 229 ALA C N 1
ATOM 5794 C CA . ALA C 1 229 ? 139.728 109.869 86.497 1.00 188.12 229 ALA C CA 1
ATOM 5795 C C . ALA C 1 229 ? 138.781 110.030 87.679 1.00 188.12 229 ALA C C 1
ATOM 5796 O O . ALA C 1 229 ? 138.067 109.084 88.030 1.00 188.12 229 ALA C O 1
ATOM 5798 N N . ALA C 1 230 ? 138.746 111.213 88.296 1.00 188.99 230 ALA C N 1
ATOM 5799 C CA . ALA C 1 230 ? 137.843 111.441 89.417 1.00 188.99 230 ALA C CA 1
ATOM 5800 C C . ALA C 1 230 ? 136.394 111.459 88.959 1.00 188.99 230 ALA C C 1
ATOM 5801 O O . ALA C 1 230 ? 135.527 110.865 89.608 1.00 188.99 230 ALA C O 1
ATOM 5803 N N . GLU C 1 231 ? 136.109 112.130 87.843 1.00 187.25 231 GLU C N 1
ATOM 5804 C CA . GLU C 1 231 ? 134.767 112.069 87.277 1.00 187.25 231 GLU C CA 1
ATOM 5805 C C . GLU C 1 231 ? 134.412 110.643 86.882 1.00 187.25 231 GLU C C 1
ATOM 5806 O O . GLU C 1 231 ? 133.274 110.199 87.081 1.00 187.25 231 GLU C O 1
ATOM 5812 N N . GLU C 1 232 ? 135.383 109.898 86.347 1.00 195.58 232 GLU C N 1
ATOM 5813 C CA . GLU C 1 232 ? 135.120 108.519 85.949 1.00 195.58 232 GLU C CA 1
ATOM 5814 C C . GLU C 1 232 ? 134.749 107.656 87.152 1.00 195.58 232 GLU C C 1
ATOM 5815 O O . GLU C 1 232 ? 133.779 106.890 87.105 1.00 195.58 232 GLU C O 1
ATOM 5821 N N . VAL C 1 233 ? 135.505 107.774 88.246 1.00 193.82 233 VAL C N 1
ATOM 5822 C CA . VAL C 1 233 ? 135.229 106.946 89.418 1.00 193.82 233 VAL C CA 1
ATOM 5823 C C . VAL C 1 233 ? 133.973 107.430 90.135 1.00 193.82 233 VAL C C 1
ATOM 5824 O O . VAL C 1 233 ? 133.274 106.639 90.778 1.00 193.82 233 VAL C O 1
ATOM 5828 N N . GLN C 1 234 ? 133.651 108.722 90.030 1.00 185.19 234 GLN C N 1
ATOM 5829 C CA . GLN C 1 234 ? 132.411 109.214 90.616 1.00 185.19 234 GLN C CA 1
ATOM 5830 C C . GLN C 1 234 ? 131.203 108.705 89.845 1.00 185.19 234 GLN C C 1
ATOM 5831 O O . GLN C 1 234 ? 130.152 108.437 90.439 1.00 185.19 234 GLN C O 1
ATOM 5837 N N . ARG C 1 235 ? 131.331 108.564 88.524 1.00 194.83 235 ARG C N 1
ATOM 5838 C CA . ARG C 1 235 ? 130.244 107.993 87.737 1.00 194.83 235 ARG C CA 1
ATOM 5839 C C . ARG C 1 235 ? 130.170 106.478 87.880 1.00 194.83 235 ARG C C 1
ATOM 5840 O O . ARG C 1 235 ? 129.084 105.902 87.741 1.00 194.83 235 ARG C O 1
ATOM 5848 N N . ASN C 1 236 ? 131.295 105.821 88.158 1.00 205.89 236 ASN C N 1
ATOM 5849 C CA . ASN C 1 236 ? 131.341 104.372 88.361 1.00 205.89 236 ASN C CA 1
ATOM 5850 C C . ASN C 1 236 ? 132.065 104.094 89.670 1.00 205.89 236 ASN C C 1
ATOM 5851 O O . ASN C 1 236 ? 133.266 103.796 89.686 1.00 205.89 236 ASN C O 1
ATOM 5856 N N . PRO C 1 237 ? 131.358 104.186 90.801 1.00 199.57 237 PRO C N 1
ATOM 5857 C CA . PRO C 1 237 ? 132.024 103.991 92.098 1.00 199.57 237 PRO C CA 1
ATOM 5858 C C . PRO C 1 237 ? 132.334 102.535 92.407 1.00 199.57 237 PRO C C 1
ATOM 5859 O O . PRO C 1 237 ? 133.335 102.250 93.074 1.00 199.57 237 PRO C O 1
ATOM 5863 N N . SER C 1 238 ? 131.505 101.606 91.936 1.00 202.64 238 SER C N 1
ATOM 5864 C CA . SER C 1 238 ? 131.639 100.193 92.272 1.00 202.64 238 SER C CA 1
ATOM 5865 C C . SER C 1 238 ? 132.687 99.466 91.429 1.00 202.64 238 SER C C 1
ATOM 5866 O O . SER C 1 238 ? 132.669 98.230 91.383 1.00 202.64 238 SER C O 1
ATOM 5869 N N . SER C 1 239 ? 133.593 100.189 90.776 1.00 203.05 239 SER C N 1
ATOM 5870 C CA . SER C 1 239 ? 134.602 99.591 89.907 1.00 203.05 239 SER C CA 1
ATOM 5871 C C . SER C 1 239 ? 135.947 99.600 90.629 1.00 203.05 239 SER C C 1
ATOM 5872 O O . SER C 1 239 ? 136.598 100.645 90.742 1.00 203.05 239 SER C O 1
ATOM 5875 N N . GLU C 1 240 ? 136.364 98.427 91.115 1.00 199.71 240 GLU C N 1
ATOM 5876 C CA . GLU C 1 240 ? 137.694 98.300 91.698 1.00 199.71 240 GLU C CA 1
ATOM 5877 C C . GLU C 1 240 ? 138.782 98.614 90.680 1.00 199.71 240 GLU C C 1
ATOM 5878 O O . GLU C 1 240 ? 139.878 99.036 91.062 1.00 199.71 240 GLU C O 1
ATOM 5884 N N . GLU C 1 241 ? 138.493 98.435 89.389 1.00 198.41 241 GLU C N 1
ATOM 5885 C CA . GLU C 1 241 ? 139.450 98.804 88.351 1.00 198.41 241 GLU C CA 1
ATOM 5886 C C . GLU C 1 241 ? 139.748 100.298 88.388 1.00 198.41 241 GLU C C 1
ATOM 5887 O O . GLU C 1 241 ? 140.911 100.711 88.462 1.00 198.41 241 GLU C O 1
ATOM 5893 N N . VAL C 1 242 ? 138.702 101.130 88.349 1.00 192.30 242 VAL C N 1
ATOM 5894 C CA . VAL C 1 242 ? 138.923 102.571 88.397 1.00 192.30 242 VAL C CA 1
ATOM 5895 C C . VAL C 1 242 ? 139.414 102.997 89.774 1.00 192.30 242 VAL C C 1
ATOM 5896 O O . VAL C 1 242 ? 140.133 103.996 89.898 1.00 192.30 242 VAL C O 1
ATOM 5900 N N . ASN C 1 243 ? 139.065 102.248 90.824 1.00 193.08 243 ASN C N 1
ATOM 5901 C CA . ASN C 1 243 ? 139.614 102.542 92.145 1.00 193.08 243 ASN C CA 1
ATOM 5902 C C . ASN C 1 243 ? 141.131 102.387 92.150 1.00 193.08 243 ASN C C 1
ATOM 5903 O O . ASN C 1 243 ? 141.863 103.285 92.590 1.00 193.08 243 ASN C O 1
ATOM 5908 N N . GLU C 1 244 ? 141.624 101.253 91.649 1.00 184.63 244 GLU C N 1
ATOM 5909 C CA . GLU C 1 244 ? 143.064 101.053 91.540 1.00 184.63 244 GLU C CA 1
ATOM 5910 C C . GLU C 1 244 ? 143.692 102.041 90.567 1.00 184.63 244 GLU C C 1
ATOM 5911 O O . GLU C 1 244 ? 144.854 102.422 90.740 1.00 184.63 244 GLU C O 1
ATOM 5917 N N . ALA C 1 245 ? 142.946 102.471 89.546 1.00 184.87 245 ALA C N 1
ATOM 5918 C CA . ALA C 1 245 ? 143.465 103.473 88.620 1.00 184.87 245 ALA C CA 1
ATOM 5919 C C . ALA C 1 245 ? 143.718 104.798 89.332 1.00 184.87 245 ALA C C 1
ATOM 5920 O O . ALA C 1 245 ? 144.784 105.407 89.178 1.00 184.87 245 ALA C O 1
ATOM 5922 N N . LEU C 1 246 ? 142.740 105.259 90.115 1.00 184.31 246 LEU C N 1
ATOM 5923 C CA . LEU C 1 246 ? 142.929 106.476 90.902 1.00 184.31 246 LEU C CA 1
ATOM 5924 C C . LEU C 1 246 ? 144.036 106.309 91.933 1.00 184.31 246 LEU C C 1
ATOM 5925 O O . LEU C 1 246 ? 144.775 107.261 92.211 1.00 184.31 246 LEU C O 1
ATOM 5930 N N . LYS C 1 247 ? 144.153 105.120 92.528 1.00 181.60 247 LYS C N 1
ATOM 5931 C CA . LYS C 1 247 ? 145.236 104.872 93.476 1.00 181.60 247 LYS C CA 1
ATOM 5932 C C . LYS C 1 247 ? 146.597 104.990 92.797 1.00 181.60 247 LYS C C 1
ATOM 5933 O O . LYS C 1 247 ? 147.522 105.615 93.329 1.00 181.60 247 LYS C O 1
ATOM 5939 N N . ASP C 1 248 ? 146.736 104.391 91.614 1.00 186.74 248 ASP C N 1
ATOM 5940 C CA . ASP C 1 248 ? 147.969 104.528 90.847 1.00 186.74 248 ASP C CA 1
ATOM 5941 C C . ASP C 1 248 ? 148.230 105.981 90.473 1.00 186.74 248 ASP C C 1
ATOM 5942 O O . ASP C 1 248 ? 149.379 106.436 90.508 1.00 186.74 248 ASP C O 1
ATOM 5947 N N . ILE C 1 249 ? 147.178 106.724 90.133 1.00 183.83 249 ILE C N 1
ATOM 5948 C CA . ILE C 1 249 ? 147.343 108.117 89.726 1.00 183.83 249 ILE C CA 1
ATOM 5949 C C . ILE C 1 249 ? 147.831 108.963 90.897 1.00 183.83 249 ILE C C 1
ATOM 5950 O O . ILE C 1 249 ? 148.752 109.777 90.755 1.00 183.83 249 ILE C O 1
ATOM 5955 N N . VAL C 1 250 ? 147.229 108.779 92.074 1.00 183.52 250 VAL C N 1
ATOM 5956 C CA . VAL C 1 250 ? 147.658 109.547 93.239 1.00 183.52 250 VAL C CA 1
ATOM 5957 C C . VAL C 1 250 ? 149.058 109.122 93.673 1.00 183.52 250 VAL C C 1
ATOM 5958 O O . VAL C 1 250 ? 149.852 109.957 94.126 1.00 183.52 250 VAL C O 1
ATOM 5962 N N . LYS C 1 251 ? 149.400 107.840 93.513 1.00 182.74 251 LYS C N 1
ATOM 5963 C CA . LYS C 1 251 ? 150.766 107.407 93.789 1.00 182.74 251 LYS C CA 1
ATOM 5964 C C . LYS C 1 251 ? 151.755 108.088 92.854 1.00 182.74 251 LYS C C 1
ATOM 5965 O O . LYS C 1 251 ? 152.837 108.512 93.280 1.00 182.74 251 LYS C O 1
ATOM 5971 N N . ALA C 1 252 ? 151.400 108.207 91.572 1.00 186.91 252 ALA C N 1
ATOM 5972 C CA . ALA C 1 252 ? 152.275 108.878 90.618 1.00 186.91 252 ALA C CA 1
ATOM 5973 C C . ALA C 1 252 ? 152.422 110.359 90.948 1.00 186.91 252 ALA C C 1
ATOM 5974 O O . ALA C 1 252 ? 153.518 110.918 90.836 1.00 186.91 252 ALA C O 1
ATOM 5976 N N . ILE C 1 253 ? 151.329 111.009 91.353 1.00 186.10 253 ILE C N 1
ATOM 5977 C CA . ILE C 1 253 ? 151.411 112.418 91.736 1.00 186.10 253 ILE C CA 1
ATOM 5978 C C . ILE C 1 253 ? 152.310 112.589 92.952 1.00 186.10 253 ILE C C 1
ATOM 5979 O O . ILE C 1 253 ? 153.119 113.525 93.019 1.00 186.10 253 ILE C O 1
ATOM 5984 N N . GLN C 1 254 ? 152.188 111.690 93.933 1.00 192.31 254 GLN C N 1
ATOM 5985 C CA . GLN C 1 254 ? 153.049 111.766 95.108 1.00 192.31 254 GLN C CA 1
ATOM 5986 C C . GLN C 1 254 ? 154.511 111.564 94.732 1.00 192.31 254 GLN C C 1
ATOM 5987 O O . GLN C 1 254 ? 155.388 112.303 95.196 1.00 192.31 254 GLN C O 1
ATOM 5993 N N . GLU C 1 255 ? 154.792 110.568 93.889 1.00 200.90 255 GLU C N 1
ATOM 5994 C CA . GLU C 1 255 ? 156.162 110.342 93.441 1.00 200.90 255 GLU C CA 1
ATOM 5995 C C . GLU C 1 255 ? 156.717 111.570 92.732 1.00 200.90 255 GLU C C 1
ATOM 5996 O O . GLU C 1 255 ? 157.855 111.981 92.985 1.00 200.90 255 GLU C O 1
ATOM 6002 N N . ALA C 1 256 ? 155.917 112.185 91.859 1.00 202.17 256 ALA C N 1
ATOM 6003 C CA . ALA C 1 256 ? 156.386 113.354 91.122 1.00 202.17 256 ALA C CA 1
ATOM 6004 C C . ALA C 1 256 ? 156.648 114.533 92.052 1.00 202.17 256 ALA C C 1
ATOM 6005 O O . ALA C 1 256 ? 157.661 115.228 91.910 1.00 202.17 256 ALA C O 1
ATOM 6007 N N . VAL C 1 257 ? 155.750 114.774 93.011 1.00 200.32 257 VAL C N 1
ATOM 6008 C CA . VAL C 1 257 ? 155.909 115.941 93.874 1.00 200.32 257 VAL C CA 1
ATOM 6009 C C . VAL C 1 257 ? 157.070 115.743 94.842 1.00 200.32 257 VAL C C 1
ATOM 6010 O O . VAL C 1 257 ? 157.744 116.710 95.218 1.00 200.32 257 VAL C O 1
ATOM 6014 N N . GLU C 1 258 ? 157.340 114.500 95.253 1.00 210.51 258 GLU C N 1
ATOM 6015 C CA . GLU C 1 258 ? 158.514 114.259 96.086 1.00 210.51 258 GLU C CA 1
ATOM 6016 C C . GLU C 1 258 ? 159.799 114.223 95.270 1.00 210.51 258 GLU C C 1
ATOM 6017 O O . GLU C 1 258 ? 160.884 114.417 95.830 1.00 210.51 258 GLU C O 1
ATOM 6023 N N . SER C 1 259 ? 159.705 113.979 93.960 1.00 208.46 259 SER C N 1
ATOM 6024 C CA . SER C 1 259 ? 160.894 114.028 93.118 1.00 208.46 259 SER C CA 1
ATOM 6025 C C . SER C 1 259 ? 161.289 115.462 92.791 1.00 208.46 259 SER C C 1
ATOM 6026 O O . SER C 1 259 ? 162.476 115.805 92.838 1.00 208.46 259 SER C O 1
ATOM 6029 N N . LEU C 1 260 ? 160.319 116.309 92.460 1.00 206.10 260 LEU C N 1
ATOM 6030 C CA . LEU C 1 260 ? 160.616 117.703 92.143 1.00 206.10 260 LEU C CA 1
ATOM 6031 C C . LEU C 1 260 ? 161.013 118.472 93.399 1.00 206.10 260 LEU C C 1
ATOM 6032 O O . LEU C 1 260 ? 161.428 119.629 93.324 1.00 206.10 260 LEU C O 1
ATOM 6037 N N . ALA D 1 1 ? 112.543 100.825 140.067 1.00 92.76 1 ALA D N 1
ATOM 6038 C CA . ALA D 1 1 ? 112.909 99.662 139.268 1.00 92.76 1 ALA D CA 1
ATOM 6039 C C . ALA D 1 1 ? 112.470 99.835 137.818 1.00 92.76 1 ALA D C 1
ATOM 6040 O O . ALA D 1 1 ? 113.299 99.901 136.912 1.00 92.76 1 ALA D O 1
ATOM 6042 N N . SER D 1 2 ? 111.154 99.911 137.608 1.00 78.18 2 SER D N 1
ATOM 6043 C CA . SER D 1 2 ? 110.619 100.064 136.261 1.00 78.18 2 SER D CA 1
ATOM 6044 C C . SER D 1 2 ? 110.891 101.441 135.674 1.00 78.18 2 SER D C 1
ATOM 6045 O O . SER D 1 2 ? 110.728 101.623 134.463 1.00 78.18 2 SER D O 1
ATOM 6048 N N . SER D 1 3 ? 111.298 102.409 136.499 1.00 72.43 3 SER D N 1
ATOM 6049 C CA . SER D 1 3 ? 111.592 103.744 135.990 1.00 72.43 3 SER D CA 1
ATOM 6050 C C . SER D 1 3 ? 112.734 103.708 134.984 1.00 72.43 3 SER D C 1
ATOM 6051 O O . SER D 1 3 ? 112.655 104.312 133.907 1.00 72.43 3 SER D O 1
ATOM 6054 N N . TRP D 1 4 ? 113.810 102.994 135.314 1.00 65.31 4 TRP D N 1
ATOM 6055 C CA . TRP D 1 4 ? 114.925 102.900 134.382 1.00 65.31 4 TRP D CA 1
ATOM 6056 C C . TRP D 1 4 ? 114.569 102.053 133.169 1.00 65.31 4 TRP D C 1
ATOM 6057 O O . TRP D 1 4 ? 115.127 102.261 132.088 1.00 65.31 4 TRP D O 1
ATOM 6068 N N . VAL D 1 5 ? 113.633 101.114 133.315 1.00 57.49 5 VAL D N 1
ATOM 6069 C CA . VAL D 1 5 ? 113.142 100.378 132.153 1.00 57.49 5 VAL D CA 1
ATOM 6070 C C . VAL D 1 5 ? 112.429 101.325 131.199 1.00 57.49 5 VAL D C 1
ATOM 6071 O O . VAL D 1 5 ? 112.626 101.276 129.978 1.00 57.49 5 VAL D O 1
ATOM 6075 N N . MET D 1 6 ? 111.582 102.202 131.747 1.00 60.31 6 MET D N 1
ATOM 6076 C CA . MET D 1 6 ? 110.935 103.221 130.928 1.00 60.31 6 MET D CA 1
ATOM 6077 C C . MET D 1 6 ? 111.965 104.130 130.276 1.00 60.31 6 MET D C 1
ATOM 6078 O O . MET D 1 6 ? 111.823 104.507 129.107 1.00 60.31 6 MET D O 1
ATOM 6083 N N . LEU D 1 7 ? 113.005 104.499 131.024 1.00 55.86 7 LEU D N 1
ATOM 6084 C CA . LEU D 1 7 ? 114.045 105.362 130.475 1.00 55.86 7 LEU D CA 1
ATOM 6085 C C . LEU D 1 7 ? 114.760 104.689 129.309 1.00 55.86 7 LEU D C 1
ATOM 6086 O O . LEU D 1 7 ? 115.028 105.324 128.282 1.00 55.86 7 LEU D O 1
ATOM 6091 N N . GLY D 1 8 ? 115.074 103.401 129.452 1.00 51.41 8 GLY D N 1
ATOM 6092 C CA . GLY D 1 8 ? 115.712 102.680 128.364 1.00 51.41 8 GLY D CA 1
ATOM 6093 C C . GLY D 1 8 ? 114.811 102.546 127.153 1.00 51.41 8 GLY D C 1
ATOM 6094 O O . GLY D 1 8 ? 115.264 102.683 126.013 1.00 51.41 8 GLY D O 1
ATOM 6095 N N . LEU D 1 9 ? 113.523 102.280 127.378 1.00 46.54 9 LEU D N 1
ATOM 6096 C CA . LEU D 1 9 ? 112.580 102.225 126.266 1.00 46.54 9 LEU D CA 1
ATOM 6097 C C . LEU D 1 9 ? 112.515 103.563 125.540 1.00 46.54 9 LEU D C 1
ATOM 6098 O O . LEU D 1 9 ? 112.522 103.614 124.302 1.00 46.54 9 LEU D O 1
ATOM 6103 N N . LEU D 1 10 ? 112.471 104.659 126.299 1.00 45.57 10 LEU D N 1
ATOM 6104 C CA . LEU D 1 10 ? 112.426 105.986 125.698 1.00 45.57 10 LEU D CA 1
ATOM 6105 C C . LEU D 1 10 ? 113.681 106.259 124.882 1.00 45.57 10 LEU D C 1
ATOM 6106 O O . LEU D 1 10 ? 113.608 106.757 123.754 1.00 45.57 10 LEU D O 1
ATOM 6111 N N . LEU D 1 11 ? 114.848 105.935 125.443 1.00 51.95 11 LEU D N 1
ATOM 6112 C CA . LEU D 1 11 ? 116.096 106.124 124.712 1.00 51.95 11 LEU D CA 1
ATOM 6113 C C . LEU D 1 11 ? 116.122 105.287 123.442 1.00 51.95 11 LEU D C 1
ATOM 6114 O O . LEU D 1 11 ? 116.631 105.730 122.407 1.00 51.95 11 LEU D O 1
ATOM 6119 N N . SER D 1 12 ? 115.578 104.068 123.501 1.00 47.52 12 SER D N 1
ATOM 6120 C CA . SER D 1 12 ? 115.509 103.231 122.309 1.00 47.52 12 SER D CA 1
ATOM 6121 C C . SER D 1 12 ? 114.563 103.815 121.271 1.00 47.52 12 SER D C 1
ATOM 6122 O O . SER D 1 12 ? 114.751 103.595 120.070 1.00 47.52 12 SER D O 1
ATOM 6125 N N . LEU D 1 13 ? 113.541 104.554 121.707 1.00 46.09 13 LEU D N 1
ATOM 6126 C CA . LEU D 1 13 ? 112.668 105.219 120.747 1.00 46.09 13 LEU D CA 1
ATOM 6127 C C . LEU D 1 13 ? 113.374 106.336 119.995 1.00 46.09 13 LEU D C 1
ATOM 6128 O O . LEU D 1 13 ? 112.925 106.711 118.908 1.00 46.09 13 LEU D O 1
ATOM 6133 N N . LEU D 1 14 ? 114.425 106.893 120.587 1.00 50.39 14 LEU D N 1
ATOM 6134 C CA . LEU D 1 14 ? 115.160 108.013 120.001 1.00 50.39 14 LEU D CA 1
ATOM 6135 C C . LEU D 1 14 ? 116.370 107.573 119.192 1.00 50.39 14 LEU D C 1
ATOM 6136 O O . LEU D 1 14 ? 117.208 108.405 118.831 1.00 50.39 14 LEU D O 1
ATOM 6141 N N . ASN D 1 15 ? 116.471 106.255 119.006 1.00 58.13 15 ASN D N 1
ATOM 6142 C CA . ASN D 1 15 ? 117.537 105.556 118.271 1.00 58.13 15 ASN D CA 1
ATOM 6143 C C . ASN D 1 15 ? 118.859 105.542 119.030 1.00 58.13 15 ASN D C 1
ATOM 6144 O O . ASN D 1 15 ? 119.908 105.213 118.475 1.00 58.13 15 ASN D O 1
ATOM 6149 N N . ARG D 1 16 ? 118.791 105.903 120.307 1.00 62.32 16 ARG D N 1
ATOM 6150 C CA . ARG D 1 16 ? 119.961 105.865 121.172 1.00 62.32 16 ARG D CA 1
ATOM 6151 C C . ARG D 1 16 ? 120.005 104.475 121.795 1.00 62.32 16 ARG D C 1
ATOM 6152 O O . ARG D 1 16 ? 119.710 104.303 122.977 1.00 62.32 16 ARG D O 1
ATOM 6160 N N . LEU D 1 17 ? 120.374 103.486 120.990 1.00 61.91 17 LEU D N 1
ATOM 6161 C CA . LEU D 1 17 ? 120.425 102.104 121.426 1.00 61.91 17 LEU D CA 1
ATOM 6162 C C . LEU D 1 17 ? 121.439 101.873 122.530 1.00 61.91 17 LEU D C 1
ATOM 6163 O O . LEU D 1 17 ? 121.194 101.098 123.454 1.00 61.91 17 LEU D O 1
ATOM 6168 N N . SER D 1 18 ? 122.580 102.545 122.436 1.00 67.28 18 SER D N 1
ATOM 6169 C CA . SER D 1 18 ? 123.634 102.316 123.421 1.00 67.28 18 SER D CA 1
ATOM 6170 C C . SER D 1 18 ? 123.205 102.787 124.805 1.00 67.28 18 SER D C 1
ATOM 6171 O O . SER D 1 18 ? 123.321 102.046 125.790 1.00 67.28 18 SER D O 1
ATOM 6174 N N . LEU D 1 19 ? 122.711 104.023 124.899 1.00 64.81 19 LEU D N 1
ATOM 6175 C CA . LEU D 1 19 ? 122.198 104.512 126.173 1.00 64.81 19 LEU D CA 1
ATOM 6176 C C . LEU D 1 19 ? 121.001 103.697 126.635 1.00 64.81 19 LEU D C 1
ATOM 6177 O O . LEU D 1 19 ? 120.798 103.520 127.840 1.00 64.81 19 LEU D O 1
ATOM 6182 N N . ALA D 1 20 ? 120.202 103.189 125.695 1.00 64.07 20 ALA D N 1
ATOM 6183 C CA . ALA D 1 20 ? 119.093 102.317 126.061 1.00 64.07 20 ALA D CA 1
ATOM 6184 C C . ALA D 1 20 ? 119.599 101.054 126.745 1.00 64.07 20 ALA D C 1
ATOM 6185 O O . ALA D 1 20 ? 119.079 100.647 127.789 1.00 64.07 20 ALA D O 1
ATOM 6187 N N . ALA D 1 21 ? 120.621 100.423 126.166 1.00 69.44 21 ALA D N 1
ATOM 6188 C CA . ALA D 1 21 ? 121.185 99.220 126.767 1.00 69.44 21 ALA D CA 1
ATOM 6189 C C . ALA D 1 21 ? 121.813 99.527 128.119 1.00 69.44 21 ALA D C 1
ATOM 6190 O O . ALA D 1 21 ? 121.722 98.721 129.053 1.00 69.44 21 ALA D O 1
ATOM 6192 N N . GLU D 1 22 ? 122.449 100.692 128.245 1.00 76.99 22 GLU D N 1
ATOM 6193 C CA . GLU D 1 22 ? 123.030 101.072 129.530 1.00 76.99 22 GLU D CA 1
ATOM 6194 C C . GLU D 1 22 ? 121.950 101.256 130.589 1.00 76.99 22 GLU D C 1
ATOM 6195 O O . GLU D 1 22 ? 122.105 100.808 131.733 1.00 76.99 22 GLU D O 1
ATOM 6201 N N . ALA D 1 23 ? 120.845 101.907 130.225 1.00 70.28 23 ALA D N 1
ATOM 6202 C CA . ALA D 1 23 ? 119.744 102.080 131.166 1.00 70.28 23 ALA D CA 1
ATOM 6203 C C . ALA D 1 23 ? 119.114 100.743 131.527 1.00 70.28 23 ALA D C 1
ATOM 6204 O O . ALA D 1 23 ? 118.694 100.538 132.670 1.00 70.28 23 ALA D O 1
ATOM 6206 N N . TYR D 1 24 ? 119.045 99.818 130.568 1.00 63.67 24 TYR D N 1
ATOM 6207 C CA . TYR D 1 24 ? 118.535 98.485 130.871 1.00 63.67 24 TYR D CA 1
ATOM 6208 C C . TYR D 1 24 ? 119.447 97.764 131.854 1.00 63.67 24 TYR D C 1
ATOM 6209 O O . TYR D 1 24 ? 118.973 97.110 132.792 1.00 63.67 24 TYR D O 1
ATOM 6218 N N . LYS D 1 25 ? 120.761 97.867 131.649 1.00 74.47 25 LYS D N 1
ATOM 6219 C CA . LYS D 1 25 ? 121.705 97.268 132.586 1.00 74.47 25 LYS D CA 1
ATOM 6220 C C . LYS D 1 25 ? 121.553 97.872 133.975 1.00 74.47 25 LYS D C 1
ATOM 6221 O O . LYS D 1 25 ? 121.605 97.156 134.981 1.00 74.47 25 LYS D O 1
ATOM 6227 N N . LYS D 1 26 ? 121.355 99.189 134.049 1.00 79.58 26 LYS D N 1
ATOM 6228 C CA . LYS D 1 26 ? 121.171 99.828 135.350 1.00 79.58 26 LYS D CA 1
ATOM 6229 C C . LYS D 1 26 ? 119.873 99.378 136.011 1.00 79.58 26 LYS D C 1
ATOM 6230 O O . LYS D 1 26 ? 119.827 99.175 137.230 1.00 79.58 26 LYS D O 1
ATOM 6236 N N . ALA D 1 27 ? 118.808 99.218 135.223 1.00 82.13 27 ALA D N 1
ATOM 6237 C CA . ALA D 1 27 ? 117.548 98.730 135.770 1.00 82.13 27 ALA D CA 1
ATOM 6238 C C . ALA D 1 27 ? 117.700 97.316 136.310 1.00 82.13 27 ALA D C 1
ATOM 6239 O O . ALA D 1 27 ? 117.150 96.983 137.367 1.00 82.13 27 ALA D O 1
ATOM 6241 N N . ILE D 1 28 ? 118.439 96.469 135.594 1.00 86.40 28 ILE D N 1
ATOM 6242 C CA . ILE D 1 28 ? 118.700 95.121 136.087 1.00 86.40 28 ILE D CA 1
ATOM 6243 C C . ILE D 1 28 ? 119.540 95.175 137.357 1.00 86.40 28 ILE D C 1
ATOM 6244 O O . ILE D 1 28 ? 119.344 94.378 138.282 1.00 86.40 28 ILE D O 1
ATOM 6249 N N . GLU D 1 29 ? 120.482 96.115 137.424 1.00 97.75 29 GLU D N 1
ATOM 6250 C CA . GLU D 1 29 ? 121.263 96.300 138.642 1.00 97.75 29 GLU D CA 1
ATOM 6251 C C . GLU D 1 29 ? 120.367 96.673 139.816 1.00 97.75 29 GLU D C 1
ATOM 6252 O O . GLU D 1 29 ? 120.584 96.214 140.943 1.00 97.75 29 GLU D O 1
ATOM 6258 N N . LEU D 1 30 ? 119.351 97.504 139.570 1.00 95.93 30 LEU D N 1
ATOM 6259 C CA . LEU D 1 30 ? 118.424 97.871 140.636 1.00 95.93 30 LEU D CA 1
ATOM 6260 C C . LEU D 1 30 ? 117.621 96.666 141.111 1.00 95.93 30 LEU D C 1
ATOM 6261 O O . LEU D 1 30 ? 117.387 96.505 142.315 1.00 95.93 30 LEU D O 1
ATOM 6266 N N . ASP D 1 31 ? 117.188 95.815 140.186 1.00 104.84 31 ASP D N 1
ATOM 6267 C CA . ASP D 1 31 ? 116.411 94.624 140.527 1.00 104.84 31 ASP D CA 1
ATOM 6268 C C . ASP D 1 31 ? 116.631 93.575 139.447 1.00 104.84 31 ASP D C 1
ATOM 6269 O O . ASP D 1 31 ? 116.008 93.631 138.376 1.00 104.84 31 ASP D O 1
ATOM 6274 N N . PRO D 1 32 ? 117.512 92.599 139.687 1.00 103.42 32 PRO D N 1
ATOM 6275 C CA . PRO D 1 32 ? 117.771 91.565 138.673 1.00 103.42 32 PRO D CA 1
ATOM 6276 C C . PRO D 1 32 ? 116.630 90.581 138.483 1.00 103.42 32 PRO D C 1
ATOM 6277 O O . PRO D 1 32 ? 116.742 89.693 137.630 1.00 103.42 32 PRO D O 1
ATOM 6281 N N . ASN D 1 33 ? 115.542 90.702 139.241 1.00 107.63 33 ASN D N 1
ATOM 6282 C CA . ASN D 1 33 ? 114.401 89.806 139.124 1.00 107.63 33 ASN D CA 1
ATOM 6283 C C . ASN D 1 33 ? 113.383 90.281 138.093 1.00 107.63 33 ASN D C 1
ATOM 6284 O O . ASN D 1 33 ? 112.229 89.838 138.122 1.00 107.63 33 ASN D O 1
ATOM 6289 N N . ASP D 1 34 ? 113.784 91.167 137.186 1.00 95.35 34 ASP D N 1
ATOM 6290 C CA . ASP D 1 34 ? 112.897 91.711 136.160 1.00 95.35 34 ASP D CA 1
ATOM 6291 C C . ASP D 1 34 ? 113.182 90.980 134.853 1.00 95.35 34 ASP D C 1
ATOM 6292 O O . ASP D 1 34 ? 114.182 91.248 134.183 1.00 95.35 34 ASP D O 1
ATOM 6297 N N . ALA D 1 35 ? 112.295 90.050 134.494 1.00 85.39 35 ALA D N 1
ATOM 6298 C CA . ALA D 1 35 ? 112.451 89.336 133.232 1.00 85.39 35 ALA D CA 1
ATOM 6299 C C . ALA D 1 35 ? 112.270 90.268 132.043 1.00 85.39 35 ALA D C 1
ATOM 6300 O O . ALA D 1 35 ? 112.955 90.121 131.026 1.00 85.39 35 ALA D O 1
ATOM 6302 N N . LEU D 1 36 ? 111.354 91.232 132.154 1.00 72.38 36 LEU D N 1
ATOM 6303 C CA . LEU D 1 36 ? 111.147 92.187 131.070 1.00 72.38 36 LEU D CA 1
ATOM 6304 C C . LEU D 1 36 ? 112.397 93.020 130.826 1.00 72.38 36 LEU D C 1
ATOM 6305 O O . LEU D 1 36 ? 112.717 93.351 129.678 1.00 72.38 36 LEU D O 1
ATOM 6310 N N . ALA D 1 37 ? 113.122 93.361 131.892 1.00 72.10 37 ALA D N 1
ATOM 6311 C CA . ALA D 1 37 ? 114.340 94.148 131.736 1.00 72.10 37 ALA D CA 1
ATOM 6312 C C . ALA D 1 37 ? 115.390 93.381 130.944 1.00 72.10 37 ALA D C 1
ATOM 6313 O O . ALA D 1 37 ? 115.964 93.908 129.983 1.00 72.10 37 ALA D O 1
ATOM 6315 N N . TRP D 1 38 ? 115.660 92.133 131.337 1.00 76.04 38 TRP D N 1
ATOM 6316 C CA . TRP D 1 38 ? 116.606 91.305 130.594 1.00 76.04 38 TRP D CA 1
ATOM 6317 C C . TRP D 1 38 ? 116.145 91.105 129.158 1.00 76.04 38 TRP D C 1
ATOM 6318 O O . TRP D 1 38 ? 116.955 91.118 128.223 1.00 76.04 38 TRP D O 1
ATOM 6329 N N . LEU D 1 39 ? 114.839 90.917 128.972 1.00 64.16 39 LEU D N 1
ATOM 6330 C CA . LEU D 1 39 ? 114.277 90.716 127.643 1.00 64.16 39 LEU D CA 1
ATOM 6331 C C . LEU D 1 39 ? 114.564 91.911 126.743 1.00 64.16 39 LEU D C 1
ATOM 6332 O O . LEU D 1 39 ? 115.101 91.764 125.637 1.00 64.16 39 LEU D O 1
ATOM 6337 N N . LEU D 1 40 ? 114.223 93.111 127.215 1.00 63.41 40 LEU D N 1
ATOM 6338 C CA . LEU D 1 40 ? 114.451 94.315 126.426 1.00 63.41 40 LEU D CA 1
ATOM 6339 C C . LEU D 1 40 ? 115.937 94.568 126.219 1.00 63.41 40 LEU D C 1
ATOM 6340 O O . LEU D 1 40 ? 116.348 95.034 125.150 1.00 63.41 40 LEU D O 1
ATOM 6345 N N . LEU D 1 41 ? 116.760 94.270 127.228 1.00 64.53 41 LEU D N 1
ATOM 6346 C CA . LEU D 1 41 ? 118.197 94.470 127.083 1.00 64.53 41 LEU D CA 1
ATOM 6347 C C . LEU D 1 41 ? 118.765 93.581 125.989 1.00 64.53 41 LEU D C 1
ATOM 6348 O O . LEU D 1 41 ? 119.556 94.039 125.158 1.00 64.53 41 LEU D O 1
ATOM 6353 N N . GLY D 1 42 ? 118.378 92.307 125.972 1.00 74.15 42 GLY D N 1
ATOM 6354 C CA . GLY D 1 42 ? 118.804 91.438 124.889 1.00 74.15 42 GLY D CA 1
ATOM 6355 C C . GLY D 1 42 ? 118.299 91.910 123.541 1.00 74.15 42 GLY D C 1
ATOM 6356 O O . GLY D 1 42 ? 119.039 91.910 122.551 1.00 74.15 42 GLY D O 1
ATOM 6357 N N . SER D 1 43 ? 117.034 92.335 123.487 1.00 67.62 43 SER D N 1
ATOM 6358 C CA . SER D 1 43 ? 116.460 92.801 122.230 1.00 67.62 43 SER D CA 1
ATOM 6359 C C . SER D 1 43 ? 117.243 93.983 121.673 1.00 67.62 43 SER D C 1
ATOM 6360 O O . SER D 1 43 ? 117.524 94.044 120.470 1.00 67.62 43 SER D O 1
ATOM 6363 N N . VAL D 1 44 ? 117.613 94.931 122.535 1.00 66.97 44 VAL D N 1
ATOM 6364 C CA . VAL D 1 44 ? 118.307 96.121 122.051 1.00 66.97 44 VAL D CA 1
ATOM 6365 C C . VAL D 1 44 ? 119.770 95.812 121.763 1.00 66.97 44 VAL D C 1
ATOM 6366 O O . VAL D 1 44 ? 120.358 96.357 120.820 1.00 66.97 44 VAL D O 1
ATOM 6370 N N . LEU D 1 45 ? 120.382 94.922 122.550 1.00 72.33 45 LEU D N 1
ATOM 6371 C CA . LEU D 1 45 ? 121.772 94.561 122.308 1.00 72.33 45 LEU D CA 1
ATOM 6372 C C . LEU D 1 45 ? 121.928 93.795 121.007 1.00 72.33 45 LEU D C 1
ATOM 6373 O O . LEU D 1 45 ? 122.999 93.835 120.390 1.00 72.33 45 LEU D O 1
ATOM 6378 N N . LEU D 1 46 ? 120.877 93.091 120.576 1.00 76.48 46 LEU D N 1
ATOM 6379 C CA . LEU D 1 46 ? 120.924 92.431 119.277 1.00 76.48 46 LEU D CA 1
ATOM 6380 C C . LEU D 1 46 ? 121.177 93.433 118.159 1.00 76.48 46 LEU D C 1
ATOM 6381 O O . LEU D 1 46 ? 121.852 93.119 117.171 1.00 76.48 46 LEU D O 1
ATOM 6386 N N . LEU D 1 47 ? 120.644 94.638 118.314 1.00 67.68 47 LEU D N 1
ATOM 6387 C CA . LEU D 1 47 ? 120.791 95.677 117.300 1.00 67.68 47 LEU D CA 1
ATOM 6388 C C . LEU D 1 47 ? 122.179 96.303 117.259 1.00 67.68 47 LEU D C 1
ATOM 6389 O O . LEU D 1 47 ? 122.582 96.863 116.241 1.00 67.68 47 LEU D O 1
ATOM 6394 N N . LEU D 1 48 ? 122.908 96.206 118.363 1.00 71.20 48 LEU D N 1
ATOM 6395 C CA . LEU D 1 48 ? 124.243 96.789 118.441 1.00 71.20 48 LEU D CA 1
ATOM 6396 C C . LEU D 1 48 ? 125.311 95.959 117.734 1.00 71.20 48 LEU D C 1
ATOM 6397 O O . LEU D 1 48 ? 126.220 96.507 117.111 1.00 71.20 48 LEU D O 1
ATOM 6402 N N . GLY D 1 49 ? 125.198 94.639 117.827 1.00 77.52 49 GLY D N 1
ATOM 6403 C CA . GLY D 1 49 ? 126.159 93.753 117.200 1.00 77.52 49 GLY D CA 1
ATOM 6404 C C . GLY D 1 49 ? 126.775 92.816 118.229 1.00 77.52 49 GLY D C 1
ATOM 6405 O O . GLY D 1 49 ? 127.545 91.924 117.881 1.00 77.52 49 GLY D O 1
ATOM 6406 N N . ARG D 1 50 ? 126.431 93.021 119.500 1.00 79.32 50 ARG D N 1
ATOM 6407 C CA . ARG D 1 50 ? 126.938 92.197 120.593 1.00 79.32 50 ARG D CA 1
ATOM 6408 C C . ARG D 1 50 ? 126.016 91.007 120.820 1.00 79.32 50 ARG D C 1
ATOM 6409 O O . ARG D 1 50 ? 125.379 90.886 121.865 1.00 79.32 50 ARG D O 1
ATOM 6417 N N . GLU D 1 51 ? 125.968 90.126 119.830 1.00 92.56 51 GLU D N 1
ATOM 6418 C CA . GLU D 1 51 ? 125.115 88.942 119.861 1.00 92.56 51 GLU D CA 1
ATOM 6419 C C . GLU D 1 51 ? 125.349 88.105 121.110 1.00 92.56 51 GLU D C 1
ATOM 6420 O O . GLU D 1 51 ? 124.421 87.448 121.592 1.00 92.56 51 GLU D O 1
ATOM 6426 N N . GLU D 1 52 ? 126.571 88.114 121.648 1.00 96.84 52 GLU D N 1
ATOM 6427 C CA . GLU D 1 52 ? 126.864 87.305 122.827 1.00 96.84 52 GLU D CA 1
ATOM 6428 C C . GLU D 1 52 ? 126.143 87.843 124.058 1.00 96.84 52 GLU D C 1
ATOM 6429 O O . GLU D 1 52 ? 125.535 87.079 124.818 1.00 96.84 52 GLU D O 1
ATOM 6435 N N . GLU D 1 53 ? 126.205 89.158 124.271 1.00 91.56 53 GLU D N 1
ATOM 6436 C CA . GLU D 1 53 ? 125.500 89.750 125.402 1.00 91.56 53 GLU D CA 1
ATOM 6437 C C . GLU D 1 53 ? 123.993 89.589 125.252 1.00 91.56 53 GLU D C 1
ATOM 6438 O O . GLU D 1 53 ? 123.284 89.358 126.239 1.00 91.56 53 GLU D O 1
ATOM 6444 N N . ALA D 1 54 ? 123.488 89.696 124.022 1.00 90.81 54 ALA D N 1
ATOM 6445 C CA . ALA D 1 54 ? 122.061 89.494 123.792 1.00 90.81 54 ALA D CA 1
ATOM 6446 C C . ALA D 1 54 ? 121.656 88.056 124.085 1.00 90.81 54 ALA D C 1
ATOM 6447 O O . ALA D 1 54 ? 120.592 87.808 124.662 1.00 90.81 54 ALA D O 1
ATOM 6449 N N . GLU D 1 55 ? 122.496 87.093 123.699 1.00 95.55 55 GLU D N 1
ATOM 6450 C CA . GLU D 1 55 ? 122.205 85.694 123.995 1.00 95.55 55 GLU D CA 1
ATOM 6451 C C . GLU D 1 55 ? 122.235 85.435 125.496 1.00 95.55 55 GLU D C 1
ATOM 6452 O O . GLU D 1 55 ? 121.406 84.684 126.021 1.00 95.55 55 GLU D O 1
ATOM 6458 N N . GLU D 1 56 ? 123.183 86.054 126.202 1.00 95.33 56 GLU D N 1
ATOM 6459 C CA . GLU D 1 56 ? 123.235 85.903 127.653 1.00 95.33 56 GLU D CA 1
ATOM 6460 C C . GLU D 1 56 ? 121.999 86.505 128.310 1.00 95.33 56 GLU D C 1
ATOM 6461 O O . GLU D 1 56 ? 121.443 85.930 129.254 1.00 95.33 56 GLU D O 1
ATOM 6467 N N . ALA D 1 57 ? 121.550 87.663 127.820 1.00 89.29 57 ALA D N 1
ATOM 6468 C CA . ALA D 1 57 ? 120.339 88.273 128.356 1.00 89.29 57 ALA D CA 1
ATOM 6469 C C . ALA D 1 57 ? 119.118 87.408 128.077 1.00 89.29 57 ALA D C 1
ATOM 6470 O O . ALA D 1 57 ? 118.230 87.281 128.930 1.00 89.29 57 ALA D O 1
ATOM 6472 N N . ALA D 1 58 ? 119.056 86.802 126.889 1.00 91.61 58 ALA D N 1
ATOM 6473 C CA . ALA D 1 58 ? 117.959 85.893 126.576 1.00 91.61 58 ALA D CA 1
ATOM 6474 C C . ALA D 1 58 ? 117.967 84.688 127.504 1.00 91.61 58 ALA D C 1
ATOM 6475 O O . ALA D 1 58 ? 116.914 84.264 127.994 1.00 91.61 58 ALA D O 1
ATOM 6477 N N . ARG D 1 59 ? 119.148 84.116 127.747 1.00 101.14 59 ARG D N 1
ATOM 6478 C CA . ARG D 1 59 ? 119.251 82.990 128.668 1.00 101.14 59 ARG D CA 1
ATOM 6479 C C . ARG D 1 59 ? 118.805 83.387 130.068 1.00 101.14 59 ARG D C 1
ATOM 6480 O O . ARG D 1 59 ? 118.101 82.627 130.742 1.00 101.14 59 ARG D O 1
ATOM 6488 N N . LYS D 1 60 ? 119.205 84.578 130.520 1.00 95.01 60 LYS D N 1
ATOM 6489 C CA . LYS D 1 60 ? 118.795 85.044 131.842 1.00 95.01 60 LYS D CA 1
ATOM 6490 C C . LYS D 1 60 ? 117.284 85.217 131.920 1.00 95.01 60 LYS D C 1
ATOM 6491 O O . LYS D 1 60 ? 116.657 84.825 132.912 1.00 95.01 60 LYS D O 1
ATOM 6497 N N . ALA D 1 61 ? 116.681 85.797 130.881 1.00 95.49 61 ALA D N 1
ATOM 6498 C CA . ALA D 1 61 ? 115.236 85.991 130.878 1.00 95.49 61 ALA D CA 1
ATOM 6499 C C . ALA D 1 61 ? 114.501 84.657 130.872 1.00 95.49 61 ALA D C 1
ATOM 6500 O O . ALA D 1 61 ? 113.489 84.495 131.561 1.00 95.49 61 ALA D O 1
ATOM 6502 N N . ILE D 1 62 ? 114.999 83.691 130.100 1.00 95.84 62 ILE D N 1
ATOM 6503 C CA . ILE D 1 62 ? 114.352 82.385 130.037 1.00 95.84 62 ILE D CA 1
ATOM 6504 C C . ILE D 1 62 ? 114.465 81.672 131.378 1.00 95.84 62 ILE D C 1
ATOM 6505 O O . ILE D 1 62 ? 113.489 81.098 131.879 1.00 95.84 62 ILE D O 1
ATOM 6510 N N . GLU D 1 63 ? 115.653 81.704 131.988 1.00 111.48 63 GLU D N 1
ATOM 6511 C CA . GLU D 1 63 ? 115.841 81.045 133.275 1.00 111.48 63 GLU D CA 1
ATOM 6512 C C . GLU D 1 63 ? 115.043 81.724 134.379 1.00 111.48 63 GLU D C 1
ATOM 6513 O O . GLU D 1 63 ? 114.630 81.063 135.337 1.00 111.48 63 GLU D O 1
ATOM 6519 N N . LEU D 1 64 ? 114.813 83.033 134.265 1.00 103.95 64 LEU D N 1
ATOM 6520 C CA . LEU D 1 64 ? 114.023 83.724 135.277 1.00 103.95 64 LEU D CA 1
ATOM 6521 C C . LEU D 1 64 ? 112.537 83.433 135.109 1.00 103.95 64 LEU D C 1
ATOM 6522 O O . LEU D 1 64 ? 111.835 83.187 136.096 1.00 103.95 64 LEU D O 1
ATOM 6527 N N . LYS D 1 65 ? 112.045 83.453 133.873 1.00 107.58 65 LYS D N 1
ATOM 6528 C CA . LYS D 1 65 ? 110.654 83.124 133.590 1.00 107.58 65 LYS D CA 1
ATOM 6529 C C . LYS D 1 65 ? 110.572 82.285 132.320 1.00 107.58 65 LYS D C 1
ATOM 6530 O O . LYS D 1 65 ? 110.749 82.811 131.214 1.00 107.58 65 LYS D O 1
ATOM 6536 N N . PRO D 1 66 ? 110.310 80.983 132.437 1.00 111.80 66 PRO D N 1
ATOM 6537 C CA . PRO D 1 66 ? 110.279 80.125 131.244 1.00 111.80 66 PRO D CA 1
ATOM 6538 C C . PRO D 1 66 ? 109.033 80.329 130.400 1.00 111.80 66 PRO D C 1
ATOM 6539 O O . PRO D 1 66 ? 109.050 80.084 129.190 1.00 111.80 66 PRO D O 1
ATOM 6543 N N . GLU D 1 67 ? 107.942 80.774 131.029 1.00 120.97 67 GLU D N 1
ATOM 6544 C CA . GLU D 1 67 ? 106.685 80.951 130.311 1.00 120.97 67 GLU D CA 1
ATOM 6545 C C . GLU D 1 67 ? 106.748 82.076 129.287 1.00 120.97 67 GLU D C 1
ATOM 6546 O O . GLU D 1 67 ? 105.906 82.119 128.384 1.00 120.97 67 GLU D O 1
ATOM 6552 N N . MET D 1 68 ? 107.716 82.981 129.405 1.00 117.05 68 MET D N 1
ATOM 6553 C CA . MET D 1 68 ? 107.845 84.097 128.473 1.00 117.05 68 MET D CA 1
ATOM 6554 C C . MET D 1 68 ? 108.299 83.569 127.119 1.00 117.05 68 MET D C 1
ATOM 6555 O O . MET D 1 68 ? 109.479 83.270 126.921 1.00 117.05 68 MET D O 1
ATOM 6560 N N . ASP D 1 69 ? 107.361 83.454 126.179 1.00 109.78 69 ASP D N 1
ATOM 6561 C CA . ASP D 1 69 ? 107.691 82.984 124.842 1.00 109.78 69 ASP D CA 1
ATOM 6562 C C . ASP D 1 69 ? 108.444 84.023 124.025 1.00 109.78 69 ASP D C 1
ATOM 6563 O O . ASP D 1 69 ? 109.227 83.651 123.144 1.00 109.78 69 ASP D O 1
ATOM 6568 N N . SER D 1 70 ? 108.225 85.311 124.295 1.00 93.83 70 SER D N 1
ATOM 6569 C CA . SER D 1 70 ? 108.941 86.358 123.575 1.00 93.83 70 SER D CA 1
ATOM 6570 C C . SER D 1 70 ? 110.443 86.259 123.810 1.00 93.83 70 SER D C 1
ATOM 6571 O O . SER D 1 70 ? 111.243 86.536 122.910 1.00 93.83 70 SER D O 1
ATOM 6574 N N . ALA D 1 71 ? 110.845 85.871 125.021 1.00 97.91 71 ALA D N 1
ATOM 6575 C CA . ALA D 1 71 ? 112.255 85.601 125.279 1.00 97.91 71 ALA D CA 1
ATOM 6576 C C . ALA D 1 71 ? 112.753 84.460 124.404 1.00 97.91 71 ALA D C 1
ATOM 6577 O O . ALA D 1 71 ? 113.821 84.556 123.787 1.00 97.91 71 ALA D O 1
ATOM 6579 N N . ARG D 1 72 ? 111.983 83.374 124.337 1.00 101.35 72 ARG D N 1
ATOM 6580 C CA . ARG D 1 72 ? 112.311 82.269 123.445 1.00 101.35 72 ARG D CA 1
ATOM 6581 C C . ARG D 1 72 ? 112.319 82.730 121.994 1.00 101.35 72 ARG D C 1
ATOM 6582 O O . ARG D 1 72 ? 113.077 82.212 121.168 1.00 101.35 72 ARG D O 1
ATOM 6590 N N . ARG D 1 73 ? 111.480 83.717 121.672 1.00 98.85 73 ARG D N 1
ATOM 6591 C CA . ARG D 1 73 ? 111.424 84.223 120.305 1.00 98.85 73 ARG D CA 1
ATOM 6592 C C . ARG D 1 73 ? 112.750 84.839 119.883 1.00 98.85 73 ARG D C 1
ATOM 6593 O O . ARG D 1 73 ? 113.315 84.453 118.856 1.00 98.85 73 ARG D O 1
ATOM 6601 N N . LEU D 1 74 ? 113.283 85.779 120.667 1.00 96.11 74 LEU D N 1
ATOM 6602 C CA . LEU D 1 74 ? 114.555 86.376 120.278 1.00 96.11 74 LEU D CA 1
ATOM 6603 C C . LEU D 1 74 ? 115.718 85.429 120.542 1.00 96.11 74 LEU D C 1
ATOM 6604 O O . LEU D 1 74 ? 116.779 85.567 119.931 1.00 96.11 74 LEU D O 1
ATOM 6609 N N . GLU D 1 75 ? 115.536 84.451 121.431 1.00 102.15 75 GLU D N 1
ATOM 6610 C CA . GLU D 1 75 ? 116.513 83.370 121.526 1.00 102.15 75 GLU D CA 1
ATOM 6611 C C . GLU D 1 75 ? 116.651 82.640 120.196 1.00 102.15 75 GLU D C 1
ATOM 6612 O O . GLU D 1 75 ? 117.763 82.488 119.671 1.00 102.15 75 GLU D O 1
ATOM 6618 N N . GLY D 1 76 ? 115.527 82.190 119.638 1.00 100.17 76 GLY D N 1
ATOM 6619 C CA . GLY D 1 76 ? 115.554 81.577 118.322 1.00 100.17 76 GLY D CA 1
ATOM 6620 C C . GLY D 1 76 ? 116.015 82.540 117.247 1.00 100.17 76 GLY D C 1
ATOM 6621 O O . GLY D 1 76 ? 116.623 82.132 116.258 1.00 100.17 76 GLY D O 1
ATOM 6622 N N . ILE D 1 77 ? 115.744 83.833 117.431 1.00 97.96 77 ILE D N 1
ATOM 6623 C CA . ILE D 1 77 ? 116.199 84.835 116.467 1.00 97.96 77 ILE D CA 1
ATOM 6624 C C . ILE D 1 77 ? 117.722 84.908 116.453 1.00 97.96 77 ILE D C 1
ATOM 6625 O O . ILE D 1 77 ? 118.347 84.958 115.389 1.00 97.96 77 ILE D O 1
ATOM 6630 N N . ILE D 1 78 ? 118.338 84.923 117.635 1.00 100.11 78 ILE D N 1
ATOM 6631 C CA . ILE D 1 78 ? 119.796 84.949 117.722 1.00 100.11 78 ILE D CA 1
ATOM 6632 C C . ILE D 1 78 ? 120.381 83.659 117.165 1.00 100.11 78 ILE D C 1
ATOM 6633 O O . ILE D 1 78 ? 121.396 83.672 116.455 1.00 100.11 78 ILE D O 1
ATOM 6638 N N . GLU D 1 79 ? 119.760 82.522 117.493 1.00 108.12 79 GLU D N 1
ATOM 6639 C CA . GLU D 1 79 ? 120.199 81.252 116.923 1.00 108.12 79 GLU D CA 1
ATOM 6640 C C . GLU D 1 79 ? 120.136 81.290 115.402 1.00 108.12 79 GLU D C 1
ATOM 6641 O O . GLU D 1 79 ? 121.053 80.820 114.717 1.00 108.12 79 GLU D O 1
ATOM 6647 N N . LEU D 1 80 ? 119.068 81.873 114.858 1.00 104.85 80 LEU D N 1
ATOM 6648 C CA . LEU D 1 80 ? 118.898 81.944 113.413 1.00 104.85 80 LEU D CA 1
ATOM 6649 C C . LEU D 1 80 ? 119.922 82.880 112.790 1.00 104.85 80 LEU D C 1
ATOM 6650 O O . LEU D 1 80 ? 120.426 82.619 111.696 1.00 104.85 80 LEU D O 1
ATOM 6655 N N . ILE D 1 81 ? 120.236 83.981 113.470 1.00 105.73 81 ILE D N 1
ATOM 6656 C CA . ILE D 1 81 ? 121.228 84.917 112.952 1.00 105.73 81 ILE D CA 1
ATOM 6657 C C . ILE D 1 81 ? 122.603 84.263 112.923 1.00 105.73 81 ILE D C 1
ATOM 6658 O O . ILE D 1 81 ? 123.358 84.402 111.953 1.00 105.73 81 ILE D O 1
ATOM 6663 N N . ARG D 1 82 ? 122.945 83.527 113.983 1.00 115.16 82 ARG D N 1
ATOM 6664 C CA . ARG D 1 82 ? 124.219 82.816 114.005 1.00 115.16 82 ARG D CA 1
ATOM 6665 C C . ARG D 1 82 ? 124.262 81.740 112.926 1.00 115.16 82 ARG D C 1
ATOM 6666 O O . ARG D 1 82 ? 125.284 81.564 112.252 1.00 115.16 82 ARG D O 1
ATOM 6674 N N . ARG D 1 83 ? 123.137 81.062 112.733 1.00 122.18 83 ARG D N 1
ATOM 6675 C CA . ARG D 1 83 ? 123.041 80.024 111.720 1.00 122.18 83 ARG D CA 1
ATOM 6676 C C . ARG D 1 83 ? 123.212 80.626 110.326 1.00 122.18 83 ARG D C 1
ATOM 6677 O O . ARG D 1 83 ? 123.876 80.046 109.469 1.00 122.18 83 ARG D O 1
ATOM 6685 N N . ALA D 1 84 ? 122.617 81.795 110.111 1.00 115.44 84 ALA D N 1
ATOM 6686 C CA . ALA D 1 84 ? 122.705 82.473 108.825 1.00 115.44 84 ALA D CA 1
ATOM 6687 C C . ALA D 1 84 ? 124.116 82.977 108.567 1.00 115.44 84 ALA D C 1
ATOM 6688 O O . ALA D 1 84 ? 124.606 82.903 107.438 1.00 115.44 84 ALA D O 1
ATOM 6690 N N . ARG D 1 85 ? 124.789 83.487 109.601 1.00 120.64 85 ARG D N 1
ATOM 6691 C CA . ARG D 1 85 ? 126.177 83.904 109.433 1.00 120.64 85 ARG D CA 1
ATOM 6692 C C . ARG D 1 85 ? 127.078 82.710 109.140 1.00 120.64 85 ARG D C 1
ATOM 6693 O O . ARG D 1 85 ? 128.013 82.812 108.336 1.00 120.64 85 ARG D O 1
ATOM 6701 N N . GLU D 1 86 ? 126.807 81.570 109.779 1.00 140.15 86 GLU D N 1
ATOM 6702 C CA . GLU D 1 86 ? 127.581 80.365 109.498 1.00 140.15 86 GLU D CA 1
ATOM 6703 C C . GLU D 1 86 ? 127.368 79.902 108.063 1.00 140.15 86 GLU D C 1
ATOM 6704 O O . GLU D 1 86 ? 128.328 79.553 107.364 1.00 140.15 86 GLU D O 1
ATOM 6710 N N . ALA D 1 87 ? 126.118 79.893 107.603 1.00 142.13 87 ALA D N 1
ATOM 6711 C CA . ALA D 1 87 ? 125.845 79.537 106.217 1.00 142.13 87 ALA D CA 1
ATOM 6712 C C . ALA D 1 87 ? 126.479 80.536 105.257 1.00 142.13 87 ALA D C 1
ATOM 6713 O O . ALA D 1 87 ? 126.954 80.159 104.182 1.00 142.13 87 ALA D O 1
ATOM 6715 N N . ALA D 1 88 ? 126.518 81.811 105.642 1.00 143.32 88 ALA D N 1
ATOM 6716 C CA . ALA D 1 88 ? 127.116 82.833 104.792 1.00 143.32 88 ALA D CA 1
ATOM 6717 C C . ALA D 1 88 ? 128.617 82.615 104.645 1.00 143.32 88 ALA D C 1
ATOM 6718 O O . ALA D 1 88 ? 129.156 82.670 103.533 1.00 143.32 88 ALA D O 1
ATOM 6720 N N . GLU D 1 89 ? 129.309 82.364 105.759 1.00 152.07 89 GLU D N 1
ATOM 6721 C CA . GLU D 1 89 ? 130.744 82.117 105.669 1.00 152.07 89 GLU D CA 1
ATOM 6722 C C . GLU D 1 89 ? 131.040 80.800 104.963 1.00 152.07 89 GLU D C 1
ATOM 6723 O O . GLU D 1 89 ? 132.048 80.696 104.256 1.00 152.07 89 GLU D O 1
ATOM 6729 N N . ARG D 1 90 ? 130.172 79.796 105.115 1.00 153.77 90 ARG D N 1
ATOM 6730 C CA . ARG D 1 90 ? 130.361 78.552 104.375 1.00 153.77 90 ARG D CA 1
ATOM 6731 C C . ARG D 1 90 ? 130.194 78.772 102.876 1.00 153.77 90 ARG D C 1
ATOM 6732 O O . ARG D 1 90 ? 130.966 78.233 102.074 1.00 153.77 90 ARG D O 1
ATOM 6740 N N . ALA D 1 91 ? 129.192 79.562 102.481 1.00 161.41 91 ALA D N 1
ATOM 6741 C CA . ALA D 1 91 ? 129.014 79.885 101.069 1.00 161.41 91 ALA D CA 1
ATOM 6742 C C . ALA D 1 91 ? 130.199 80.675 100.535 1.00 161.41 91 ALA D C 1
ATOM 6743 O O . ALA D 1 91 ? 130.641 80.452 99.404 1.00 161.41 91 ALA D O 1
ATOM 6745 N N . GLN D 1 92 ? 130.722 81.605 101.336 1.00 164.98 92 GLN D N 1
ATOM 6746 C CA . GLN D 1 92 ? 131.897 82.363 100.923 1.00 164.98 92 GLN D CA 1
ATOM 6747 C C . GLN D 1 92 ? 133.099 81.448 100.732 1.00 164.98 92 GLN D C 1
ATOM 6748 O O . GLN D 1 92 ? 133.839 81.572 99.748 1.00 164.98 92 GLN D O 1
ATOM 6754 N N . GLU D 1 93 ? 133.300 80.509 101.660 1.00 176.25 93 GLU D N 1
ATOM 6755 C CA . GLU D 1 93 ? 134.411 79.571 101.543 1.00 176.25 93 GLU D CA 1
ATOM 6756 C C . GLU D 1 93 ? 134.262 78.690 100.309 1.00 176.25 93 GLU D C 1
ATOM 6757 O O . GLU D 1 93 ? 135.238 78.447 99.589 1.00 176.25 93 GLU D O 1
ATOM 6763 N N . ALA D 1 94 ? 133.046 78.209 100.043 1.00 177.70 94 ALA D N 1
ATOM 6764 C CA . ALA D 1 94 ? 132.827 77.367 98.871 1.00 177.70 94 ALA D CA 1
ATOM 6765 C C . ALA D 1 94 ? 133.035 78.149 97.580 1.00 177.70 94 ALA D C 1
ATOM 6766 O O . ALA D 1 94 ? 133.636 77.638 96.627 1.00 177.70 94 ALA D O 1
ATOM 6768 N N . ALA D 1 95 ? 132.555 79.395 97.531 1.00 180.29 95 ALA D N 1
ATOM 6769 C CA . ALA D 1 95 ? 132.743 80.214 96.340 1.00 180.29 95 ALA D CA 1
ATOM 6770 C C . ALA D 1 95 ? 134.213 80.540 96.121 1.00 180.29 95 ALA D C 1
ATOM 6771 O O . ALA D 1 95 ? 134.676 80.593 94.976 1.00 180.29 95 ALA D O 1
ATOM 6773 N N . GLU D 1 96 ? 134.966 80.752 97.203 1.00 182.51 96 GLU D N 1
ATOM 6774 C CA . GLU D 1 96 ? 136.395 81.003 97.062 1.00 182.51 96 GLU D CA 1
ATOM 6775 C C . GLU D 1 96 ? 137.131 79.750 96.601 1.00 182.51 96 GLU D C 1
ATOM 6776 O O . GLU D 1 96 ? 138.053 79.832 95.779 1.00 182.51 96 GLU D O 1
ATOM 6782 N N . ARG D 1 97 ? 136.739 78.583 97.117 1.00 182.90 97 ARG D N 1
ATOM 6783 C CA . ARG D 1 97 ? 137.349 77.335 96.671 1.00 182.90 97 ARG D CA 1
ATOM 6784 C C . ARG D 1 97 ? 137.056 77.067 95.201 1.00 182.90 97 ARG D C 1
ATOM 6785 O O . ARG D 1 97 ? 137.919 76.557 94.478 1.00 182.90 97 ARG D O 1
ATOM 6793 N N . THR D 1 98 ? 135.848 77.401 94.740 1.00 187.16 98 THR D N 1
ATOM 6794 C CA . THR D 1 98 ? 135.530 77.226 93.327 1.00 187.16 98 THR D CA 1
ATOM 6795 C C . THR D 1 98 ? 136.229 78.267 92.461 1.00 187.16 98 THR D C 1
ATOM 6796 O O . THR D 1 98 ? 136.569 77.982 91.307 1.00 187.16 98 THR D O 1
ATOM 6800 N N . GLY D 1 99 ? 136.452 79.469 92.993 1.00 184.62 99 GLY D N 1
ATOM 6801 C CA . GLY D 1 99 ? 137.141 80.516 92.272 1.00 184.62 99 GLY D CA 1
ATOM 6802 C C . GLY D 1 99 ? 136.311 81.259 91.250 1.00 184.62 99 GLY D C 1
ATOM 6803 O O . GLY D 1 99 ? 136.813 82.218 90.650 1.00 184.62 99 GLY D O 1
ATOM 6804 N N . ASP D 1 100 ? 135.068 80.860 91.029 1.00 181.33 100 ASP D N 1
ATOM 6805 C CA . ASP D 1 100 ? 134.245 81.494 90.006 1.00 181.33 100 ASP D CA 1
ATOM 6806 C C . ASP D 1 100 ? 133.762 82.857 90.481 1.00 181.33 100 ASP D C 1
ATOM 6807 O O . ASP D 1 100 ? 133.108 82.943 91.531 1.00 181.33 100 ASP D O 1
ATOM 6812 N N . PRO D 1 101 ? 134.058 83.940 89.757 1.00 179.72 101 PRO D N 1
ATOM 6813 C CA . PRO D 1 101 ? 133.550 85.257 90.173 1.00 179.72 101 PRO D CA 1
ATOM 6814 C C . PRO D 1 101 ? 132.035 85.332 90.187 1.00 179.72 101 PRO D C 1
ATOM 6815 O O . PRO D 1 101 ? 131.468 86.073 91.001 1.00 179.72 101 PRO D O 1
ATOM 6819 N N . ARG D 1 102 ? 131.362 84.577 89.316 1.00 174.03 102 ARG D N 1
ATOM 6820 C CA . ARG D 1 102 ? 129.904 84.539 89.336 1.00 174.03 102 ARG D CA 1
ATOM 6821 C C . ARG D 1 102 ? 129.391 84.030 90.677 1.00 174.03 102 ARG D C 1
ATOM 6822 O O . ARG D 1 102 ? 128.604 84.705 91.352 1.00 174.03 102 ARG D O 1
ATOM 6830 N N . VAL D 1 103 ? 129.829 82.836 91.082 1.00 171.46 103 VAL D N 1
ATOM 6831 C CA . VAL D 1 103 ? 129.355 82.281 92.343 1.00 171.46 103 VAL D CA 1
ATOM 6832 C C . VAL D 1 103 ? 129.846 83.120 93.516 1.00 171.46 103 VAL D C 1
ATOM 6833 O O . VAL D 1 103 ? 129.168 83.209 94.545 1.00 171.46 103 VAL D O 1
ATOM 6837 N N . ARG D 1 104 ? 130.997 83.783 93.373 1.00 177.51 104 ARG D N 1
ATOM 6838 C CA . ARG D 1 104 ? 131.488 84.643 94.445 1.00 177.51 104 ARG D CA 1
ATOM 6839 C C . ARG D 1 104 ? 130.568 85.842 94.658 1.00 177.51 104 ARG D C 1
ATOM 6840 O O . ARG D 1 104 ? 130.166 86.136 95.790 1.00 177.51 104 ARG D O 1
ATOM 6848 N N . GLU D 1 105 ? 130.217 86.545 93.578 1.00 174.96 105 GLU D N 1
ATOM 6849 C CA . GLU D 1 105 ? 129.326 87.692 93.714 1.00 174.96 105 GLU D CA 1
ATOM 6850 C C . GLU D 1 105 ? 127.917 87.262 94.106 1.00 174.96 105 GLU D C 1
ATOM 6851 O O . GLU D 1 105 ? 127.219 88.001 94.812 1.00 174.96 105 GLU D O 1
ATOM 6857 N N . LEU D 1 106 ? 127.486 86.072 93.681 1.00 166.51 106 LEU D N 1
ATOM 6858 C CA . LEU D 1 106 ? 126.192 85.570 94.131 1.00 166.51 106 LEU D CA 1
ATOM 6859 C C . LEU D 1 106 ? 126.195 85.296 95.630 1.00 166.51 106 LEU D C 1
ATOM 6860 O O . LEU D 1 106 ? 125.237 85.643 96.330 1.00 166.51 106 LEU D O 1
ATOM 6865 N N . ALA D 1 107 ? 127.267 84.688 96.145 1.00 155.25 107 ALA D N 1
ATOM 6866 C CA . ALA D 1 107 ? 127.374 84.477 97.584 1.00 155.25 107 ALA D CA 1
ATOM 6867 C C . ALA D 1 107 ? 127.446 85.802 98.328 1.00 155.25 107 ALA D C 1
ATOM 6868 O O . ALA D 1 107 ? 126.898 85.935 99.428 1.00 155.25 107 ALA D O 1
ATOM 6870 N N . ARG D 1 108 ? 128.108 86.800 97.738 1.00 157.31 108 ARG D N 1
ATOM 6871 C CA . ARG D 1 108 ? 128.185 88.116 98.367 1.00 157.31 108 ARG D CA 1
ATOM 6872 C C . ARG D 1 108 ? 126.808 88.763 98.464 1.00 157.31 108 ARG D C 1
ATOM 6873 O O . ARG D 1 108 ? 126.427 89.295 99.514 1.00 157.31 108 ARG D O 1
ATOM 6881 N N . GLU D 1 109 ? 126.046 88.732 97.366 1.00 148.15 109 GLU D N 1
ATOM 6882 C CA . GLU D 1 109 ? 124.691 89.276 97.389 1.00 148.15 109 GLU D CA 1
ATOM 6883 C C . GLU D 1 109 ? 123.800 88.498 98.349 1.00 148.15 109 GLU D C 1
ATOM 6884 O O . GLU D 1 109 ? 122.931 89.079 99.010 1.00 148.15 109 GLU D O 1
ATOM 6890 N N . LEU D 1 110 ? 124.008 87.183 98.445 1.00 137.33 110 LEU D N 1
ATOM 6891 C CA . LEU D 1 110 ? 123.245 86.378 99.391 1.00 137.33 110 LEU D CA 1
ATOM 6892 C C . LEU D 1 110 ? 123.552 86.778 100.829 1.00 137.33 110 LEU D C 1
ATOM 6893 O O . LEU D 1 110 ? 122.642 86.891 101.657 1.00 137.33 110 LEU D O 1
ATOM 6898 N N . LYS D 1 111 ? 124.832 86.995 101.141 1.00 139.90 111 LYS D N 1
ATOM 6899 C CA . LYS D 1 111 ? 125.204 87.475 102.468 1.00 139.90 111 LYS D CA 1
ATOM 6900 C C . LYS D 1 111 ? 124.587 88.837 102.750 1.00 139.90 111 LYS D C 1
ATOM 6901 O O . LYS D 1 111 ? 124.098 89.090 103.859 1.00 139.90 111 LYS D O 1
ATOM 6907 N N . ARG D 1 112 ? 124.605 89.729 101.758 1.00 137.63 112 ARG D N 1
ATOM 6908 C CA . ARG D 1 112 ? 124.012 91.051 101.935 1.00 137.63 112 ARG D CA 1
ATOM 6909 C C . ARG D 1 112 ? 122.521 90.950 102.232 1.00 137.63 112 ARG D C 1
ATOM 6910 O O . ARG D 1 112 ? 122.007 91.630 103.128 1.00 137.63 112 ARG D O 1
ATOM 6918 N N . LEU D 1 113 ? 121.813 90.098 101.489 1.00 137.01 113 LEU D N 1
ATOM 6919 C CA . LEU D 1 113 ? 120.380 89.940 101.706 1.00 137.01 113 LEU D CA 1
ATOM 6920 C C . LEU D 1 113 ? 120.088 89.312 103.063 1.00 137.01 113 LEU D C 1
ATOM 6921 O O . LEU D 1 113 ? 119.129 89.702 103.743 1.00 137.01 113 LEU D O 1
ATOM 6926 N N . ALA D 1 114 ? 120.902 88.336 103.470 1.00 128.68 114 ALA D N 1
ATOM 6927 C CA . ALA D 1 114 ? 120.736 87.741 104.792 1.00 128.68 114 ALA D CA 1
ATOM 6928 C C . ALA D 1 114 ? 120.935 88.780 105.886 1.00 128.68 114 ALA D C 1
ATOM 6929 O O . ALA D 1 114 ? 120.173 88.823 106.857 1.00 128.68 114 ALA D O 1
ATOM 6931 N N . GLN D 1 115 ? 121.948 89.638 105.739 1.00 133.37 115 GLN D N 1
ATOM 6932 C CA . GLN D 1 115 ? 122.181 90.680 106.733 1.00 133.37 115 GLN D CA 1
ATOM 6933 C C . GLN D 1 115 ? 121.045 91.696 106.746 1.00 133.37 115 GLN D C 1
ATOM 6934 O O . GLN D 1 115 ? 120.665 92.196 107.812 1.00 133.37 115 GLN D O 1
ATOM 6940 N N . GLU D 1 116 ? 120.487 92.011 105.575 1.00 133.76 116 GLU D N 1
ATOM 6941 C CA . GLU D 1 116 ? 119.362 92.939 105.517 1.00 133.76 116 GLU D CA 1
ATOM 6942 C C . GLU D 1 116 ? 118.146 92.366 106.235 1.00 133.76 116 GLU D C 1
ATOM 6943 O O . GLU D 1 116 ? 117.492 93.054 107.029 1.00 133.76 116 GLU D O 1
ATOM 6949 N N . ALA D 1 117 ? 117.830 91.096 105.971 1.00 124.29 117 ALA D N 1
ATOM 6950 C CA . ALA D 1 117 ? 116.717 90.455 106.663 1.00 124.29 117 ALA D CA 1
ATOM 6951 C C . ALA D 1 117 ? 116.980 90.341 108.160 1.00 124.29 117 ALA D C 1
ATOM 6952 O O . ALA D 1 117 ? 116.048 90.458 108.967 1.00 124.29 117 ALA D O 1
ATOM 6954 N N . ALA D 1 118 ? 118.238 90.121 108.548 1.00 121.13 118 ALA D N 1
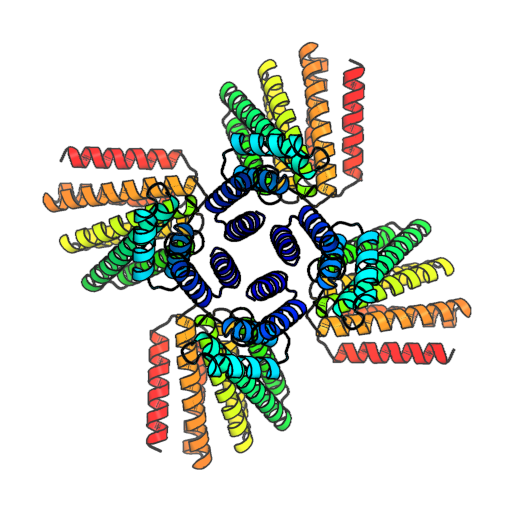ATOM 6955 C CA . ALA D 1 118 ? 118.578 90.065 109.964 1.00 121.13 118 ALA D CA 1
ATOM 6956 C C . ALA D 1 118 ? 118.353 91.414 110.633 1.00 121.13 118 ALA D C 1
ATOM 6957 O O . ALA D 1 118 ? 117.811 91.490 111.739 1.00 121.13 118 ALA D O 1
ATOM 6959 N N . GLU D 1 119 ? 118.763 92.496 109.970 1.00 125.62 119 GLU D N 1
ATOM 6960 C CA . GLU D 1 119 ? 118.507 93.825 110.513 1.00 125.62 119 GLU D CA 1
ATOM 6961 C C . GLU D 1 119 ? 117.010 94.095 110.610 1.00 125.62 119 GLU D C 1
ATOM 6962 O O . GLU D 1 119 ? 116.541 94.705 111.580 1.00 125.62 119 GLU D O 1
ATOM 6968 N N . GLU D 1 120 ? 116.243 93.632 109.622 1.00 122.38 120 GLU D N 1
ATOM 6969 C CA . GLU D 1 120 ? 114.797 93.827 109.654 1.00 122.38 120 GLU D CA 1
ATOM 6970 C C . GLU D 1 120 ? 114.171 93.111 110.845 1.00 122.38 120 GLU D C 1
ATOM 6971 O O . GLU D 1 120 ? 113.352 93.686 111.572 1.00 122.38 120 GLU D O 1
ATOM 6977 N N . VAL D 1 121 ? 114.549 91.848 111.063 1.00 117.27 121 VAL D N 1
ATOM 6978 C CA . VAL D 1 121 ? 113.963 91.108 112.177 1.00 117.27 121 VAL D CA 1
ATOM 6979 C C . VAL D 1 121 ? 114.461 91.659 113.508 1.00 117.27 121 VAL D C 1
ATOM 6980 O O . VAL D 1 121 ? 113.752 91.592 114.519 1.00 117.27 121 VAL D O 1
ATOM 6984 N N . ARG D 1 122 ? 115.669 92.228 113.537 1.00 107.84 122 ARG D N 1
ATOM 6985 C CA . ARG D 1 122 ? 116.134 92.906 114.742 1.00 107.84 122 ARG D CA 1
ATOM 6986 C C . ARG D 1 122 ? 115.270 94.124 115.042 1.00 107.84 122 ARG D C 1
ATOM 6987 O O . ARG D 1 122 ? 114.914 94.377 116.199 1.00 107.84 122 ARG D O 1
ATOM 6995 N N . ARG D 1 123 ? 114.922 94.889 114.006 1.00 114.67 123 ARG D N 1
ATOM 6996 C CA . ARG D 1 123 ? 114.061 96.049 114.209 1.00 114.67 123 ARG D CA 1
ATOM 6997 C C . ARG D 1 123 ? 112.659 95.643 114.638 1.00 114.67 123 ARG D C 1
ATOM 6998 O O . ARG D 1 123 ? 112.047 96.324 115.470 1.00 114.67 123 ARG D O 1
ATOM 7006 N N . ASP D 1 124 ? 112.131 94.543 114.094 1.00 116.22 124 ASP D N 1
ATOM 7007 C CA . ASP D 1 124 ? 110.795 94.052 114.430 1.00 116.22 124 ASP D CA 1
ATOM 7008 C C . ASP D 1 124 ? 110.913 92.597 114.868 1.00 116.22 124 ASP D C 1
ATOM 7009 O O . ASP D 1 124 ? 110.704 91.675 114.066 1.00 116.22 124 ASP D O 1
ATOM 7014 N N . PRO D 1 125 ? 111.249 92.352 116.138 1.00 115.12 125 PRO D N 1
ATOM 7015 C CA . PRO D 1 125 ? 111.435 90.964 116.590 1.00 115.12 125 PRO D CA 1
ATOM 7016 C C . PRO D 1 125 ? 110.135 90.196 116.754 1.00 115.12 125 PRO D C 1
ATOM 7017 O O . PRO D 1 125 ? 110.062 89.021 116.378 1.00 115.12 125 PRO D O 1
ATOM 7021 N N . ASP D 1 126 ? 109.103 90.833 117.308 1.00 108.26 126 ASP D N 1
ATOM 7022 C CA . ASP D 1 126 ? 107.880 90.121 117.658 1.00 108.26 126 ASP D CA 1
ATOM 7023 C C . ASP D 1 126 ? 107.049 89.708 116.450 1.00 108.26 126 ASP D C 1
ATOM 7024 O O . ASP D 1 126 ? 106.112 88.919 116.613 1.00 108.26 126 ASP D O 1
ATOM 7029 N N . SER D 1 127 ? 107.358 90.208 115.258 1.00 114.27 127 SER D N 1
ATOM 7030 C CA . SER D 1 127 ? 106.528 89.938 114.086 1.00 114.27 127 SER D CA 1
ATOM 7031 C C . SER D 1 127 ? 106.839 88.546 113.552 1.00 114.27 127 SER D C 1
ATOM 7032 O O . SER D 1 127 ? 107.877 88.316 112.917 1.00 114.27 127 SER D O 1
ATOM 7035 N N . LYS D 1 128 ? 105.920 87.609 113.806 1.00 120.47 128 LYS D N 1
ATOM 7036 C CA . LYS D 1 128 ? 106.059 86.255 113.284 1.00 120.47 128 LYS D CA 1
ATOM 7037 C C . LYS D 1 128 ? 106.165 86.252 111.766 1.00 120.47 128 LYS D C 1
ATOM 7038 O O . LYS D 1 128 ? 106.742 85.326 111.189 1.00 120.47 128 LYS D O 1
ATOM 7044 N N . ASP D 1 129 ? 105.630 87.284 111.112 1.00 124.76 129 ASP D N 1
ATOM 7045 C CA . ASP D 1 129 ? 105.744 87.398 109.662 1.00 124.76 129 ASP D CA 1
ATOM 7046 C C . ASP D 1 129 ? 107.202 87.366 109.222 1.00 124.76 129 ASP D C 1
ATOM 7047 O O . ASP D 1 129 ? 107.638 86.434 108.534 1.00 124.76 129 ASP D O 1
ATOM 7052 N N . VAL D 1 130 ? 107.979 88.372 109.630 1.00 110.58 130 VAL D N 1
ATOM 7053 C CA . VAL D 1 130 ? 109.378 88.425 109.223 1.00 110.58 130 VAL D CA 1
ATOM 7054 C C . VAL D 1 130 ? 110.176 87.322 109.909 1.00 110.58 130 VAL D C 1
ATOM 7055 O O . VAL D 1 130 ? 111.178 86.844 109.362 1.00 110.58 130 VAL D O 1
ATOM 7059 N N . ASN D 1 131 ? 109.736 86.870 111.088 1.00 115.91 131 ASN D N 1
ATOM 7060 C CA . ASN D 1 131 ? 110.371 85.712 111.712 1.00 115.91 131 ASN D CA 1
ATOM 7061 C C . ASN D 1 131 ? 110.374 84.512 110.768 1.00 115.91 131 ASN D C 1
ATOM 7062 O O . ASN D 1 131 ? 111.435 83.983 110.412 1.00 115.91 131 ASN D O 1
ATOM 7067 N N . GLU D 1 132 ? 109.186 84.074 110.342 1.00 121.65 132 GLU D N 1
ATOM 7068 C CA . GLU D 1 132 ? 109.091 82.932 109.441 1.00 121.65 132 GLU D CA 1
ATOM 7069 C C . GLU D 1 132 ? 109.685 83.242 108.074 1.00 121.65 132 GLU D C 1
ATOM 7070 O O . GLU D 1 132 ? 110.193 82.336 107.403 1.00 121.65 132 GLU D O 1
ATOM 7076 N N . ALA D 1 133 ? 109.636 84.506 107.644 1.00 118.07 133 ALA D N 1
ATOM 7077 C CA . ALA D 1 133 ? 110.285 84.882 106.393 1.00 118.07 133 ALA D CA 1
ATOM 7078 C C . ALA D 1 133 ? 111.777 84.582 106.447 1.00 118.07 133 ALA D C 1
ATOM 7079 O O . ALA D 1 133 ? 112.327 83.922 105.558 1.00 118.07 133 ALA D O 1
ATOM 7081 N N . LEU D 1 134 ? 112.447 85.047 107.501 1.00 117.21 134 LEU D N 1
ATOM 7082 C CA . LEU D 1 134 ? 113.867 84.764 107.651 1.00 117.21 134 LEU D CA 1
ATOM 7083 C C . LEU D 1 134 ? 114.123 83.287 107.923 1.00 117.21 134 LEU D C 1
ATOM 7084 O O . LEU D 1 134 ? 115.207 82.791 107.617 1.00 117.21 134 LEU D O 1
ATOM 7089 N N . LYS D 1 135 ? 113.147 82.568 108.481 1.00 113.75 135 LYS D N 1
ATOM 7090 C CA . LYS D 1 135 ? 113.281 81.117 108.602 1.00 113.75 135 LYS D CA 1
ATOM 7091 C C . LYS D 1 135 ? 113.374 80.458 107.227 1.00 113.75 135 LYS D C 1
ATOM 7092 O O . LYS D 1 135 ? 114.253 79.618 106.972 1.00 113.75 135 LYS D O 1
ATOM 7098 N N . LEU D 1 136 ? 112.454 80.815 106.330 1.00 126.46 136 LEU D N 1
ATOM 7099 C CA . LEU D 1 136 ? 112.540 80.313 104.962 1.00 126.46 136 LEU D CA 1
ATOM 7100 C C . LEU D 1 136 ? 113.838 80.760 104.302 1.00 126.46 136 LEU D C 1
ATOM 7101 O O . LEU D 1 136 ? 114.459 79.996 103.557 1.00 126.46 136 LEU D O 1
ATOM 7106 N N . ILE D 1 137 ? 114.282 81.984 104.595 1.00 115.72 137 ILE D N 1
ATOM 7107 C CA . ILE D 1 137 ? 115.520 82.490 104.004 1.00 115.72 137 ILE D CA 1
ATOM 7108 C C . ILE D 1 137 ? 116.722 81.686 104.489 1.00 115.72 137 ILE D C 1
ATOM 7109 O O . ILE D 1 137 ? 117.657 81.413 103.725 1.00 115.72 137 ILE D O 1
ATOM 7114 N N . VAL D 1 138 ? 116.723 81.292 105.763 1.00 115.15 138 VAL D N 1
ATOM 7115 C CA . VAL D 1 138 ? 117.888 80.586 106.279 1.00 115.15 138 VAL D CA 1
ATOM 7116 C C . VAL D 1 138 ? 117.900 79.142 105.792 1.00 115.15 138 VAL D C 1
ATOM 7117 O O . VAL D 1 138 ? 118.971 78.603 105.493 1.00 115.15 138 VAL D O 1
ATOM 7121 N N . GLU D 1 139 ? 116.739 78.489 105.666 1.00 121.54 139 GLU D N 1
ATOM 7122 C CA . GLU D 1 139 ? 116.755 77.191 104.993 1.00 121.54 139 GLU D CA 1
ATOM 7123 C C . GLU D 1 139 ? 117.121 77.338 103.520 1.00 121.54 139 GLU D C 1
ATOM 7124 O O . GLU D 1 139 ? 117.702 76.424 102.926 1.00 121.54 139 GLU D O 1
ATOM 7130 N N . ALA D 1 140 ? 116.822 78.492 102.919 1.00 119.94 140 ALA D N 1
ATOM 7131 C CA . ALA D 1 140 ? 117.243 78.724 101.542 1.00 119.94 140 ALA D CA 1
ATOM 7132 C C . ALA D 1 140 ? 118.760 78.797 101.430 1.00 119.94 140 ALA D C 1
ATOM 7133 O O . ALA D 1 140 ? 119.355 78.159 100.555 1.00 119.94 140 ALA D O 1
ATOM 7135 N N . ILE D 1 141 ? 119.407 79.555 102.317 1.00 132.47 141 ILE D N 1
ATOM 7136 C CA . ILE D 1 141 ? 120.865 79.648 102.250 1.00 132.47 141 ILE D CA 1
ATOM 7137 C C . ILE D 1 141 ? 121.503 78.328 102.673 1.00 132.47 141 ILE D C 1
ATOM 7138 O O . ILE D 1 141 ? 122.589 77.974 102.199 1.00 132.47 141 ILE D O 1
ATOM 7143 N N . GLU D 1 142 ? 120.834 77.560 103.536 1.00 129.04 142 GLU D N 1
ATOM 7144 C CA . GLU D 1 142 ? 121.349 76.240 103.887 1.00 129.04 142 GLU D CA 1
ATOM 7145 C C . GLU D 1 142 ? 121.285 75.285 102.700 1.00 129.04 142 GLU D C 1
ATOM 7146 O O . GLU D 1 142 ? 122.247 74.558 102.428 1.00 129.04 142 GLU D O 1
ATOM 7152 N N . ALA D 1 143 ? 120.157 75.264 101.987 1.00 133.67 143 ALA D N 1
ATOM 7153 C CA . ALA D 1 143 ? 120.083 74.481 100.759 1.00 133.67 143 ALA D CA 1
ATOM 7154 C C . ALA D 1 143 ? 121.105 74.970 99.742 1.00 133.67 143 ALA D C 1
ATOM 7155 O O . ALA D 1 143 ? 121.664 74.175 98.978 1.00 133.67 143 ALA D O 1
ATOM 7157 N N . ALA D 1 144 ? 121.382 76.275 99.737 1.00 132.41 144 ALA D N 1
ATOM 7158 C CA . ALA D 1 144 ? 122.371 76.819 98.815 1.00 132.41 144 ALA D CA 1
ATOM 7159 C C . ALA D 1 144 ? 123.773 76.318 99.138 1.00 132.41 144 ALA D C 1
ATOM 7160 O O . ALA D 1 144 ? 124.519 75.926 98.235 1.00 132.41 144 ALA D O 1
ATOM 7162 N N . VAL D 1 145 ? 124.154 76.324 100.418 1.00 142.16 145 VAL D N 1
ATOM 7163 C CA . VAL D 1 145 ? 125.492 75.848 100.761 1.00 142.16 145 VAL D CA 1
ATOM 7164 C C . VAL D 1 145 ? 125.580 74.337 100.593 1.00 142.16 145 VAL D C 1
ATOM 7165 O O . VAL D 1 145 ? 126.651 73.804 100.279 1.00 142.16 145 VAL D O 1
ATOM 7169 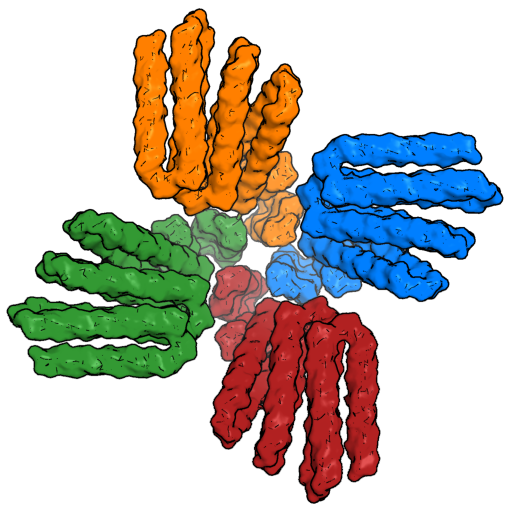N N . ARG D 1 146 ? 124.465 73.623 100.776 1.00 148.77 146 ARG D N 1
ATOM 7170 C CA . ARG D 1 146 ? 124.455 72.198 100.465 1.00 148.77 146 ARG D CA 1
ATOM 7171 C C . ARG D 1 146 ? 124.676 71.966 98.974 1.00 148.77 146 ARG D C 1
ATOM 7172 O O . ARG D 1 146 ? 125.434 71.070 98.581 1.00 148.77 146 ARG D O 1
ATOM 7180 N N . ALA D 1 147 ? 124.035 72.775 98.130 1.00 155.02 147 ALA D N 1
ATOM 7181 C CA . ALA D 1 147 ? 124.264 72.678 96.693 1.00 155.02 147 ALA D CA 1
ATOM 7182 C C . ALA D 1 147 ? 125.705 73.018 96.343 1.00 155.02 147 ALA D C 1
ATOM 7183 O O . ALA D 1 147 ? 126.298 72.399 95.454 1.00 155.02 147 ALA D O 1
ATOM 7185 N N . LEU D 1 148 ? 126.288 73.997 97.037 1.00 163.10 148 LEU D N 1
ATOM 7186 C CA . LEU D 1 148 ? 127.679 74.361 96.782 1.00 163.10 148 LEU D CA 1
ATOM 7187 C C . LEU D 1 148 ? 128.627 73.228 97.154 1.00 163.10 148 LEU D C 1
ATOM 7188 O O . LEU D 1 148 ? 129.561 72.919 96.405 1.00 163.10 148 LEU D O 1
ATOM 7193 N N . GLU D 1 149 ? 128.409 72.597 98.310 1.00 168.50 149 GLU D N 1
ATOM 7194 C CA . GLU D 1 149 ? 129.277 71.492 98.704 1.00 168.50 149 GLU D CA 1
ATOM 7195 C C . GLU D 1 149 ? 129.091 70.299 97.774 1.00 168.50 149 GLU D C 1
ATOM 7196 O O . GLU D 1 149 ? 130.059 69.600 97.449 1.00 168.50 149 GLU D O 1
ATOM 7202 N N . ALA D 1 150 ? 127.861 70.069 97.302 1.00 172.88 150 ALA D N 1
ATOM 7203 C CA . ALA D 1 150 ? 127.635 68.996 96.341 1.00 172.88 150 ALA D CA 1
ATOM 7204 C C . ALA D 1 150 ? 128.335 69.284 95.019 1.00 172.88 150 ALA D C 1
ATOM 7205 O O . ALA D 1 150 ? 128.939 68.387 94.420 1.00 172.88 150 ALA D O 1
ATOM 7207 N N . ALA D 1 151 ? 128.274 70.534 94.554 1.00 180.53 151 ALA D N 1
ATOM 7208 C CA . ALA D 1 151 ? 128.950 70.900 93.316 1.00 180.53 151 ALA D CA 1
ATOM 7209 C C . ALA D 1 151 ? 130.460 70.771 93.456 1.00 180.53 151 ALA D C 1
ATOM 7210 O O . ALA D 1 151 ? 131.143 70.344 92.517 1.00 180.53 151 ALA D O 1
ATOM 7212 N N . GLU D 1 152 ? 131.001 71.133 94.622 1.00 180.53 152 GLU D N 1
ATOM 7213 C CA . GLU D 1 152 ? 132.431 70.969 94.850 1.00 180.53 152 GLU D CA 1
ATOM 7214 C C . GLU D 1 152 ? 132.827 69.500 94.893 1.00 180.53 152 GLU D C 1
ATOM 7215 O O . GLU D 1 152 ? 133.891 69.130 94.382 1.00 180.53 152 GLU D O 1
ATOM 7221 N N . ARG D 1 153 ? 131.990 68.649 95.493 1.00 180.31 153 ARG D N 1
ATOM 7222 C CA . ARG D 1 153 ? 132.287 67.221 95.518 1.00 180.31 153 ARG D CA 1
ATOM 7223 C C . ARG D 1 153 ? 132.172 66.598 94.133 1.00 180.31 153 ARG D C 1
ATOM 7224 O O . ARG D 1 153 ? 132.869 65.621 93.835 1.00 180.31 153 ARG D O 1
ATOM 7232 N N . THR D 1 154 ? 131.305 67.141 93.276 1.00 188.64 154 THR D N 1
ATOM 7233 C CA . THR D 1 154 ? 131.176 66.615 91.920 1.00 188.64 154 THR D CA 1
ATOM 7234 C C . THR D 1 154 ? 132.337 67.069 91.041 1.00 188.64 154 THR D C 1
ATOM 7235 O O . THR D 1 154 ? 133.113 66.246 90.542 1.00 188.64 154 THR D O 1
ATOM 7239 N N . GLY D 1 155 ? 132.471 68.379 90.841 1.00 191.42 155 GLY D N 1
ATOM 7240 C CA . GLY D 1 155 ? 133.552 68.930 90.055 1.00 191.42 155 GLY D CA 1
ATOM 7241 C C . GLY D 1 155 ? 133.290 69.045 88.568 1.00 191.42 155 GLY D C 1
ATOM 7242 O O . GLY D 1 155 ? 134.153 69.559 87.844 1.00 191.42 155 GLY D O 1
ATOM 7243 N N . ASP D 1 156 ? 132.134 68.587 88.084 1.00 187.33 156 ASP D N 1
ATOM 7244 C CA . ASP D 1 156 ? 131.853 68.670 86.656 1.00 187.33 156 ASP D CA 1
ATOM 7245 C C . ASP D 1 156 ? 131.308 70.052 86.300 1.00 187.33 156 ASP D C 1
ATOM 7246 O O . ASP D 1 156 ? 130.541 70.636 87.070 1.00 187.33 156 ASP D O 1
ATOM 7251 N N . PRO D 1 157 ? 131.690 70.598 85.142 1.00 188.91 157 PRO D N 1
ATOM 7252 C CA . PRO D 1 157 ? 131.186 71.928 84.765 1.00 188.91 157 PRO D CA 1
ATOM 7253 C C . PRO D 1 157 ? 129.687 71.960 84.537 1.00 188.91 157 PRO D C 1
ATOM 7254 O O . PRO D 1 157 ? 129.052 72.986 84.810 1.00 188.91 157 PRO D O 1
ATOM 7258 N N . GLU D 1 158 ? 129.099 70.866 84.047 1.00 184.19 158 GLU D N 1
ATOM 7259 C CA . GLU D 1 158 ? 127.654 70.826 83.845 1.00 184.19 158 GLU D CA 1
ATOM 7260 C C . GLU D 1 158 ? 126.913 71.014 85.162 1.00 184.19 158 GLU D C 1
ATOM 7261 O O . GLU D 1 158 ? 126.073 71.912 85.295 1.00 184.19 158 GLU D O 1
ATOM 7267 N N . VAL D 1 159 ? 127.222 70.179 86.157 1.00 177.17 159 VAL D N 1
ATOM 7268 C CA . VAL D 1 159 ? 126.568 70.312 87.451 1.00 177.17 159 VAL D CA 1
ATOM 7269 C C . VAL D 1 159 ? 126.991 71.593 88.155 1.00 177.17 159 VAL D C 1
ATOM 7270 O O . VAL D 1 159 ? 126.237 72.122 88.977 1.00 177.17 159 VAL D O 1
ATOM 7274 N N . ARG D 1 160 ? 128.174 72.126 87.839 1.00 180.71 160 ARG D N 1
ATOM 7275 C CA . ARG D 1 160 ? 128.561 73.428 88.373 1.00 180.71 160 ARG D CA 1
ATOM 7276 C C . ARG D 1 160 ? 127.614 74.517 87.884 1.00 180.71 160 ARG D C 1
ATOM 7277 O O . ARG D 1 160 ? 127.107 75.321 88.676 1.00 180.71 160 ARG D O 1
ATOM 7285 N N . GLU D 1 161 ? 127.358 74.553 86.575 1.00 176.39 161 GLU D N 1
ATOM 7286 C CA . GLU D 1 161 ? 126.413 75.524 86.032 1.00 176.39 161 GLU D CA 1
ATOM 7287 C C . GLU D 1 161 ? 125.004 75.273 86.556 1.00 176.39 161 GLU D C 1
ATOM 7288 O O . GLU D 1 161 ? 124.241 76.220 86.788 1.00 176.39 161 GLU D O 1
ATOM 7294 N N . LEU D 1 162 ? 124.642 74.003 86.749 1.00 172.08 162 LEU D N 1
ATOM 7295 C CA . LEU D 1 162 ? 123.332 73.683 87.309 1.00 172.08 162 LEU D CA 1
ATOM 7296 C C . LEU D 1 162 ? 123.183 74.259 88.713 1.00 172.08 162 LEU D C 1
ATOM 7297 O O . LEU D 1 162 ? 122.167 74.886 89.038 1.00 172.08 162 LEU D O 1
ATOM 7302 N N . ALA D 1 163 ? 124.194 74.053 89.561 1.00 167.58 163 ALA D N 1
ATOM 7303 C CA . ALA D 1 163 ? 124.173 74.628 90.899 1.00 167.58 163 ALA D CA 1
ATOM 7304 C C . ALA D 1 163 ? 124.173 76.148 90.853 1.00 167.58 163 ALA D C 1
ATOM 7305 O O . ALA D 1 163 ? 123.551 76.794 91.704 1.00 167.58 163 ALA D O 1
ATOM 7307 N N . ARG D 1 164 ? 124.869 76.736 89.875 1.00 171.09 164 ARG D N 1
ATOM 7308 C CA . ARG D 1 164 ? 124.826 78.184 89.708 1.00 171.09 164 ARG D CA 1
ATOM 7309 C C . ARG D 1 164 ? 123.404 78.661 89.447 1.00 171.09 164 ARG D C 1
ATOM 7310 O O . ARG D 1 164 ? 122.938 79.623 90.065 1.00 171.09 164 ARG D O 1
ATOM 7318 N N . GLU D 1 165 ? 122.696 77.989 88.536 1.00 176.68 165 GLU D N 1
ATOM 7319 C CA . GLU D 1 165 ? 121.312 78.364 88.253 1.00 176.68 165 GLU D CA 1
ATOM 7320 C C . GLU D 1 165 ? 120.421 78.171 89.477 1.00 176.68 165 GLU D C 1
ATOM 7321 O O . GLU D 1 165 ? 119.546 79.003 89.758 1.00 176.68 165 GLU D O 1
ATOM 7327 N N . LEU D 1 166 ? 120.629 77.078 90.218 1.00 161.92 166 LEU D N 1
ATOM 7328 C CA . LEU D 1 166 ? 119.824 76.835 91.413 1.00 161.92 166 LEU D CA 1
ATOM 7329 C C . LEU D 1 166 ? 120.034 77.926 92.456 1.00 161.92 166 LEU D C 1
ATOM 7330 O O . LEU D 1 166 ? 119.069 78.447 93.024 1.00 161.92 166 LEU D O 1
ATOM 7335 N N . VAL D 1 167 ? 121.290 78.291 92.722 1.00 156.33 167 VAL D N 1
ATOM 7336 C CA . VAL D 1 167 ? 121.530 79.320 93.727 1.00 156.33 167 VAL D CA 1
ATOM 7337 C C . VAL D 1 167 ? 121.074 80.682 93.220 1.00 156.33 167 VAL D C 1
ATOM 7338 O O . VAL D 1 167 ? 120.654 81.533 94.014 1.00 156.33 167 VAL D O 1
ATOM 7342 N N . ARG D 1 168 ? 121.110 80.905 91.904 1.00 163.88 168 ARG D N 1
ATOM 7343 C CA . ARG D 1 168 ? 120.582 82.148 91.353 1.00 163.88 168 ARG D CA 1
ATOM 7344 C C . ARG D 1 168 ? 119.089 82.271 91.626 1.00 163.88 168 ARG D C 1
ATOM 7345 O O . ARG D 1 168 ? 118.623 83.286 92.159 1.00 163.88 168 ARG D O 1
ATOM 7353 N N . LEU D 1 169 ? 118.319 81.236 91.275 1.00 159.37 169 LEU D N 1
ATOM 7354 C CA . LEU D 1 169 ? 116.884 81.291 91.539 1.00 159.37 169 LEU D CA 1
ATOM 7355 C C . LEU D 1 169 ? 116.601 81.334 93.035 1.00 159.37 169 LEU D C 1
ATOM 7356 O O . LEU D 1 169 ? 115.633 81.973 93.467 1.00 159.37 169 LEU D O 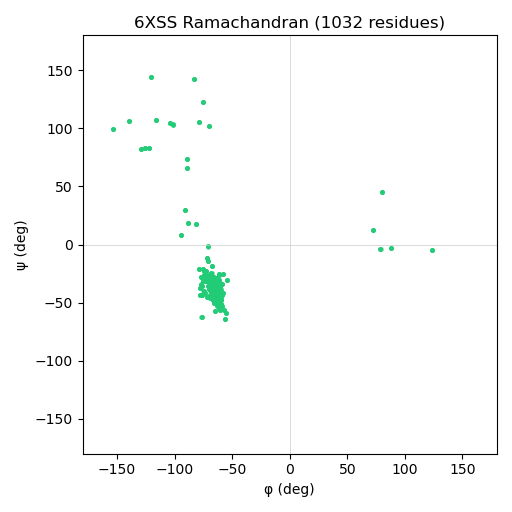1
ATOM 7361 N N . ALA D 1 170 ? 117.440 80.679 93.841 1.00 152.47 170 ALA D N 1
ATOM 7362 C CA . ALA D 1 170 ? 117.253 80.696 95.286 1.00 152.47 170 ALA D CA 1
ATOM 7363 C C . ALA D 1 170 ? 117.396 82.106 95.840 1.00 152.47 170 ALA D C 1
ATOM 7364 O O . ALA D 1 170 ? 116.536 82.581 96.590 1.00 152.47 170 ALA D O 1
ATOM 7366 N N . VAL D 1 171 ? 118.480 82.796 95.478 1.00 149.74 171 VAL D N 1
ATOM 7367 C CA . VAL D 1 171 ? 118.684 84.144 95.992 1.00 149.74 171 VAL D CA 1
ATOM 7368 C C . VAL D 1 171 ? 117.660 85.105 95.402 1.00 149.74 171 VAL D C 1
ATOM 7369 O O . VAL D 1 171 ? 117.273 86.082 96.051 1.00 149.74 171 VAL D O 1
ATOM 7373 N N . GLU D 1 172 ? 117.172 84.834 94.188 1.00 160.43 172 GLU D N 1
ATOM 7374 C CA . GLU D 1 172 ? 116.125 85.681 93.623 1.00 160.43 172 GLU D CA 1
ATOM 7375 C C . GLU D 1 172 ? 114.828 85.549 94.414 1.00 160.43 172 GLU D C 1
ATOM 7376 O O . GLU D 1 172 ? 114.202 86.553 94.776 1.00 160.43 172 GLU D O 1
ATOM 7382 N N . ALA D 1 173 ? 114.414 84.312 94.700 1.00 156.66 173 ALA D N 1
ATOM 7383 C CA . ALA D 1 173 ? 113.219 84.105 95.508 1.00 156.66 173 ALA D CA 1
ATOM 7384 C C . ALA D 1 173 ? 113.400 84.654 96.917 1.00 156.66 173 ALA D C 1
ATOM 7385 O O . ALA D 1 173 ? 112.448 85.172 97.515 1.00 156.66 173 ALA D O 1
ATOM 7387 N N . ALA D 1 174 ? 114.615 84.559 97.461 1.00 152.21 174 ALA D N 1
ATOM 7388 C CA . ALA D 1 174 ? 114.872 85.100 98.789 1.00 152.21 174 ALA D CA 1
ATOM 7389 C C . ALA D 1 174 ? 114.766 86.621 98.794 1.00 152.21 174 ALA D C 1
ATOM 7390 O O . ALA D 1 174 ? 114.212 87.207 99.729 1.00 152.21 174 ALA D O 1
ATOM 7392 N N . GLU D 1 175 ? 115.284 87.276 97.753 1.00 152.60 175 GLU D N 1
ATOM 7393 C CA . GLU D 1 175 ? 115.111 88.719 97.632 1.00 152.60 175 GLU D CA 1
ATOM 7394 C C . GLU D 1 175 ? 113.638 89.078 97.494 1.00 152.60 175 GLU D C 1
ATOM 7395 O O . GLU D 1 175 ? 113.177 90.074 98.061 1.00 152.60 175 GLU D O 1
ATOM 7401 N N . GLU D 1 176 ? 112.883 88.267 96.750 1.00 163.27 176 GLU D N 1
ATOM 7402 C CA . GLU D 1 176 ? 111.453 88.520 96.598 1.00 163.27 176 GLU D CA 1
ATOM 7403 C C . GLU D 1 176 ? 110.735 88.456 97.941 1.00 163.27 176 GLU D C 1
ATOM 7404 O O . GLU D 1 176 ? 109.942 89.344 98.278 1.00 163.27 176 GLU D O 1
ATOM 7410 N N . VAL D 1 177 ? 111.004 87.410 98.727 1.00 155.63 177 VAL D N 1
ATOM 7411 C CA . VAL D 1 177 ? 110.303 87.260 99.999 1.00 155.63 177 VAL D CA 1
ATOM 7412 C C . VAL D 1 177 ? 110.796 88.287 101.012 1.00 155.63 177 VAL D C 1
ATOM 7413 O O . VAL D 1 177 ? 110.047 88.690 101.910 1.00 155.63 177 VAL D O 1
ATOM 7417 N N . GLN D 1 178 ? 112.045 88.743 100.882 1.00 157.77 178 GLN D N 1
ATOM 7418 C CA . GLN D 1 178 ? 112.525 89.810 101.752 1.00 157.77 178 GLN D CA 1
ATOM 7419 C C . GLN D 1 178 ? 111.859 91.138 101.416 1.00 157.77 178 GLN D C 1
ATOM 7420 O O . GLN D 1 178 ? 111.540 91.920 102.319 1.00 157.77 178 GLN D O 1
ATOM 7426 N N . ARG D 1 179 ? 111.642 91.410 100.129 1.00 158.49 179 ARG D N 1
ATOM 7427 C CA . ARG D 1 179 ? 110.967 92.641 99.737 1.00 158.49 179 ARG D CA 1
ATOM 7428 C C . ARG D 1 179 ? 109.488 92.604 100.103 1.00 158.49 179 ARG D C 1
ATOM 7429 O O . ARG D 1 179 ? 108.912 93.633 100.474 1.00 158.49 179 ARG D O 1
ATOM 7437 N N . ASN D 1 180 ? 108.858 91.430 100.004 1.00 157.09 180 ASN D N 1
ATOM 7438 C CA . ASN D 1 180 ? 107.438 91.254 100.302 1.00 157.09 180 ASN D CA 1
ATOM 7439 C C . ASN D 1 180 ? 107.296 90.206 101.400 1.00 157.09 180 ASN D C 1
ATOM 7440 O O . ASN D 1 180 ? 107.047 89.025 101.119 1.00 157.09 180 ASN D O 1
ATOM 7445 N N . PRO D 1 181 ? 107.450 90.603 102.666 1.00 154.96 181 PRO D N 1
ATOM 7446 C CA . PRO D 1 181 ? 107.359 89.608 103.749 1.00 154.96 181 PRO D CA 1
ATOM 7447 C C . PRO D 1 181 ? 105.939 89.158 104.042 1.00 154.96 181 PRO D C 1
ATOM 7448 O O . PRO D 1 181 ? 105.713 87.965 104.278 1.00 154.96 181 PRO D O 1
ATOM 7452 N N . SER D 1 182 ? 104.969 90.074 104.022 1.00 148.61 182 SER D N 1
ATOM 7453 C CA . SER D 1 182 ? 103.612 89.799 104.482 1.00 148.61 182 SER D CA 1
ATOM 7454 C C . SER D 1 182 ? 102.702 89.296 103.370 1.00 148.61 182 SER D C 1
ATOM 7455 O O . SER D 1 182 ? 101.486 89.523 103.415 1.00 148.61 182 SER D O 1
ATOM 7458 N N . SER D 1 183 ? 103.254 88.614 102.371 1.00 164.15 183 SER D N 1
ATOM 7459 C CA . SER D 1 183 ? 102.477 88.094 101.250 1.00 164.15 183 SER D CA 1
ATOM 7460 C C . SER D 1 183 ? 102.534 86.568 101.253 1.00 164.15 183 SER D C 1
ATOM 7461 O O . SER D 1 183 ? 103.566 85.967 100.923 1.00 164.15 183 SER D O 1
ATOM 7464 N N . SER D 1 184 ? 101.410 85.950 101.625 1.00 170.09 184 SER D N 1
ATOM 7465 C CA . SER D 1 184 ? 101.347 84.496 101.731 1.00 170.09 184 SER D CA 1
ATOM 7466 C C . SER D 1 184 ? 101.606 83.814 100.396 1.00 170.09 184 SER D C 1
ATOM 7467 O O . SER D 1 184 ? 102.066 82.668 100.368 1.00 170.09 184 SER D O 1
ATOM 7470 N N . ASP D 1 185 ? 101.322 84.493 99.283 1.00 177.61 185 ASP D N 1
ATOM 7471 C CA . ASP D 1 185 ? 101.585 83.897 97.978 1.00 177.61 185 ASP D CA 1
ATOM 7472 C C . ASP D 1 185 ? 103.078 83.658 97.778 1.00 177.61 185 ASP D C 1
ATOM 7473 O O . ASP D 1 185 ? 103.499 82.553 97.417 1.00 177.61 185 ASP D O 1
ATOM 7478 N N . VAL D 1 186 ? 103.904 84.676 98.042 1.00 166.92 186 VAL D N 1
ATOM 7479 C CA . VAL D 1 186 ? 105.339 84.470 97.897 1.00 166.92 186 VAL D CA 1
ATOM 7480 C C . VAL D 1 186 ? 105.861 83.604 99.031 1.00 166.92 186 VAL D C 1
ATOM 7481 O O . VAL D 1 186 ? 106.897 82.951 98.887 1.00 166.92 186 VAL D O 1
ATOM 7485 N N . ASN D 1 187 ? 105.154 83.557 100.164 1.00 165.10 187 ASN D N 1
ATOM 7486 C CA . ASN D 1 187 ? 105.544 82.626 101.221 1.00 165.10 187 ASN D CA 1
ATOM 7487 C C . ASN D 1 187 ? 105.429 81.179 100.745 1.00 165.10 187 ASN D C 1
ATOM 7488 O O . ASN D 1 187 ? 106.372 80.387 100.878 1.00 165.10 187 ASN D O 1
ATOM 7493 N N . GLU D 1 188 ? 104.269 80.820 100.187 1.00 163.67 188 GLU D N 1
ATOM 7494 C CA . GLU D 1 188 ? 104.088 79.486 99.624 1.00 163.67 188 GLU D CA 1
ATOM 7495 C C . GLU D 1 188 ? 105.049 79.242 98.470 1.00 163.67 188 GLU D C 1
ATOM 7496 O O . GLU D 1 188 ? 105.567 78.130 98.308 1.00 163.67 188 GLU D O 1
ATOM 7502 N N . ALA D 1 189 ? 105.296 80.269 97.653 1.00 159.16 189 ALA D N 1
ATOM 7503 C CA . ALA D 1 189 ? 106.245 80.132 96.554 1.00 159.16 189 ALA D CA 1
ATOM 7504 C C . ALA D 1 189 ? 107.633 79.784 97.074 1.00 159.16 189 ALA D C 1
ATOM 7505 O O . ALA D 1 189 ? 108.303 78.894 96.541 1.00 159.16 189 ALA D O 1
ATOM 7507 N N . LEU D 1 190 ? 108.076 80.467 98.132 1.00 149.54 190 LEU D N 1
ATOM 7508 C CA . LEU D 1 190 ? 109.394 80.198 98.697 1.00 149.54 190 LEU D CA 1
ATOM 7509 C C . LEU D 1 190 ? 109.457 78.811 99.320 1.00 149.54 190 LEU D C 1
ATOM 7510 O O . LEU D 1 190 ? 110.464 78.108 99.183 1.00 149.54 190 LEU D O 1
ATOM 7515 N N . LYS D 1 191 ? 108.398 78.406 100.024 1.00 148.08 191 LYS D N 1
ATOM 7516 C CA . LYS D 1 191 ? 108.376 77.060 100.592 1.00 148.08 191 LYS D CA 1
ATOM 7517 C C . LYS D 1 191 ? 108.500 76.008 99.496 1.00 148.08 191 LYS D C 1
ATOM 7518 O O . LYS D 1 191 ? 109.313 75.077 99.590 1.00 148.08 191 LYS D O 1
ATOM 7524 N N . LEU D 1 192 ? 107.712 76.158 98.430 1.00 160.71 192 LEU D N 1
ATOM 7525 C CA . LEU D 1 192 ? 107.766 75.212 97.322 1.00 160.71 192 LEU D CA 1
ATOM 7526 C C . LEU D 1 192 ? 109.135 75.228 96.654 1.00 160.71 192 LEU D C 1
ATOM 7527 O O . LEU D 1 192 ? 109.665 74.175 96.277 1.00 160.71 192 LEU D O 1
ATOM 7532 N N . ILE D 1 193 ? 109.737 76.411 96.528 1.00 151.91 193 ILE D N 1
ATOM 7533 C CA . ILE D 1 193 ? 111.030 76.523 95.860 1.00 151.91 193 ILE D CA 1
ATOM 7534 C C . ILE D 1 193 ? 112.118 75.843 96.681 1.00 151.91 193 ILE D C 1
ATOM 7535 O O . ILE D 1 193 ? 112.965 75.129 96.135 1.00 151.91 193 ILE D O 1
ATOM 7540 N N . VAL D 1 194 ? 112.115 76.041 98.000 1.00 148.93 194 VAL D N 1
ATOM 7541 C CA . VAL D 1 194 ? 113.147 75.404 98.813 1.00 148.93 194 VAL D CA 1
ATOM 7542 C C . VAL D 1 194 ? 112.932 73.896 98.868 1.00 148.93 194 VAL D C 1
ATOM 7543 O O . VAL D 1 194 ? 113.904 73.130 98.906 1.00 148.93 194 VAL D O 1
ATOM 7547 N N . GLU D 1 195 ? 111.677 73.436 98.848 1.00 155.80 195 GLU D N 1
ATOM 7548 C CA . GLU D 1 195 ? 111.440 71.999 98.733 1.00 155.80 195 GLU D CA 1
ATOM 7549 C C . GLU D 1 195 ? 111.997 71.461 97.421 1.00 155.80 195 GLU D C 1
ATOM 7550 O O . GLU D 1 195 ? 112.609 70.384 97.386 1.00 155.80 195 GLU D O 1
ATOM 7556 N N . ALA D 1 196 ? 111.806 72.209 96.332 1.00 159.21 196 ALA D N 1
ATOM 7557 C CA . ALA D 1 196 ? 112.337 71.792 95.040 1.00 159.21 196 ALA D CA 1
ATOM 7558 C C . ALA D 1 196 ? 113.860 71.740 95.058 1.00 159.21 196 ALA D C 1
ATOM 7559 O O . ALA D 1 196 ? 114.460 70.815 94.502 1.00 159.21 196 ALA D O 1
ATOM 7561 N N . ILE D 1 197 ? 114.502 72.726 95.688 1.00 155.39 197 ILE D N 1
ATOM 7562 C CA . ILE D 1 197 ? 115.961 72.718 95.765 1.00 155.39 197 ILE D CA 1
ATOM 7563 C C . ILE D 1 197 ? 116.453 71.550 96.608 1.00 155.39 197 ILE D C 1
ATOM 7564 O O . ILE D 1 197 ? 117.471 70.928 96.285 1.00 155.39 197 ILE D O 1
ATOM 7569 N N . ASP D 1 198 ? 115.754 71.236 97.701 1.00 170.73 198 ASP D N 1
ATOM 7570 C CA . ASP D 1 198 ? 116.139 70.086 98.513 1.00 170.73 198 ASP D CA 1
ATOM 7571 C C . ASP D 1 198 ? 116.041 68.798 97.707 1.00 170.73 198 ASP D C 1
ATOM 7572 O O . ASP D 1 198 ? 116.956 67.962 97.728 1.00 170.73 198 ASP D O 1
ATOM 7577 N N . ALA D 1 199 ? 114.937 68.623 96.980 1.00 177.95 199 ALA D N 1
ATOM 7578 C CA . ALA D 1 199 ? 114.799 67.438 96.141 1.00 177.95 199 ALA D CA 1
ATOM 7579 C C . ALA D 1 199 ? 115.880 67.396 95.068 1.00 177.95 199 ALA D C 1
ATOM 7580 O O . ALA D 1 199 ? 116.426 66.328 94.768 1.00 177.95 199 ALA D O 1
ATOM 7582 N N . ALA D 1 200 ? 116.213 68.552 94.491 1.00 175.32 200 ALA D N 1
ATOM 7583 C CA . ALA D 1 200 ? 117.213 68.596 93.431 1.00 175.32 200 ALA D CA 1
ATOM 7584 C C . ALA D 1 200 ? 118.592 68.218 93.955 1.00 175.32 200 ALA D C 1
ATOM 7585 O O . ALA D 1 200 ? 119.316 67.452 93.308 1.00 175.32 200 ALA D O 1
ATOM 7587 N N . VAL D 1 201 ? 118.974 68.743 95.122 1.00 175.55 201 VAL D N 1
ATOM 7588 C CA . VAL D 1 201 ? 120.293 68.420 95.656 1.00 175.55 201 VAL D CA 1
ATOM 7589 C C . VAL D 1 201 ? 120.351 66.955 96.067 1.00 175.55 201 VAL D C 1
ATOM 7590 O O . VAL D 1 201 ? 121.361 66.279 95.846 1.00 175.55 201 VAL D O 1
ATOM 7594 N N . ARG D 1 202 ? 119.263 66.428 96.640 1.00 183.25 202 ARG D N 1
ATOM 7595 C CA . ARG D 1 202 ? 119.236 65.008 96.977 1.00 183.25 202 ARG D CA 1
ATOM 7596 C C . ARG D 1 202 ? 119.383 64.146 95.727 1.00 183.25 202 ARG D C 1
ATOM 7597 O O . ARG D 1 202 ? 120.159 63.181 95.712 1.00 183.25 202 ARG D O 1
ATOM 7605 N N . ALA D 1 203 ? 118.666 64.502 94.658 1.00 192.91 203 ALA D N 1
ATOM 7606 C CA . ALA D 1 203 ? 118.717 63.714 93.431 1.00 192.91 203 ALA D CA 1
ATOM 7607 C C . ALA D 1 203 ? 120.097 63.769 92.791 1.00 192.91 203 ALA D C 1
ATOM 7608 O O . ALA D 1 203 ? 120.621 62.741 92.346 1.00 192.91 203 ALA D O 1
ATOM 7610 N N . LEU D 1 204 ? 120.703 64.958 92.728 1.00 192.80 204 LEU D N 1
ATOM 7611 C CA . LEU D 1 204 ? 122.022 65.054 92.111 1.00 192.80 204 LEU D CA 1
ATOM 7612 C C . LEU D 1 204 ? 123.085 64.369 92.962 1.00 192.80 204 LEU D C 1
ATOM 7613 O O . LEU D 1 204 ? 124.027 63.784 92.417 1.00 192.80 204 LEU D O 1
ATOM 7618 N N . GLU D 1 205 ? 122.946 64.412 94.290 1.00 204.70 205 GLU D N 1
ATOM 7619 C CA . GLU D 1 205 ? 123.868 63.675 95.145 1.00 204.70 205 GLU D CA 1
ATOM 7620 C C . GLU D 1 205 ? 123.749 62.175 94.912 1.00 204.70 205 GLU D C 1
ATOM 7621 O O . GLU D 1 205 ? 124.763 61.473 94.822 1.00 204.70 205 GLU D O 1
ATOM 7627 N N . ALA D 1 206 ? 122.519 61.666 94.803 1.00 213.01 206 ALA D N 1
ATOM 7628 C CA . ALA D 1 206 ? 122.335 60.245 94.524 1.00 213.01 206 ALA D CA 1
ATOM 7629 C C . ALA D 1 206 ? 122.892 59.874 93.154 1.00 213.01 206 ALA D C 1
ATOM 7630 O O . ALA D 1 206 ? 123.481 58.800 92.984 1.00 213.01 206 ALA D O 1
ATOM 7632 N N . ALA D 1 207 ? 122.718 60.753 92.163 1.00 216.67 207 ALA D N 1
ATOM 7633 C CA . ALA D 1 207 ? 123.240 60.474 90.829 1.00 216.67 207 ALA D CA 1
ATOM 7634 C C . ALA D 1 207 ? 124.763 60.455 90.822 1.00 216.67 207 ALA D C 1
ATOM 7635 O O . ALA D 1 207 ? 125.375 59.613 90.154 1.00 216.67 207 ALA D O 1
ATOM 7637 N N . GLU D 1 208 ? 125.392 61.379 91.550 1.00 214.85 208 GLU D N 1
ATOM 7638 C CA . GLU D 1 208 ? 126.847 61.370 91.647 1.00 214.85 208 GLU D CA 1
ATOM 7639 C C . GLU D 1 208 ? 127.344 60.152 92.413 1.00 214.85 208 GLU D C 1
ATOM 7640 O O . GLU D 1 208 ? 128.409 59.612 92.094 1.00 214.85 208 GLU D O 1
ATOM 7646 N N . LYS D 1 209 ? 126.589 59.704 93.417 1.00 212.77 209 LYS D N 1
ATOM 7647 C CA . LYS D 1 209 ? 126.963 58.492 94.135 1.00 212.77 209 LYS D CA 1
ATOM 7648 C C . LYS D 1 209 ? 126.882 57.270 93.233 1.00 212.77 209 LYS D C 1
ATOM 7649 O O . LYS D 1 209 ? 127.750 56.392 93.291 1.00 212.77 209 LYS D O 1
ATOM 7655 N N . THR D 1 210 ? 125.848 57.192 92.398 1.00 219.21 210 THR D N 1
ATOM 7656 C CA . THR D 1 210 ? 125.750 56.079 91.463 1.00 219.21 210 THR D CA 1
ATOM 7657 C C . THR D 1 210 ? 126.886 56.129 90.451 1.00 219.21 210 THR D C 1
ATOM 7658 O O . THR D 1 210 ? 127.672 55.181 90.335 1.00 219.21 210 THR D O 1
ATOM 7662 N N . GLY D 1 211 ? 126.997 57.238 89.720 1.00 223.63 211 GLY D N 1
ATOM 7663 C CA . GLY D 1 211 ? 128.089 57.426 88.787 1.00 223.63 211 GLY D CA 1
ATOM 7664 C C . GLY D 1 211 ? 127.910 56.727 87.458 1.00 223.63 211 GLY D C 1
ATOM 7665 O O . GLY D 1 211 ? 128.851 56.094 86.971 1.00 223.63 211 GLY D O 1
ATOM 7666 N N . ASP D 1 212 ? 126.727 56.826 86.858 1.00 225.03 212 ASP D N 1
ATOM 7667 C CA . ASP D 1 212 ? 126.503 56.261 85.537 1.00 225.03 212 ASP D CA 1
ATOM 7668 C C . ASP D 1 212 ? 126.087 57.369 84.581 1.00 225.03 212 ASP D C 1
ATOM 7669 O O . ASP D 1 212 ? 125.395 58.311 84.984 1.00 225.03 212 ASP D O 1
ATOM 7674 N N . PRO D 1 213 ? 126.509 57.302 83.315 1.00 224.89 213 PRO D N 1
ATOM 7675 C CA . PRO D 1 213 ? 126.169 58.383 82.377 1.00 224.89 213 PRO D CA 1
ATOM 7676 C C . PRO D 1 213 ? 124.675 58.557 82.167 1.00 224.89 213 PRO D C 1
ATOM 7677 O O . PRO D 1 213 ? 124.196 59.695 82.069 1.00 224.89 213 PRO D O 1
ATOM 7681 N N . GLU D 1 214 ? 123.918 57.459 82.114 1.00 218.32 214 GLU D N 1
ATOM 7682 C CA . GLU D 1 214 ? 122.480 57.558 81.890 1.00 218.32 214 GLU D CA 1
ATOM 7683 C C . GLU D 1 214 ? 121.761 58.195 83.076 1.00 218.32 214 GLU D C 1
ATOM 7684 O O . GLU D 1 214 ? 120.914 59.077 82.888 1.00 218.32 214 GLU D O 1
ATOM 7690 N N . VAL D 1 215 ? 122.095 57.787 84.303 1.00 214.43 215 VAL D N 1
ATOM 7691 C CA . VAL D 1 215 ? 121.458 58.384 85.472 1.00 214.43 215 VAL D CA 1
ATOM 7692 C C . VAL D 1 215 ? 121.938 59.812 85.680 1.00 214.43 215 VAL D C 1
ATOM 7693 O O . VAL D 1 215 ? 121.198 60.653 86.201 1.00 214.43 215 VAL D O 1
ATOM 7697 N N . ARG D 1 216 ? 123.160 60.125 85.242 1.00 210.10 216 ARG D N 1
ATOM 7698 C CA . ARG D 1 216 ? 123.646 61.498 85.309 1.00 210.10 216 ARG D CA 1
ATOM 7699 C C . ARG D 1 216 ? 122.887 62.402 84.347 1.00 210.10 216 ARG D C 1
ATOM 7700 O O . ARG D 1 216 ? 122.509 63.522 84.704 1.00 210.10 216 ARG D O 1
ATOM 7708 N N . GLU D 1 217 ? 122.664 61.934 83.115 1.00 205.89 217 GLU D N 1
ATOM 7709 C CA . GLU D 1 217 ? 121.863 62.697 82.163 1.00 205.89 217 GLU D CA 1
ATOM 7710 C C . GLU D 1 217 ? 120.422 62.833 82.640 1.00 205.89 217 GLU D C 1
ATOM 7711 O O . GLU D 1 217 ? 119.807 63.893 82.482 1.00 205.89 217 GLU D O 1
ATOM 7717 N N . LEU D 1 218 ? 119.875 61.777 83.245 1.00 198.05 218 LEU D N 1
ATOM 7718 C CA . LEU D 1 218 ? 118.536 61.859 83.819 1.00 198.05 218 LEU D CA 1
ATOM 7719 C C . LEU D 1 218 ? 118.484 62.905 84.926 1.00 198.05 218 LEU D C 1
ATOM 7720 O O . LEU D 1 218 ? 117.523 63.679 85.023 1.00 198.05 218 LEU D O 1
ATOM 7725 N N . ALA D 1 219 ? 119.518 62.938 85.773 1.00 203.64 219 ALA D N 1
ATOM 7726 C CA . ALA D 1 219 ? 119.580 63.932 86.837 1.00 203.64 219 ALA D CA 1
ATOM 7727 C C . ALA D 1 219 ? 119.668 65.342 86.272 1.00 203.64 219 ALA D C 1
ATOM 7728 O O . ALA D 1 219 ? 119.003 66.261 86.766 1.00 203.64 219 ALA D O 1
ATOM 7730 N N . ARG D 1 220 ? 120.496 65.529 85.242 1.00 199.06 220 ARG D N 1
ATOM 7731 C CA . ARG D 1 220 ? 120.586 66.828 84.585 1.00 199.06 220 ARG D CA 1
ATOM 7732 C C . ARG D 1 220 ? 119.238 67.233 84.007 1.00 199.06 220 ARG D C 1
ATOM 7733 O O . ARG D 1 220 ? 118.843 68.401 84.085 1.00 199.06 220 ARG D O 1
ATOM 7741 N N . GLU D 1 221 ? 118.500 66.268 83.459 1.00 200.89 221 GLU D N 1
ATOM 7742 C CA . GLU D 1 221 ? 117.184 66.566 82.905 1.00 200.89 221 GLU D CA 1
ATOM 7743 C C . GLU D 1 221 ? 116.214 67.012 83.993 1.00 200.89 221 GLU D C 1
ATOM 7744 O O . GLU D 1 221 ? 115.484 67.999 83.816 1.00 200.89 221 GLU D O 1
ATOM 7750 N N . LEU D 1 222 ? 116.179 66.296 85.124 1.00 196.16 222 LEU D N 1
ATOM 7751 C CA . LEU D 1 222 ? 115.231 66.689 86.165 1.00 196.16 222 LEU D CA 1
ATOM 7752 C C . LEU D 1 222 ? 115.603 68.042 86.756 1.00 196.16 222 LEU D C 1
ATOM 7753 O O . LEU D 1 222 ? 114.726 68.869 87.019 1.00 196.16 222 LEU D O 1
ATOM 7758 N N . VAL D 1 223 ? 116.899 68.306 86.950 1.00 187.16 223 VAL D N 1
ATOM 7759 C CA . VAL D 1 223 ? 117.262 69.593 87.538 1.00 187.16 223 VAL D CA 1
ATOM 7760 C C . VAL D 1 223 ? 117.037 70.721 86.534 1.00 187.16 223 VAL D C 1
ATOM 7761 O O . VAL D 1 223 ? 116.733 71.854 86.926 1.00 187.16 223 VAL D O 1
ATOM 7765 N N . ARG D 1 224 ? 117.130 70.433 85.232 1.00 189.52 224 ARG D N 1
ATOM 7766 C CA . ARG D 1 224 ? 116.873 71.468 84.236 1.00 189.52 224 ARG D CA 1
ATOM 7767 C C . ARG D 1 224 ? 115.387 71.802 84.162 1.00 189.52 224 ARG D C 1
ATOM 7768 O O . ARG D 1 224 ? 115.005 72.980 84.141 1.00 189.52 224 ARG D O 1
ATOM 7776 N N . LEU D 1 225 ? 114.527 70.781 84.134 1.00 184.84 225 LEU D N 1
ATOM 7777 C CA . LEU D 1 225 ? 113.097 71.067 84.198 1.00 184.84 225 LEU D CA 1
ATOM 7778 C C . LEU D 1 225 ? 112.731 71.712 85.530 1.00 184.84 225 LEU D C 1
ATOM 7779 O O . LEU D 1 225 ? 111.805 72.529 85.596 1.00 184.84 225 LEU D O 1
ATOM 7784 N N . ALA D 1 226 ? 113.485 71.401 86.587 1.00 185.01 226 ALA D N 1
ATOM 7785 C CA . ALA D 1 226 ? 113.226 71.992 87.892 1.00 185.01 226 ALA D CA 1
ATOM 7786 C C . ALA D 1 226 ? 113.557 73.478 87.903 1.00 185.01 226 ALA D C 1
ATOM 7787 O O . ALA D 1 226 ? 112.782 74.281 88.423 1.00 185.01 226 ALA D O 1
ATOM 7789 N N . VAL D 1 227 ? 114.705 73.863 87.340 1.00 183.38 227 VAL D N 1
ATOM 7790 C CA . VAL D 1 227 ? 115.046 75.283 87.298 1.00 183.38 227 VAL D CA 1
ATOM 7791 C C . VAL D 1 227 ? 114.105 76.024 86.356 1.00 183.38 227 VAL D C 1
ATOM 7792 O O . VAL D 1 227 ? 113.719 77.170 86.622 1.00 183.38 227 VAL D O 1
ATOM 7796 N N . GLU D 1 228 ? 113.691 75.377 85.262 1.00 192.79 228 GLU D N 1
ATOM 7797 C CA . GLU D 1 228 ? 112.682 75.971 84.389 1.00 192.79 228 GLU D CA 1
ATOM 7798 C C . GLU D 1 228 ? 111.404 76.287 85.158 1.00 192.79 228 GLU D C 1
ATOM 7799 O O . GLU D 1 228 ? 110.941 77.435 85.183 1.00 192.79 228 GLU D O 1
ATOM 7805 N N . ALA D 1 229 ? 110.822 75.271 85.801 1.00 188.12 229 ALA D N 1
ATOM 7806 C CA . ALA D 1 229 ? 109.576 75.466 86.531 1.00 188.12 229 ALA D CA 1
ATOM 7807 C C . ALA D 1 229 ? 109.753 76.404 87.719 1.00 188.12 229 ALA D C 1
ATOM 7808 O O . ALA D 1 229 ? 108.819 77.131 88.073 1.00 188.12 229 ALA D O 1
ATOM 7810 N N . ALA D 1 230 ? 110.936 76.415 88.336 1.00 188.99 230 ALA D N 1
ATOM 7811 C CA . ALA D 1 230 ? 111.179 77.307 89.462 1.00 188.99 230 ALA D CA 1
ATOM 7812 C C . ALA D 1 230 ? 111.222 78.758 89.013 1.00 188.99 230 ALA D C 1
ATOM 7813 O O . ALA D 1 230 ? 110.643 79.632 89.666 1.00 188.99 230 ALA D O 1
ATOM 7815 N N . GLU D 1 231 ? 111.899 79.038 87.898 1.00 187.25 231 GLU D N 1
ATOM 7816 C CA . GLU D 1 231 ? 111.862 80.384 87.341 1.00 187.25 231 GLU D CA 1
ATOM 7817 C C . GLU D 1 231 ? 110.443 80.766 86.946 1.00 187.25 231 GLU D C 1
ATOM 7818 O O . GLU D 1 231 ? 110.018 81.910 87.151 1.00 187.25 231 GLU D O 1
ATOM 7824 N N . GLU D 1 232 ? 109.681 79.810 86.406 1.00 195.58 232 GLU D N 1
ATOM 7825 C CA . GLU D 1 232 ? 108.307 80.100 86.009 1.00 195.58 232 GLU D CA 1
ATOM 7826 C C . GLU D 1 232 ? 107.450 80.480 87.213 1.00 195.58 232 GLU D C 1
ATOM 7827 O O . GLU D 1 232 ? 106.701 81.463 87.171 1.00 195.58 232 GLU D O 1
ATOM 7833 N N . VAL D 1 233 ? 107.555 79.715 88.303 1.00 193.82 233 VAL D N 1
ATOM 7834 C CA . VAL D 1 233 ? 106.731 79.999 89.476 1.00 193.82 233 VAL D CA 1
ATOM 7835 C C . VAL D 1 233 ? 107.236 81.243 90.200 1.00 193.82 233 VAL D C 1
ATOM 7836 O O . VAL D 1 233 ? 106.456 81.952 90.847 1.00 193.82 233 VAL D O 1
ATOM 7840 N N . GLN D 1 234 ? 108.533 81.542 90.098 1.00 185.19 234 GLN D N 1
ATOM 7841 C CA . GLN D 1 234 ? 109.047 82.770 90.691 1.00 185.19 234 GLN D CA 1
ATOM 7842 C C . GLN D 1 234 ? 108.560 83.992 89.926 1.00 185.19 234 GLN D C 1
ATOM 7843 O O . GLN D 1 234 ? 108.309 85.043 90.526 1.00 185.19 234 GLN D O 1
ATOM 7849 N N . ARG D 1 235 ? 108.416 83.873 88.605 1.00 194.83 235 ARG D N 1
ATOM 7850 C CA . ARG D 1 235 ? 107.865 84.974 87.823 1.00 194.83 235 ARG D CA 1
ATOM 7851 C C . ARG D 1 235 ? 106.352 85.074 87.966 1.00 194.83 235 ARG D C 1
ATOM 7852 O O . ARG D 1 235 ? 105.795 86.170 87.833 1.00 194.83 235 ARG D O 1
ATOM 7860 N N . ASN D 1 236 ? 105.675 83.959 88.237 1.00 205.89 236 ASN D N 1
ATOM 7861 C CA . ASN D 1 236 ? 104.225 83.937 88.439 1.00 205.89 236 ASN D CA 1
ATOM 7862 C C . ASN D 1 236 ? 103.934 83.211 89.745 1.00 205.89 236 ASN D C 1
ATOM 7863 O O . ASN D 1 236 ? 103.615 82.015 89.753 1.00 205.89 236 ASN D O 1
ATOM 7868 N N . PRO D 1 237 ? 104.038 83.910 90.879 1.00 199.57 237 PRO D N 1
ATOM 7869 C CA . PRO D 1 237 ? 103.830 83.241 92.172 1.00 199.57 237 PRO D CA 1
ATOM 7870 C C . PRO D 1 237 ? 102.369 82.954 92.479 1.00 199.57 237 PRO D C 1
ATOM 7871 O O . PRO D 1 237 ? 102.066 81.954 93.141 1.00 199.57 237 PRO D O 1
ATOM 7875 N N . SER D 1 238 ? 101.455 83.801 92.012 1.00 202.64 238 SER D N 1
ATOM 7876 C CA . SER D 1 238 ? 100.040 83.691 92.347 1.00 202.64 238 SER D CA 1
ATOM 7877 C C . SER D 1 238 ? 99.295 82.660 91.497 1.00 202.64 238 SER D C 1
ATOM 7878 O O . SER D 1 238 ? 98.059 82.700 91.451 1.00 202.64 238 SER D O 1
ATOM 7881 N N . SER D 1 239 ? 100.002 81.745 90.839 1.00 203.05 239 SER D N 1
ATOM 7882 C CA . SER D 1 239 ? 99.387 80.751 89.965 1.00 203.05 239 SER D CA 1
ATOM 7883 C C . SER D 1 239 ? 99.372 79.403 90.679 1.00 203.05 239 SER D C 1
ATOM 7884 O O . SER D 1 239 ? 100.406 78.733 90.789 1.00 203.05 239 SER D O 1
ATOM 7887 N N . GLU D 1 240 ? 98.192 79.004 91.163 1.00 199.71 240 GLU D N 1
ATOM 7888 C CA . GLU D 1 240 ? 98.042 77.672 91.738 1.00 199.71 240 GLU D CA 1
ATOM 7889 C C . GLU D 1 240 ? 98.337 76.585 90.714 1.00 199.71 240 GLU D C 1
ATOM 7890 O O . GLU D 1 240 ? 98.739 75.480 91.090 1.00 199.71 240 GLU D O 1
ATOM 7896 N N . GLU D 1 241 ? 98.164 76.885 89.425 1.00 198.41 241 GLU D N 1
ATOM 7897 C CA . GLU D 1 241 ? 98.516 75.927 88.381 1.00 198.41 241 GLU D CA 1
ATOM 7898 C C . GLU D 1 241 ? 100.006 75.603 88.418 1.00 198.41 241 GLU D C 1
ATOM 7899 O O . GLU D 1 241 ? 100.398 74.432 88.485 1.00 198.41 241 GLU D O 1
ATOM 7905 N N . VAL D 1 242 ? 100.855 76.634 88.384 1.00 192.30 242 VAL D N 1
ATOM 7906 C CA . VAL D 1 242 ? 102.292 76.387 88.432 1.00 192.30 242 VAL D CA 1
ATOM 7907 C C . VAL D 1 242 ? 102.709 75.882 89.806 1.00 192.30 242 VAL D C 1
ATOM 7908 O O . VAL D 1 242 ? 103.695 75.144 89.926 1.00 192.30 242 VAL D O 1
ATOM 7912 N N . ASN D 1 243 ? 101.966 76.238 90.858 1.00 193.08 243 ASN D N 1
ATOM 7913 C CA . ASN D 1 243 ? 102.249 75.677 92.176 1.00 193.08 243 ASN D CA 1
ATOM 7914 C C . ASN D 1 243 ? 102.068 74.162 92.173 1.00 193.08 243 ASN D C 1
ATOM 7915 O O . ASN D 1 243 ? 102.952 73.412 92.609 1.00 193.08 243 ASN D O 1
ATOM 7920 N N . GLU D 1 244 ? 100.925 73.692 91.669 1.00 184.63 244 GLU D N 1
ATOM 7921 C CA . GLU D 1 244 ? 100.701 72.257 91.551 1.00 184.63 244 GLU D CA 1
ATOM 7922 C C . GLU D 1 244 ? 101.678 71.617 90.575 1.00 184.63 244 GLU D C 1
ATOM 7923 O O . GLU D 1 244 ? 102.039 70.447 90.742 1.00 184.63 244 GLU D O 1
ATOM 7929 N N . ALA D 1 245 ? 102.121 72.361 89.559 1.00 184.87 245 ALA D N 1
ATOM 7930 C CA . ALA D 1 245 ? 103.115 71.829 88.630 1.00 184.87 245 ALA D CA 1
ATOM 7931 C C . ALA D 1 245 ? 104.434 71.550 89.341 1.00 184.87 245 ALA D C 1
ATOM 7932 O O . ALA D 1 245 ? 105.025 70.474 89.182 1.00 184.87 245 ALA D O 1
ATOM 7934 N N . LEU D 1 246 ? 104.913 72.514 90.130 1.00 184.31 246 LEU D N 1
ATOM 7935 C CA . LEU D 1 246 ? 106.126 72.300 90.916 1.00 184.31 246 LEU D CA 1
ATOM 7936 C C . LEU D 1 246 ? 105.939 71.191 91.942 1.00 184.31 246 LEU D C 1
ATOM 7937 O O . LEU D 1 246 ? 106.877 70.433 92.215 1.00 184.31 246 LEU D O 1
ATOM 7942 N N . LYS D 1 247 ? 104.747 71.091 92.535 1.00 181.60 247 LYS D N 1
ATOM 7943 C CA . LYS D 1 247 ? 104.479 70.007 93.477 1.00 181.60 247 LYS D CA 1
ATOM 7944 C C . LYS D 1 247 ? 104.575 68.648 92.790 1.00 181.60 247 LYS D C 1
ATOM 7945 O O . LYS D 1 247 ? 105.182 67.709 93.317 1.00 181.60 247 LYS D O 1
ATOM 7951 N N . ASP D 1 248 ? 103.974 68.526 91.606 1.00 186.74 248 ASP D N 1
ATOM 7952 C CA . ASP D 1 248 ? 104.090 67.295 90.833 1.00 186.74 248 ASP D CA 1
ATOM 7953 C C . ASP D 1 248 ? 105.538 67.011 90.458 1.00 186.74 248 ASP D C 1
ATOM 7954 O O . ASP D 1 248 ? 105.973 65.854 90.486 1.00 186.74 248 ASP D O 1
ATOM 7959 N N . ILE D 1 249 ? 106.300 68.052 90.123 1.00 183.83 249 ILE D N 1
ATOM 7960 C CA . ILE D 1 249 ? 107.689 67.865 89.717 1.00 183.83 249 ILE D CA 1
ATOM 7961 C C . ILE D 1 249 ? 108.526 67.356 90.885 1.00 183.83 249 ILE D C 1
ATOM 7962 O O . ILE D 1 249 ? 109.324 66.422 90.739 1.00 183.83 249 ILE D O 1
ATOM 7967 N N . VAL D 1 250 ? 108.352 67.954 92.066 1.00 183.52 250 VAL D N 1
ATOM 7968 C CA . VAL D 1 250 ? 109.112 67.505 93.228 1.00 183.52 250 VAL D CA 1
ATOM 7969 C C . VAL D 1 250 ? 108.663 66.111 93.654 1.00 183.52 250 VAL D C 1
ATOM 7970 O O . VAL D 1 250 ? 109.483 65.300 94.104 1.00 183.52 250 VAL D O 1
ATOM 7974 N N . LYS D 1 251 ? 107.375 65.792 93.492 1.00 182.74 251 LYS D N 1
ATOM 7975 C CA . LYS D 1 251 ? 106.918 64.432 93.760 1.00 182.74 251 LYS D CA 1
ATOM 7976 C C . LYS D 1 251 ? 107.582 63.436 92.819 1.00 182.74 251 LYS D C 1
ATOM 7977 O O . LYS D 1 251 ? 107.987 62.345 93.241 1.00 182.74 251 LYS D O 1
ATOM 7983 N N . ALA D 1 252 ? 107.708 63.796 91.540 1.00 186.91 252 ALA D N 1
ATOM 7984 C CA . ALA D 1 252 ? 108.364 62.915 90.581 1.00 186.91 252 ALA D CA 1
ATOM 7985 C C . ALA D 1 252 ? 109.842 62.741 90.911 1.00 186.91 252 ALA D C 1
ATOM 7986 O O . ALA D 1 252 ? 110.382 61.636 90.794 1.00 186.91 252 ALA D O 1
ATOM 7988 N N . ILE D 1 253 ? 110.511 63.820 91.323 1.00 186.10 253 ILE D N 1
ATOM 7989 C CA . ILE D 1 253 ? 111.918 63.711 91.706 1.00 186.10 253 ILE D CA 1
ATOM 7990 C C . ILE D 1 253 ? 112.073 62.802 92.917 1.00 186.10 253 ILE D C 1
ATOM 7991 O O . ILE D 1 253 ? 112.994 61.977 92.980 1.00 186.10 253 ILE D O 1
ATOM 7996 N N . GLN D 1 254 ? 111.175 62.935 93.898 1.00 192.31 254 GLN D N 1
ATOM 7997 C CA . GLN D 1 254 ? 111.235 62.066 95.069 1.00 192.31 254 GLN D CA 1
ATOM 7998 C C . GLN D 1 254 ? 111.008 60.610 94.684 1.00 192.31 254 GLN D C 1
ATOM 7999 O O . GLN D 1 254 ? 111.731 59.717 95.144 1.00 192.31 254 GLN D O 1
ATOM 8005 N N . GLU D 1 255 ? 110.007 60.351 93.839 1.00 200.90 255 GLU D N 1
ATOM 8006 C CA . GLU D 1 255 ? 109.759 58.988 93.383 1.00 200.90 255 GLU D CA 1
ATOM 8007 C C . GLU D 1 255 ? 110.977 58.415 92.672 1.00 200.90 255 GLU D C 1
ATOM 8008 O O . GLU D 1 255 ? 111.367 57.269 92.919 1.00 200.90 255 GLU D O 1
ATOM 8014 N N . ALA D 1 256 ? 111.606 59.209 91.803 1.00 202.17 256 ALA D N 1
ATOM 8015 C CA . ALA D 1 256 ? 112.767 58.724 91.065 1.00 202.17 256 ALA D CA 1
ATOM 8016 C C . ALA D 1 256 ? 113.941 58.437 91.994 1.00 202.17 256 ALA D C 1
ATOM 8017 O O . ALA D 1 256 ? 114.619 57.412 91.847 1.00 202.17 256 ALA D O 1
ATOM 8019 N N . VAL D 1 257 ? 114.197 59.325 92.958 1.00 200.32 257 VAL D N 1
ATOM 8020 C CA . VAL D 1 257 ? 115.360 59.141 93.821 1.00 200.32 257 VAL D CA 1
ATOM 8021 C C . VAL D 1 257 ? 115.141 57.978 94.782 1.00 200.32 257 VAL D C 1
ATOM 8022 O O . VAL D 1 257 ? 116.096 57.285 95.155 1.00 200.32 257 VAL D O 1
ATOM 8026 N N . GLU D 1 258 ? 113.894 57.727 95.191 1.00 210.51 258 GLU D N 1
ATOM 8027 C CA . GLU D 1 258 ? 113.632 56.553 96.017 1.00 210.51 258 GLU D CA 1
ATOM 8028 C C . GLU D 1 258 ? 113.574 55.274 95.194 1.00 210.51 258 GLU D C 1
ATOM 8029 O O . GLU D 1 258 ? 113.748 54.183 95.748 1.00 210.51 258 GLU D O 1
ATOM 8035 N N . SER D 1 259 ? 113.332 55.379 93.885 1.00 208.46 259 SER D N 1
ATOM 8036 C CA . SER D 1 259 ? 113.362 54.194 93.036 1.00 208.46 259 SER D CA 1
ATOM 8037 C C . SER D 1 259 ? 114.788 53.775 92.708 1.00 208.46 259 SER D C 1
ATOM 8038 O O . SER D 1 259 ? 115.111 52.583 92.747 1.00 208.46 259 SER D O 1
ATOM 8041 N N . LEU D 1 260 ? 115.653 54.733 92.382 1.00 206.10 260 LEU D N 1
ATOM 8042 C CA . LEU D 1 260 ? 117.041 54.414 92.064 1.00 206.10 260 LEU D CA 1
ATOM 8043 C C . LEU D 1 260 ? 117.802 53.996 93.318 1.00 206.10 260 LEU D C 1
ATOM 8044 O O . LEU D 1 260 ? 118.952 53.561 93.241 1.00 206.10 260 LEU D O 1
#

CATH classification: 1.25.40.10

Secondary structure (DSSP, 8-state):
-HHHHHHHHHHHHTT-HHHHHHHHHHHHHH-TT-HHHHHHHHHHHHHHT-HHHHHHHHHHHHHH-TT-HHHHHHHHHHHHHHHHHHHHHHHHHHHHHH--HHHHHHHHHHHHHHHHHHHHHHHS-S-HHHHHHHHHHHHHHHHHHHHHHHHHHH--HHHHHHHHHHHHHHHHHHHHHHH-TT-HHHHHHHHHHHHHHHHHHHHHHHHHHH--HHHHHHHHHHHHHHHHHHHHHHH-TT-HHHHHHHHHHHHHHHHHHHH-/-HHHHHHHHHHHHTT-HHHHHHHHHHHHHH-TT-HHHHHHHHHHHHHHT-HHHHHHHHHHHHHH-TT-HHHHHHHHHHHHHHHHHHHHHHHHHHHHHH--HHHHHHHHHHHHHHHHHHHHHHHS-S-HHHHHHHHHHHHHHHHHHHHHHHHHHH--HHHHHHHHHHHHHHHHHHHHHHH-TT-HHHHHHHHHHHHHHHHHHHHHHHHHHH--HHHHHHHHHHHHHHHHHHHHHHH-TT-HHHHHHHHHHHHHHHHHHHH-/-HHHHHHHHHHHHTT-HHHHHHHHHHHHHH-TT-HHHHHHHHHHHHHHT-HHHHHHHHHHHHHH-TT-HHHHHHHHHHHHHHHHHHHHHHHHHHHHHH--HHHHHHHHHHHHHHHHHHHHHHHS-S-HHHHHHHHHHHHHHHHHHHHHHHHHHH--HHHHHHHHHHHHHHHHHHHHHHH-TT-HHHHHHHHHHHHHHHHHHHHHHHHHHH--HHHHHHHHHHHHHHHHHHHHHHH-TT-HHHHHHHHHHHHHHHHHHHH-/-HHHHHHHHHHHHTT-HHHHHHHHHHHHHH-TT-HHHHHHHHHHHHHHT-HHHHHHHHHHHHHH-TT-HHHHHHHHHHHHHHHHHHHHHHHHHHHHHH--HHHHHHHHHHHHHHHHHHHHHHHS-S-HHHHHHHHHHHHHHHHHHHHHHHHHHH--HHHHHHHHHHHHHHHHHHHHHHH-TT-HHHHHHHHHHHHHHHHHHHHHHHHHHH--HHHHHHHHHHHHHHHHHHHHHHH-TT-HHHHHHHHHHHHHHHHHHHH-

B-factor: mean 140.57, std 47.25, range [45.57, 225.03]

Nearest PDB structures (foldseek):
  6xss-assembly1_A  TM=1.004E+00  e=2.788E-29  synthetic construct
  5cwp-assembly1_A  TM=9.828E-01  e=1.037E-16  synthetic construct
  8f6r-assembly1_A  TM=9.449E-01  e=1.557E-13  synthetic construct
  7unj-assembly1_B  TM=9.358E-01  e=1.251E-12  synthetic construct
  6w2r-assembly1_A  TM=5.827E-01  e=4.229E-03  synthetic construct

Solvent-accessible surface area: 50724 Å² total; per-residue (Å²): 69,23,33,41,1,8,0,0,0,2,1,18,39,45,95,9,43,24,5,0,0,69,4,3,83,92,2,12,136,101,53,75,111,29,6,22,0,54,2,4,4,0,17,6,1,2,44,67,36,83,30,120,62,0,33,106,0,0,128,107,1,39,130,63,94,76,144,30,68,4,0,150,66,2,23,29,10,0,85,25,2,103,104,7,104,81,3,6,79,120,6,98,79,13,2,109,156,54,44,21,96,125,17,121,86,32,11,142,67,10,56,102,3,6,95,70,3,7,90,50,2,27,151,46,13,18,30,127,50,14,24,92,4,5,105,21,4,4,92,12,1,31,10,6,18,120,1,14,65,13,8,75,168,38,28,54,88,78,27,103,64,7,11,42,56,2,17,81,13,8,15,85,1,4,44,26,0,21,166,77,28,98,30,68,59,6,33,95,0,6,111,10,2,21,97,4,8,36,6,4,13,136,11,24,65,18,7,69,147,80,35,54,89,133,42,106,105,92,12,34,97,26,9,124,44,5,22,112,7,1,103,95,0,41,198,74,27,91,17,144,139,11,17,96,43,2,102,82,38,16,135,51,3,86,107,30,32,146,97,105,69,23,34,41,1,9,1,0,0,2,0,16,36,47,97,10,43,26,5,0,0,71,4,3,83,94,3,12,138,103,52,75,111,26,7,23,0,54,1,5,5,0,18,8,2,2,43,68,37,83,31,120,63,0,34,105,0,0,129,105,1,38,128,64,93,74,142,34,68,2,0,148,64,1,23,30,11,0,86,27,3,103,105,8,101,82,3,6,80,120,6,96,76,12,2,109,158,54,44,21,97,126,17,121,89,31,9,143,67,10,55,106,3,5,97,69,2,6,92,50,2,27,150,42,11,16,29,125,50,14,23,91,5,4,106,22,4,4,94,12,1,30,9,8,18,121,2,17,66,13,7,75,168,39,28,54,89,78,27,106,66,7,10,43,57,1,16,81,14,8,15,87,1,4,44,27,0,21,162,77,28,95,30,68,61,7,33,94,0,5,110,10,3,21,96,4,7,37,6,5,13,137,10,24,66,19,6,70,148,80,34,54,90,136,42,108,105,93,14,35,99,26,7,124,44,4,24,111,7,2,104,94,0,40,198,73,28,91,17,143,141,11,18,94,43,2,102,81,37,16,133,53,2,87,108,30,31,148,98,105,71,20,31,34,1,7,0,0,0,3,0,17,42,46,96,11,43,24,4,0,0,70,3,3,84,95,2,12,135,100,52,75,112,26,6,22,0,53,1,4,5,0,17,6,2,2,44,68,37,84,31,118,63,0,35,105,0,0,128,106,0,38,130,62,95,74,143,29,69,3,0,147,64,2,23,30,11,0,85,25,2,102,104,8,102,81,3,6,79,121,5,101,75,13,2,109,156,54,44,20,98,126,17,118,88,31,10,142,66,10,55,101,3,7,95,70,3,6,93,49,2,26,154,47,13,18,28,125,51,15,24,92,5,4,106,22,4,5,93,12,1,31,10,7,18,120,2,16,64,13,8,75,166,38,29,52,88,78,27,103,65,7,10,42,56,2,16,80,14,9,15,87,2,3,44,26,1,22,164,77,27,99,30,66,60,7,33,94,1,6,112,10,3,20,98,4,8,36,6,5,12,137,9,22,65,18,6,72,147,79,36,54,90,132,42,108,105,93,14,35,96,26,8,121,43,4,22,112,7,2,102,96,0,41,199,72,26,90,17,143,139,10,17,95,42,2,102,81,38,16,135,52,2,87,108,31,33,148,97,104,71,21,34,41,1,9,1,0,0,2,0,17,40,44,97,10,43,28,5,0,0,75,3,2,84,94,2,12,136,100,53,74,110,26,7,20,0,52,1,4,5,0,17,7,1,2,44,67,36,85,29,119,62,0,33,105,0,0,129,107,1,39,129,62,93,76,144,30,66,1,0,150,62,2,25,29,11,0,86,23,2,105,106,7,103,80,4,6,78,121,5,99,79,13,1,109,155,55,45,20,96,126,17,121,87,35,10,142,64,10,54,103,3,7,95,70,3,7,92,49,2,26,154,44,13,18,29,125,52,14,25,92,4,3,108,23,4,5,91,12,1,32,9,7,18,120,2,16,65,13,7,74,166,38,27,53,88,78,28,102,65,6,10,42,57,2,18,80,14,10,16,87,1,3,45,27,1,21,167,77,25,97,30,67,60,7,32,95,0,7,112,11,2,20,96,4,7,36,6,4,11,136,9,22,66,18,6,71,148,80,34,54,88,133,43,107,103,91,13,35,95,27,8,121,46,5,22,112,7,2,103,97,0,41,198,73,28,90,18,142,139,11,16,95,42,2,99,82,37,16,134,52,2,86,106,30,32,148,97,105

Foldseek 3Di:
DCVLVVVLVVCVVVVNLVVSLVSLVVVCVVPVLDLVSLLVNLLSVLLVVPLVSSLVSLVSSCVSPVVPVLSVQVNVLSVLLVLQVVLLVLQCVLCVVVPDVLSNVLSVLLNVLLVVLSNVCSVPVVDVLSVVLSVLSSLLSVLLSLLSVLCVVQVDVLSVVLSSLLSVLSSLLNVVCSVPRPDVLSVLLSVLSSLLSVLLSLQCSLLSVVDDPVSNVVSSVLSVVSSVLNVVCSVPSPDVVSSVVSVVSSVVSVVVSVVD/DCVLVVVLVVCVVVVNLVVSLVSLVVVCVVPVLDLVSLLVNLLSVLLVVPLVSSLVSLVSSCVSPVVPVLSVQVNVLSVLLVLQVVLLVLQCVLCVVVPDVLSNVLSVLLNVLLVVLSNVCSVPVVDVLSVVLSVLSSLLSVLLSLLSVLCVVQVDVLSVVLSSLLSVLSSLLNVVCSVPRPDVLSVLLSVLSSLLSVLLSLQCSLLSVVDDPVSNVVSSVLSVVSSVLNVVCSVPSPDVVSSVVSVVSSVVSVVVSVVD/DCVLVVVLVVCVVVVNLVVSLVSLVVVCVVPVLDLVSLLVNLLSVLLVVPLVSSLVSLVSSCVSPVVPVLSVQVNVLSVLLVLQVVLLVLQCVLCVVVPDVLSNVLSVLLNVLLVVLSNVCSVPVVDVLSVVLSVLSSLLSVLLSLLSVLCVVQVDVLSVVLSSLLSVLSSLLNVVCSVPRPDVLSVLLSVLSSLLSVLLSLQCSLLSVVDDPVSNVVSSVLSVVSSVLNVVCSVPSPDVVSSVVSVVSSVVSVVVSVVD/DCVLVVVLVVCVVVVNLVVSLVSLVVVCVVPVLDLVSLLVNLLSVLLVVPLVSSLVSLVSSCVSPVVPVLSVQVNVLSVLLVLQVVLLVLQCVLCVVVPDVLSNVLSVLLNVLLVVLSNVCSVPVVDVLSVVLSVLSSLLSVLLSLLSVLCVVQVDVLSVVLSSLLSVLSSLLNVVCSVPRPDVLSVLLSVLSSLLSVLLSLQCSLLSVVDDPVSNVVSSVLSVVSSVLNVVCSVPSPDVVSSVVSVVSSVVSVVVSVVD

Sequence (1040 aa):
ASSWVMLGLLLSLLNRLSLAAEAYKKAIELDPNDALAWLLLGSVLLLLGREEEAEEAARKAIELKPEMDSARRLEGIIELIRRAREAAERAQEAAERTGDPRVRELARELKRLAQEAAEEVRRDPDSKDVNEALKLIVEAIEAAVRALEAAERTGDPEVRELARELVRLAVEAAEEVQRNPSSSDVNEALKLIVEAIDAAVRALEAAEKTGDPEVRELARELVRLAVEAAEEVQRNPSSEEVNEALKDIVKAIQEAVESLASSWVMLGLLLSLLNRLSLAAEAYKKAIELDPNDALAWLLLGSVLLLLGREEEAEEAARKAIELKPEMDSARRLEGIIELIRRAREAAERAQEAAERTGDPRVRELARELKRLAQEAAEEVRRDPDSKDVNEALKLIVEAIEAAVRALEAAERTGDPEVRELARELVRLAVEAAEEVQRNPSSSDVNEALKLIVEAIDAAVRALEAAEKTGDPEVRELARELVRLAVEAAEEVQRNPSSEEVNEALKDIVKAIQEAVESLASSWVMLGLLLSLLNRLSLAAEAYKKAIELDPNDALAWLLLGSVLLLLGREEEAEEAARKAIELKPEMDSARRLEGIIELIRRAREAAERAQEAAERTGDPRVRELARELKRLAQEAAEEVRRDPDSKDVNEALKLIVEAIEAAVRALEAAERTGDPEVRELARELVRLAVEAAEEVQRNPSSSDVNEALKLIVEAIDAAVRALEAAEKTGDPEVRELARELVRLAVEAAEEVQRNPSSEEVNEALKDIVKAIQEAVESLASSWVMLGLLLSLLNRLSLAAEAYKKAIELDPNDALAWLLLGSVLLLLGREEEAEEAARKAIELKPEMDSARRLEGIIELIRRAREAAERAQEAAERTGDPRVRELARELKRLAQEAAEEVRRDPDSKDVNEALKLIVEAIEAAVRALEAAERTGDPEVRELARELVRLAVEAAEEVQRNPSSSDVNEALKLIVEAIDAAVRALEAAEKTGDPEVRELARELVRLAVEAAEEVQRNPSSEEVNEALKDIVKAIQEAVESL

Radius of gyration: 34.97 Å; Cα contacts (8 Å, |Δi|>4): 1218; chains: 4; bounding box: 107×106×59 Å